Protein 5EJJ (pdb70)

Sequence (1037 aa):
NELWFIDAQAMFQNYANLRSTTIGGFVFGRKARKQVIHVLFAYAEDLTESNRQFLESSLSADIELVGNLNIDGQSQILPGGQFTLQLTSRMLENRSISEFLDMNVMFNNEHVLMEGASCVSRVGYEWSLRAGREQEDVKSAAERLSMASFRFTYLNAEHGLVIREQKPEAAQQKYLDKFSKGAVPYKDVIEFTAMQSLTFTRLVTIGEVVFPAFFGDSSLDLYKRSREAFNRRANNTMMVTVNGIRAGRGVTTTTSATYLPPGWVSLLHLQLPTKWTDNEQRNYRIRLHKLFNLPSSKPVLRLSQALALHSESARLTNKKLIREPHLSITNYQPVGEITTVNGPYNYHHYMQDGIDDSGWGCAYRSFQTIWSWFILNGYTDKPVPSHREIQQAGSRQWIGSTEISFVLNELLKLECRFIATNSGAEVVERVRELARHFETSGTPVMIGGNMLAHTILGVDFNDTTGETKFLVLDPHYTGSEDIKTITSKGWCAWKPASFWSKDHFYNMVLPQPPSDANELWFIDAQAMFQNYANLRSFTTIGGFVFGRKARKQVIHVLFAYAEDLTESNRQFLESSLSADIELVGNLNIDGQSQILPGGQFTLQLTSRMLENRSISEFLDMNVMFNNEHVLMEGASCVSRVGYEWSLRAGREQEDVKSAAERLSMASFRFTYLNAEHGLVIREQKPEAAQQKYLDKFSKGAVPYKDVIEFTAMQSLTFTRLVTIGEVVFPAFFGDSSLDLYKRSREAFNRRANNTMMVTVNGIRAGRGVTTTTSATYLPPGWVSLLHLQLPTKWTDNEQRNYRIRLHKLFNLPSSKPVLRLSQALALHSESARLTNKKLIREPHLSITNYQPVGEITTVNGPYNYHHYMQDGIDDSGWGCAYRSFQTIWSWFILNGYTDKPVPSHREIQQALVSRQWIGSTEISFVLNELLKLECRFIATNSGAEVVERVRELARHFETSGTPVMIGGNMLAHTILGVDFNDTTGETKFLVLDPHYTGSEDIKTITSKGWCAWKPASFWSKDHFYNMVLPQPPSDAI

Radius of gyration: 43.58 Å; Cα contacts (8 Å, |Δi|>4): 2161; chains: 2; bounding box: 74×69×138 Å

Organism: Caenorhabditis elegans (NCBI:txid6239)

GO terms:
  GO:0071567 deUFMylase activity (F, IDA)
  GO:0006508 proteolysis (P, IDA)
  GO:0005737 cytoplasm (C, EXP)
  GO:0005789 endoplasmic reticulum membrane (C, EXP)
  GO:0032991 protein-containing complex (C, IDA)
  GO:0045471 response to ethanol (P, IGI)
  GO:0050921 positive regulation of chemotaxis (P, IMP)
  GO:0097499 protein localization to non-motile cilium (P, IMP)

InterPro domains:
  IPR012462 UFSP1/2/DUB, catalytic domain [PF07910] (396-580)
  IPR038765 Papain-like cysteine peptidase superfamily [SSF54001] (415-567)
  IPR049387 UFSP2, second domain [PF20908] (202-368)
  IPR054308 UFSP, N-terminal MPN domain [PF22084] (59-141)

Secondary structure (DSSP, 8-state):
---EEE-HHHHHHHHHHHH---EEEEEEEETTTTEEEEEEEEEGGG-SHHHHHHHHHHB-TT-EEEEEEEETT-S-----SS-EEEE-HHHHHHT-HHHHHHH-TTEEE------SEEEEEEEEEEEEE-TT-HHHHHHHHHHHHHTTGGG-EEEETTTTEEE----GGG--TTTTHHHHTT--TTT-EEE-EEE-----EEEEEEEEEEEEE-TT--HHHHHHHHHHHHHHHHHHHHHHHHHHHHTT--S---EEEEE--TT-SS-EEEEE-TTS-HHHHHHHHHHHHHHTT--TTS----GGGS---STTS--SS-TTS-B-GGGG--S----SEEEE-SS--B---SS-SS---TTTTHHHHHHHHHHHHHHTTTS--SPPPPHHHHH----S----HHHHHHHHHHHS---EEEEEESSGGGSGGGHHHHHHHHTTT---EEEE-SS-EEEEEEEEE-TTT--EEEEEE--S--SSS-SHHHHTSTTEEEEEGGGS-TTS-EEEEEE---S--/---EEE-HHHHHHHHHHHH----EEEEEEEETTTTEEEEEEEEEGGG--HHHHHHHHTTB-TT-EEEEEEEETT-------SSEEEEE-HHHHHTT-HHHHHHHSTTEEE------SEEEEEEEEEEEEE-TT-HHHHHHHHHHHHHHHGGGEEEEETTTTEEEE---GGG--TTTTHHHHSS--TTT-EEEEEEEE----EEEEEEEEEEEEE-TT--HHHHHHHHHHHHHHHHHHHHHHHHHHHHTT--S--EEEEEE--TT-SS-EEEEEETTS-HHHHHHHHHHHHHHTT--SSS--SSGGGS---STTS---S-TTS---SGGG--SS---SEEE---S------SS-SS---TTT-TTHHHHHHHHHHHHHTTS--PPPPPHHHHHHHH-------HHHHHHHHHHHH--EEEEEEESSTTSSGGGHHHHHHHHHHS---EEEE-SS-EEEEEEEEE-TTT--EEEEEE--S---SS-HHHHHTSSS-SEEESTTS-SSS-EEEEEEE--SS--

B-factor: mean 45.48, std 24.27, range [5.76, 139.56]

Solvent-accessible surface area: 47157 Å² total; per-residue (Å²): 202,68,106,0,59,1,19,0,98,44,2,1,78,19,11,29,18,14,127,90,144,50,16,0,2,4,0,0,0,16,93,107,116,55,7,3,21,8,6,0,1,11,60,19,118,26,13,57,78,79,19,42,79,18,5,33,8,0,3,6,12,28,0,60,26,0,0,9,1,24,9,64,60,130,16,114,79,43,114,42,36,85,19,51,0,72,4,30,39,163,0,3,113,100,107,15,43,86,36,0,69,110,92,9,137,57,10,62,57,60,144,9,120,60,69,4,1,2,0,0,1,91,15,47,31,103,8,64,0,124,82,74,134,38,61,90,17,0,96,36,6,4,93,154,23,17,126,40,3,91,137,22,23,4,68,18,91,151,81,63,13,43,1,98,83,33,148,95,141,46,26,78,121,126,35,3,19,164,47,1,156,77,10,36,9,54,128,38,51,12,56,6,82,30,72,123,44,187,161,165,54,140,14,65,6,79,8,6,6,5,3,13,0,29,107,26,20,8,2,41,64,0,14,136,35,1,60,68,6,2,13,16,11,0,49,1,1,30,37,5,2,10,69,1,37,171,51,66,87,40,51,10,55,19,48,20,1,0,3,46,2,67,75,24,27,7,6,0,9,0,5,13,4,36,155,18,75,131,96,45,41,93,88,23,34,66,102,2,19,126,14,0,1,6,26,77,92,62,7,6,2,72,90,18,25,22,18,39,14,7,60,116,26,112,67,79,29,86,126,149,26,24,89,32,5,14,96,41,43,122,105,167,57,80,43,31,124,66,24,52,6,79,11,26,0,4,2,3,0,12,94,34,75,78,83,91,0,68,54,31,0,7,0,2,0,0,1,1,1,0,4,0,6,2,0,10,17,2,43,28,83,111,93,39,8,48,9,155,97,3,30,131,63,75,67,169,14,84,26,23,8,32,23,1,11,79,5,0,61,96,52,20,174,9,123,12,149,42,10,7,0,36,30,0,57,42,1,35,139,46,2,156,73,2,17,157,11,3,126,90,17,0,0,0,0,1,1,8,16,20,100,93,4,17,1,0,0,0,0,0,24,32,113,120,102,34,97,7,40,0,0,0,1,15,2,30,33,78,24,93,71,61,59,151,50,3,27,91,119,29,66,2,23,27,34,64,28,101,68,9,34,119,97,52,12,15,10,1,0,6,0,37,32,72,106,113,34,197,116,92,14,72,1,24,0,120,39,0,2,86,18,10,36,18,4,112,56,106,154,50,15,0,5,4,0,0,0,17,98,98,118,33,4,3,19,8,6,1,0,11,67,22,121,51,15,50,91,68,15,46,78,19,4,28,6,0,2,7,14,29,0,65,28,0,0,12,0,21,9,69,62,124,14,110,70,49,113,32,42,102,33,52,0,72,3,25,33,154,0,5,91,93,108,49,45,65,45,0,62,114,86,10,100,126,20,72,58,52,132,4,125,54,51,2,1,2,0,1,1,82,18,54,23,101,11,56,0,123,77,74,105,38,79,88,11,0,112,36,10,1,96,159,22,23,145,46,3,68,149,28,10,7,66,24,88,141,76,58,12,59,1,124,80,43,140,96,130,49,25,87,127,144,37,2,14,164,49,1,151,47,41,38,9,54,123,41,54,11,51,4,82,32,78,130,70,187,149,160,52,137,9,63,5,98,5,7,3,4,2,13,0,30,108,48,12,8,2,26,57,0,25,131,33,1,70,65,5,4,15,16,10,0,48,0,0,32,33,6,5,22,49,1,37,177,54,71,86,36,48,16,56,11,52,23,0,0,2,20,3,68,70,20,24,6,4,0,8,1,3,13,6,32,150,17,85,129,99,49,37,78,73,18,37,42,118,1,0,93,17,0,2,3,29,37,72,20,3,15,2,66,102,28,25,28,22,33,10,12,76,133,26,94,116,61,31,93,135,146,24,21,55,36,6,25,119,50,33,125,90,123,50,121,56,20,117,92,35,40,7,72,8,12,0,7,1,8,1,19,98,38,89,80,74,77,0,86,45,24,0,12,0,0,0,0,0,0,1,0,3,0,0,2,0,24,4,3,42,23,94,107,84,36,3,45,8,179,96,0,25,131,15,45,159,94,170,37,96,13,20,7,20,13,0,12,74,0,0,68,86,47,26,167,9,112,28,146,19,6,1,0,31,30,1,57,31,4,35,132,46,5,156,84,4,17,145,14,3,114,96,12,2,0,0,0,0,2,10,10,34,90,69,6,10,1,1,2,0,0,1,18,34,82,123,110,39,88,3,48,0,4,1,3,2,1,38,97,28,9,83,72,71,74,157,57,3,10,42,174,20,162,12,6,41,18,56,30,102,58,12,38,156,94,48,1,5,9,4,0,6,0,49,25,72,100,119,20,12

Nearest PDB structures (foldseek):
  5ejj-assembly3_A  TM=1.002E+00  e=0.000E+00  Caenorhabditis elegans
  5xda-assembly1_A  TM=9.867E-01  e=0.000E+00  Caenorhabditis elegans
  5ejj-assembly3_B-2  TM=9.155E-01  e=0.000E+00  Caenorhabditis elegans
  5xda-assembly1_C-2  TM=9.309E-01  e=0.000E+00  Caenorhabditis elegans
  5xda-assembly1_B  TM=9.431E-01  e=1.832E-103  Caenorhabditis elegans

Foldseek 3Di:
DAAAEEALVLVLLLVVQLVLVDKKWFWKAQVVNRYTFATWMDAQVCPDPLLQLLQQLFFFLNMHTAFMEDEPNDGDDDDTHPDYQYHYVCCSVVVPPVVRCVRPVRYDHDLDAAFFEKEKEKDKDKFAADVVRNLVRLVVVLVVVLVQLLFKKWADDVVGDIQHDDDPVVKAKQRVLVQRPRDGHQARYDYTYIDGDPPNPMAMAMAMQMHGDGGTGISNVVNSRSSSSVSSASVQLSSVQSVCVVVVVHRAYWYWFKFQAPPGNGITTHTARPVGDPVVRVVVQVVVCSRRSGHFFAGGDAPLQGRCRDPPDDHLEDPLWDKPLLVVQPVDDQPADKQFFDFIWTQAAACPPVDGLQQACQVVRLLQRLVRRCSNRPQDSHHRDDPVRLVVLPPSHHDFDPSSQSSCCVVRVWHKDKDKWAFLLVVLVCVVVVSVLCVPQRTWKWKTAPSHIWIWGMKRAHPPVSWIKTFIAGRHDDDDSDSCVCNVDVNTDIGGSVPGGGNGMMMMIRIGGDGGD/DAFAEEQLLLVLLLVVQLVLVQDKWWFWKDQAVNRYTAAIHMDHQVQPDPVLQLLQQLFFFLRIDTAEIEDEPNDHNDDDDHDDYQYYYPCCSVVVDVVVRCVRDPSYDHDLDAAFWEKEKEKDKDKFAADPPGRLVRLVVVLVVVLVVLLQKKWADPPVGAIQHDDDPVVKDWQRCQVQTVVTHHLQRYDYTYMGHDPVNPMDMAIEMFMHGDGGGDISNNVNVRSSSSVSSASVQLSVVQSVCVVVVNHGAYWYWFKFDAPSHSTITIHTARVVDDPVVRVVVQVVVCNRRSNHQWFDGPDRLLGRPRDPPDDHQEDSLWDKPLQVPADPDDDDADKFFFPFIWTQAAACDPVDGQQQAVFDLRLLQRQVRRCRNRPVDSDHRDDQVRLVVLQVPSHHDFDPSSQVSCCSPSVWHKDKDKDAFLLVVLVCVVVVRVLCVRHRTWKWKGADSHIWIWGIKHDDPPPRWIKTFTAGRYCQDPSPSVSQRPVGPNGMGGSPPGGGNGMMMMIRIDDDTNHD

Structure (mmCIF, N/CA/C/O backbone):
data_5EJJ
#
_entry.id   5EJJ
#
_cell.length_a   77.531
_cell.length_b   149.808
_cell.length_c   226.420
_cell.angle_alpha   90.00
_cell.angle_beta   90.00
_cell.angle_gamma   90.00
#
_symmetry.space_group_name_H-M   'P 21 21 21'
#
loop_
_entity.id
_entity.type
_entity.pdbx_description
1 polymer 'Ufm1-specific protease'
2 water water
#
loop_
_atom_site.group_PDB
_atom_site.id
_atom_site.type_symbol
_atom_site.label_atom_id
_atom_site.label_alt_id
_atom_site.label_comp_id
_atom_site.label_asym_id
_atom_site.label_entity_id
_atom_site.label_seq_id
_atom_site.pdbx_PDB_ins_code
_atom_site.Cartn_x
_atom_site.Cartn_y
_atom_site.Cartn_z
_atom_site.occupancy
_atom_site.B_iso_or_equiv
_atom_site.auth_seq_id
_atom_site.auth_comp_id
_atom_site.auth_asym_id
_atom_site.auth_atom_id
_atom_site.pdbx_PDB_model_num
ATOM 1 N N . ASN A 1 1 ? 59.584 44.421 51.110 1.00 76.54 12 ASN A N 1
ATOM 2 C CA . ASN A 1 1 ? 60.530 43.522 51.779 1.00 83.81 12 ASN A CA 1
ATOM 3 C C . ASN A 1 1 ? 61.891 44.167 52.075 1.00 78.64 12 ASN A C 1
ATOM 4 O O . ASN A 1 1 ? 62.804 44.153 51.245 1.00 83.85 12 ASN A O 1
ATOM 9 N N . GLU A 1 2 ? 62.017 44.718 53.275 1.00 69.99 13 GLU A N 1
ATOM 10 C CA . GLU A 1 2 ? 63.202 45.460 53.674 1.00 62.32 13 GLU A CA 1
ATOM 11 C C . GLU A 1 2 ? 63.215 45.489 55.202 1.00 51.79 13 GLU A C 1
ATOM 12 O O . GLU A 1 2 ? 62.166 45.604 55.836 1.00 47.12 13 GLU A O 1
ATOM 18 N N . LEU A 1 3 ? 64.390 45.368 55.803 1.00 43.41 14 LEU A N 1
ATOM 19 C CA . LEU A 1 3 ? 64.460 45.326 57.258 1.00 39.66 14 LEU A CA 1
ATOM 20 C C . LEU A 1 3 ? 64.711 46.687 57.877 1.00 32.33 14 LEU A C 1
ATOM 21 O O . LEU A 1 3 ? 65.726 47.323 57.611 1.00 32.06 14 LEU A O 1
ATOM 26 N N . TRP A 1 4 ? 63.789 47.106 58.726 1.00 27.06 15 TRP A N 1
ATOM 27 C CA . TRP A 1 4 ? 63.990 48.267 59.553 1.00 22.16 15 TRP A CA 1
ATOM 28 C C . TRP A 1 4 ? 64.260 47.804 60.951 1.00 20.75 15 TRP A C 1
ATOM 29 O O . TRP A 1 4 ? 63.798 46.748 61.359 1.00 24.11 15 TRP A O 1
ATOM 40 N N . PHE A 1 5 ? 65.027 48.598 61.679 1.00 18.86 16 PHE A N 1
ATOM 41 C CA . PHE A 1 5 ? 65.356 48.295 63.048 1.00 15.23 16 PHE A CA 1
ATOM 42 C C . PHE A 1 5 ? 64.880 49.420 63.926 1.00 12.51 16 PHE A C 1
ATOM 43 O O . PHE A 1 5 ? 64.908 50.584 63.533 1.00 11.58 16 PHE A O 1
ATOM 51 N N . ILE A 1 6 ? 64.420 49.064 65.115 1.00 12.61 17 ILE A N 1
ATOM 52 C CA . ILE A 1 6 ? 63.897 50.044 66.041 1.00 12.13 17 ILE A CA 1
ATOM 53 C C . ILE A 1 6 ? 64.175 49.616 67.482 1.00 16.18 17 ILE A C 1
ATOM 54 O O . ILE A 1 6 ? 64.321 48.420 67.784 1.00 15.08 17 ILE A O 1
ATOM 59 N N . ASP A 1 7 ? 64.297 50.596 68.372 1.00 16.27 18 ASP A N 1
ATOM 60 C CA . ASP A 1 7 ? 64.350 50.287 69.787 1.00 14.48 18 ASP A CA 1
ATOM 61 C C . ASP A 1 7 ? 62.959 50.502 70.363 1.00 18.08 18 ASP A C 1
ATOM 62 O O . ASP A 1 7 ? 62.613 51.623 70.772 1.00 18.41 18 ASP A O 1
ATOM 67 N N . ALA A 1 8 ? 62.163 49.426 70.383 1.00 16.99 19 ALA A N 1
ATOM 68 C CA . ALA A 1 8 ? 60.793 49.488 70.884 1.00 14.25 19 ALA A CA 1
ATOM 69 C C . ALA A 1 8 ? 60.655 49.937 72.350 1.00 16.55 19 ALA A C 1
ATOM 70 O O . ALA A 1 8 ? 59.730 50.670 72.668 1.00 15.71 19 ALA A O 1
ATOM 72 N N . GLN A 1 9 ? 61.558 49.515 73.235 1.00 19.47 20 GLN A N 1
ATOM 73 C CA . GLN A 1 9 ? 61.491 49.966 74.630 1.00 19.32 20 GLN A CA 1
ATOM 74 C C . GLN A 1 9 ? 61.524 51.472 74.659 1.00 20.52 20 GLN A C 1
ATOM 75 O O . GLN A 1 9 ? 60.677 52.117 75.298 1.00 20.66 20 GLN A O 1
ATOM 81 N N . ALA A 1 10 ? 62.512 52.022 73.947 1.00 21.77 21 ALA A N 1
ATOM 82 C CA . ALA A 1 10 ? 62.754 53.461 73.896 1.00 12.66 21 ALA A CA 1
ATOM 83 C C . ALA A 1 10 ? 61.476 54.168 73.451 1.00 15.40 21 ALA A C 1
ATOM 84 O O . ALA A 1 10 ? 61.023 55.115 74.101 1.00 15.03 21 ALA A O 1
ATOM 86 N N . MET A 1 11 ? 60.876 53.660 72.369 1.00 18.95 22 MET A N 1
ATOM 87 C CA . MET A 1 11 ? 59.583 54.137 71.867 1.00 14.68 22 MET A CA 1
ATOM 88 C C . MET A 1 11 ? 58.501 54.154 72.932 1.00 18.06 22 MET A C 1
ATOM 89 O O . MET A 1 11 ? 57.899 55.194 73.148 1.00 20.02 22 MET A O 1
ATOM 94 N N . PHE A 1 12 ? 58.257 53.007 73.582 1.00 17.52 23 PHE A N 1
ATOM 95 C CA . PHE A 1 12 ? 57.259 52.882 74.651 1.00 17.06 23 PHE A CA 1
ATOM 96 C C . PHE A 1 12 ? 57.479 53.923 75.728 1.00 21.80 23 PHE A C 1
ATOM 97 O O . PHE A 1 12 ? 56.541 54.583 76.189 1.00 24.22 23 PHE A O 1
ATOM 105 N N . GLN A 1 13 ? 58.731 54.063 76.138 1.00 20.38 24 GLN A N 1
ATOM 106 C CA . GLN A 1 13 ? 59.075 55.055 77.134 1.00 19.70 24 GLN A CA 1
ATOM 107 C C . GLN A 1 13 ? 58.756 56.471 76.667 1.00 21.11 24 GLN A C 1
ATOM 108 O O . GLN A 1 13 ? 58.473 57.345 77.474 1.00 24.24 24 GLN A O 1
ATOM 114 N N . ASN A 1 14 ? 58.824 56.723 75.368 1.00 19.13 25 ASN A N 1
ATOM 115 C CA . ASN A 1 14 ? 58.509 58.058 74.904 1.00 17.28 25 ASN A CA 1
ATOM 116 C C . ASN A 1 14 ? 57.026 58.323 75.045 1.00 17.57 25 ASN A C 1
ATOM 117 O O . ASN A 1 14 ? 56.633 59.375 75.543 1.00 18.48 25 ASN A O 1
ATOM 122 N N . TYR A 1 15 ? 56.209 57.358 74.622 1.00 17.88 26 TYR A N 1
ATOM 123 C CA . TYR A 1 15 ? 54.758 57.420 74.813 1.00 21.64 26 TYR A CA 1
ATOM 124 C C . TYR A 1 15 ? 54.432 57.602 76.279 1.00 28.22 26 TYR A C 1
ATOM 125 O O . TYR A 1 15 ? 53.542 58.376 76.649 1.00 29.48 26 TYR A O 1
ATOM 134 N N . ALA A 1 16 ? 55.147 56.846 77.104 1.00 26.99 27 ALA A N 1
ATOM 135 C CA . ALA A 1 16 ? 55.052 56.981 78.536 1.00 22.02 27 ALA A CA 1
ATOM 136 C C . ALA A 1 16 ? 55.205 58.440 78.923 1.00 22.83 27 ALA A C 1
ATOM 137 O O . ALA A 1 16 ? 54.344 58.979 79.617 1.00 29.71 27 ALA A O 1
ATOM 139 N N . ASN A 1 17 ? 56.277 59.084 78.460 1.00 19.84 28 ASN A N 1
ATOM 140 C CA . ASN A 1 17 ? 56.583 60.449 78.899 1.00 24.82 28 ASN A CA 1
ATOM 141 C C . ASN A 1 17 ? 55.558 61.502 78.444 1.00 26.91 28 ASN A C 1
ATOM 142 O O . ASN A 1 17 ? 55.248 62.427 79.183 1.00 21.47 28 ASN A O 1
ATOM 147 N N . LEU A 1 18 ? 55.058 61.366 77.220 1.00 23.46 29 LEU A N 1
ATOM 148 C CA . LEU A 1 18 ? 54.078 62.306 76.713 1.00 24.98 29 LEU A CA 1
ATOM 149 C C . LEU A 1 18 ? 52.844 62.187 77.567 1.00 30.73 29 LEU A C 1
ATOM 150 O O . LEU A 1 18 ? 52.285 63.188 78.032 1.00 32.60 29 LEU A O 1
ATOM 155 N N . ARG A 1 19 ? 52.422 60.939 77.751 1.00 35.65 30 ARG A N 1
ATOM 156 C CA . ARG A 1 19 ? 51.250 60.610 78.547 1.00 37.72 30 ARG A CA 1
ATOM 157 C C . ARG A 1 19 ? 51.338 61.306 79.903 1.00 38.75 30 ARG A C 1
ATOM 158 O O . ARG A 1 19 ? 50.409 62.019 80.293 1.00 46.82 30 ARG A O 1
ATOM 166 N N . SER A 1 20 ? 52.460 61.105 80.599 1.00 32.40 31 SER A N 1
ATOM 167 C CA . SER A 1 20 ? 52.783 61.860 81.803 1.00 32.16 31 SER A CA 1
ATOM 168 C C . SER A 1 20 ? 52.449 63.341 81.589 1.00 31.15 31 SER A C 1
ATOM 169 O O . SER A 1 20 ? 52.804 64.220 82.378 1.00 29.74 31 SER A O 1
ATOM 172 N N . THR A 1 31 ? 43.172 65.932 71.819 1.00 47.30 42 THR A N 1
ATOM 173 C CA . THR A 1 31 ? 42.290 64.762 71.780 1.00 53.33 42 THR A CA 1
ATOM 174 C C . THR A 1 31 ? 43.089 63.454 71.729 1.00 55.27 42 THR A C 1
ATOM 175 O O . THR A 1 31 ? 43.569 62.964 72.754 1.00 53.39 42 THR A O 1
ATOM 179 N N . THR A 1 32 ? 43.233 62.904 70.523 1.00 54.03 43 THR A N 1
ATOM 180 C CA . THR A 1 32 ? 43.977 61.669 70.297 1.00 43.56 43 THR A CA 1
ATOM 181 C C . THR A 1 32 ? 45.488 61.921 70.234 1.00 46.20 43 THR A C 1
ATOM 182 O O . THR A 1 32 ? 45.955 63.037 70.452 1.00 46.65 43 THR A O 1
ATOM 186 N N . ILE A 1 33 ? 46.246 60.879 69.905 1.00 45.56 44 ILE A N 1
ATOM 187 C CA . ILE A 1 33 ? 47.703 60.957 69.864 1.00 34.83 44 ILE A CA 1
ATOM 188 C C . ILE A 1 33 ? 48.262 60.294 68.601 1.00 39.07 44 ILE A C 1
ATOM 189 O O . ILE A 1 33 ? 47.890 59.163 68.261 1.00 39.01 44 ILE A O 1
ATOM 194 N N . GLY A 1 34 ? 49.140 61.011 67.899 1.00 37.00 45 GLY A N 1
ATOM 195 C CA . GLY A 1 34 ? 49.802 60.487 66.711 1.00 33.30 45 GLY A CA 1
ATOM 196 C C . GLY A 1 34 ? 51.291 60.688 66.880 1.00 30.42 45 GLY A C 1
ATOM 197 O O . GLY A 1 34 ? 51.755 60.841 68.013 1.00 29.40 45 GLY A O 1
ATOM 198 N N . GLY A 1 35 ? 52.054 60.696 65.788 1.00 29.22 46 GLY A N 1
ATOM 199 C CA . GLY A 1 35 ? 53.453 61.086 65.909 1.00 24.47 46 GLY A CA 1
ATOM 200 C C . GLY A 1 35 ? 54.367 60.943 64.710 1.00 19.28 46 GLY A C 1
ATOM 201 O O . GLY A 1 35 ? 53.971 60.418 63.672 1.00 22.33 46 GLY A O 1
ATOM 202 N N . PHE A 1 36 ? 55.606 61.404 64.868 1.00 17.30 47 PHE A N 1
ATOM 203 C CA . PHE A 1 36 ? 56.616 61.270 63.815 1.00 20.63 47 PHE A CA 1
ATOM 204 C C . PHE A 1 36 ? 57.742 60.283 64.166 1.00 16.57 47 PHE A C 1
ATOM 205 O O . PHE A 1 36 ? 58.082 60.097 65.340 1.00 14.98 47 PHE A O 1
ATOM 213 N N . VAL A 1 37 ? 58.316 59.672 63.130 1.00 13.42 48 VAL A N 1
ATOM 214 C CA . VAL A 1 37 ? 59.380 58.683 63.279 1.00 13.58 48 VAL A CA 1
ATOM 215 C C . VAL A 1 37 ? 60.658 59.137 62.555 1.00 12.93 48 VAL A C 1
ATOM 216 O O . VAL A 1 37 ? 60.675 59.323 61.337 1.00 13.61 48 VAL A O 1
ATOM 220 N N . PHE A 1 38 ? 61.722 59.333 63.323 1.00 11.66 49 PHE A N 1
ATOM 221 C CA . PHE A 1 38 ? 62.947 59.907 62.803 1.00 10.28 49 PHE A CA 1
ATOM 222 C C . PHE A 1 38 ? 64.032 58.851 62.851 1.00 10.48 49 PHE A C 1
ATOM 223 O O . PHE A 1 38 ? 64.041 58.011 63.748 1.00 8.87 49 PHE A O 1
ATOM 231 N N . GLY A 1 39 ? 64.948 58.877 61.888 1.00 10.13 50 GLY A N 1
ATOM 232 C CA . GLY A 1 39 ? 65.902 57.798 61.802 1.00 9.51 50 GLY A CA 1
ATOM 233 C C . GLY A 1 39 ? 66.968 57.978 60.759 1.00 11.23 50 GLY A C 1
ATOM 234 O O . GLY A 1 39 ? 67.001 58.987 60.050 1.00 12.60 50 GLY A O 1
ATOM 235 N N . ARG A 1 40 ? 67.856 56.991 60.689 1.00 10.04 51 ARG A N 1
ATOM 236 C CA . ARG A 1 40 ? 68.912 56.952 59.703 1.00 11.01 51 ARG A CA 1
ATOM 237 C C . ARG A 1 40 ? 68.420 56.179 58.469 1.00 16.00 51 ARG A C 1
ATOM 238 O O . ARG A 1 40 ? 68.459 54.946 58.428 1.00 19.33 51 ARG A O 1
ATOM 246 N N . LYS A 1 41 ? 67.945 56.926 57.474 1.00 17.45 52 LYS A N 1
ATOM 247 C CA . LYS A 1 41 ? 67.238 56.387 56.314 1.00 16.38 52 LYS A CA 1
ATOM 248 C C . LYS A 1 41 ? 68.013 55.364 55.520 1.00 15.76 52 LYS A C 1
ATOM 249 O O . LYS A 1 41 ? 67.439 54.417 55.024 1.00 19.27 52 LYS A O 1
ATOM 255 N N . ALA A 1 42 ? 69.314 55.548 55.378 1.00 18.13 53 ALA A N 1
ATOM 256 C CA . ALA A 1 42 ? 70.083 54.630 54.543 1.00 17.52 53 ALA A CA 1
ATOM 257 C C . ALA A 1 42 ? 70.130 53.260 55.188 1.00 19.87 53 ALA A C 1
ATOM 258 O O . ALA A 1 42 ? 69.853 52.253 54.533 1.00 21.80 53 ALA A O 1
ATOM 260 N N . ARG A 1 43 ? 70.457 53.222 56.480 1.00 21.24 54 ARG A N 1
ATOM 261 C CA . ARG A 1 43 ? 70.587 51.938 57.160 1.00 25.41 54 ARG A CA 1
ATOM 262 C C . ARG A 1 43 ? 69.298 51.458 57.811 1.00 20.50 54 ARG A C 1
ATOM 263 O O . ARG A 1 43 ? 69.310 50.507 58.580 1.00 22.16 54 ARG A O 1
ATOM 271 N N . LYS A 1 44 ? 68.198 52.107 57.452 1.00 21.11 55 LYS A N 1
ATOM 272 C CA . LYS A 1 44 ? 66.865 51.698 57.862 1.00 21.83 55 LYS A CA 1
ATOM 273 C C . LYS A 1 44 ? 66.789 51.425 59.352 1.00 23.39 55 LYS A C 1
ATOM 274 O O . LYS A 1 44 ? 66.341 50.354 59.774 1.00 19.25 55 LYS A O 1
ATOM 280 N N . GLN A 1 45 ? 67.236 52.419 60.130 1.00 20.70 56 GLN A N 1
ATOM 281 C CA . GLN A 1 45 ? 6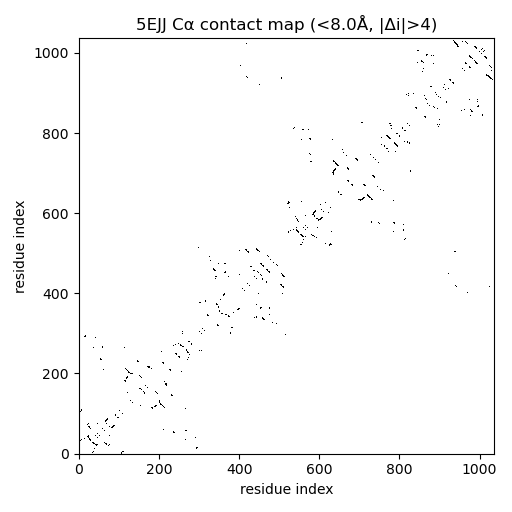7.333 52.317 61.582 1.00 15.82 56 GLN A CA 1
ATOM 282 C C . GLN A 1 45 ? 66.609 53.481 62.262 1.00 11.99 56 GLN A C 1
ATOM 283 O O . GLN A 1 45 ? 67.000 54.617 62.104 1.00 13.28 56 GLN A O 1
ATOM 289 N N . VAL A 1 46 ? 65.544 53.207 63.002 1.00 11.35 57 VAL A N 1
ATOM 290 C CA . VAL A 1 46 ? 64.780 54.280 63.628 1.00 10.11 57 VAL A CA 1
ATOM 291 C C . VAL A 1 46 ? 65.505 54.769 64.869 1.00 9.58 57 VAL A C 1
ATOM 292 O O . VAL A 1 46 ? 65.915 53.969 65.673 1.00 11.57 57 VAL A O 1
ATOM 296 N N . ILE A 1 47 ? 65.670 56.071 65.051 1.00 10.27 58 ILE A N 1
ATOM 297 C CA . ILE A 1 47 ? 66.386 56.538 66.235 1.00 8.86 58 ILE A CA 1
ATOM 298 C C . ILE A 1 47 ? 65.469 57.220 67.244 1.00 9.17 58 ILE A C 1
ATOM 299 O O . ILE A 1 47 ? 65.671 57.079 68.440 1.00 11.54 58 ILE A O 1
ATOM 304 N N . HIS A 1 48 ? 64.475 57.965 66.767 1.00 9.31 59 HIS A N 1
ATOM 305 C CA . HIS A 1 48 ? 63.575 58.726 67.641 1.00 8.92 59 HIS A CA 1
ATOM 306 C C . HIS A 1 48 ? 62.125 58.529 67.233 1.00 11.66 59 HIS A C 1
ATOM 307 O O . HIS A 1 48 ? 61.755 58.831 66.106 1.00 14.06 59 HIS A O 1
ATOM 314 N N . VAL A 1 49 ? 61.293 58.037 68.141 1.00 14.11 60 VAL A N 1
A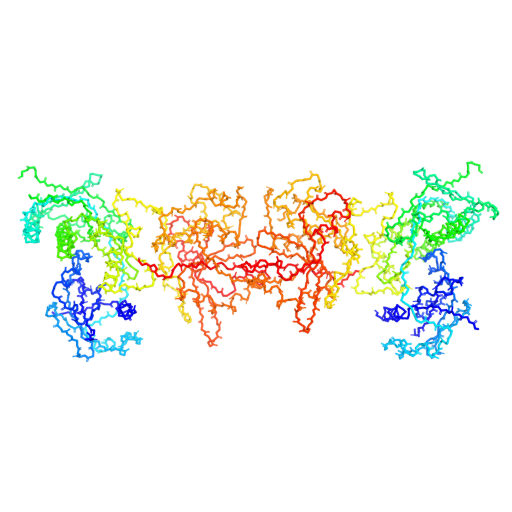TOM 315 C CA . VAL A 1 49 ? 59.868 58.036 67.891 1.00 11.65 60 VAL A CA 1
ATOM 316 C C . VAL A 1 49 ? 59.226 59.128 68.736 1.00 13.05 60 VAL A C 1
ATOM 317 O O . VAL A 1 49 ? 59.245 59.080 69.963 1.00 12.95 60 VAL A O 1
ATOM 321 N N . LEU A 1 50 ? 58.692 60.149 68.082 1.00 15.74 61 LEU A N 1
ATOM 322 C CA . LEU A 1 50 ? 58.128 61.263 68.834 1.00 15.75 61 LEU A CA 1
ATOM 323 C C . LEU A 1 50 ? 56.604 61.326 68.758 1.00 19.42 61 LEU A C 1
ATOM 324 O O . LEU A 1 50 ? 56.027 61.488 67.682 1.00 21.49 61 LEU A O 1
ATOM 329 N N . PHE A 1 51 ? 55.961 61.177 69.914 1.00 19.97 62 PHE A N 1
ATOM 330 C CA . PHE A 1 51 ? 54.509 61.199 69.994 1.00 21.44 62 PHE A CA 1
ATOM 331 C C . PHE A 1 51 ? 53.989 62.625 70.192 1.00 23.53 62 PHE A C 1
ATOM 332 O O . PHE A 1 51 ? 54.663 63.476 70.795 1.00 24.70 62 PHE A O 1
ATOM 340 N N . ALA A 1 52 ? 52.785 62.876 69.684 1.00 26.36 63 ALA A N 1
ATOM 341 C CA . ALA A 1 52 ? 52.143 64.182 69.811 1.00 30.02 63 ALA A CA 1
ATOM 342 C C . ALA A 1 52 ? 50.619 64.089 69.712 1.00 36.83 63 ALA A C 1
ATOM 343 O O . ALA A 1 52 ? 50.082 63.275 68.940 1.00 35.24 63 ALA A O 1
ATOM 345 N N . TYR A 1 53 ? 49.933 64.932 70.493 1.00 38.90 64 TYR A N 1
ATOM 346 C CA . TYR A 1 53 ? 48.491 65.116 70.361 1.00 38.68 64 TYR A CA 1
ATOM 347 C C . TYR A 1 53 ? 48.191 65.844 69.049 1.00 44.01 64 TYR A C 1
ATOM 348 O O . TYR A 1 53 ? 49.066 66.501 68.488 1.00 47.36 64 TYR A O 1
ATOM 357 N N . ALA A 1 54 ? 46.959 65.736 68.565 1.00 44.47 65 ALA A N 1
ATOM 358 C CA . ALA A 1 54 ? 46.635 66.178 67.211 1.00 37.80 65 ALA A CA 1
ATOM 359 C C . ALA A 1 54 ? 46.935 67.644 66.917 1.00 39.87 65 ALA A C 1
ATOM 360 O O . ALA A 1 54 ? 47.209 67.981 65.759 1.00 41.85 65 ALA A O 1
ATOM 362 N N . GLU A 1 55 ? 46.890 68.505 67.942 1.00 41.36 66 GLU A N 1
ATOM 363 C CA . GLU A 1 55 ? 47.256 69.918 67.755 1.00 46.16 66 GLU A CA 1
ATOM 364 C C . GLU A 1 55 ? 48.640 69.995 67.138 1.00 50.80 66 GLU A C 1
ATOM 365 O O . GLU A 1 55 ? 48.855 70.690 66.142 1.00 48.68 66 GLU A O 1
ATOM 371 N N . ASP A 1 56 ? 49.571 69.255 67.734 1.00 47.69 67 ASP A N 1
ATOM 372 C CA . ASP A 1 56 ? 50.980 69.385 67.411 1.00 36.73 67 ASP A CA 1
ATOM 373 C C . ASP A 1 56 ? 51.427 68.563 66.216 1.00 34.42 67 ASP A C 1
ATOM 374 O O . ASP A 1 56 ? 52.607 68.566 65.883 1.00 39.14 67 ASP A O 1
ATOM 379 N N . LEU A 1 57 ? 50.501 67.875 65.553 1.00 33.34 68 LEU A N 1
ATOM 380 C CA . LEU A 1 57 ? 50.858 67.148 64.332 1.00 35.60 68 LEU A CA 1
ATOM 381 C C . LEU A 1 57 ? 50.872 68.049 63.101 1.00 39.59 68 LEU A C 1
ATOM 382 O O . LEU A 1 57 ? 50.576 67.599 61.988 1.00 37.88 68 LEU A O 1
ATOM 387 N N . THR A 1 58 ? 51.230 69.316 63.324 1.00 39.34 69 THR A N 1
ATOM 388 C CA . THR A 1 58 ? 51.386 70.322 62.281 1.00 32.44 69 THR A CA 1
ATOM 389 C C . THR A 1 58 ? 52.716 70.182 61.554 1.00 34.52 69 THR A C 1
ATOM 390 O O . THR A 1 58 ? 53.722 69.820 62.153 1.00 34.20 69 THR A O 1
ATOM 394 N N . GLU A 1 59 ? 52.719 70.503 60.266 1.00 39.24 70 GLU A N 1
ATOM 395 C CA . GLU A 1 59 ? 53.956 70.628 59.497 1.00 38.65 70 GLU A CA 1
ATOM 396 C C . GLU A 1 59 ? 54.953 71.583 60.144 1.00 32.69 70 GLU A C 1
ATOM 397 O O . GLU A 1 59 ? 56.159 71.427 59.982 1.00 32.16 70 GLU A O 1
ATOM 403 N N . SER A 1 60 ? 54.448 72.577 60.868 1.00 35.35 71 SER A N 1
ATOM 404 C CA . SER A 1 60 ? 55.320 73.542 61.555 1.00 41.14 71 SER A CA 1
ATOM 405 C C . SER A 1 60 ? 56.158 72.867 62.630 1.00 36.62 71 SER A C 1
ATOM 406 O O . SER A 1 60 ? 57.358 73.140 62.752 1.00 34.64 71 SER A O 1
ATOM 409 N N . ASN A 1 61 ? 55.522 71.991 63.407 1.00 35.03 72 ASN A N 1
ATOM 410 C CA . ASN A 1 61 ? 56.230 71.281 64.463 1.00 32.93 72 ASN A CA 1
ATOM 411 C C . ASN A 1 61 ? 57.109 70.172 63.913 1.00 26.91 72 ASN A C 1
ATOM 412 O O . ASN A 1 61 ? 58.135 69.865 64.498 1.00 27.89 72 ASN A O 1
ATOM 417 N N . ARG A 1 62 ? 56.730 69.589 62.784 1.00 22.15 73 ARG A N 1
ATOM 418 C CA . ARG A 1 62 ? 57.557 68.549 62.203 1.00 21.15 73 ARG A CA 1
ATOM 419 C C . ARG A 1 62 ? 58.900 69.161 61.872 1.00 24.17 73 ARG A C 1
ATOM 420 O O . ARG A 1 62 ? 59.943 68.614 62.199 1.00 23.99 73 ARG A O 1
ATOM 428 N N . GLN A 1 63 ? 58.867 70.322 61.237 1.00 30.42 74 GLN A N 1
ATOM 429 C CA . GLN A 1 63 ? 60.086 71.029 60.879 1.00 26.30 74 GLN A CA 1
ATOM 430 C C . GLN A 1 63 ? 60.863 71.490 62.099 1.00 20.81 74 GLN A C 1
ATOM 431 O O . GLN A 1 63 ? 62.090 71.563 62.059 1.00 19.74 74 GLN A O 1
ATOM 437 N N . PHE A 1 64 ? 60.172 71.837 63.178 1.00 20.67 75 PHE A N 1
ATOM 438 C CA . PHE A 1 64 ? 60.917 72.183 64.382 1.00 17.59 75 PHE A CA 1
ATOM 439 C C . PHE A 1 64 ? 61.663 70.972 64.938 1.00 15.17 75 PHE A C 1
ATOM 440 O O . PHE A 1 64 ? 62.826 71.077 65.320 1.00 14.11 75 PHE A O 1
ATOM 448 N N . LEU A 1 65 ? 60.991 69.828 64.975 1.00 15.39 76 LEU A N 1
ATOM 449 C CA . LEU A 1 65 ? 61.606 68.610 65.474 1.00 13.47 76 LEU A CA 1
ATOM 450 C C . LEU A 1 65 ? 62.868 68.281 64.706 1.00 12.97 76 LEU A C 1
ATOM 451 O O . LEU A 1 65 ? 63.932 68.167 65.304 1.00 12.63 76 LEU A O 1
ATOM 456 N N . GLU A 1 66 ? 62.751 68.157 63.385 1.00 15.30 77 GLU A N 1
ATOM 457 C CA . GLU A 1 66 ? 63.852 67.702 62.534 1.00 12.25 77 GLU A CA 1
ATOM 458 C C . GLU A 1 66 ? 65.067 68.625 62.648 1.00 11.14 77 GLU A C 1
ATOM 459 O O . GLU A 1 66 ? 66.204 68.159 62.610 1.00 10.90 77 GLU A O 1
ATOM 465 N N . SER A 1 67 ? 64.840 69.920 62.835 1.00 8.99 78 SER A N 1
ATOM 466 C CA . SER A 1 67 ? 65.955 70.846 62.898 1.00 9.88 78 SER A CA 1
ATOM 467 C C . SER A 1 67 ? 66.712 70.684 64.206 1.00 10.30 78 SER A C 1
ATOM 468 O O . SER A 1 67 ? 67.817 71.211 64.386 1.00 10.07 78 SER A O 1
ATOM 471 N N . SER A 1 68 ? 66.109 69.959 65.133 1.00 9.75 79 SER A N 1
ATOM 472 C CA . SER A 1 68 ? 66.698 69.803 66.449 1.00 8.16 79 SER A CA 1
ATOM 473 C C . SER A 1 68 ? 67.447 68.503 66.631 1.00 8.12 79 SER A C 1
ATOM 474 O O . SER A 1 68 ? 68.138 68.330 67.618 1.00 7.80 79 SER A O 1
ATOM 477 N N . LEU A 1 69 ? 67.312 67.600 65.669 1.00 8.24 80 LEU A N 1
ATOM 478 C CA . LEU A 1 69 ? 67.977 66.315 65.708 1.00 6.97 80 LEU A CA 1
ATOM 479 C C . LEU A 1 69 ? 69.302 66.367 64.953 1.00 8.11 80 LEU A C 1
ATOM 480 O O . LEU A 1 69 ? 69.542 67.280 64.162 1.00 8.77 80 LEU A O 1
ATOM 485 N N . SER A 1 70 ? 70.164 65.388 65.211 1.00 8.95 81 SER A N 1
ATOM 486 C CA . SER A 1 70 ? 71.468 65.333 64.568 1.00 7.50 81 SER A CA 1
ATOM 487 C C . SER A 1 70 ? 71.333 65.157 63.088 1.00 8.20 81 SER A C 1
ATOM 488 O O . SER A 1 70 ? 70.425 64.487 62.615 1.00 8.16 81 SER A O 1
ATOM 491 N N . ALA A 1 71 ? 72.290 65.743 62.377 1.00 11.58 82 ALA A N 1
ATOM 492 C CA . ALA A 1 71 ? 72.226 65.947 60.939 1.00 9.91 82 ALA A CA 1
ATOM 493 C C . ALA A 1 71 ? 72.081 64.664 60.130 1.00 11.78 82 ALA A C 1
ATOM 494 O O . ALA A 1 71 ? 71.542 64.703 59.024 1.00 11.36 82 ALA A O 1
ATOM 496 N N . ASP A 1 72 ? 72.532 63.532 60.670 1.00 9.62 83 ASP A N 1
ATOM 497 C CA . ASP A 1 72 ? 72.402 62.268 59.947 1.00 8.47 83 ASP A CA 1
ATOM 498 C C . ASP A 1 72 ? 71.004 61.643 60.041 1.00 9.43 83 ASP A C 1
ATOM 499 O O . ASP A 1 72 ? 70.725 60.612 59.438 1.00 10.36 83 ASP A O 1
ATOM 504 N N . ILE A 1 73 ? 70.124 62.286 60.789 1.00 10.08 84 ILE A N 1
ATOM 505 C CA . ILE A 1 73 ? 68.817 61.751 61.088 1.00 8.69 84 ILE A CA 1
ATOM 506 C C . ILE A 1 73 ? 67.737 62.577 60.413 1.00 10.29 84 ILE A C 1
ATOM 507 O O . ILE A 1 73 ? 67.776 63.797 60.419 1.00 10.79 84 ILE A O 1
ATOM 512 N N . GLU A 1 74 ? 66.761 61.913 59.816 1.00 14.58 85 GLU A N 1
ATOM 513 C CA . GLU A 1 74 ? 65.654 62.633 59.208 1.00 15.25 85 GLU A CA 1
ATOM 514 C C . GLU A 1 74 ? 64.340 61.909 59.434 1.00 15.61 85 GLU A C 1
ATOM 515 O O . GLU A 1 74 ? 64.305 60.801 59.959 1.00 15.71 85 GLU A O 1
ATOM 521 N N . LEU A 1 75 ? 63.261 62.554 59.029 1.00 16.54 86 LEU A N 1
ATOM 522 C CA . LEU A 1 75 ? 61.936 61.951 58.997 1.00 16.19 86 LEU A CA 1
ATOM 523 C C . LEU A 1 75 ? 61.924 60.704 58.132 1.00 13.84 86 LEU A C 1
ATOM 524 O O . LEU A 1 75 ? 62.268 60.766 56.963 1.00 15.33 86 LEU A O 1
ATOM 529 N N . VAL A 1 76 ? 61.529 59.570 58.698 1.00 16.70 87 VAL A N 1
ATOM 530 C CA . VAL A 1 76 ? 61.485 58.315 57.928 1.00 17.71 87 VAL A CA 1
ATOM 531 C C . VAL A 1 76 ? 60.078 57.748 57.882 1.00 16.67 87 VAL A C 1
ATOM 532 O O . VAL A 1 76 ? 59.799 56.910 57.040 1.00 19.66 87 VAL A O 1
ATOM 536 N N . GLY A 1 77 ? 59.198 58.212 58.768 1.00 12.50 88 GLY A N 1
ATOM 537 C CA . GLY A 1 77 ? 57.830 57.728 58.793 1.00 14.28 88 GLY A CA 1
ATOM 538 C C . GLY A 1 77 ? 56.981 58.400 59.855 1.00 16.40 88 GLY A C 1
ATOM 539 O O . GLY A 1 77 ? 57.431 59.318 60.539 1.00 15.03 88 GLY A O 1
ATOM 540 N N . ASN A 1 78 ? 55.741 57.943 59.992 1.00 19.69 89 ASN A N 1
ATOM 541 C CA . ASN A 1 78 ? 54.846 58.408 61.057 1.00 19.79 89 ASN A CA 1
ATOM 542 C C . ASN A 1 78 ? 54.130 57.229 61.701 1.00 24.01 89 ASN A C 1
ATOM 543 O O . ASN A 1 78 ? 54.382 56.067 61.378 1.00 21.79 89 ASN A O 1
ATOM 548 N N . LEU A 1 79 ? 53.216 57.522 62.609 1.00 24.83 90 LEU A N 1
ATOM 549 C CA . LEU A 1 79 ? 52.605 56.438 63.342 1.00 27.40 90 LEU A CA 1
ATOM 550 C C . LEU A 1 79 ? 51.122 56.667 63.528 1.00 28.10 90 LEU A C 1
ATOM 551 O O . LEU A 1 79 ? 50.669 57.806 63.618 1.00 27.03 90 LEU A O 1
ATOM 556 N N . ASN A 1 80 ? 50.385 55.559 63.570 1.00 33.07 91 ASN A N 1
ATOM 557 C CA . ASN A 1 80 ? 48.950 55.566 63.793 1.00 34.31 91 ASN A CA 1
ATOM 558 C C . ASN A 1 80 ? 48.579 54.715 64.992 1.00 35.86 91 ASN A C 1
ATOM 559 O O . ASN A 1 80 ? 48.804 53.508 64.987 1.00 41.60 91 ASN A O 1
ATOM 564 N N . ILE A 1 81 ? 48.008 55.335 66.015 1.00 36.03 92 ILE A N 1
ATOM 565 C CA . ILE A 1 81 ? 47.606 54.599 67.209 1.00 38.72 92 ILE A CA 1
ATOM 566 C C . ILE A 1 81 ? 46.112 54.251 67.234 1.00 44.38 92 ILE A C 1
ATOM 567 O O . ILE A 1 81 ? 45.254 55.144 67.230 1.00 47.72 92 ILE A O 1
ATOM 572 N N . ASP A 1 82 ? 45.817 52.952 67.274 1.00 43.76 93 ASP A N 1
ATOM 573 C CA . ASP A 1 82 ? 44.448 52.446 67.345 1.00 40.93 93 ASP A CA 1
ATOM 574 C C . ASP A 1 82 ? 43.643 52.816 66.107 1.00 42.99 93 ASP A C 1
ATOM 575 O O . ASP A 1 82 ? 42.426 52.911 66.159 1.00 46.27 93 ASP A O 1
ATOM 580 N N . GLY A 1 83 ? 44.331 53.041 64.996 1.00 42.08 94 GLY A N 1
ATOM 581 C CA . GLY A 1 83 ? 43.673 53.406 63.758 1.00 45.17 94 GLY A CA 1
ATOM 582 C C . GLY A 1 83 ? 42.916 54.728 63.793 1.00 52.31 94 GLY A C 1
ATOM 583 O O . GLY A 1 83 ? 42.289 55.118 62.805 1.00 54.70 94 GLY A O 1
ATOM 584 N N . GLN A 1 84 ? 42.969 55.435 64.915 1.00 46.90 95 GLN A N 1
ATOM 585 C CA . GLN A 1 84 ? 42.190 56.659 65.029 1.00 54.10 95 GLN A CA 1
ATOM 586 C C . GLN A 1 84 ? 43.015 57.864 65.496 1.00 55.38 95 GLN A C 1
ATOM 587 O O . GLN A 1 84 ? 42.669 58.550 66.467 1.00 54.97 95 GLN A O 1
ATOM 593 N N . SER A 1 85 ? 44.109 58.128 64.794 1.00 51.70 96 SER A N 1
ATOM 594 C CA . SER A 1 85 ? 44.919 59.305 65.104 1.00 52.53 96 SER A CA 1
ATOM 595 C C . SER A 1 85 ? 45.157 60.092 63.828 1.00 45.24 96 SER A C 1
ATOM 596 O O . SER A 1 85 ? 45.052 59.537 62.731 1.00 46.01 96 SER A O 1
ATOM 599 N N . GLN A 1 86 ? 45.464 61.379 63.951 1.00 41.53 97 GLN A N 1
ATOM 600 C CA . GLN A 1 86 ? 45.642 62.182 62.748 1.00 43.89 97 GLN A CA 1
ATOM 601 C C . GLN A 1 86 ? 46.963 61.880 62.054 1.00 39.63 97 GLN A C 1
ATOM 602 O O . GLN A 1 86 ? 47.989 61.716 62.706 1.00 47.35 97 GLN A O 1
ATOM 608 N N . ILE A 1 87 ? 46.930 61.759 60.734 1.00 34.33 98 ILE A N 1
ATOM 609 C CA . ILE A 1 87 ? 48.125 61.390 59.987 1.00 35.17 98 ILE A CA 1
ATOM 610 C C . ILE A 1 87 ? 48.571 62.505 59.062 1.00 41.37 98 ILE A C 1
ATOM 611 O O . ILE A 1 87 ? 47.779 63.028 58.283 1.00 52.17 98 ILE A O 1
ATOM 616 N N . LEU A 1 88 ? 49.851 62.842 59.141 1.00 37.41 99 LEU A N 1
ATOM 617 C CA . LEU A 1 88 ? 50.436 63.925 58.368 1.00 38.64 99 LEU A CA 1
ATOM 618 C C . LEU A 1 88 ? 51.493 63.322 57.445 1.00 45.20 99 LEU A C 1
ATOM 619 O O . LEU A 1 88 ? 52.587 62.968 57.895 1.00 50.56 99 LEU A O 1
ATOM 624 N N . PRO A 1 89 ? 51.187 63.206 56.146 1.00 49.77 100 PRO A N 1
ATOM 625 C CA . PRO A 1 89 ? 52.164 62.548 55.260 1.00 49.37 100 PRO A CA 1
ATOM 626 C C . PRO A 1 89 ? 53.407 63.411 55.118 1.00 46.74 100 PRO A C 1
ATOM 627 O O . PRO A 1 89 ? 53.263 64.619 54.929 1.00 57.76 100 PRO A O 1
ATOM 631 N N . GLY A 1 90 ? 54.600 62.841 55.235 1.00 37.39 101 GLY A N 1
ATOM 632 C CA . GLY A 1 90 ? 54.795 61.447 55.552 1.00 38.35 101 GLY A CA 1
ATOM 633 C C . GLY A 1 90 ? 56.218 61.094 55.182 1.00 31.85 101 GLY A C 1
ATOM 634 O O . GLY A 1 90 ? 56.837 61.746 54.346 1.00 38.73 101 GLY A O 1
ATOM 635 N N . GLY A 1 91 ? 56.763 60.067 55.804 1.00 23.32 102 GLY A N 1
ATOM 636 C CA . GLY A 1 91 ? 57.998 59.502 55.289 1.00 23.74 102 GLY A CA 1
ATOM 637 C C . GLY A 1 91 ? 57.673 58.340 54.365 1.00 25.64 102 GLY A C 1
ATOM 638 O O . GLY A 1 91 ? 56.905 58.516 53.439 1.00 30.33 102 GLY A O 1
ATOM 639 N N . GLN A 1 92 ? 58.212 57.152 54.631 1.00 22.44 103 GLN A N 1
ATOM 640 C CA . GLN A 1 92 ? 58.029 56.031 53.728 1.00 21.92 103 GLN A CA 1
ATOM 641 C C . GLN A 1 92 ? 57.396 54.799 54.405 1.00 24.95 103 GLN A C 1
ATOM 642 O O . GLN A 1 92 ? 57.372 53.705 53.834 1.00 26.33 103 GLN A O 1
ATOM 648 N N . PHE A 1 93 ? 56.875 54.980 55.616 1.00 23.42 104 PHE A N 1
ATOM 649 C CA . PHE A 1 93 ? 56.064 53.942 56.274 1.00 20.57 104 PHE A CA 1
ATOM 650 C C . PHE A 1 93 ? 55.202 54.511 57.392 1.00 21.27 104 PHE A C 1
ATOM 651 O O . PHE A 1 93 ? 55.372 55.672 57.795 1.00 23.01 104 PHE A O 1
ATOM 659 N N . THR A 1 94 ? 54.276 53.693 57.892 1.00 23.36 105 THR A N 1
ATOM 660 C CA . THR A 1 94 ? 53.538 54.044 59.110 1.00 26.60 105 THR A CA 1
ATOM 661 C C . THR A 1 94 ? 53.569 52.925 60.151 1.00 26.88 105 THR A C 1
ATOM 662 O O . THR A 1 94 ? 53.252 51.769 59.848 1.00 33.17 105 THR A O 1
ATOM 666 N N . LEU A 1 95 ? 53.979 53.255 61.371 1.00 24.85 106 LEU A N 1
ATOM 667 C CA . LEU A 1 95 ? 53.904 52.277 62.446 1.00 28.55 106 LEU A CA 1
ATOM 668 C C . LEU A 1 95 ? 52.435 52.101 62.825 1.00 32.30 106 LEU A C 1
ATOM 669 O O . LEU A 1 95 ? 51.677 53.087 62.940 1.00 28.66 106 LEU A O 1
ATOM 674 N N . GLN A 1 96 ? 52.025 50.847 63.000 1.00 31.50 107 GLN A N 1
ATOM 675 C CA . GLN A 1 96 ? 50.689 50.580 63.507 1.00 31.31 107 GLN A CA 1
ATOM 676 C C . GLN A 1 96 ? 50.776 50.279 64.987 1.00 29.20 107 GLN A C 1
ATOM 677 O O . GLN A 1 96 ? 51.560 49.437 65.414 1.00 33.24 107 GLN A O 1
ATOM 683 N N . LEU A 1 97 ? 49.998 50.999 65.775 1.00 28.50 108 LEU A N 1
ATOM 684 C CA . LEU A 1 97 ? 50.128 50.918 67.220 1.00 33.85 108 LEU A CA 1
ATOM 685 C C . LEU A 1 97 ? 48.772 50.829 67.895 1.00 37.48 108 LEU A C 1
ATOM 686 O O . LEU A 1 97 ? 47.765 51.268 67.337 1.00 41.30 108 LEU A O 1
ATOM 691 N N . THR A 1 98 ? 48.753 50.266 69.098 1.00 35.40 109 THR A N 1
ATOM 692 C CA . THR A 1 98 ? 47.542 50.204 69.898 1.00 40.17 109 THR A CA 1
ATOM 693 C C . THR A 1 98 ? 47.875 50.748 71.276 1.00 47.40 109 THR A C 1
ATOM 694 O O . THR A 1 98 ? 49.048 50.750 71.676 1.00 46.62 109 THR A O 1
ATOM 698 N N . SER A 1 99 ? 46.857 51.201 72.007 1.00 49.31 110 SER A N 1
ATOM 699 C CA . SER A 1 99 ? 47.082 51.743 73.346 1.00 46.33 110 SER A CA 1
ATOM 700 C C . SER A 1 99 ? 47.365 50.617 74.334 1.00 51.72 110 SER A C 1
ATOM 701 O O . SER A 1 99 ? 48.001 50.829 75.377 1.00 49.61 110 SER A O 1
ATOM 704 N N . ARG A 1 100 ? 46.880 49.420 73.993 1.00 50.50 111 ARG A N 1
ATOM 705 C CA . ARG A 1 100 ? 47.148 48.216 74.768 1.00 50.31 111 ARG A CA 1
ATOM 706 C C . ARG A 1 100 ? 48.653 48.021 74.732 1.00 48.46 111 ARG A C 1
ATOM 707 O O . ARG A 1 100 ? 49.327 48.048 75.767 1.00 45.65 111 ARG A O 1
ATOM 715 N N . MET A 1 101 ? 49.155 47.851 73.510 1.00 43.92 112 MET A N 1
ATOM 716 C CA . MET A 1 101 ? 50.560 47.600 73.225 1.00 38.61 112 MET A CA 1
ATOM 717 C C . MET A 1 101 ? 51.463 48.595 73.930 1.00 37.50 112 MET A C 1
ATOM 718 O O . MET A 1 101 ? 52.439 48.222 74.592 1.00 31.74 112 MET A O 1
ATOM 723 N N . LEU A 1 102 ? 51.110 49.868 73.793 1.00 36.13 113 LEU A N 1
ATOM 724 C CA . LEU A 1 102 ? 51.891 50.953 74.358 1.00 32.85 113 LEU A CA 1
ATOM 725 C C . LEU A 1 102 ? 51.954 50.915 75.882 1.00 38.45 113 LEU A C 1
ATOM 726 O O . LEU A 1 102 ? 53.033 50.988 76.474 1.00 38.40 113 LEU A O 1
ATOM 731 N N . GLU A 1 103 ? 50.798 50.810 76.524 1.00 43.77 114 GLU A N 1
ATOM 732 C CA . GLU A 1 103 ? 50.764 50.900 77.972 1.00 39.86 114 GLU A CA 1
ATOM 733 C C . GLU A 1 103 ? 51.315 49.625 78.625 1.00 39.12 114 GLU A C 1
ATOM 734 O O . GLU A 1 103 ? 51.992 49.688 79.647 1.00 39.26 114 GLU A O 1
ATOM 740 N N . ASN A 1 104 ? 51.086 48.479 77.995 1.00 40.90 115 ASN A N 1
ATOM 741 C CA . ASN A 1 104 ? 51.666 47.216 78.466 1.00 45.70 115 ASN A CA 1
ATOM 742 C C . ASN A 1 104 ? 53.133 47.048 78.097 1.00 40.67 115 ASN A C 1
ATOM 743 O O . ASN A 1 104 ? 53.841 46.248 78.713 1.00 36.94 115 ASN A O 1
ATOM 748 N N . ARG A 1 105 ? 53.559 47.796 77.078 1.00 37.58 116 ARG A N 1
ATOM 749 C CA . ARG A 1 105 ? 54.901 47.711 76.520 1.00 28.78 116 ARG A CA 1
ATOM 750 C C . ARG A 1 105 ? 55.191 46.316 75.983 1.00 26.87 116 ARG A C 1
ATOM 751 O O . ARG A 1 105 ? 56.135 45.656 76.409 1.00 27.44 116 ARG A O 1
ATOM 759 N N . SER A 1 106 ? 54.391 45.882 75.021 1.00 26.94 117 SER A N 1
ATOM 760 C CA . SER A 1 106 ? 54.585 44.567 74.430 1.00 31.60 117 SER A CA 1
ATOM 761 C C . SER A 1 106 ? 55.395 44.565 73.141 1.00 33.14 117 SER A C 1
ATOM 762 O O . SER A 1 106 ? 54.839 44.790 72.064 1.00 33.79 117 SER A O 1
ATOM 765 N N . ILE A 1 107 ? 56.695 44.282 73.240 1.00 33.32 118 ILE A N 1
ATOM 766 C CA . ILE A 1 107 ? 57.515 44.070 72.042 1.00 32.21 118 ILE A CA 1
ATOM 767 C C . ILE A 1 107 ? 56.861 42.947 71.273 1.00 33.42 118 ILE A C 1
ATOM 768 O O . ILE A 1 107 ? 56.822 42.933 70.040 1.00 31.82 118 ILE A O 1
ATOM 773 N N . SER A 1 108 ? 56.341 42.014 72.066 1.00 48.87 119 SER A N 1
ATOM 774 C CA . SER A 1 108 ? 55.536 40.878 71.642 1.00 44.48 119 SER A CA 1
ATOM 775 C C . SER A 1 108 ? 54.471 41.338 70.565 1.00 36.94 119 SER A C 1
ATOM 776 O O . SER A 1 108 ? 54.499 40.899 69.399 1.00 29.75 119 SER A O 1
ATOM 779 N N . GLU A 1 109 ? 53.587 42.269 70.936 1.00 31.73 120 GLU A N 1
ATOM 780 C CA . GLU A 1 109 ? 52.500 42.710 70.049 1.00 33.99 120 GLU A CA 1
ATOM 781 C C . GLU A 1 109 ? 52.958 43.594 68.892 1.00 38.94 120 GLU A C 1
ATOM 782 O O . GLU A 1 109 ? 52.380 43.553 67.788 1.00 34.61 120 GLU A O 1
ATOM 788 N N . PHE A 1 110 ? 53.967 44.426 69.169 1.00 43.01 121 PHE A N 1
ATOM 789 C CA . PHE A 1 110 ? 54.503 45.383 68.190 1.00 34.83 121 PHE A CA 1
ATOM 790 C C . PHE A 1 110 ? 55.066 44.689 66.946 1.00 30.83 121 PHE A C 1
ATOM 791 O O . PHE A 1 110 ? 54.928 45.188 65.830 1.00 30.12 121 PHE A O 1
ATOM 799 N N . LEU A 1 111 ? 55.706 43.545 67.137 1.00 28.19 122 LEU A N 1
ATOM 800 C CA . LEU A 1 111 ? 56.269 42.845 66.004 1.00 27.63 122 LEU A CA 1
ATOM 801 C C . LEU A 1 111 ? 55.223 42.275 65.054 1.00 31.87 122 LEU A C 1
ATOM 802 O O . LEU A 1 111 ? 55.484 42.169 63.857 1.00 31.78 122 LEU A O 1
ATOM 807 N N . ASP A 1 112 ? 54.052 41.913 65.584 1.00 36.42 123 ASP A N 1
ATOM 808 C CA . ASP A 1 112 ? 52.989 41.268 64.798 1.00 35.26 123 ASP A CA 1
ATOM 809 C C . ASP A 1 112 ? 52.245 42.275 63.953 1.00 40.78 123 ASP A C 1
ATOM 810 O O . ASP A 1 112 ? 51.749 41.963 62.864 1.00 38.54 123 ASP A O 1
ATOM 815 N N . MET A 1 113 ? 52.154 43.485 64.484 1.00 37.22 124 MET A N 1
ATOM 816 C CA . MET A 1 113 ? 51.484 44.566 63.799 1.00 34.03 124 MET A CA 1
ATOM 817 C C . MET A 1 113 ? 52.381 45.268 62.767 1.00 35.35 124 MET A C 1
ATOM 818 O O . MET A 1 113 ? 51.887 46.053 61.945 1.00 36.79 124 MET A O 1
ATOM 823 N N . ASN A 1 114 ? 53.691 44.994 62.810 1.00 32.65 125 ASN A N 1
ATOM 824 C CA . ASN A 1 114 ? 54.666 45.720 61.976 1.00 31.71 125 ASN A CA 1
ATOM 825 C C . ASN A 1 114 ? 55.780 44.823 61.399 1.00 31.33 125 ASN A C 1
ATOM 826 O O . ASN A 1 114 ? 56.950 44.909 61.803 1.00 27.32 125 ASN A O 1
ATOM 831 N N . VAL A 1 115 ? 55.406 43.992 60.423 1.00 34.23 126 VAL A N 1
ATOM 832 C CA . VAL A 1 115 ? 56.256 42.877 59.974 1.00 31.15 126 VAL A CA 1
ATOM 833 C C . VAL A 1 115 ? 57.670 43.248 59.508 1.00 27.37 126 VAL A C 1
ATOM 834 O O . VAL A 1 115 ? 58.604 42.453 59.671 1.00 26.42 126 VAL A O 1
ATOM 838 N N . MET A 1 116 ? 57.849 44.432 58.936 1.00 25.71 127 MET A N 1
ATOM 839 C CA . MET A 1 116 ? 59.175 44.744 58.436 1.00 26.29 127 MET A CA 1
ATOM 840 C C . MET A 1 116 ? 60.128 45.294 59.501 1.00 27.49 127 MET A C 1
ATOM 841 O O . MET A 1 116 ? 61.317 45.465 59.241 1.00 31.55 127 MET A O 1
ATOM 846 N N . PHE A 1 117 ? 59.632 45.503 60.717 1.00 24.42 128 PHE A N 1
ATOM 847 C CA . PHE A 1 117 ? 60.498 45.990 61.791 1.00 23.37 128 PHE A CA 1
ATOM 848 C C . PHE A 1 117 ? 61.090 44.914 62.682 1.00 23.38 128 PHE A C 1
ATOM 849 O O . PHE A 1 117 ? 60.463 43.887 62.912 1.00 24.95 128 PHE A O 1
ATOM 857 N N . ASN A 1 118 ? 62.301 45.172 63.178 1.00 21.75 129 ASN A N 1
ATOM 858 C CA . ASN A 1 118 ? 62.985 44.303 64.134 1.00 17.63 129 ASN A CA 1
ATOM 859 C C . ASN A 1 118 ? 63.362 45.059 65.377 1.00 16.44 129 ASN A C 1
ATOM 860 O O . ASN A 1 118 ? 64.002 46.081 65.272 1.00 18.09 129 ASN A O 1
ATOM 865 N N . ASN A 1 119 ? 63.002 44.552 66.555 1.00 19.04 130 ASN A N 1
ATOM 866 C CA . ASN A 1 119 ? 63.438 45.174 67.809 1.00 17.89 130 ASN A CA 1
ATOM 867 C C . ASN A 1 119 ? 64.943 45.084 68.084 1.00 17.80 130 ASN A C 1
ATOM 868 O O . ASN A 1 119 ? 65.564 44.058 67.857 1.00 22.45 130 ASN A O 1
ATOM 873 N N . GLU A 1 120 ? 65.526 46.152 68.597 1.00 15.41 131 GLU A N 1
ATOM 874 C CA . GLU A 1 120 ? 66.958 46.173 68.771 1.00 17.38 131 GLU A CA 1
ATOM 875 C C . GLU A 1 120 ? 67.309 47.238 69.773 1.00 20.96 131 GLU A C 1
ATOM 876 O O . GLU A 1 120 ? 66.641 48.262 69.846 1.00 21.26 131 GLU A O 1
ATOM 882 N N . HIS A 1 121 ? 68.333 46.989 70.579 1.00 21.45 132 HIS A N 1
ATOM 883 C CA . HIS A 1 121 ? 68.685 47.941 71.604 1.00 23.75 132 HIS A CA 1
ATOM 884 C C . HIS A 1 121 ? 69.758 48.817 70.971 1.00 25.99 132 HIS A C 1
ATOM 885 O O . HIS A 1 121 ? 70.937 48.494 71.011 1.00 29.56 132 HIS A O 1
ATOM 892 N N . VAL A 1 122 ? 69.316 49.907 70.346 1.00 24.82 133 VAL A N 1
ATOM 893 C CA . VAL A 1 122 ? 70.175 50.801 69.581 1.00 20.44 133 VAL A CA 1
ATOM 894 C C . VAL A 1 122 ? 71.121 51.539 70.501 1.00 20.36 133 VAL A C 1
ATOM 895 O O . VAL A 1 122 ? 70.677 52.073 71.528 1.00 23.92 133 VAL A O 1
ATOM 899 N N . LEU A 1 123 ? 72.403 51.576 70.116 1.00 17.98 134 LEU A N 1
ATOM 900 C CA . LEU A 1 123 ? 73.491 52.105 70.948 1.00 16.72 134 LEU A CA 1
ATOM 901 C C . LEU A 1 123 ? 74.068 53.420 70.429 1.00 22.23 134 LEU A C 1
ATOM 902 O O . LEU A 1 123 ? 73.971 53.716 69.236 1.00 25.51 134 LEU A O 1
ATOM 907 N N . MET A 1 124 ? 74.690 54.208 71.312 1.00 24.89 135 MET A N 1
ATOM 908 C CA . MET A 1 124 ? 75.394 55.408 70.861 1.00 18.93 135 MET A CA 1
ATOM 909 C C . MET A 1 124 ? 76.472 54.989 69.907 1.00 21.26 135 MET A C 1
ATOM 910 O O . MET A 1 124 ? 76.887 53.837 69.900 1.00 27.61 135 MET A O 1
ATOM 915 N N . GLU A 1 125 ? 76.947 55.927 69.111 1.00 23.33 136 GLU A N 1
ATOM 916 C CA . GLU A 1 125 ? 77.872 55.589 68.056 1.00 23.10 136 GLU A CA 1
ATOM 917 C C . GLU A 1 125 ? 78.447 56.905 67.578 1.00 25.02 136 GLU A C 1
ATOM 918 O O . GLU A 1 125 ? 77.723 57.892 67.505 1.00 26.45 136 GLU A O 1
ATOM 924 N N . GLY A 1 126 ? 79.749 56.939 67.307 1.00 25.91 137 GLY A N 1
ATOM 925 C CA . GLY A 1 126 ? 80.370 58.086 66.660 1.00 22.35 137 GLY A CA 1
ATOM 926 C C . GLY A 1 126 ? 80.953 59.169 67.552 1.00 22.84 137 GLY A C 1
ATOM 927 O O . GLY A 1 126 ? 80.711 59.234 68.759 1.00 23.56 137 GLY A O 1
ATOM 928 N N . ALA A 1 127 ? 81.745 60.035 66.937 1.00 23.31 138 ALA A N 1
ATOM 929 C CA . ALA A 1 127 ? 82.265 61.208 67.627 1.00 26.20 138 ALA A CA 1
ATOM 930 C C . ALA A 1 127 ? 81.407 62.428 67.268 1.00 24.09 138 ALA A C 1
ATOM 931 O O . ALA A 1 127 ? 80.624 62.380 66.320 1.00 22.66 138 ALA A O 1
ATOM 933 N N . SER A 1 128 ? 81.537 63.505 68.037 1.00 21.09 139 SER A N 1
ATOM 934 C CA . SER A 1 128 ? 80.895 64.772 67.704 1.00 18.89 139 SER A CA 1
ATOM 935 C C . SER A 1 128 ? 81.907 65.773 67.173 1.00 19.84 139 SER A C 1
ATOM 936 O O . SER A 1 128 ? 82.796 66.167 67.915 1.00 21.78 139 SER A O 1
ATOM 939 N N . CYS A 1 129 ? 81.774 66.195 65.912 1.00 20.16 140 CYS A N 1
ATOM 940 C CA . CYS A 1 129 ? 82.521 67.357 65.402 1.00 18.91 140 CYS A CA 1
ATOM 941 C C . CYS A 1 129 ? 81.813 68.642 65.783 1.00 15.71 140 CYS A C 1
ATOM 942 O O . CYS A 1 129 ? 80.599 68.704 65.702 1.00 16.70 140 CYS A O 1
ATOM 945 N N . VAL A 1 130 ? 82.553 69.677 66.161 1.00 13.86 141 VAL A N 1
ATOM 946 C CA . VAL A 1 130 ? 81.909 70.917 66.577 1.00 15.14 141 VAL A CA 1
ATOM 947 C C . VAL A 1 130 ? 82.683 72.174 66.133 1.00 15.58 141 VAL A C 1
ATOM 948 O O . VAL A 1 130 ? 83.893 72.146 66.001 1.00 18.63 141 VAL A O 1
ATOM 952 N N . SER A 1 131 ? 81.980 73.270 65.877 1.00 15.03 142 SER A N 1
ATOM 953 C CA . SER A 1 131 ? 82.626 74.546 65.583 1.00 14.88 142 SER A CA 1
ATOM 954 C C . SER A 1 131 ? 81.724 75.698 66.006 1.00 14.59 142 SER A C 1
ATOM 955 O O . SER A 1 131 ? 80.517 75.518 66.101 1.00 14.13 142 SER A O 1
ATOM 958 N N . ARG A 1 132 ? 82.313 76.857 66.318 1.00 18.01 143 ARG A N 1
ATOM 959 C CA . ARG A 1 132 ? 81.538 78.078 66.537 1.00 14.49 143 ARG A CA 1
ATOM 960 C C . ARG A 1 132 ? 81.306 78.715 65.197 1.00 16.50 143 ARG A C 1
ATOM 961 O O . ARG A 1 132 ? 82.201 78.772 64.340 1.00 15.76 143 ARG A O 1
ATOM 969 N N . VAL A 1 133 ? 80.091 79.194 65.006 1.00 15.61 144 VAL A N 1
ATOM 970 C CA . VAL A 1 133 ? 79.727 79.818 63.756 1.00 16.09 144 VAL A CA 1
ATOM 971 C C . VAL A 1 133 ? 78.888 81.024 64.097 1.00 18.38 144 VAL A C 1
ATOM 972 O O . VAL A 1 133 ? 78.077 80.964 65.019 1.00 20.60 144 VAL A O 1
ATOM 976 N N . GLY A 1 134 ? 79.089 82.128 63.389 1.00 18.63 145 GLY A N 1
ATOM 977 C CA . GLY A 1 134 ? 78.303 83.321 63.648 1.00 17.63 145 GLY A CA 1
ATOM 978 C C . GLY A 1 134 ? 77.680 83.831 62.376 1.00 16.83 145 GLY A C 1
ATOM 979 O O . GLY A 1 134 ? 78.201 83.589 61.289 1.00 19.03 145 GLY A O 1
ATOM 980 N N . TYR A 1 135 ? 76.559 84.523 62.487 1.00 16.44 146 TYR A N 1
ATOM 981 C CA . TYR A 1 135 ? 76.015 85.188 61.309 1.00 19.72 146 TYR A CA 1
ATOM 982 C C . TYR A 1 135 ? 75.208 86.406 61.697 1.00 21.43 146 TYR A C 1
ATOM 983 O O . TYR A 1 135 ? 74.902 86.610 62.869 1.00 23.94 146 TYR A O 1
ATOM 992 N N . GLU A 1 136 ? 74.891 87.232 60.713 1.00 23.40 147 GLU A N 1
ATOM 993 C CA . GLU A 1 136 ? 74.160 88.454 60.977 1.00 26.84 147 GLU A CA 1
ATOM 994 C C . GLU A 1 136 ? 72.910 88.559 60.100 1.00 28.01 147 GLU A C 1
ATOM 995 O O . GLU A 1 136 ? 72.925 88.204 58.923 1.00 26.75 147 GLU A O 1
ATOM 1001 N N . TRP A 1 137 ? 71.822 89.026 60.703 1.00 33.04 148 TRP A N 1
ATOM 1002 C CA . TRP A 1 137 ? 70.506 89.050 60.063 1.00 33.63 148 TRP A CA 1
ATOM 1003 C C . TRP A 1 137 ? 69.872 90.402 60.223 1.00 40.33 148 TRP A C 1
ATOM 1004 O O . TRP A 1 137 ? 69.834 90.941 61.331 1.00 39.54 148 TRP A O 1
ATOM 1015 N N . SER A 1 138 ? 69.352 90.939 59.124 1.00 46.91 149 SER A N 1
ATOM 1016 C CA . SER A 1 138 ? 68.694 92.233 59.162 1.00 41.69 149 SER A CA 1
ATOM 1017 C C . SER A 1 138 ? 67.191 92.107 58.973 1.00 48.16 149 SER A C 1
ATOM 1018 O O . SER A 1 138 ? 66.722 91.513 57.997 1.00 47.78 149 SER A O 1
ATOM 1021 N N . LEU A 1 139 ? 66.444 92.665 59.926 1.00 49.38 150 LEU A N 1
ATOM 1022 C CA . LEU A 1 139 ? 64.982 92.632 59.896 1.00 50.72 150 LEU A CA 1
ATOM 1023 C C . LEU A 1 139 ? 64.332 94.024 59.751 1.00 53.77 150 LEU A C 1
ATOM 1024 O O . LEU A 1 139 ? 64.339 94.831 60.688 1.00 49.74 150 LEU A O 1
ATOM 1029 N N . ARG A 1 140 ? 63.779 94.284 58.562 1.00 60.72 151 ARG A N 1
ATOM 1030 C CA . ARG A 1 140 ? 63.026 95.509 58.256 1.00 53.67 151 ARG A CA 1
ATOM 1031 C C . ARG A 1 140 ? 61.917 95.760 59.265 1.00 57.91 151 ARG A C 1
ATOM 1032 O O . ARG A 1 140 ? 61.147 94.845 59.571 1.00 58.50 151 ARG A O 1
ATOM 1040 N N . ALA A 1 141 ? 61.812 97.000 59.747 1.00 58.34 152 ALA A N 1
ATOM 1041 C CA . ALA A 1 141 ? 60.791 97.366 60.732 1.00 55.73 152 ALA A CA 1
ATOM 1042 C C . ALA A 1 141 ? 59.368 96.968 60.304 1.00 60.26 152 ALA A C 1
ATOM 1043 O O . ALA A 1 141 ? 58.892 97.355 59.224 1.00 49.72 152 ALA A O 1
ATOM 1045 N N . GLY A 1 142 ? 58.716 96.168 61.155 1.00 62.46 153 GLY A N 1
ATOM 1046 C CA . GLY A 1 142 ? 57.376 95.662 60.899 1.00 56.68 153 GLY A CA 1
ATOM 1047 C C . GLY A 1 142 ? 57.386 94.470 59.964 1.00 56.23 153 GLY A C 1
ATOM 1048 O O . GLY A 1 142 ? 56.359 93.828 59.724 1.00 55.36 153 GLY A O 1
ATOM 1049 N N . ARG A 1 143 ? 58.558 94.176 59.421 1.00 53.61 154 ARG A N 1
ATOM 1050 C CA . ARG A 1 143 ? 58.696 93.062 58.506 1.00 54.26 154 ARG A CA 1
ATOM 1051 C C . ARG A 1 143 ? 59.643 92.017 59.070 1.00 58.15 154 ARG A C 1
ATOM 1052 O O . ARG A 1 143 ? 60.215 91.218 58.322 1.00 58.82 154 ARG A O 1
ATOM 1060 N N . GLU A 1 144 ? 59.786 92.027 60.397 1.00 59.05 155 GLU A N 1
ATOM 1061 C CA . GLU A 1 144 ? 60.689 91.123 61.112 1.00 54.81 155 GLU A CA 1
ATOM 1062 C C . GLU A 1 144 ? 60.424 89.649 60.787 1.00 52.73 155 GLU A C 1
ATOM 1063 O O . GLU A 1 144 ? 61.354 88.865 60.555 1.00 51.28 155 GLU A O 1
ATOM 1069 N N . GLN A 1 145 ? 59.151 89.282 60.762 1.00 48.88 156 GLN A N 1
ATOM 1070 C CA . GLN A 1 145 ? 58.776 87.906 60.502 1.00 44.88 156 GLN A CA 1
ATOM 1071 C C . GLN A 1 145 ? 59.209 87.376 59.138 1.00 43.75 156 GLN A C 1
ATOM 1072 O O . GLN A 1 145 ? 59.762 86.301 59.041 1.00 49.07 156 GLN A O 1
ATOM 1078 N N . GLU A 1 146 ? 58.965 88.107 58.068 1.00 52.27 157 GLU A N 1
ATOM 1079 C CA . GLU A 1 146 ? 59.214 87.497 56.774 1.00 57.27 157 GLU A CA 1
ATOM 1080 C C . GLU A 1 146 ? 60.661 87.597 56.313 1.00 59.82 157 GLU A C 1
ATOM 1081 O O . GLU A 1 146 ? 61.106 86.856 55.411 1.00 57.16 157 GLU A O 1
ATOM 1087 N N . ASP A 1 147 ? 61.395 88.509 56.943 1.00 56.16 158 ASP A N 1
ATOM 1088 C CA . ASP A 1 147 ? 62.814 88.650 56.666 1.00 53.41 158 ASP A CA 1
ATOM 1089 C C . ASP A 1 147 ? 63.598 87.539 57.329 1.00 53.35 158 ASP A C 1
ATOM 1090 O O . ASP A 1 147 ? 64.393 86.866 56.659 1.00 55.03 158 ASP A O 1
ATOM 1095 N N . VAL A 1 148 ? 63.368 87.342 58.632 1.00 49.32 159 VAL A N 1
ATOM 1096 C CA . VAL A 1 148 ? 64.010 86.240 59.365 1.00 47.84 159 VAL A CA 1
ATOM 1097 C C . VAL A 1 148 ? 63.826 84.897 58.652 1.00 44.42 159 VAL A C 1
ATOM 1098 O O . VAL A 1 148 ? 64.770 84.120 58.535 1.00 50.39 159 VAL A O 1
ATOM 1102 N N . LYS A 1 149 ? 62.626 84.646 58.149 1.00 38.21 160 LYS A N 1
ATOM 1103 C CA . LYS A 1 149 ? 62.406 83.494 57.307 1.00 44.49 160 LYS A CA 1
ATOM 1104 C C . LYS A 1 149 ? 63.330 83.571 56.074 1.00 46.10 160 LYS A C 1
ATOM 1105 O O . LYS A 1 149 ? 64.053 82.632 55.776 1.00 44.58 160 LYS A O 1
ATOM 1111 N N . SER A 1 150 ? 63.345 84.707 55.388 1.00 52.15 161 SER A N 1
ATOM 1112 C CA . SER A 1 150 ? 64.111 84.828 54.143 1.00 55.03 161 SER A CA 1
ATOM 1113 C C . SER A 1 150 ? 65.632 84.799 54.321 1.00 50.18 161 SER A C 1
ATOM 1114 O O . SER A 1 150 ? 66.360 84.376 53.408 1.00 44.60 161 SER A O 1
ATOM 1117 N N . ALA A 1 151 ? 66.108 85.282 55.470 1.00 44.45 162 ALA A N 1
ATOM 1118 C CA . ALA A 1 151 ? 67.541 85.340 55.732 1.00 40.06 162 ALA A CA 1
ATOM 1119 C C . ALA A 1 151 ? 68.038 83.914 55.785 1.00 42.86 162 ALA A C 1
ATOM 1120 O O . ALA A 1 151 ? 69.044 83.550 55.161 1.00 38.69 162 ALA A O 1
ATOM 1122 N N . ALA A 1 152 ? 67.280 83.107 56.523 1.00 46.66 163 ALA A N 1
ATOM 1123 C CA . ALA A 1 152 ? 67.548 81.688 56.672 1.00 42.03 163 ALA A CA 1
ATOM 1124 C C . ALA A 1 152 ? 67.700 80.965 55.328 1.00 36.83 163 ALA A C 1
ATOM 1125 O O . ALA A 1 152 ? 68.735 80.349 55.077 1.00 38.99 163 ALA A O 1
ATOM 1127 N N . GLU A 1 153 ? 66.692 81.043 54.466 1.00 37.52 164 GLU A N 1
ATOM 1128 C CA . GLU A 1 153 ? 66.787 80.396 53.158 1.00 42.11 164 GLU A CA 1
ATOM 1129 C C . GLU A 1 153 ? 68.075 80.750 52.380 1.00 42.73 164 GLU A C 1
ATOM 1130 O O . GLU A 1 153 ? 68.720 79.872 51.818 1.00 46.10 164 GLU A O 1
ATOM 1136 N N . ARG A 1 154 ? 68.464 82.019 52.376 1.00 44.05 165 ARG A N 1
ATOM 1137 C CA . ARG A 1 154 ? 69.662 82.448 51.659 1.00 44.87 165 ARG A CA 1
ATOM 1138 C C . ARG A 1 154 ? 70.915 82.069 52.432 1.00 41.89 165 ARG A C 1
ATOM 1139 O O . ARG A 1 154 ? 72.020 82.059 51.881 1.00 43.77 165 ARG A O 1
ATOM 1147 N N . LEU A 1 155 ? 70.751 81.795 53.723 1.00 36.99 166 LEU A N 1
ATOM 1148 C CA . LEU A 1 155 ? 71.877 81.372 54.552 1.00 34.68 166 LEU A CA 1
ATOM 1149 C C . LEU A 1 155 ? 72.201 79.920 54.265 1.00 33.70 166 LEU A C 1
ATOM 1150 O O . LEU A 1 155 ? 73.355 79.510 54.305 1.00 31.52 166 LEU A O 1
ATOM 1155 N N . SER A 1 156 ? 71.160 79.155 53.958 1.00 37.52 167 SER A N 1
ATOM 1156 C CA . SER A 1 156 ? 71.296 77.740 53.644 1.00 35.92 167 SER A CA 1
ATOM 1157 C C . SER A 1 156 ? 71.895 77.469 52.267 1.00 32.32 167 SER A C 1
ATOM 1158 O O . SER A 1 156 ? 72.427 76.393 52.037 1.00 32.15 167 SER A O 1
ATOM 1161 N N . MET A 1 157 ? 71.826 78.450 51.366 1.00 44.95 168 MET A N 1
ATOM 1162 C CA . MET A 1 157 ? 72.469 78.351 50.045 1.00 43.57 168 MET A CA 1
ATOM 1163 C C . MET A 1 157 ? 73.905 78.817 50.117 1.00 41.24 168 MET A C 1
ATOM 1164 O O . MET A 1 157 ? 74.649 78.654 49.163 1.00 49.60 168 MET A O 1
ATOM 1169 N N . ALA A 1 158 ? 74.281 79.417 51.239 1.00 36.23 169 ALA A N 1
ATOM 1170 C CA . ALA A 1 158 ? 75.609 79.997 51.400 1.00 39.57 169 ALA A CA 1
ATOM 1171 C C . ALA A 1 158 ? 76.567 79.006 52.062 1.00 42.64 169 ALA A C 1
ATOM 1172 O O . ALA A 1 158 ? 77.789 79.076 51.872 1.00 41.92 169 ALA A O 1
ATOM 1174 N N . SER A 1 159 ? 75.991 78.084 52.834 1.00 41.34 170 SER A N 1
ATOM 1175 C CA . SER A 1 159 ? 76.741 77.196 53.723 1.00 32.49 170 SER A CA 1
ATOM 1176 C C . SER A 1 159 ? 77.653 76.201 52.995 1.00 36.25 170 SER A C 1
ATOM 1177 O O . SER A 1 159 ? 78.637 75.723 53.569 1.00 30.15 170 SER A O 1
ATOM 1180 N N . PHE A 1 160 ? 77.334 75.899 51.732 1.00 44.31 171 PHE A N 1
ATOM 1181 C CA . PHE A 1 160 ? 78.159 74.985 50.925 1.00 41.69 171 PHE A CA 1
ATOM 1182 C C . PHE A 1 160 ? 79.572 75.537 50.655 1.00 37.61 171 PHE A C 1
ATOM 1183 O O . PHE A 1 160 ? 80.412 74.857 50.078 1.00 42.35 171 PHE A O 1
ATOM 1191 N N . ARG A 1 161 ? 79.834 76.758 51.097 1.00 31.81 172 ARG A N 1
ATOM 1192 C CA . ARG A 1 161 ? 81.108 77.390 50.837 1.00 33.08 172 ARG A CA 1
ATOM 1193 C C . ARG A 1 161 ? 81.978 77.532 52.112 1.00 37.33 172 ARG A C 1
ATOM 1194 O O . ARG A 1 161 ? 83.112 78.024 52.057 1.00 38.92 172 ARG A O 1
ATOM 1202 N N . PHE A 1 162 ? 81.470 77.090 53.261 1.00 32.57 173 PHE A N 1
ATOM 1203 C CA . PHE A 1 162 ? 82.268 77.146 54.479 1.00 21.53 173 PHE A CA 1
ATOM 1204 C C . PHE A 1 162 ? 83.333 76.049 54.477 1.00 24.07 173 PHE A C 1
ATOM 1205 O O . PHE A 1 162 ? 83.207 75.033 53.798 1.00 24.30 173 PHE A O 1
ATOM 1213 N N . THR A 1 163 ? 84.368 76.253 55.278 1.00 23.78 174 THR A N 1
ATOM 1214 C CA . THR A 1 163 ? 85.473 75.321 55.403 1.00 22.23 174 THR A CA 1
ATOM 1215 C C . THR A 1 163 ? 85.751 75.132 56.883 1.00 22.34 174 THR A C 1
ATOM 1216 O O . THR A 1 163 ? 85.710 76.090 57.663 1.00 22.83 174 THR A O 1
ATOM 1220 N N . TYR A 1 164 ? 85.999 73.897 57.291 1.00 21.53 175 TYR A N 1
ATOM 1221 C CA . TYR A 1 164 ? 86.248 73.645 58.701 1.00 22.26 175 TYR A CA 1
ATOM 1222 C C . TYR A 1 164 ? 87.641 73.067 58.835 1.00 23.51 175 TYR A C 1
ATOM 1223 O O . TYR A 1 164 ? 88.037 72.170 58.084 1.00 21.99 175 TYR A O 1
ATOM 1232 N N . LEU A 1 165 ? 88.376 73.573 59.811 1.00 22.52 176 LEU A N 1
ATOM 1233 C CA . LEU A 1 165 ? 89.783 73.290 59.882 1.00 23.68 176 LEU A CA 1
ATOM 1234 C C . LEU A 1 165 ? 90.218 72.975 61.306 1.00 27.03 176 LEU A C 1
ATOM 1235 O O . LEU A 1 165 ? 89.896 73.720 62.230 1.00 27.77 176 LEU A O 1
ATOM 1240 N N . ASN A 1 166 ? 90.930 71.862 61.484 1.00 29.27 177 ASN A N 1
ATOM 1241 C CA . ASN A 1 166 ? 91.574 71.555 62.761 1.00 31.02 177 ASN A CA 1
ATOM 1242 C C . ASN A 1 166 ? 93.067 71.561 62.517 1.00 38.58 177 ASN A C 1
ATOM 1243 O O . ASN A 1 166 ? 93.567 70.776 61.706 1.00 40.20 177 ASN A O 1
ATOM 1248 N N . ALA A 1 167 ? 93.786 72.437 63.213 1.00 40.52 178 ALA A N 1
ATOM 1249 C CA . ALA A 1 167 ? 95.204 72.627 62.925 1.00 42.00 178 ALA A CA 1
ATOM 1250 C C . ALA A 1 167 ? 96.109 71.632 63.651 1.00 44.35 178 ALA A C 1
ATOM 1251 O O . ALA A 1 167 ? 97.088 71.152 63.073 1.00 50.65 178 ALA A O 1
ATOM 1253 N N . GLU A 1 168 ? 95.767 71.313 64.899 1.00 39.24 179 GLU A N 1
ATOM 1254 C CA . GLU A 1 168 ? 96.496 70.326 65.701 1.00 40.70 179 GLU A CA 1
ATOM 1255 C C . GLU A 1 168 ? 96.528 68.922 65.082 1.00 38.76 179 GLU A C 1
ATOM 1256 O O . GLU A 1 168 ? 97.184 68.032 65.593 1.00 46.18 179 GLU A O 1
ATOM 1262 N N . HIS A 1 169 ? 95.812 68.709 63.992 1.00 37.94 180 HIS A N 1
ATOM 1263 C CA . HIS A 1 169 ? 95.813 67.402 63.367 1.00 32.36 180 HIS A CA 1
ATOM 1264 C C . HIS A 1 169 ? 95.788 67.513 61.858 1.00 34.01 180 HIS A C 1
ATOM 1265 O O . HIS A 1 169 ? 95.770 66.500 61.163 1.00 35.56 180 HIS A O 1
ATOM 1272 N N . GLY A 1 170 ? 95.770 68.736 61.341 1.00 32.97 181 GLY A N 1
ATOM 1273 C CA . GLY A 1 170 ? 95.820 68.919 59.900 1.00 39.10 181 GLY A CA 1
ATOM 1274 C C . GLY A 1 170 ? 94.612 68.329 59.194 1.00 33.21 181 GLY A C 1
ATOM 1275 O O . GLY A 1 170 ? 94.715 67.623 58.183 1.00 26.39 181 GLY A O 1
ATOM 1276 N N . LEU A 1 171 ? 93.452 68.638 59.757 1.00 35.12 182 LEU A N 1
ATOM 1277 C CA . LEU A 1 171 ? 92.182 68.154 59.262 1.00 32.87 182 LEU A CA 1
ATOM 1278 C C . LEU A 1 171 ? 91.452 69.291 58.572 1.00 29.91 182 LEU A C 1
ATOM 1279 O O . LEU A 1 171 ? 91.373 70.413 59.099 1.00 25.94 182 LEU A O 1
ATOM 1284 N N . VAL A 1 172 ? 90.918 69.004 57.394 1.00 22.17 183 VAL A N 1
ATOM 1285 C CA . VAL A 1 172 ? 90.133 70.000 56.703 1.00 23.74 183 VAL A CA 1
ATOM 1286 C C . VAL A 1 172 ? 88.850 69.385 56.130 1.00 24.88 183 VAL A C 1
ATOM 1287 O O . VAL A 1 172 ? 88.889 68.403 55.382 1.00 26.31 183 VAL A O 1
ATOM 1291 N N . ILE A 1 173 ? 87.708 69.943 56.523 1.00 24.33 184 ILE A N 1
ATOM 1292 C CA . ILE A 1 173 ? 86.449 69.624 55.854 1.00 26.00 184 ILE A CA 1
ATOM 1293 C C . ILE A 1 173 ? 86.005 70.805 54.994 1.00 23.91 184 ILE A C 1
ATOM 1294 O O . ILE A 1 173 ? 85.965 71.953 55.450 1.00 22.07 184 ILE A O 1
ATOM 1299 N N . ARG A 1 174 ? 85.667 70.505 53.748 1.00 25.66 185 ARG A N 1
ATOM 1300 C CA . ARG A 1 174 ? 85.483 71.525 52.734 1.00 28.26 185 ARG A CA 1
ATOM 1301 C C . ARG A 1 174 ? 84.793 70.809 51.611 1.00 28.38 185 ARG A C 1
ATOM 1302 O O . ARG A 1 174 ? 84.893 69.599 51.525 1.00 34.09 185 ARG A O 1
ATOM 1310 N N . GLU A 1 175 ? 84.067 71.538 50.773 1.00 31.50 186 GLU A N 1
ATOM 1311 C CA . GLU A 1 175 ? 83.419 70.946 49.606 1.00 33.78 186 GLU A CA 1
ATOM 1312 C C . GLU A 1 175 ? 84.508 70.381 48.695 1.00 37.67 186 GLU A C 1
ATOM 1313 O O . GLU A 1 175 ? 85.667 70.781 48.790 1.00 41.27 186 GLU A O 1
ATOM 1319 N N . GLN A 1 176 ? 84.135 69.434 47.840 1.00 42.77 187 GLN A N 1
ATOM 1320 C CA . GLN A 1 176 ? 85.083 68.588 47.111 1.00 47.58 187 GLN A CA 1
ATOM 1321 C C . GLN A 1 176 ? 84.319 67.835 46.040 1.00 54.86 187 GLN A C 1
ATOM 1322 O O . GLN A 1 176 ? 83.185 67.402 46.274 1.00 51.65 187 GLN A O 1
ATOM 1328 N N . LYS A 1 177 ? 84.934 67.660 44.872 1.00 64.57 188 LYS A N 1
ATOM 1329 C CA . LYS A 1 177 ? 84.373 66.767 43.858 1.00 65.51 188 LYS A CA 1
ATOM 1330 C C . LYS A 1 177 ? 84.443 65.352 44.442 1.00 62.44 188 LYS A C 1
ATOM 1331 O O . LYS A 1 177 ? 85.401 65.034 45.165 1.00 54.98 188 LYS A O 1
ATOM 1337 N N . PRO A 1 178 ? 83.424 64.511 44.160 1.00 62.50 189 PRO A N 1
ATOM 1338 C CA . PRO A 1 178 ? 83.363 63.135 44.681 1.00 59.39 189 PRO A CA 1
ATOM 1339 C C . PRO A 1 178 ? 84.690 62.371 44.565 1.00 57.14 189 PRO A C 1
ATOM 1340 O O . PRO A 1 178 ? 85.121 61.761 45.543 1.00 52.34 189 PRO A O 1
ATOM 1344 N N . GLU A 1 179 ? 85.335 62.438 43.403 1.00 57.66 190 GLU A N 1
ATOM 1345 C CA . GLU A 1 179 ? 86.620 61.778 43.198 1.00 55.92 190 GLU A CA 1
ATOM 1346 C C . GLU A 1 179 ? 87.696 62.200 44.190 1.00 54.04 190 GLU A C 1
ATOM 1347 O O . GLU A 1 179 ? 88.655 61.468 44.404 1.00 57.08 190 GLU A O 1
ATOM 1353 N N . ALA A 1 180 ? 87.543 63.375 44.792 1.00 55.23 191 ALA A N 1
ATOM 1354 C CA . ALA A 1 180 ? 88.594 63.932 45.643 1.00 52.77 191 ALA A CA 1
ATOM 1355 C C . ALA A 1 180 ? 88.495 63.374 47.044 1.00 49.19 191 ALA A C 1
ATOM 1356 O O . ALA A 1 180 ? 89.332 63.674 47.908 1.00 42.65 191 ALA A O 1
ATOM 1358 N N . ALA A 1 181 ? 87.467 62.550 47.246 1.00 52.83 192 ALA A N 1
ATOM 1359 C CA . ALA A 1 181 ? 87.081 62.071 48.573 1.00 47.02 192 ALA A CA 1
ATOM 1360 C C . ALA A 1 181 ? 88.170 61.254 49.231 1.00 44.26 192 ALA A C 1
ATOM 1361 O O . ALA A 1 181 ? 88.698 60.316 48.637 1.00 52.96 192 ALA A O 1
ATOM 1363 N N . GLN A 1 182 ? 88.497 61.620 50.463 1.00 39.14 193 GLN A N 1
ATOM 1364 C CA . GLN A 1 182 ? 89.458 60.870 51.259 1.00 40.45 193 GLN A CA 1
ATOM 1365 C C . GLN A 1 182 ? 88.718 59.911 52.206 1.00 36.97 193 GLN A C 1
ATOM 1366 O O . GLN A 1 182 ? 88.184 60.330 53.234 1.00 38.21 193 GLN A O 1
ATOM 1372 N N . GLN A 1 183 ? 88.680 58.630 51.856 1.00 36.93 194 GLN A N 1
ATOM 1373 C CA . GLN A 1 183 ? 88.000 57.618 52.669 1.00 35.46 194 GLN A CA 1
ATOM 1374 C C . GLN A 1 183 ? 88.502 57.520 54.114 1.00 33.42 194 GLN A C 1
ATOM 1375 O O . GLN A 1 183 ? 89.617 57.938 54.426 1.00 30.19 194 GLN A O 1
ATOM 1381 N N . LYS A 1 184 ? 87.666 56.976 54.995 1.00 32.42 195 LYS A N 1
ATOM 1382 C CA . LYS A 1 184 ? 88.062 56.740 56.392 1.00 36.44 195 LYS A CA 1
ATOM 1383 C C . LYS A 1 184 ? 88.678 57.969 57.082 1.00 34.17 195 LYS A C 1
ATOM 1384 O O . LYS A 1 184 ? 89.511 57.835 57.993 1.00 30.96 195 LYS A O 1
ATOM 1390 N N . TYR A 1 185 ? 88.228 59.152 56.662 1.00 31.23 196 TYR A N 1
ATOM 1391 C CA . TYR A 1 185 ? 88.942 60.387 56.933 1.00 26.57 196 TYR A CA 1
ATOM 1392 C C . TYR A 1 185 ? 89.201 60.682 58.410 1.00 25.64 196 TYR A C 1
ATOM 1393 O O . TYR A 1 185 ? 90.226 61.265 58.731 1.00 28.93 196 TYR A O 1
ATOM 1402 N N . LEU A 1 186 ? 88.318 60.279 59.317 1.00 26.42 197 LEU A N 1
ATOM 1403 C CA . LEU A 1 186 ? 88.619 60.505 60.746 1.00 32.60 197 LEU A CA 1
ATOM 1404 C C . LEU A 1 186 ? 88.605 59.247 61.620 1.00 34.18 197 LEU A C 1
ATOM 1405 O O . LEU A 1 186 ? 88.527 59.363 62.863 1.00 29.97 197 LEU A O 1
ATOM 1410 N N . ASP A 1 187 ? 88.697 58.075 60.983 1.00 29.85 198 ASP A N 1
ATOM 1411 C CA . ASP A 1 187 ? 88.591 56.805 61.690 1.00 27.38 198 ASP A CA 1
ATOM 1412 C C . ASP A 1 187 ? 89.449 56.728 62.938 1.00 30.86 198 ASP A C 1
ATOM 1413 O O . ASP A 1 187 ? 89.009 56.218 63.970 1.00 33.59 198 ASP A O 1
ATOM 1418 N N . LYS A 1 188 ? 90.665 57.249 62.844 1.00 28.79 199 LYS A N 1
ATOM 1419 C CA . LYS A 1 188 ? 91.536 57.372 64.002 1.00 28.15 199 LYS A CA 1
ATOM 1420 C C . LYS A 1 188 ? 90.803 57.964 65.220 1.00 31.06 199 LYS A C 1
ATOM 1421 O O . LYS A 1 188 ? 91.045 57.551 66.353 1.00 32.87 199 LYS A O 1
ATOM 1427 N N . PHE A 1 189 ? 89.884 58.904 64.986 1.00 33.38 200 PHE A N 1
ATOM 1428 C CA . PHE A 1 189 ? 89.232 59.627 66.087 1.00 31.85 200 PHE A CA 1
ATOM 1429 C C . PHE A 1 189 ? 87.849 59.120 66.426 1.00 29.53 200 PHE A C 1
ATOM 1430 O O . PHE A 1 189 ? 87.359 59.352 67.527 1.00 29.32 200 PHE A O 1
ATOM 1438 N N . SER A 1 190 ? 87.186 58.490 65.469 1.00 25.32 201 SER A N 1
ATOM 1439 C CA . SER A 1 190 ? 85.795 58.159 65.678 1.00 26.65 201 SER A CA 1
ATOM 1440 C C . SER A 1 190 ? 85.536 56.689 65.956 1.00 34.75 201 SER A C 1
ATOM 1441 O O . SER A 1 190 ? 84.402 56.238 65.818 1.00 35.76 201 SER A O 1
ATOM 1444 N N . LYS A 1 191 ? 86.564 55.947 66.370 1.00 38.81 202 LYS A N 1
ATOM 1445 C CA . LYS A 1 191 ? 86.517 54.481 66.275 1.00 38.63 202 LYS A CA 1
ATOM 1446 C C . LYS A 1 191 ? 85.583 53.793 67.263 1.00 41.84 202 LYS A C 1
ATOM 1447 O O . LYS A 1 191 ? 84.596 53.150 66.862 1.00 45.28 202 LYS A O 1
ATOM 1453 N N . GLY A 1 192 ? 85.895 53.895 68.544 1.00 26.67 203 GLY A N 1
ATOM 1454 C CA . GLY A 1 192 ? 84.968 53.399 69.538 1.00 24.44 203 GLY A CA 1
ATOM 1455 C C . GLY A 1 192 ? 84.465 54.619 70.259 1.00 32.38 203 GLY A C 1
ATOM 1456 O O . GLY A 1 192 ? 84.350 54.648 71.485 1.00 40.88 203 GLY A O 1
ATOM 1457 N N . ALA A 1 193 ? 84.193 55.665 69.493 1.00 33.68 204 ALA A N 1
ATOM 1458 C CA . ALA A 1 193 ? 83.892 56.949 70.106 1.00 31.67 204 ALA A CA 1
ATOM 1459 C C . ALA A 1 193 ? 82.440 57.065 70.600 1.00 32.09 204 ALA A C 1
ATOM 1460 O O . ALA A 1 193 ? 81.554 56.300 70.189 1.00 32.68 204 ALA A O 1
ATOM 1462 N N . VAL A 1 194 ? 82.198 58.009 71.495 1.00 25.21 205 VAL A N 1
ATOM 1463 C CA . VAL A 1 194 ? 80.829 58.322 71.866 1.00 28.43 205 VAL A CA 1
ATOM 1464 C C . VAL A 1 194 ? 80.500 59.819 71.777 1.00 28.85 205 VAL A C 1
ATOM 1465 O O . VAL A 1 194 ? 81.237 60.658 72.288 1.00 33.80 205 VAL A O 1
ATOM 1469 N N . PRO A 1 195 ? 79.361 60.150 71.159 1.00 24.26 206 PRO A N 1
ATOM 1470 C CA . PRO A 1 195 ? 78.946 61.532 70.871 1.00 27.21 206 PRO A CA 1
ATOM 1471 C C . PRO A 1 195 ? 78.963 62.536 72.051 1.00 23.56 206 PRO A C 1
ATOM 1472 O O . PRO A 1 195 ? 79.076 63.737 71.794 1.00 16.33 206 PRO A O 1
ATOM 1476 N N . TYR A 1 196 ? 78.843 62.084 73.299 1.00 25.54 207 TYR A N 1
ATOM 1477 C CA . TYR A 1 196 ? 78.725 63.053 74.393 1.00 25.27 207 TYR A CA 1
ATOM 1478 C C . TYR A 1 196 ? 80.062 63.437 75.023 1.00 29.35 207 TYR A C 1
ATOM 1479 O O . TYR A 1 196 ? 80.084 64.231 75.963 1.00 30.67 207 TYR A O 1
ATOM 1488 N N . LYS A 1 197 ? 81.169 62.899 74.512 1.00 25.89 208 LYS A N 1
ATOM 1489 C CA . LYS A 1 197 ? 82.457 63.286 75.061 1.00 27.65 208 LYS A CA 1
ATOM 1490 C C . LYS A 1 197 ? 83.659 63.093 74.136 1.00 32.28 208 LYS A C 1
ATOM 1491 O O . LYS A 1 197 ? 84.755 63.551 74.449 1.00 42.08 208 LYS A O 1
ATOM 1497 N N . ASP A 1 198 ? 83.494 62.423 73.009 1.00 28.19 209 ASP A N 1
ATOM 1498 C CA . ASP A 1 198 ? 84.608 62.375 72.060 1.00 32.23 209 ASP A CA 1
ATOM 1499 C C . ASP A 1 198 ? 84.406 63.419 70.961 1.00 31.81 209 ASP A C 1
ATOM 1500 O O . ASP A 1 198 ? 83.613 63.225 70.034 1.00 29.19 209 ASP A O 1
ATOM 1505 N N . VAL A 1 199 ? 85.141 64.523 71.089 1.00 30.17 210 VAL A N 1
ATOM 1506 C CA . VAL A 1 199 ? 84.856 65.749 70.365 1.00 21.91 210 VAL A CA 1
ATOM 1507 C C . VAL A 1 199 ? 86.054 66.210 69.559 1.00 21.44 210 VAL A C 1
ATOM 1508 O O . VAL A 1 199 ? 87.086 66.496 70.141 1.00 29.98 210 VAL A O 1
ATOM 1512 N N . ILE A 1 200 ? 85.919 66.279 68.235 1.00 17.96 211 ILE A N 1
ATOM 1513 C CA . ILE A 1 200 ? 86.902 66.921 67.359 1.00 19.38 211 ILE A CA 1
ATOM 1514 C C . ILE A 1 200 ? 86.479 68.382 67.068 1.00 22.53 211 ILE A C 1
ATOM 1515 O O . ILE A 1 200 ? 85.558 68.622 66.275 1.00 21.24 211 ILE A O 1
ATOM 1520 N N . GLU A 1 201 ? 87.143 69.354 67.696 1.00 20.07 212 GLU A N 1
ATOM 1521 C CA . GLU A 1 201 ? 86.828 70.773 67.484 1.00 18.61 212 GLU A CA 1
ATOM 1522 C C . GLU A 1 201 ? 87.453 71.375 66.219 1.00 20.28 212 GLU A C 1
ATOM 1523 O O . GLU A 1 201 ? 88.636 71.192 65.990 1.00 22.93 212 GLU A O 1
ATOM 1529 N N . PHE A 1 202 ? 86.667 72.093 65.406 1.00 22.88 213 PHE A N 1
ATOM 1530 C CA . PHE A 1 202 ? 87.187 72.805 64.214 1.00 22.70 213 PHE A CA 1
ATOM 1531 C C . PHE A 1 202 ? 86.981 74.318 64.256 1.00 22.54 213 PHE A C 1
ATOM 1532 O O . PHE A 1 202 ? 86.173 74.844 65.029 1.00 20.23 213 PHE A O 1
ATOM 1540 N N . THR A 1 203 ? 87.716 75.014 63.394 1.00 25.62 214 THR A N 1
ATOM 1541 C CA . THR A 1 203 ? 87.507 76.440 63.207 1.00 24.66 214 THR A CA 1
ATOM 1542 C C . THR A 1 203 ? 86.746 76.632 61.909 1.00 23.63 214 THR A C 1
ATOM 1543 O O . THR A 1 203 ? 87.152 76.107 60.868 1.00 25.14 214 THR A O 1
ATOM 1547 N N . ALA A 1 204 ? 85.620 77.339 61.964 1.00 21.79 215 ALA A N 1
ATOM 1548 C CA . ALA A 1 204 ? 84.810 77.497 60.756 1.00 23.63 215 ALA A CA 1
ATOM 1549 C C . ALA A 1 204 ? 85.201 78.781 60.035 1.00 28.09 215 ALA A C 1
ATOM 1550 O O . ALA A 1 204 ? 85.370 79.848 60.654 1.00 26.44 215 ALA A O 1
ATOM 1552 N N . MET A 1 205 ? 85.361 78.664 58.723 1.00 23.96 216 MET A N 1
ATOM 1553 C CA . MET A 1 205 ? 85.951 79.729 57.946 1.00 21.09 216 MET A CA 1
ATOM 1554 C C . MET A 1 205 ? 85.212 79.950 56.651 1.00 23.19 216 MET A C 1
ATOM 1555 O O . MET A 1 205 ? 84.426 79.119 56.222 1.00 29.22 216 MET A O 1
ATOM 1560 N N . GLN A 1 206 ? 85.489 81.068 56.009 1.00 25.14 217 GLN A N 1
ATOM 1561 C CA . GLN A 1 206 ? 84.828 81.410 54.776 1.00 23.40 217 GLN A CA 1
ATOM 1562 C C . GLN A 1 206 ? 85.818 82.157 53.878 1.00 29.52 217 GLN A C 1
ATOM 1563 O O . GLN A 1 206 ? 86.786 82.771 54.376 1.00 25.57 217 GLN A O 1
ATOM 1569 N N . SER A 1 207 ? 85.581 82.101 52.565 1.00 30.16 218 SER A N 1
ATOM 1570 C CA . SER A 1 207 ? 86.373 82.863 51.593 1.00 29.27 218 SER A CA 1
ATOM 1571 C C . SER A 1 207 ? 86.330 84.373 51.902 1.00 32.48 218 SER A C 1
ATOM 1572 O O . SER A 1 207 ? 85.277 84.901 52.279 1.00 33.17 218 SER A O 1
ATOM 1575 N N . LEU A 1 208 ? 87.471 85.058 51.771 1.00 31.78 219 LEU A N 1
ATOM 1576 C CA . LEU A 1 208 ? 87.526 86.511 51.986 1.00 26.04 219 LEU A CA 1
ATOM 1577 C C . LEU A 1 208 ? 86.917 87.275 50.814 1.00 30.99 219 LEU A C 1
ATOM 1578 O O . LEU A 1 208 ? 86.650 88.470 50.907 1.00 38.37 219 LEU A O 1
ATOM 1583 N N . THR A 1 209 ? 86.693 86.592 49.705 1.00 31.82 220 THR A N 1
ATOM 1584 C CA . THR A 1 209 ? 85.893 87.183 48.650 1.00 33.88 220 THR A CA 1
ATOM 1585 C C . THR A 1 209 ? 84.411 86.837 48.884 1.00 39.44 220 THR A C 1
ATOM 1586 O O . THR A 1 209 ? 83.739 86.273 48.026 1.00 52.67 220 THR A O 1
ATOM 1590 N N . PHE A 1 234 ? 65.304 99.328 60.471 1.00 53.64 245 PHE A N 1
ATOM 1591 C CA . PHE A 1 234 ? 65.589 97.878 60.491 1.00 57.33 245 PHE A CA 1
ATOM 1592 C C . PHE A 1 234 ? 66.295 97.413 61.769 1.00 49.25 245 PHE A C 1
ATOM 1593 O O . PHE A 1 234 ? 66.929 98.205 62.459 1.00 48.44 245 PHE A O 1
ATOM 1601 N N . THR A 1 235 ? 66.177 96.119 62.066 1.00 54.79 246 THR A N 1
ATOM 1602 C CA . THR A 1 235 ? 66.838 95.494 63.222 1.00 49.89 246 THR A CA 1
ATOM 1603 C C . THR A 1 235 ? 67.923 94.529 62.751 1.00 44.21 246 THR A C 1
ATOM 1604 O O . THR A 1 235 ? 67.654 93.635 61.937 1.00 41.75 246 THR A O 1
ATOM 1608 N N . ARG A 1 236 ? 69.150 94.705 63.234 1.00 42.02 247 ARG A N 1
ATOM 1609 C CA . ARG A 1 236 ? 70.208 93.759 62.880 1.00 42.30 247 ARG A CA 1
ATOM 1610 C C . ARG A 1 236 ? 70.470 92.840 64.059 1.00 34.94 247 ARG A C 1
ATOM 1611 O O . ARG A 1 236 ? 70.745 93.283 65.166 1.00 32.37 247 ARG A O 1
ATOM 1619 N N . LEU A 1 237 ? 70.352 91.547 63.791 1.00 33.95 248 LEU A N 1
ATOM 1620 C CA . LEU A 1 237 ? 70.401 90.512 64.800 1.00 28.39 248 LEU A CA 1
ATOM 1621 C C . LEU A 1 237 ? 71.696 89.722 64.613 1.00 27.56 248 LEU A C 1
ATOM 1622 O O . LEU A 1 237 ? 72.057 89.384 63.478 1.00 23.32 248 LEU A O 1
ATOM 1627 N N . VAL A 1 238 ? 72.422 89.471 65.706 1.00 25.27 249 VAL A N 1
ATOM 1628 C CA . VAL A 1 238 ? 73.625 88.638 65.601 1.00 24.87 249 VAL A CA 1
ATOM 1629 C C . VAL A 1 238 ? 73.534 87.330 66.373 1.00 21.57 249 VAL A C 1
ATOM 1630 O O . VAL A 1 238 ? 73.149 87.296 67.527 1.00 22.65 249 VAL A O 1
ATOM 1634 N N . THR A 1 239 ? 73.865 86.245 65.692 1.00 21.20 250 THR A N 1
ATOM 1635 C CA . THR A 1 239 ? 73.722 84.913 66.240 1.00 23.07 250 THR A CA 1
ATOM 1636 C C . THR A 1 239 ? 75.073 84.254 66.157 1.00 20.34 250 THR A C 1
ATOM 1637 O O . THR A 1 239 ? 75.665 84.204 65.066 1.00 19.95 250 THR A O 1
ATOM 1641 N N . ILE A 1 240 ? 75.589 83.792 67.296 1.00 16.55 251 ILE A N 1
ATOM 1642 C CA . ILE A 1 240 ? 76.758 82.916 67.265 1.00 19.61 251 ILE A CA 1
ATOM 1643 C C . ILE A 1 240 ? 76.533 81.749 68.198 1.00 19.19 251 ILE A C 1
ATOM 1644 O O . ILE A 1 240 ? 75.824 81.882 69.202 1.00 19.55 251 ILE A O 1
ATOM 1649 N N . GLY A 1 241 ? 77.107 80.599 67.848 1.00 16.24 252 GLY A N 1
ATOM 1650 C CA . GLY A 1 241 ? 76.958 79.413 68.667 1.00 16.53 252 GLY A CA 1
ATOM 1651 C C . GLY A 1 241 ? 77.546 78.137 68.099 1.00 17.09 252 GLY A C 1
ATOM 1652 O O . GLY A 1 241 ? 78.053 78.139 66.983 1.00 16.56 252 GLY A O 1
ATOM 1653 N N . GLU A 1 242 ? 77.478 77.058 68.887 1.00 17.81 253 GLU A N 1
ATOM 1654 C CA . GLU A 1 242 ? 77.964 75.741 68.499 1.00 13.32 253 GLU A CA 1
ATOM 1655 C C . GLU A 1 242 ? 77.264 75.264 67.254 1.00 14.07 253 GLU A C 1
ATOM 1656 O O . GLU A 1 242 ? 76.096 75.570 67.039 1.00 14.85 253 GLU A O 1
ATOM 1662 N N . VAL A 1 243 ? 77.967 74.488 66.441 1.00 11.89 254 VAL A N 1
ATOM 1663 C CA . VAL A 1 243 ? 77.307 73.635 65.471 1.00 10.62 254 VAL A CA 1
ATOM 1664 C C . VAL A 1 243 ? 77.956 72.254 65.541 1.00 14.46 254 VAL A C 1
ATOM 1665 O O . VAL A 1 243 ? 79.146 72.105 65.267 1.00 14.89 254 VAL A O 1
ATOM 1669 N N . VAL A 1 244 ? 77.161 71.250 65.927 1.00 17.84 255 VAL A N 1
ATOM 1670 C CA . VAL A 1 244 ? 77.649 69.902 66.206 1.00 12.49 255 VAL A CA 1
ATOM 1671 C C . VAL A 1 244 ? 77.117 68.911 65.194 1.00 13.93 255 VAL A C 1
ATOM 1672 O O . VAL A 1 244 ? 75.919 68.869 64.943 1.00 16.29 255 VAL A O 1
ATOM 1676 N N . PHE A 1 245 ? 78.007 68.116 64.605 1.00 16.87 256 PHE A N 1
ATOM 1677 C CA . PHE A 1 245 ? 77.599 67.037 63.706 1.00 14.75 256 PHE A CA 1
ATOM 1678 C C . PHE A 1 245 ? 78.401 65.751 63.945 1.00 18.03 256 PHE A C 1
ATOM 1679 O O . PHE A 1 245 ? 79.580 65.808 64.294 1.00 18.21 256 PHE A O 1
ATOM 1687 N N . PRO A 1 246 ? 77.753 64.584 63.788 1.00 16.34 257 PRO A N 1
ATOM 1688 C CA . PRO A 1 246 ? 78.408 63.304 64.054 1.00 17.45 257 PRO A CA 1
ATOM 1689 C C . PRO A 1 246 ? 79.493 62.889 63.064 1.00 18.24 257 PRO A C 1
ATOM 1690 O O . PRO A 1 246 ? 79.307 62.977 61.861 1.00 18.69 257 PRO A O 1
ATOM 1694 N N . ALA A 1 247 ? 80.619 62.432 63.615 1.00 22.35 258 ALA A N 1
ATOM 1695 C CA . ALA A 1 247 ? 81.693 61.748 62.891 1.00 22.37 258 ALA A CA 1
ATOM 1696 C C . ALA A 1 247 ? 81.572 60.248 63.143 1.00 25.25 258 ALA A C 1
ATOM 1697 O O . ALA A 1 247 ? 81.899 59.774 64.240 1.00 26.24 258 ALA A O 1
ATOM 1699 N N . PHE A 1 248 ? 81.091 59.495 62.161 1.00 24.88 259 PHE A N 1
ATOM 1700 C CA . PHE A 1 248 ? 80.942 58.057 62.355 1.00 24.99 259 PHE A CA 1
ATOM 1701 C C . PHE A 1 248 ? 82.165 57.337 61.806 1.00 30.85 259 PHE A C 1
ATOM 1702 O O . PHE A 1 248 ? 82.736 57.753 60.795 1.00 32.04 259 PHE A O 1
ATOM 1710 N N . PHE A 1 249 ? 82.582 56.273 62.487 1.00 30.43 260 PHE A N 1
ATOM 1711 C CA . PHE A 1 249 ? 83.718 55.494 62.024 1.00 30.49 260 PHE A CA 1
ATOM 1712 C C . PHE A 1 249 ? 83.415 54.946 60.634 1.00 32.13 260 PHE A C 1
ATOM 1713 O O . PHE A 1 249 ? 82.373 54.317 60.415 1.00 29.92 260 PHE A O 1
ATOM 1721 N N . GLY A 1 250 ? 84.308 55.235 59.693 1.00 31.03 261 GLY A N 1
ATOM 1722 C CA . GLY A 1 250 ? 84.227 54.675 58.366 1.00 29.59 261 GLY A CA 1
ATOM 1723 C C . GLY A 1 250 ? 83.731 55.598 57.275 1.00 31.61 261 GLY A C 1
ATOM 1724 O O . GLY A 1 250 ? 83.656 55.173 56.124 1.00 33.27 261 GLY A O 1
ATOM 1725 N N . ASP A 1 251 ? 83.379 56.843 57.590 1.00 34.12 262 ASP A N 1
ATOM 1726 C CA . ASP A 1 251 ? 82.908 57.732 56.505 1.00 38.35 262 ASP A CA 1
ATOM 1727 C C . ASP A 1 251 ? 83.966 58.658 55.909 1.00 29.75 262 ASP A C 1
ATOM 1728 O O . ASP A 1 251 ? 84.959 58.991 56.558 1.00 21.97 262 ASP A O 1
ATOM 1733 N N . SER A 1 252 ? 83.728 59.028 54.650 1.00 30.77 263 SER A N 1
ATOM 1734 C CA . SER A 1 252 ? 84.688 59.752 53.831 1.00 29.66 263 SER A CA 1
ATOM 1735 C C . SER A 1 252 ? 84.560 61.226 54.064 1.00 28.98 263 SER A C 1
ATOM 1736 O O . SER A 1 252 ? 83.470 61.712 54.340 1.00 29.61 263 SER A O 1
ATOM 1739 N N . SER A 1 253 ? 85.680 61.934 53.937 1.00 33.55 264 SER A N 1
ATOM 1740 C CA . SER A 1 253 ? 85.726 63.395 54.048 1.00 29.05 264 SER A CA 1
ATOM 1741 C C . SER A 1 253 ? 84.540 64.028 53.320 1.00 25.28 264 SER A C 1
ATOM 1742 O O . SER A 1 253 ? 84.027 65.044 53.757 1.00 24.71 264 SER A O 1
ATOM 1745 N N . LEU A 1 254 ? 84.082 63.410 52.234 1.00 22.89 265 LEU A N 1
ATOM 1746 C CA . LEU A 1 254 ? 82.885 63.897 51.565 1.00 24.84 265 LEU A CA 1
ATOM 1747 C C . LEU A 1 254 ? 81.644 63.776 52.448 1.00 25.21 265 LEU A C 1
ATOM 1748 O O . LEU A 1 254 ? 80.876 64.730 52.595 1.00 20.90 265 LEU A O 1
ATOM 1753 N N . ASP A 1 255 ? 81.448 62.587 53.015 1.00 29.25 266 ASP A N 1
ATOM 1754 C CA . ASP A 1 255 ? 80.334 62.326 53.921 1.00 24.39 266 ASP A CA 1
ATOM 1755 C C . ASP A 1 255 ? 80.355 63.331 55.067 1.00 24.51 266 ASP A C 1
ATOM 1756 O O . ASP A 1 255 ? 79.303 63.824 55.476 1.00 24.53 266 ASP A O 1
ATOM 1761 N N . LEU A 1 256 ? 81.550 63.631 55.583 1.00 23.04 267 LEU A N 1
ATOM 1762 C CA . LEU A 1 256 ? 81.690 64.603 56.662 1.00 19.66 267 LEU A CA 1
ATOM 1763 C C . LEU A 1 256 ? 81.200 65.966 56.226 1.00 18.74 267 LEU A C 1
ATOM 1764 O O . LEU A 1 256 ? 80.671 66.718 57.021 1.00 18.55 267 LEU A O 1
ATOM 1769 N N . TYR A 1 257 ? 81.406 66.303 54.961 1.00 23.59 268 TYR A N 1
ATOM 1770 C CA . TYR A 1 257 ? 81.078 67.643 54.492 1.00 20.81 268 TYR A CA 1
ATOM 1771 C C . TYR A 1 257 ? 79.571 67.819 54.354 1.00 20.18 268 TYR A C 1
ATOM 1772 O O . TYR A 1 257 ? 79.017 68.816 54.835 1.00 19.29 268 TYR A O 1
ATOM 1781 N N . LYS A 1 258 ? 78.903 66.850 53.730 1.00 16.68 269 LYS A N 1
ATOM 1782 C CA . LYS A 1 258 ? 77.454 66.924 53.637 1.00 17.41 269 LYS A CA 1
ATOM 1783 C C . LYS A 1 258 ? 76.802 67.022 55.021 1.00 18.57 269 LYS A C 1
ATOM 1784 O O . LYS A 1 258 ? 75.778 67.679 55.165 1.00 20.31 269 LYS A O 1
ATOM 1790 N N . ARG A 1 259 ? 77.397 66.414 56.046 1.00 17.17 270 ARG A N 1
ATOM 1791 C CA . ARG A 1 259 ? 76.803 66.482 57.383 1.00 14.97 270 ARG A CA 1
ATOM 1792 C C . ARG A 1 259 ? 76.954 67.836 58.055 1.00 15.27 270 ARG A C 1
ATOM 1793 O O . ARG A 1 259 ? 75.991 68.373 58.603 1.00 14.89 270 ARG A O 1
ATOM 1801 N N . SER A 1 260 ? 78.165 68.382 58.000 1.00 17.48 271 SER A N 1
ATOM 1802 C CA . SER A 1 260 ? 78.488 69.684 58.583 1.00 16.35 271 SER A CA 1
ATOM 1803 C C . SER A 1 260 ? 77.542 70.742 58.042 1.00 14.92 271 SER A C 1
ATOM 1804 O O . SER A 1 260 ? 77.112 71.646 58.747 1.00 14.16 271 SER A O 1
ATOM 1807 N N . ARG A 1 261 ? 77.241 70.621 56.762 1.00 14.84 272 ARG A N 1
ATOM 1808 C CA . ARG A 1 261 ? 76.438 71.600 56.082 1.00 13.98 272 ARG A CA 1
ATOM 1809 C C . ARG A 1 261 ? 75.003 71.502 56.553 1.00 14.16 272 ARG A C 1
ATOM 1810 O O . ARG A 1 261 ? 74.429 72.504 56.968 1.00 14.72 272 ARG A O 1
ATOM 1818 N N . GLU A 1 262 ? 74.421 70.304 56.501 1.00 13.69 273 GLU A N 1
ATOM 1819 C CA . GLU A 1 262 ? 73.072 70.089 57.047 1.00 14.27 273 GLU A CA 1
ATOM 1820 C C . GLU A 1 262 ? 72.982 70.503 58.515 1.00 14.72 273 GLU A C 1
ATOM 1821 O O . GLU A 1 262 ? 71.966 71.060 58.956 1.00 12.20 273 GLU A O 1
ATOM 1827 N N . ALA A 1 263 ? 74.050 70.220 59.262 1.00 12.68 274 ALA A N 1
ATOM 1828 C CA . ALA A 1 263 ? 74.119 70.558 60.673 1.00 10.54 274 ALA A CA 1
ATOM 1829 C C . ALA A 1 263 ? 73.942 72.065 60.843 1.00 12.55 274 ALA A C 1
ATOM 1830 O O . ALA A 1 263 ? 73.087 72.526 61.621 1.00 12.27 274 ALA A O 1
ATOM 1832 N N . PHE A 1 264 ? 74.737 72.822 60.087 1.00 12.00 275 PHE A N 1
ATOM 1833 C CA . PHE A 1 264 ? 74.677 74.277 60.104 1.00 12.53 275 PHE A CA 1
ATOM 1834 C C . PHE A 1 264 ? 73.315 74.835 59.663 1.00 13.48 275 PHE A C 1
ATOM 1835 O O . PHE A 1 264 ? 72.822 75.810 60.245 1.00 12.52 275 PHE A O 1
ATOM 1843 N N . ASN A 1 265 ? 72.714 74.235 58.635 1.00 11.87 276 ASN A N 1
ATOM 1844 C CA . ASN A 1 265 ? 71.423 74.712 58.180 1.00 11.44 276 ASN A CA 1
ATOM 1845 C C . ASN A 1 265 ? 70.310 74.485 59.204 1.00 14.33 276 ASN A C 1
ATOM 1846 O O . ASN A 1 265 ? 69.421 75.320 59.337 1.00 16.53 276 ASN A O 1
ATOM 1851 N N . ARG A 1 266 ? 70.373 73.387 59.959 1.00 13.78 277 ARG A N 1
ATOM 1852 C CA . ARG A 1 266 ? 69.335 73.090 60.944 1.00 10.34 277 ARG A CA 1
ATOM 1853 C C . ARG A 1 266 ? 69.387 74.063 62.107 1.00 11.53 277 ARG A C 1
ATOM 1854 O O . ARG A 1 266 ? 68.360 74.497 62.621 1.00 11.63 277 ARG A O 1
ATOM 1862 N N . ARG A 1 267 ? 70.592 74.403 62.533 1.00 11.58 278 ARG A N 1
ATOM 1863 C CA . ARG A 1 267 ? 70.746 75.387 63.587 1.00 12.16 278 ARG A CA 1
ATOM 1864 C C . ARG A 1 267 ? 70.200 76.750 63.178 1.00 12.87 278 ARG A C 1
ATOM 1865 O O . ARG A 1 267 ? 69.657 77.467 64.008 1.00 13.08 278 ARG A O 1
ATOM 1873 N N . ALA A 1 268 ? 70.385 77.129 61.912 1.00 14.09 279 ALA A N 1
ATOM 1874 C CA . ALA A 1 268 ? 69.852 78.407 61.438 1.00 14.15 279 ALA A CA 1
ATOM 1875 C C . ALA A 1 268 ? 68.324 78.360 61.434 1.00 14.71 279 ALA A C 1
ATOM 1876 O O . ALA A 1 268 ? 67.681 79.238 61.989 1.00 17.01 279 ALA A O 1
ATOM 1878 N N . ASN A 1 269 ? 67.752 77.319 60.838 1.00 11.66 280 ASN A N 1
ATOM 1879 C CA . ASN A 1 269 ? 66.315 77.134 60.856 1.00 11.66 280 ASN A CA 1
ATOM 1880 C C . ASN A 1 269 ? 65.744 77.121 62.272 1.00 14.70 280 ASN A C 1
ATOM 1881 O O . ASN A 1 269 ? 64.668 77.648 62.521 1.00 18.02 280 ASN A O 1
ATOM 1886 N N . ASN A 1 270 ? 66.472 76.516 63.201 1.00 14.81 281 ASN A N 1
ATOM 1887 C CA . ASN A 1 270 ? 66.052 76.475 64.586 1.00 11.34 281 ASN A CA 1
ATOM 1888 C C . ASN A 1 270 ? 66.019 77.859 65.196 1.00 13.99 281 ASN A C 1
ATOM 1889 O O . ASN A 1 270 ? 65.094 78.176 65.925 1.00 15.06 281 ASN A O 1
ATOM 1894 N N . THR A 1 271 ? 67.034 78.675 64.901 1.00 16.18 282 THR A N 1
ATOM 1895 C CA . THR A 1 271 ? 67.121 80.062 65.386 1.00 15.50 282 THR A CA 1
ATOM 1896 C C . THR A 1 271 ? 65.990 80.879 64.799 1.00 18.07 282 THR A C 1
ATOM 1897 O O . THR A 1 271 ? 65.359 81.688 65.477 1.00 18.17 282 THR A O 1
ATOM 1901 N N . MET A 1 272 ? 65.757 80.647 63.513 1.00 19.43 283 MET A N 1
ATOM 1902 C CA . MET A 1 272 ? 64.690 81.282 62.772 1.00 20.19 283 MET A CA 1
ATOM 1903 C C . MET A 1 272 ? 63.367 81.000 63.465 1.00 20.23 283 MET A C 1
ATOM 1904 O O . MET A 1 272 ? 62.621 81.918 63.807 1.00 22.37 283 MET A O 1
ATOM 1909 N N . MET A 1 273 ? 63.091 79.726 63.698 1.00 17.07 284 MET A N 1
ATOM 1910 C CA . MET A 1 273 ? 61.828 79.336 64.295 1.00 16.87 284 MET A CA 1
ATOM 1911 C C . MET A 1 273 ? 61.607 79.870 65.724 1.00 19.53 284 MET A C 1
ATOM 1912 O O . MET A 1 273 ? 60.493 80.256 66.070 1.00 22.09 284 MET A O 1
ATOM 1917 N N . VAL A 1 274 ? 62.641 79.900 66.554 1.00 17.93 285 VAL A N 1
ATOM 1918 C CA . VAL A 1 274 ? 62.450 80.353 67.926 1.00 20.23 285 VAL A CA 1
ATOM 1919 C C . VAL A 1 274 ? 62.209 81.844 67.903 1.00 22.62 285 VAL A C 1
ATOM 1920 O O . VAL A 1 274 ? 61.367 82.366 68.623 1.00 25.46 285 VAL A O 1
ATOM 1924 N N . THR A 1 275 ? 62.966 82.528 67.060 1.00 25.34 286 THR A N 1
ATOM 1925 C CA . THR A 1 275 ? 62.851 83.972 66.910 1.00 25.65 286 THR A CA 1
ATOM 1926 C C . THR A 1 275 ? 61.462 84.403 66.455 1.00 22.70 286 THR A C 1
ATOM 1927 O O . THR A 1 275 ? 60.833 85.222 67.109 1.00 22.66 286 THR A O 1
ATOM 1931 N N . VAL A 1 276 ? 61.000 83.846 65.337 1.00 21.50 287 VAL A N 1
ATOM 1932 C CA . VAL A 1 276 ? 59.649 84.098 64.853 1.00 23.91 287 VAL A CA 1
ATOM 1933 C C . VAL A 1 276 ? 58.620 83.879 65.962 1.00 28.22 287 VAL A C 1
ATOM 1934 O O . VAL A 1 276 ? 57.798 84.746 66.220 1.00 34.90 287 VAL A O 1
ATOM 1938 N N . ASN A 1 277 ? 58.679 82.725 66.618 1.00 27.05 288 ASN A N 1
ATOM 1939 C CA . ASN A 1 277 ? 57.814 82.412 67.749 1.00 26.39 288 ASN A CA 1
ATOM 1940 C C . ASN A 1 277 ? 57.750 83.532 68.789 1.00 26.15 288 ASN A C 1
ATOM 1941 O O . ASN A 1 277 ? 56.674 83.929 69.216 1.00 30.91 288 ASN A O 1
ATOM 1946 N N . GLY A 1 278 ? 58.898 84.038 69.205 1.00 24.95 289 GLY A N 1
ATOM 1947 C CA . GLY A 1 278 ? 58.925 85.113 70.185 1.00 32.16 289 GLY A CA 1
ATOM 1948 C C . GLY A 1 278 ? 58.385 86.437 69.650 1.00 35.05 289 GLY A C 1
ATOM 1949 O O . GLY A 1 278 ? 57.883 87.269 70.400 1.00 36.48 289 GLY A O 1
ATOM 1950 N N . ILE A 1 279 ? 58.502 86.639 68.344 1.00 33.53 290 ILE A N 1
ATOM 1951 C CA . ILE A 1 279 ? 57.961 87.824 67.699 1.00 34.32 290 ILE A CA 1
ATOM 1952 C C . ILE A 1 279 ? 56.436 87.773 67.722 1.00 34.72 290 ILE A C 1
ATOM 1953 O O . ILE A 1 279 ? 55.791 88.704 68.199 1.00 40.28 290 ILE A O 1
ATOM 1958 N N . ARG A 1 280 ? 55.877 86.676 67.218 1.00 31.19 291 ARG A N 1
ATOM 1959 C CA . ARG A 1 280 ? 54.437 86.431 67.235 1.00 33.61 291 ARG A CA 1
ATOM 1960 C C . ARG A 1 280 ? 53.853 86.459 68.650 1.00 34.94 291 ARG A C 1
ATOM 1961 O O . ARG A 1 280 ? 52.651 86.655 68.845 1.00 37.41 291 ARG A O 1
ATOM 1969 N N . ALA A 1 281 ? 54.695 86.237 69.645 1.00 33.07 292 ALA A N 1
ATOM 1970 C CA . ALA A 1 281 ? 54.217 86.236 71.015 1.00 36.32 292 ALA A CA 1
ATOM 1971 C C . ALA A 1 281 ? 54.394 87.630 71.587 1.00 39.74 292 ALA A C 1
ATOM 1972 O O . ALA A 1 281 ? 54.095 87.873 72.758 1.00 40.27 292 ALA A O 1
ATOM 1974 N N . GLY A 1 282 ? 54.896 88.537 70.750 1.00 38.63 293 GLY A N 1
ATOM 1975 C CA . GLY A 1 282 ? 55.269 89.869 71.186 1.00 34.55 293 GLY A CA 1
ATOM 1976 C C . GLY A 1 282 ? 56.206 89.838 72.377 1.00 33.67 293 GLY A C 1
ATOM 1977 O O . GLY A 1 282 ? 55.934 90.447 73.402 1.00 37.03 293 GLY A O 1
ATOM 1978 N N . ARG A 1 283 ? 57.298 89.095 72.255 1.00 36.40 294 ARG A N 1
ATOM 1979 C CA . ARG A 1 283 ? 58.380 89.155 73.233 1.00 36.69 294 ARG A CA 1
ATOM 1980 C C . ARG A 1 283 ? 59.549 89.889 72.586 1.00 36.18 294 ARG A C 1
ATOM 1981 O O . ARG A 1 283 ? 60.632 90.006 73.164 1.00 32.43 294 ARG A O 1
ATOM 1989 N N . GLY A 1 284 ? 59.303 90.377 71.371 1.00 34.51 295 GLY A N 1
ATOM 1990 C CA . GLY A 1 284 ? 60.283 91.151 70.638 1.00 38.81 295 GLY A CA 1
ATOM 1991 C C . GLY A 1 284 ? 61.238 90.263 69.871 1.00 41.19 295 GLY A C 1
ATOM 1992 O O . GLY A 1 284 ? 61.018 89.050 69.785 1.00 43.45 295 GLY A O 1
ATOM 1993 N N . VAL A 1 285 ? 62.285 90.865 69.301 1.00 35.50 296 VAL A N 1
ATOM 1994 C CA . VAL A 1 285 ? 63.360 90.095 68.702 1.00 29.98 296 VAL A CA 1
ATOM 1995 C C . VAL A 1 285 ? 64.421 89.799 69.744 1.00 32.91 296 VAL A C 1
ATOM 1996 O O . VAL A 1 285 ? 65.117 90.679 70.226 1.00 38.08 296 VAL A O 1
ATOM 2000 N N . THR A 1 286 ? 64.522 88.526 70.068 1.00 33.83 297 THR A N 1
ATOM 2001 C CA . THR A 1 286 ? 65.350 88.014 71.134 1.00 35.89 297 THR A CA 1
ATOM 2002 C C . THR A 1 286 ? 66.635 87.454 70.558 1.00 33.21 297 THR A C 1
ATOM 2003 O O . THR A 1 286 ? 66.657 86.895 69.462 1.00 31.33 297 THR A O 1
ATOM 2007 N N . THR A 1 287 ? 67.718 87.578 71.298 1.00 30.95 298 THR A N 1
ATOM 2008 C CA . THR A 1 287 ? 68.908 86.885 70.883 1.00 28.92 298 THR A CA 1
ATOM 2009 C C . THR A 1 287 ? 68.905 85.473 71.509 1.00 29.52 298 THR A C 1
ATOM 2010 O O . THR A 1 287 ? 68.278 85.265 72.546 1.00 35.15 298 THR A O 1
ATOM 2014 N N . THR A 1 288 ? 69.563 84.499 70.877 1.00 26.18 299 THR A N 1
ATOM 2015 C CA . THR A 1 288 ? 69.544 83.113 71.383 1.00 23.61 299 THR A CA 1
ATOM 2016 C C . THR A 1 288 ? 70.884 82.595 71.915 1.00 20.32 299 THR A C 1
ATOM 2017 O O . THR A 1 288 ? 71.934 83.167 71.631 1.00 23.31 299 THR A O 1
ATOM 2021 N N . THR A 1 289 ? 70.829 81.513 72.694 1.00 21.12 300 THR A N 1
ATOM 2022 C CA . THR A 1 289 ? 72.030 80.783 73.148 1.00 21.33 300 THR A CA 1
ATOM 2023 C C . THR A 1 289 ? 72.028 79.389 72.556 1.00 18.00 300 THR A C 1
ATOM 2024 O O . THR A 1 289 ? 71.014 78.681 72.613 1.00 16.25 300 THR A O 1
ATOM 2028 N N . SER A 1 290 ? 73.167 78.970 72.024 1.00 16.16 301 SER A N 1
ATOM 2029 C CA . SER A 1 290 ? 73.266 77.621 71.497 1.00 16.28 301 SER A CA 1
ATOM 2030 C C . SER A 1 290 ? 73.565 76.557 72.549 1.00 18.96 301 SER A C 1
ATOM 2031 O O . SER A 1 290 ? 74.553 76.652 73.281 1.00 22.93 301 SER A O 1
ATOM 2034 N N . ALA A 1 291 ? 72.723 75.526 72.595 1.00 16.83 302 ALA A N 1
ATOM 2035 C CA . ALA A 1 291 ? 72.926 74.410 73.510 1.00 15.34 302 ALA A CA 1
ATOM 2036 C C . ALA A 1 291 ? 72.861 73.065 72.800 1.00 13.37 302 ALA A C 1
ATOM 2037 O O . ALA A 1 291 ? 72.187 72.912 71.777 1.00 12.25 302 ALA A O 1
ATOM 2039 N N . THR A 1 292 ? 73.567 72.094 73.364 1.00 14.71 303 THR A N 1
ATOM 2040 C CA . THR A 1 292 ? 73.478 70.697 72.949 1.00 13.47 303 THR A CA 1
ATOM 2041 C C . THR A 1 292 ? 73.224 69.843 74.197 1.00 14.15 303 THR A C 1
ATOM 2042 O O . THR A 1 292 ? 73.806 70.089 75.255 1.00 15.40 303 THR A O 1
ATOM 2046 N N . TYR A 1 293 ? 72.332 68.867 74.079 1.00 11.46 304 TYR A N 1
ATOM 2047 C CA . TYR A 1 293 ? 71.977 68.009 75.184 1.00 10.12 304 TYR A CA 1
ATOM 2048 C C . TYR A 1 293 ? 72.019 66.570 74.743 1.00 12.57 304 TYR A C 1
ATOM 2049 O O . TYR A 1 293 ? 71.987 66.264 73.550 1.00 13.28 304 TYR A O 1
ATOM 2058 N N . LEU A 1 294 ? 72.072 65.680 75.728 1.00 17.15 305 LEU A N 1
ATOM 2059 C CA . LEU A 1 294 ? 71.842 64.257 75.519 1.00 15.61 305 LEU A CA 1
ATOM 2060 C C . LEU A 1 294 ? 70.785 63.880 76.520 1.00 13.92 305 LEU A C 1
ATOM 2061 O O . LEU A 1 294 ? 71.110 63.513 77.637 1.00 17.65 305 LEU A O 1
ATOM 2066 N N . PRO A 1 295 ? 69.512 64.014 76.145 1.00 11.39 306 PRO A N 1
ATOM 2067 C CA . PRO A 1 295 ? 68.432 63.699 77.074 1.00 13.80 306 PRO A CA 1
ATOM 2068 C C . PRO A 1 295 ? 68.557 62.289 77.598 1.00 16.79 306 PRO A C 1
ATOM 2069 O O . PRO A 1 295 ? 69.221 61.471 76.961 1.00 15.38 306 PRO A O 1
ATOM 2073 N N . PRO A 1 296 ? 67.947 62.014 78.763 1.00 24.34 307 PRO A N 1
ATOM 2074 C CA . PRO A 1 296 ? 67.976 60.664 79.336 1.00 23.80 307 PRO A CA 1
ATOM 2075 C C . PRO A 1 296 ? 67.393 59.661 78.352 1.00 18.61 307 PRO A C 1
ATOM 2076 O O . PRO A 1 296 ? 66.287 59.866 77.842 1.00 19.78 307 PRO A O 1
ATOM 2080 N N . GLY A 1 297 ? 68.157 58.618 78.057 1.00 15.99 308 GLY A N 1
ATOM 2081 C CA . GLY A 1 297 ? 67.668 57.539 77.228 1.00 16.34 308 GLY A CA 1
ATOM 2082 C C . GLY A 1 297 ? 68.139 57.642 75.805 1.00 15.81 308 GLY A C 1
ATOM 2083 O O . GLY A 1 297 ? 68.312 56.622 75.126 1.00 14.54 308 GLY A O 1
ATOM 2084 N N . TRP A 1 298 ? 68.328 58.881 75.356 1.00 15.16 309 TRP A N 1
ATOM 2085 C CA . TRP A 1 298 ? 68.701 59.181 73.968 1.00 14.08 309 TRP A CA 1
ATOM 2086 C C . TRP A 1 298 ? 70.091 58.685 73.535 1.00 11.41 309 TRP A C 1
ATOM 2087 O O . TRP A 1 298 ? 71.023 58.639 74.330 1.00 14.83 309 TRP A O 1
ATOM 2098 N N . VAL A 1 299 ? 70.235 58.333 72.270 1.00 9.29 310 VAL A N 1
ATOM 2099 C CA . VAL A 1 299 ? 71.516 57.834 71.793 1.00 11.79 310 VAL A CA 1
ATOM 2100 C C . VAL A 1 299 ? 72.038 58.679 70.646 1.00 14.90 310 VAL A C 1
ATOM 2101 O O . VAL A 1 299 ? 73.028 58.335 70.006 1.00 19.87 310 VAL A O 1
ATOM 2105 N N . SER A 1 300 ? 71.359 59.783 70.372 1.00 12.17 311 SER A N 1
ATOM 2106 C CA . SER A 1 300 ? 71.876 60.790 69.477 1.00 8.86 311 SER A CA 1
ATOM 2107 C C . SER A 1 300 ? 71.518 62.100 70.181 1.00 8.01 311 SER A C 1
ATOM 2108 O O . SER A 1 300 ? 70.565 62.131 70.965 1.00 6.16 311 SER A O 1
ATOM 2111 N N . LEU A 1 301 ? 72.287 63.160 69.916 1.00 7.63 312 LEU A N 1
ATOM 2112 C CA . LEU A 1 301 ? 72.160 64.433 70.620 1.00 7.11 312 LEU A CA 1
ATOM 2113 C C . LEU A 1 301 ? 70.933 65.228 70.198 1.00 6.83 312 LEU A C 1
ATOM 2114 O O . LEU A 1 301 ? 70.304 64.913 69.194 1.00 9.12 312 LEU A O 1
ATOM 2119 N N . LEU A 1 302 ? 70.604 66.250 70.979 1.00 6.49 313 LEU A N 1
ATOM 2120 C CA . LEU A 1 302 ? 69.494 67.161 70.719 1.00 6.78 313 LEU A CA 1
ATOM 2121 C C . LEU A 1 302 ? 70.060 68.569 70.658 1.00 8.85 313 LEU A C 1
ATOM 2122 O O . LEU A 1 302 ? 70.815 68.972 71.545 1.00 8.93 313 LEU A O 1
ATOM 2127 N N . HIS A 1 303 ? 69.692 69.325 69.624 1.00 8.55 314 HIS A N 1
ATOM 2128 C CA . HIS A 1 303 ? 70.341 70.598 69.341 1.00 7.68 314 HIS A CA 1
ATOM 2129 C C . HIS A 1 303 ? 69.336 71.722 69.363 1.00 8.84 314 HIS A C 1
ATOM 2130 O O . HIS A 1 303 ? 68.336 71.669 68.677 1.00 11.29 314 HIS A O 1
ATOM 2137 N N . LEU A 1 304 ? 69.592 72.755 70.146 1.00 9.64 315 LEU A N 1
ATOM 2138 C CA . LEU A 1 304 ? 68.585 73.778 70.310 1.00 10.40 315 LEU A CA 1
ATOM 2139 C C . LEU A 1 304 ? 69.196 75.155 70.442 1.00 12.69 315 LEU A C 1
ATOM 2140 O O . LEU A 1 304 ? 70.231 75.338 71.092 1.00 12.87 315 LEU A O 1
ATOM 2145 N N . GLN A 1 305 ? 68.542 76.114 69.797 1.00 15.15 316 GLN A N 1
ATOM 2146 C CA . GLN A 1 305 ? 68.783 77.532 70.012 1.00 15.82 316 GLN A CA 1
ATOM 2147 C C . GLN A 1 305 ? 67.807 77.945 71.099 1.00 17.20 316 GLN A C 1
ATOM 2148 O O . GLN A 1 305 ? 66.591 77.746 70.952 1.00 18.33 316 GLN A O 1
ATOM 2154 N N . LEU A 1 306 ? 68.335 78.469 72.207 1.00 18.88 317 LEU A N 1
ATOM 2155 C CA . LEU A 1 306 ? 67.508 78.788 73.380 1.00 19.89 317 LEU A CA 1
ATOM 2156 C C . LEU A 1 306 ? 67.219 80.287 73.535 1.00 21.41 317 LEU A C 1
ATOM 2157 O O . LEU A 1 306 ? 68.135 81.117 73.484 1.00 22.20 317 LEU A O 1
ATOM 2162 N N . PRO A 1 307 ? 65.940 80.638 73.711 1.00 20.30 318 PRO A N 1
ATOM 2163 C CA . PRO A 1 307 ? 65.543 82.042 73.886 1.00 26.08 318 PRO A CA 1
ATOM 2164 C C . PRO A 1 307 ? 65.883 82.563 75.282 1.00 31.23 318 PRO A C 1
ATOM 2165 O O . PRO A 1 307 ? 65.029 82.574 76.160 1.00 38.39 318 PRO A O 1
ATOM 2169 N N . THR A 1 308 ? 67.118 83.001 75.485 1.00 31.04 319 THR A N 1
ATOM 2170 C CA . THR A 1 308 ? 67.585 83.348 76.826 1.00 32.24 319 THR A CA 1
ATOM 2171 C C . THR A 1 308 ? 67.398 84.819 77.244 1.00 40.46 319 THR A C 1
ATOM 2172 O O . THR A 1 308 ? 67.789 85.210 78.357 1.00 39.13 319 THR A O 1
ATOM 2176 N N . LYS A 1 309 ? 66.815 85.630 76.364 1.00 38.67 320 LYS A N 1
ATOM 2177 C CA . LYS A 1 309 ? 66.482 86.996 76.737 1.00 34.17 320 LYS A CA 1
ATOM 2178 C C . LYS A 1 309 ? 65.004 87.140 77.060 1.00 37.86 320 LYS A C 1
ATOM 2179 O O . LYS A 1 309 ? 64.551 88.229 77.367 1.00 46.38 320 LYS A O 1
ATOM 2185 N N . TRP A 1 310 ? 64.255 86.042 76.993 1.00 37.65 321 TRP A N 1
ATOM 2186 C CA . TRP A 1 310 ? 62.885 86.012 77.511 1.00 37.98 321 TRP A CA 1
ATOM 2187 C C . TRP A 1 310 ? 62.886 86.110 79.053 1.00 45.90 321 TRP A C 1
ATOM 2188 O O . TRP A 1 310 ? 63.943 86.038 79.708 1.00 38.52 321 TRP A O 1
ATOM 2199 N N . THR A 1 311 ? 61.703 86.277 79.641 1.00 51.05 322 THR A N 1
ATOM 2200 C CA . THR A 1 311 ? 61.598 86.277 81.104 1.00 53.61 322 THR A CA 1
ATOM 2201 C C . THR A 1 311 ? 61.863 84.872 81.630 1.00 48.86 322 THR A C 1
ATOM 2202 O O . THR A 1 311 ? 61.558 83.892 80.942 1.00 46.43 322 THR A O 1
ATOM 2206 N N . ASP A 1 312 ? 62.404 84.774 82.846 1.00 49.35 323 ASP A N 1
ATOM 2207 C CA . ASP A 1 312 ? 62.615 83.472 83.496 1.00 50.23 323 ASP A CA 1
ATOM 2208 C C . ASP A 1 312 ? 61.380 82.586 83.388 1.00 49.06 323 ASP A C 1
ATOM 2209 O O . ASP A 1 312 ? 61.481 81.375 83.179 1.00 49.81 323 ASP A O 1
ATOM 2214 N N . ASN A 1 313 ? 60.210 83.193 83.506 1.00 45.00 324 ASN A N 1
ATOM 2215 C CA . ASN A 1 313 ? 59.001 82.414 83.433 1.00 45.08 324 ASN A CA 1
ATOM 2216 C C . ASN A 1 313 ? 58.725 81.960 82.017 1.00 46.32 324 ASN A C 1
ATOM 2217 O O . ASN A 1 313 ? 58.299 80.824 81.779 1.00 48.26 324 ASN A O 1
ATOM 2222 N N . GLU A 1 314 ? 58.957 82.858 81.072 1.00 44.59 325 GLU A N 1
ATOM 2223 C CA . GLU A 1 314 ? 58.671 82.544 79.685 1.00 46.56 325 GLU A CA 1
ATOM 2224 C C . GLU A 1 314 ? 59.607 81.433 79.210 1.00 42.91 325 GLU A C 1
ATOM 2225 O O . GLU A 1 314 ? 59.241 80.619 78.362 1.00 37.68 325 GLU A O 1
ATOM 2231 N N . GLN A 1 315 ? 60.806 81.398 79.785 1.00 38.80 326 GLN A N 1
ATOM 2232 C CA . GLN A 1 315 ? 61.745 80.328 79.520 1.00 33.17 326 GLN A CA 1
ATOM 2233 C C . GLN A 1 315 ? 61.269 78.989 80.072 1.00 37.63 326 GLN A C 1
ATOM 2234 O O . GLN A 1 315 ? 61.269 77.987 79.358 1.00 38.91 326 GLN A O 1
ATOM 2240 N N . ARG A 1 316 ? 60.859 78.969 81.334 1.00 41.47 327 ARG A N 1
ATOM 2241 C CA . ARG A 1 316 ? 60.314 77.755 81.936 1.00 38.66 327 ARG A CA 1
ATOM 2242 C C . ARG A 1 316 ? 59.191 77.164 81.097 1.00 33.10 327 ARG A C 1
ATOM 2243 O O . ARG A 1 316 ? 59.104 75.952 80.943 1.00 34.06 327 ARG A O 1
ATOM 2251 N N . ASN A 1 317 ? 58.330 78.017 80.555 1.00 33.68 328 ASN A N 1
ATOM 2252 C CA . ASN A 1 317 ? 57.190 77.537 79.775 1.00 34.72 328 ASN A CA 1
ATOM 2253 C C . ASN A 1 317 ? 57.623 76.879 78.474 1.00 33.71 328 ASN A C 1
ATOM 2254 O O . ASN A 1 317 ? 56.932 75.990 77.942 1.00 27.41 328 ASN A O 1
ATOM 2259 N N . TYR A 1 318 ? 58.765 77.351 77.969 1.00 32.99 329 TYR A N 1
ATOM 2260 C CA . TYR A 1 318 ? 59.370 76.869 76.738 1.00 25.96 329 TYR A CA 1
ATOM 2261 C C . TYR A 1 318 ? 60.004 75.519 77.020 1.00 27.50 329 TYR A C 1
ATOM 2262 O O . TYR A 1 318 ? 59.831 74.551 76.260 1.00 24.22 329 TYR A O 1
ATOM 2271 N N . ARG A 1 319 ? 60.746 75.467 78.122 1.00 23.85 330 ARG A N 1
ATOM 2272 C CA . ARG A 1 319 ? 61.284 74.217 78.597 1.00 20.43 330 ARG A CA 1
ATOM 2273 C C . ARG A 1 319 ? 60.171 73.175 78.722 1.00 22.98 330 ARG A C 1
ATOM 2274 O O . ARG A 1 319 ? 60.309 72.047 78.254 1.00 23.44 330 ARG A O 1
ATOM 2282 N N . ILE A 1 320 ? 59.045 73.553 79.310 1.00 23.61 331 ILE A N 1
ATOM 2283 C CA . ILE A 1 320 ? 57.932 72.613 79.429 1.00 22.92 331 ILE A CA 1
ATOM 2284 C C . ILE A 1 320 ? 57.410 72.210 78.050 1.00 21.60 331 ILE A C 1
ATOM 2285 O O . ILE A 1 320 ? 57.177 71.035 77.774 1.00 21.86 331 ILE A O 1
ATOM 2290 N N . ARG A 1 321 ? 57.243 73.194 77.180 1.00 24.03 332 ARG A N 1
ATOM 2291 C CA . ARG A 1 321 ? 56.761 72.935 75.838 1.00 22.68 332 ARG A CA 1
ATOM 2292 C C . ARG A 1 321 ? 57.698 71.955 75.163 1.00 21.64 332 ARG A C 1
ATOM 2293 O O . ARG A 1 321 ? 57.266 70.959 74.573 1.00 21.15 332 ARG A O 1
ATOM 2301 N N . LEU A 1 322 ? 58.991 72.232 75.286 1.00 20.73 333 LEU A N 1
ATOM 2302 C CA . LEU A 1 322 ? 60.002 71.391 74.678 1.00 17.51 333 LEU A CA 1
ATOM 2303 C C . LEU A 1 322 ? 59.963 69.958 75.203 1.00 17.45 333 LEU A C 1
ATOM 2304 O O . LEU A 1 322 ? 60.104 69.030 74.416 1.00 18.73 333 LEU A O 1
ATOM 2309 N N . HIS A 1 323 ? 59.760 69.780 76.512 1.00 18.79 334 HIS A N 1
ATOM 2310 C CA . HIS A 1 323 ? 59.581 68.448 77.104 1.00 16.63 334 HIS A CA 1
ATOM 2311 C C . HIS A 1 323 ? 58.464 67.655 76.406 1.00 18.19 334 HIS A C 1
ATOM 2312 O O . HIS A 1 323 ? 58.606 66.461 76.101 1.00 17.96 334 HIS A O 1
ATOM 2319 N N . LYS A 1 324 ? 57.351 68.320 76.136 1.00 18.92 335 LYS A N 1
ATOM 2320 C CA . LYS A 1 324 ? 56.246 67.662 75.447 1.00 19.94 335 LYS A CA 1
ATOM 2321 C C . LYS A 1 324 ? 56.593 67.328 73.997 1.00 18.39 335 LYS A C 1
ATOM 2322 O O . LYS A 1 324 ? 56.182 66.288 73.470 1.00 19.39 335 LYS A O 1
ATOM 2328 N N . LEU A 1 325 ? 57.326 68.225 73.344 1.00 17.61 336 LEU A N 1
ATOM 2329 C CA . LEU A 1 325 ? 57.610 68.061 71.932 1.00 16.29 336 LEU A CA 1
ATOM 2330 C C . LEU A 1 325 ? 58.588 66.924 71.711 1.00 16.83 336 LEU A C 1
ATOM 2331 O O . LEU A 1 325 ? 58.419 66.120 70.778 1.00 15.19 336 LEU A O 1
ATOM 2336 N N . PHE A 1 326 ? 59.589 66.845 72.588 1.00 13.67 337 PHE A N 1
ATOM 2337 C CA . PHE A 1 326 ? 60.621 65.823 72.491 1.00 12.79 337 PHE A CA 1
ATOM 2338 C C . PHE A 1 326 ? 60.388 64.616 73.398 1.00 16.77 337 PHE A C 1
ATOM 2339 O O . PHE A 1 326 ? 61.304 63.823 73.631 1.00 18.11 337 PHE A O 1
ATOM 2347 N N . ASN A 1 327 ? 59.150 64.480 73.877 1.00 16.78 338 ASN A N 1
ATOM 2348 C CA . ASN A 1 327 ? 58.730 63.409 74.777 1.00 14.74 338 ASN A CA 1
ATOM 2349 C C . ASN A 1 327 ? 59.716 63.204 75.911 1.00 18.25 338 ASN A C 1
ATOM 2350 O O . ASN A 1 327 ? 60.069 62.065 76.225 1.00 20.56 338 ASN A O 1
ATOM 2355 N N . LEU A 1 328 ? 60.190 64.298 76.498 1.00 14.51 339 LEU A N 1
ATOM 2356 C CA . LEU A 1 328 ? 61.030 64.198 77.674 1.00 17.34 339 LEU A CA 1
ATOM 2357 C C . LEU A 1 328 ? 60.146 63.922 78.888 1.00 22.83 339 LEU A C 1
ATOM 2358 O O . LEU A 1 328 ? 58.927 64.112 78.825 1.00 23.45 339 LEU A O 1
ATOM 2363 N N . PRO A 1 329 ? 60.744 63.447 79.994 1.00 25.26 340 PRO A N 1
ATOM 2364 C CA . PRO A 1 329 ? 59.933 63.122 81.175 1.00 25.24 340 PRO A CA 1
ATOM 2365 C C . PRO A 1 329 ? 59.747 64.344 82.068 1.00 27.20 340 PRO A C 1
ATOM 2366 O O . PRO A 1 329 ? 60.655 65.177 82.142 1.00 27.45 340 PRO A O 1
ATOM 2370 N N . SER A 1 330 ? 58.599 64.441 82.738 1.00 31.75 341 SER A N 1
ATOM 2371 C CA . SER A 1 330 ? 58.223 65.646 83.496 1.00 29.23 341 SER A CA 1
ATOM 2372 C C . SER A 1 330 ? 58.651 65.664 84.967 1.00 27.35 341 SER A C 1
ATOM 2373 O O . SER A 1 330 ? 58.559 66.679 85.638 1.00 31.81 341 SER A O 1
ATOM 2376 N N . SER A 1 331 ? 59.147 64.542 85.452 1.00 30.67 342 SER A N 1
ATOM 2377 C CA . SER A 1 331 ? 59.560 64.427 86.837 1.00 36.01 342 SER A CA 1
ATOM 2378 C C . SER A 1 331 ? 60.809 65.234 87.215 1.00 39.85 342 SER A C 1
ATOM 2379 O O . SER A 1 331 ? 61.138 65.326 88.401 1.00 50.08 342 SER A O 1
ATOM 2382 N N . LYS A 1 332 ? 61.514 65.795 86.230 1.00 34.69 343 LYS A N 1
ATOM 2383 C CA . LYS A 1 332 ? 62.830 66.412 86.480 1.00 33.27 343 LYS A CA 1
ATOM 2384 C C . LYS A 1 332 ? 63.324 67.301 85.329 1.00 34.34 343 LYS A C 1
ATOM 2385 O O . LYS A 1 332 ? 62.796 67.228 84.217 1.00 30.88 343 LYS A O 1
ATOM 2391 N N . PRO A 1 333 ? 64.339 68.151 85.592 1.00 35.06 344 PRO A N 1
ATOM 2392 C CA . PRO A 1 333 ? 64.857 68.975 84.498 1.00 29.97 344 PRO A CA 1
ATOM 2393 C C . PRO A 1 333 ? 65.711 68.194 83.494 1.00 24.88 344 PRO A C 1
ATOM 2394 O O . PRO A 1 333 ? 66.427 67.251 83.843 1.00 20.89 344 PRO A O 1
ATOM 2398 N N . VAL A 1 334 ? 65.620 68.617 82.236 1.00 26.81 345 VAL A N 1
ATOM 2399 C CA . VAL A 1 334 ? 66.411 68.039 81.158 1.00 22.58 345 VAL A CA 1
ATOM 2400 C C . VAL A 1 334 ? 67.135 69.122 80.350 1.00 21.24 345 VAL A C 1
ATOM 2401 O O . VAL A 1 334 ? 68.248 68.896 79.902 1.00 20.14 345 VAL A O 1
ATOM 2405 N N . LEU A 1 335 ? 66.529 70.305 80.200 1.00 22.34 346 LEU A N 1
ATOM 2406 C CA . LEU A 1 335 ? 67.024 71.300 79.239 1.00 18.80 346 LEU A CA 1
ATOM 2407 C C . LEU A 1 335 ? 67.491 72.601 79.870 1.00 25.12 346 LEU A C 1
ATOM 2408 O O . LEU A 1 335 ? 67.373 73.670 79.261 1.00 27.45 346 LEU A O 1
ATOM 2413 N N . ARG A 1 336 ? 67.999 72.543 81.093 1.00 24.67 347 ARG A N 1
ATOM 2414 C CA . ARG A 1 336 ? 68.512 73.755 81.708 1.00 23.32 347 ARG A CA 1
ATOM 2415 C C . ARG A 1 336 ? 69.880 74.046 81.139 1.00 25.14 347 ARG A C 1
ATOM 2416 O O . ARG A 1 336 ? 70.649 73.128 80.858 1.00 24.88 347 ARG A O 1
ATOM 2424 N N . LEU A 1 337 ? 70.179 75.329 80.981 1.00 27.72 348 LEU A N 1
ATOM 2425 C CA . LEU A 1 337 ? 71.467 75.790 80.478 1.00 25.66 348 LEU A CA 1
ATOM 2426 C C . LEU A 1 337 ? 72.618 75.057 81.157 1.00 25.19 348 LEU A C 1
ATOM 2427 O O . LEU A 1 337 ? 73.633 74.730 80.545 1.00 24.92 348 LEU A O 1
ATOM 2432 N N . SER A 1 338 ? 72.416 74.788 82.439 1.00 32.82 349 SER A N 1
ATOM 2433 C CA . SER A 1 338 ? 73.373 74.099 83.296 1.00 29.06 349 SER A CA 1
ATOM 2434 C C . SER A 1 338 ? 73.633 72.649 82.867 1.00 25.08 349 SER A C 1
ATOM 2435 O O . SER A 1 338 ? 74.664 72.055 83.210 1.00 20.79 349 SER A O 1
ATOM 2438 N N . GLN A 1 339 ? 72.688 72.089 82.111 1.00 25.66 350 GLN A N 1
ATOM 2439 C CA . GLN A 1 339 ? 72.734 70.690 81.712 1.00 22.85 350 GLN A CA 1
ATOM 2440 C C . GLN A 1 339 ? 73.323 70.463 80.313 1.00 26.63 350 GLN A C 1
ATOM 2441 O O . GLN A 1 339 ? 73.596 69.313 79.922 1.00 25.83 350 GLN A O 1
ATOM 2447 N N . ALA A 1 340 ? 73.494 71.551 79.559 1.00 23.83 351 ALA A N 1
ATOM 2448 C CA . ALA A 1 340 ? 74.014 71.478 78.200 1.00 18.37 351 ALA A CA 1
ATOM 2449 C C . ALA A 1 340 ? 75.429 70.921 78.201 1.00 17.57 351 ALA A C 1
ATOM 2450 O O . ALA A 1 340 ? 76.240 71.276 79.041 1.00 18.86 351 ALA A O 1
ATOM 2452 N N . LEU A 1 341 ? 75.725 70.030 77.272 1.00 16.70 352 LEU A N 1
ATOM 2453 C CA . LEU A 1 341 ? 77.078 69.524 77.180 1.00 18.70 352 LEU A CA 1
ATOM 2454 C C . LEU A 1 341 ? 77.947 70.694 76.774 1.00 27.86 352 LEU A C 1
ATOM 2455 O O . LEU A 1 341 ? 77.504 71.621 76.092 1.00 36.88 352 LEU A O 1
ATOM 2460 N N . ALA A 1 342 ? 79.185 70.691 77.209 1.00 28.71 353 ALA A N 1
ATOM 2461 C CA . ALA A 1 342 ? 80.061 71.754 76.780 1.00 39.04 353 ALA A CA 1
ATOM 2462 C C . ALA A 1 342 ? 81.056 71.104 75.831 1.00 40.51 353 ALA A C 1
ATOM 2463 O O . ALA A 1 342 ? 82.099 70.567 76.252 1.00 43.91 353 ALA A O 1
ATOM 2465 N N . LEU A 1 343 ? 80.712 71.105 74.549 1.00 28.26 354 LEU A N 1
ATOM 2466 C CA . LEU A 1 343 ? 81.506 70.343 73.607 1.00 28.16 354 LEU A CA 1
ATOM 2467 C C . LEU A 1 343 ? 82.542 71.265 73.002 1.00 30.45 354 LEU A C 1
ATOM 2468 O O . LEU A 1 343 ? 83.667 70.845 72.677 1.00 28.55 354 LEU A O 1
ATOM 2473 N N . HIS A 1 344 ? 82.169 72.535 72.864 1.00 30.06 355 HIS A N 1
ATOM 2474 C CA . HIS A 1 344 ? 83.105 73.503 72.326 1.00 31.12 355 HIS A CA 1
ATOM 2475 C C . HIS A 1 344 ? 83.853 74.215 73.451 1.00 36.14 355 HIS A C 1
ATOM 2476 O O . HIS A 1 344 ? 83.271 74.555 74.489 1.00 38.43 355 HIS A O 1
ATOM 2483 N N . SER A 1 345 ? 85.146 74.430 73.239 1.00 31.49 356 SER A N 1
ATOM 2484 C CA . SER A 1 345 ? 86.000 74.979 74.275 1.00 33.00 356 SER A CA 1
ATOM 2485 C C . SER A 1 345 ? 85.662 76.435 74.599 1.00 38.40 356 SER A C 1
ATOM 2486 O O . SER A 1 345 ? 85.977 76.934 75.682 1.00 45.57 356 SER A O 1
ATOM 2489 N N . GLU A 1 346 ? 85.012 77.116 73.668 1.00 34.44 357 GLU A N 1
ATOM 2490 C CA . GLU A 1 346 ? 84.634 78.502 73.900 1.00 36.27 357 GLU A CA 1
ATOM 2491 C C . GLU A 1 346 ? 83.196 78.592 74.392 1.00 36.76 357 GLU A C 1
ATOM 2492 O O . GLU A 1 346 ? 82.566 79.648 74.323 1.00 40.51 357 GLU A O 1
ATOM 2498 N N . SER A 1 347 ? 82.661 77.478 74.872 1.00 39.20 358 SER A N 1
ATOM 2499 C CA . SER A 1 347 ? 81.294 77.488 75.373 1.00 41.67 358 SER A CA 1
ATOM 2500 C C . SER A 1 347 ? 81.305 77.768 76.866 1.00 50.38 358 SER A C 1
ATOM 2501 O O . SER A 1 347 ? 82.236 77.362 77.588 1.00 46.12 358 SER A O 1
ATOM 2504 N N . ALA A 1 348 ? 80.270 78.477 77.314 1.00 46.67 359 ALA A N 1
ATOM 2505 C CA . ALA A 1 348 ? 80.129 78.847 78.715 1.00 39.87 359 ALA A CA 1
ATOM 2506 C C . ALA A 1 348 ? 79.712 77.636 79.519 1.00 44.40 359 ALA A C 1
ATOM 2507 O O . ALA A 1 348 ? 78.633 77.087 79.300 1.00 45.95 359 ALA A O 1
ATOM 2509 N N . ARG A 1 349 ? 80.572 77.219 80.442 1.00 46.68 360 ARG A N 1
ATOM 2510 C CA . ARG A 1 349 ? 80.262 76.118 81.344 1.00 44.81 360 ARG A CA 1
ATOM 2511 C C . ARG A 1 349 ? 80.095 76.622 82.785 1.00 48.59 360 ARG A C 1
ATOM 2512 O O . ARG A 1 349 ? 80.608 77.686 83.143 1.00 47.33 360 ARG A O 1
ATOM 2520 N N . LEU A 1 350 ? 79.360 75.870 83.603 1.00 48.89 361 LEU A N 1
ATOM 2521 C CA . LEU A 1 350 ? 79.187 76.229 85.007 1.00 39.56 361 LEU A CA 1
ATOM 2522 C C . LEU A 1 350 ? 80.051 75.376 85.935 1.00 40.35 361 LEU A C 1
ATOM 2523 O O . LEU A 1 350 ? 80.029 75.566 87.141 1.00 47.81 361 LEU A O 1
ATOM 2528 N N . THR A 1 351 ? 80.812 74.445 85.366 1.00 41.19 362 THR A N 1
ATOM 2529 C CA . THR A 1 351 ? 81.730 73.611 86.136 1.00 41.22 362 THR A CA 1
ATOM 2530 C C . THR A 1 351 ? 83.073 73.597 85.449 1.00 48.48 362 THR A C 1
ATOM 2531 O O . THR A 1 351 ? 83.156 73.819 84.247 1.00 54.72 362 THR A O 1
ATOM 2535 N N . ASN A 1 352 ? 84.119 73.284 86.202 1.00 50.96 363 ASN A N 1
ATOM 2536 C CA . ASN A 1 352 ? 85.477 73.367 85.687 1.00 54.63 363 ASN A CA 1
ATOM 2537 C C . ASN A 1 352 ? 85.794 72.343 84.609 1.00 54.38 363 ASN A C 1
ATOM 2538 O O . ASN A 1 352 ? 85.577 71.151 84.794 1.00 55.22 363 ASN A O 1
ATOM 2543 N N . LYS A 1 353 ? 86.332 72.821 83.490 1.00 61.91 364 LYS A N 1
ATOM 2544 C CA . LYS A 1 353 ? 86.585 71.968 82.325 1.00 63.80 364 LYS A CA 1
ATOM 2545 C C . LYS A 1 353 ? 87.565 70.840 82.622 1.00 60.32 364 LYS A C 1
ATOM 2546 O O . LYS A 1 353 ? 87.532 69.796 81.964 1.00 55.35 364 LYS A O 1
ATOM 2552 N N . LYS A 1 354 ? 88.420 71.049 83.622 1.00 62.34 365 LYS A N 1
ATOM 2553 C CA . LYS A 1 354 ? 89.474 70.085 83.947 1.00 69.32 365 LYS A CA 1
ATOM 2554 C C . LYS A 1 354 ? 88.914 68.833 84.626 1.00 68.67 365 LYS A C 1
ATOM 2555 O O . LYS A 1 354 ? 89.433 67.730 84.435 1.00 65.04 365 LYS A O 1
ATOM 2561 N N . LEU A 1 355 ? 87.856 69.023 85.413 1.00 63.38 366 LEU A N 1
ATOM 2562 C CA . LEU A 1 355 ? 87.194 67.938 86.130 1.00 60.78 366 LEU A CA 1
ATOM 2563 C C . LEU A 1 355 ? 86.683 66.844 85.189 1.00 59.77 366 LEU A C 1
ATOM 2564 O O . LEU A 1 355 ? 86.232 67.129 84.078 1.00 59.47 366 LEU A O 1
ATOM 2569 N N . ILE A 1 356 ? 86.753 65.599 85.658 1.00 58.23 367 ILE A N 1
ATOM 2570 C CA . ILE A 1 356 ? 86.210 64.436 84.952 1.00 57.71 367 ILE A CA 1
ATOM 2571 C C . ILE A 1 356 ? 84.699 64.284 85.189 1.00 60.75 367 ILE A C 1
ATOM 2572 O O . ILE A 1 356 ? 84.223 64.462 86.315 1.00 56.71 367 ILE A O 1
ATOM 2577 N N . ARG A 1 357 ? 83.949 63.969 84.127 1.00 59.31 368 ARG A N 1
ATOM 2578 C CA . ARG A 1 357 ? 82.501 63.756 84.230 1.00 49.82 368 ARG A CA 1
ATOM 2579 C C . ARG A 1 357 ? 82.213 62.261 84.166 1.00 50.60 368 ARG A C 1
ATOM 2580 O O . ARG A 1 357 ? 82.624 61.590 83.223 1.00 54.51 368 ARG A O 1
ATOM 2588 N N . GLU A 1 358 ? 81.535 61.750 85.193 1.00 50.68 369 GLU A N 1
ATOM 2589 C CA . GLU A 1 358 ? 81.153 60.336 85.297 1.00 47.47 369 GLU A CA 1
ATOM 2590 C C . GLU A 1 358 ? 82.293 59.336 85.067 1.00 54.73 369 GLU A C 1
ATOM 2591 O O . GLU A 1 358 ? 82.370 58.715 84.008 1.00 60.05 369 GLU A O 1
ATOM 2597 N N . PRO A 1 359 ? 83.188 59.178 86.061 1.00 58.25 370 PRO A N 1
ATOM 2598 C CA . PRO A 1 359 ? 84.271 58.205 85.919 1.00 52.76 370 PRO A CA 1
ATOM 2599 C C . PRO A 1 359 ? 83.726 56.802 85.985 1.00 48.60 370 PRO A C 1
ATOM 2600 O O . PRO A 1 359 ? 84.226 55.940 85.283 1.00 53.65 370 PRO A O 1
ATOM 2604 N N . HIS A 1 360 ? 82.694 56.572 86.785 1.00 47.10 371 HIS A N 1
ATOM 2605 C CA . HIS A 1 360 ? 82.180 55.214 86.936 1.00 51.54 371 HIS A CA 1
ATOM 2606 C C . HIS A 1 360 ? 81.664 54.641 85.621 1.00 54.47 371 HIS A C 1
ATOM 2607 O O . HIS A 1 360 ? 81.308 53.465 85.553 1.00 54.25 371 HIS A O 1
ATOM 2614 N N . LEU A 1 361 ? 81.613 55.481 84.585 1.00 53.57 372 LEU A N 1
ATOM 2615 C CA . LEU A 1 361 ? 81.174 55.051 83.260 1.00 53.63 372 LEU A CA 1
ATOM 2616 C C . LEU A 1 361 ? 82.371 54.725 82.379 1.00 61.72 372 LEU A C 1
ATOM 2617 O O . LEU A 1 361 ? 82.293 54.794 81.153 1.00 66.68 372 LEU A O 1
ATOM 2622 N N . SER A 1 362 ? 83.482 54.376 83.020 1.00 66.62 373 SER A N 1
ATOM 2623 C CA . SER A 1 362 ? 84.675 53.922 82.320 1.00 62.10 373 SER A CA 1
ATOM 2624 C C . SER A 1 362 ? 85.111 52.596 82.926 1.00 63.05 373 SER A C 1
ATOM 2625 O O . SER A 1 362 ? 86.252 52.185 82.777 1.00 71.24 373 SER A O 1
ATOM 2628 N N . ILE A 1 363 ? 84.197 51.940 83.631 1.00 65.54 374 ILE A N 1
ATOM 2629 C CA . ILE A 1 363 ? 84.460 50.593 84.125 1.00 78.36 374 ILE A CA 1
ATOM 2630 C C . ILE A 1 363 ? 84.053 49.575 83.059 1.00 86.61 374 ILE A C 1
ATOM 2631 O O . ILE A 1 363 ? 82.913 49.105 83.018 1.00 84.26 374 ILE A O 1
ATOM 2636 N N . THR A 1 364 ? 84.997 49.258 82.175 1.00 95.65 375 THR A N 1
ATOM 2637 C CA . THR A 1 364 ? 84.763 48.279 81.113 1.00 99.43 375 THR A CA 1
ATOM 2638 C C . THR A 1 364 ? 84.806 46.846 81.686 1.00 95.88 375 THR A C 1
ATOM 2639 O O . THR A 1 364 ? 83.993 45.985 81.333 1.00 89.78 375 THR A O 1
ATOM 2643 N N . ASN A 1 365 ? 85.739 46.627 82.604 1.00 93.48 376 ASN A N 1
ATOM 2644 C CA . ASN A 1 365 ? 85.873 45.371 83.323 1.00 90.99 376 ASN A CA 1
ATOM 2645 C C . ASN A 1 365 ? 84.733 45.141 84.324 1.00 95.69 376 ASN A C 1
ATOM 2646 O O . ASN A 1 365 ? 84.942 45.189 85.542 1.00 96.01 376 ASN A O 1
ATOM 2651 N N . TYR A 1 366 ? 83.527 44.891 83.816 1.00 96.47 377 TYR A N 1
ATOM 2652 C CA . TYR A 1 366 ? 82.369 44.696 84.699 1.00 97.44 377 TYR A CA 1
ATOM 2653 C C . TYR A 1 366 ? 82.276 43.291 85.325 1.00 89.23 377 TYR A C 1
ATOM 2654 O O . TYR A 1 366 ? 82.868 42.327 84.840 1.00 92.75 377 TYR A O 1
ATOM 2663 N N . GLN A 1 367 ? 81.531 43.195 86.414 1.00 84.40 378 GLN A N 1
ATOM 2664 C CA . GLN A 1 367 ? 81.588 42.018 87.271 1.00 82.95 378 GLN A CA 1
ATOM 2665 C C . GLN A 1 367 ? 80.249 41.590 87.903 1.00 80.58 378 GLN A C 1
ATOM 2666 O O . GLN A 1 367 ? 80.250 41.032 89.006 1.00 79.34 378 GLN A O 1
ATOM 2672 N N . PRO A 1 368 ? 79.114 41.821 87.209 1.00 75.63 379 PRO A N 1
ATOM 2673 C CA . PRO A 1 368 ? 77.812 41.894 87.899 1.00 70.90 379 PRO A CA 1
ATOM 2674 C C . PRO A 1 368 ? 77.613 40.615 88.722 1.00 67.56 379 PRO A C 1
ATOM 2675 O O . PRO A 1 368 ? 77.429 39.527 88.188 1.00 67.00 379 PRO A O 1
ATOM 2679 N N . VAL A 1 369 ? 77.657 40.785 90.038 1.00 71.56 380 VAL A N 1
ATOM 2680 C CA . VAL A 1 369 ? 77.438 39.718 91.011 1.00 72.13 380 VAL A CA 1
ATOM 2681 C C . VAL A 1 369 ? 75.934 39.481 91.144 1.00 69.75 380 VAL A C 1
ATOM 2682 O O . VAL A 1 369 ? 75.482 38.368 91.414 1.00 73.77 380 VAL A O 1
ATOM 2686 N N . GLY A 1 370 ? 75.159 40.534 90.941 1.00 69.25 381 GLY A N 1
ATOM 2687 C CA . GLY A 1 370 ? 73.719 40.431 91.016 1.00 70.59 381 GLY A CA 1
ATOM 2688 C C . GLY A 1 370 ? 73.084 41.648 90.393 1.00 69.08 381 GLY A C 1
ATOM 2689 O O . GLY A 1 370 ? 73.456 42.046 89.286 1.00 67.35 381 GLY A O 1
ATOM 2690 N N . GLU A 1 371 ? 72.148 42.247 91.129 1.00 73.38 382 GLU A N 1
ATOM 2691 C CA . GLU A 1 371 ? 71.345 43.387 90.667 1.00 76.92 382 GLU A CA 1
ATOM 2692 C C . GLU A 1 371 ? 71.994 44.751 90.952 1.00 71.02 382 GLU A C 1
ATOM 2693 O O . GLU A 1 371 ? 72.221 45.115 92.108 1.00 75.35 382 GLU A O 1
ATOM 2699 N N . ILE A 1 372 ? 72.272 45.512 89.899 1.00 60.03 383 ILE A N 1
ATOM 2700 C CA . ILE A 1 372 ? 72.910 46.813 90.062 1.00 56.52 383 ILE A CA 1
ATOM 2701 C C . ILE A 1 372 ? 71.943 47.998 90.016 1.00 53.66 383 ILE A C 1
ATOM 2702 O O . ILE A 1 372 ? 71.198 48.183 89.051 1.00 53.71 383 ILE A O 1
ATOM 2707 N N . THR A 1 373 ? 71.954 48.790 91.082 1.00 53.37 384 THR A N 1
ATOM 2708 C CA . THR A 1 373 ? 71.310 50.093 91.066 1.00 48.28 384 THR A CA 1
ATOM 2709 C C . THR A 1 373 ? 72.402 51.144 91.219 1.00 46.27 384 THR A C 1
ATOM 2710 O O . THR A 1 373 ? 73.266 51.061 92.089 1.00 45.87 384 THR A O 1
ATOM 2714 N N . THR A 1 374 ? 72.377 52.122 90.332 1.00 47.19 385 THR A N 1
ATOM 2715 C CA . THR A 1 374 ? 73.475 53.050 90.219 1.00 41.57 385 THR A CA 1
ATOM 2716 C C . THR A 1 374 ? 72.939 54.459 90.401 1.00 39.20 385 THR A C 1
ATOM 2717 O O . THR A 1 374 ? 71.733 54.660 90.533 1.00 36.96 385 THR A O 1
ATOM 2721 N N . VAL A 1 375 ? 73.847 55.427 90.420 1.00 41.93 386 VAL A N 1
ATOM 2722 C CA . VAL A 1 375 ? 73.483 56.829 90.542 1.00 39.43 386 VAL A CA 1
ATOM 2723 C C . VAL A 1 375 ? 72.721 57.255 89.291 1.00 37.99 386 VAL A C 1
ATOM 2724 O O . VAL A 1 375 ? 72.954 56.735 88.206 1.00 37.11 386 VAL A O 1
ATOM 2728 N N . ASN A 1 376 ? 71.810 58.206 89.454 1.00 40.81 387 ASN A N 1
ATOM 2729 C CA . ASN A 1 376 ? 70.836 58.539 88.417 1.00 38.87 387 ASN A CA 1
ATOM 2730 C C . ASN A 1 376 ? 71.301 59.416 87.259 1.00 36.34 387 ASN A C 1
ATOM 2731 O O . ASN A 1 376 ? 71.130 59.037 86.105 1.00 49.16 387 ASN A O 1
ATOM 2736 N N . GLY A 1 377 ? 71.843 60.592 87.549 1.00 27.64 388 GLY A N 1
ATOM 2737 C CA . GLY A 1 377 ? 72.349 61.465 86.495 1.00 28.37 388 GLY A CA 1
ATOM 2738 C C . GLY A 1 377 ? 73.868 61.508 86.397 1.00 30.78 388 GLY A C 1
ATOM 2739 O O . GLY A 1 377 ? 74.542 60.570 86.818 1.00 40.42 388 GLY A O 1
ATOM 2740 N N . PRO A 1 378 ? 74.424 62.590 85.823 1.00 33.73 389 PRO A N 1
ATOM 2741 C CA . PRO A 1 378 ? 75.880 62.844 85.802 1.00 39.25 389 PRO A CA 1
ATOM 2742 C C . PRO A 1 378 ? 76.405 63.675 87.005 1.00 31.45 389 PRO A C 1
ATOM 2743 O O . PRO A 1 378 ? 75.622 64.356 87.666 1.00 27.68 389 PRO A O 1
ATOM 2747 N N . TYR A 1 379 ? 77.716 63.629 87.241 1.00 29.76 390 TYR A N 1
ATOM 2748 C CA . TYR A 1 379 ? 78.378 64.335 88.343 1.00 33.24 390 TYR A CA 1
ATOM 2749 C C . TYR A 1 379 ? 79.843 64.517 87.934 1.00 39.54 390 TYR A C 1
ATOM 2750 O O . TYR A 1 379 ? 80.278 63.924 86.949 1.00 41.03 390 TYR A O 1
ATOM 2759 N N . ASN A 1 380 ? 80.612 65.300 88.692 1.00 39.96 391 ASN A N 1
ATOM 2760 C CA . ASN A 1 380 ? 82.073 65.349 88.504 1.00 45.68 391 ASN A CA 1
ATOM 2761 C C . ASN A 1 380 ? 82.840 64.676 89.641 1.00 52.64 391 ASN A C 1
ATOM 2762 O O . ASN A 1 380 ? 82.296 64.434 90.715 1.00 50.90 391 ASN A O 1
ATOM 2767 N N . TYR A 1 381 ? 84.115 64.394 89.398 1.00 60.06 392 TYR A N 1
ATOM 2768 C CA . TYR A 1 381 ? 84.973 63.754 90.386 1.00 56.70 392 TYR A CA 1
ATOM 2769 C C . TYR A 1 381 ? 85.895 64.785 91.019 1.00 61.86 392 TYR A C 1
ATOM 2770 O O . TYR A 1 381 ? 86.866 65.207 90.398 1.00 67.01 392 TYR A O 1
ATOM 2779 N N . HIS A 1 382 ? 85.592 65.188 92.251 1.00 60.48 393 HIS A N 1
ATOM 2780 C CA . HIS A 1 382 ? 86.488 66.053 93.013 1.00 62.79 393 HIS A CA 1
ATOM 2781 C C . HIS A 1 382 ? 87.299 65.229 94.010 1.00 68.78 393 HIS A C 1
ATOM 2782 O O . HIS A 1 382 ? 86.853 64.175 94.472 1.00 67.42 393 HIS A O 1
ATOM 2789 N N . HIS A 1 383 ? 88.483 65.732 94.347 1.00 76.47 394 HIS A N 1
ATOM 2790 C CA . HIS A 1 383 ? 89.451 65.006 95.169 1.00 80.11 394 HIS A CA 1
ATOM 2791 C C . HIS A 1 383 ? 90.512 65.939 95.772 1.00 80.89 394 HIS A C 1
ATOM 2792 O O . HIS A 1 383 ? 90.395 67.164 95.709 1.00 72.48 394 HIS A O 1
ATOM 2799 N N . TYR A 1 384 ? 91.554 65.348 96.348 1.00 85.12 395 TYR A N 1
ATOM 2800 C CA . TYR A 1 384 ? 92.670 66.112 96.910 1.00 87.53 395 TYR A CA 1
ATOM 2801 C C . TYR A 1 384 ? 93.445 66.869 95.816 1.00 90.24 395 TYR A C 1
ATOM 2802 O O . TYR A 1 384 ? 93.293 66.576 94.633 1.00 90.07 395 TYR A O 1
ATOM 2811 N N . MET A 1 385 ? 94.260 67.845 96.219 1.00 93.39 396 MET A N 1
ATOM 2812 C CA . MET A 1 385 ? 95.193 68.543 95.314 1.00 96.68 396 MET A CA 1
ATOM 2813 C C . MET A 1 385 ? 94.549 69.120 94.042 1.00 89.89 396 MET A C 1
ATOM 2814 O O . MET A 1 385 ? 95.134 69.052 92.958 1.00 85.69 396 MET A O 1
ATOM 2819 N N . GLN A 1 386 ? 93.359 69.697 94.180 1.00 86.89 397 GLN A N 1
ATOM 2820 C CA . GLN A 1 386 ? 92.573 70.083 93.014 1.00 86.05 397 GLN A CA 1
ATOM 2821 C C . GLN A 1 386 ? 92.588 71.580 92.713 1.00 94.03 397 GLN A C 1
ATOM 2822 O O . GLN A 1 386 ? 93.207 72.014 91.737 1.00 99.51 397 GLN A O 1
ATOM 2828 N N . ASP A 1 387 ? 91.913 72.370 93.542 1.00 87.86 398 ASP A N 1
ATOM 2829 C CA . ASP A 1 387 ? 91.781 73.803 93.276 1.00 87.09 398 ASP A CA 1
ATOM 2830 C C . ASP A 1 387 ? 93.065 74.563 93.599 1.00 91.81 398 ASP A C 1
ATOM 2831 O O . ASP A 1 387 ? 93.018 75.731 93.997 1.00 89.98 398 ASP A O 1
ATOM 2836 N N . GLY A 1 388 ? 94.206 73.896 93.419 1.00 96.49 399 GLY A N 1
ATOM 2837 C CA . GLY A 1 388 ? 95.502 74.451 93.769 1.00 98.27 399 GLY A CA 1
ATOM 2838 C C . GLY A 1 388 ? 95.759 74.377 95.264 1.00 95.71 399 GLY A C 1
ATOM 2839 O O . GLY A 1 388 ? 96.735 74.936 95.763 1.00 88.69 399 GLY A O 1
ATOM 2840 N N . ILE A 1 389 ? 94.868 73.689 95.976 1.00 101.62 400 ILE A N 1
ATOM 2841 C CA . ILE A 1 389 ? 94.982 73.523 97.425 1.00 97.82 400 ILE A CA 1
ATOM 2842 C C . ILE A 1 389 ? 95.632 72.173 97.730 1.00 99.84 400 ILE A C 1
ATOM 2843 O O . ILE A 1 389 ? 95.962 71.401 96.823 1.00 98.03 400 ILE A O 1
ATOM 2848 N N . ASP A 1 390 ? 95.824 71.905 99.014 1.00 100.20 401 ASP A N 1
ATOM 2849 C CA . ASP A 1 390 ? 96.502 70.713 99.480 1.00 97.29 401 ASP A CA 1
ATOM 2850 C C . ASP A 1 390 ? 95.804 70.279 100.771 1.00 99.83 401 ASP A C 1
ATOM 2851 O O . ASP A 1 390 ? 96.199 70.688 101.868 1.00 96.32 401 ASP A O 1
ATOM 2856 N N . ASP A 1 391 ? 94.732 69.489 100.631 1.00 100.39 402 ASP A N 1
ATOM 2857 C CA . ASP A 1 391 ? 93.991 68.970 101.793 1.00 90.48 402 ASP A CA 1
ATOM 2858 C C . ASP A 1 391 ? 94.339 67.523 102.153 1.00 83.18 402 ASP A C 1
ATOM 2859 O O . ASP A 1 391 ? 93.450 66.720 102.413 1.00 85.36 402 ASP A O 1
ATOM 2864 N N . SER A 1 392 ? 95.635 67.223 102.208 1.00 82.42 403 SER A N 1
ATOM 2865 C CA . SER A 1 392 ? 96.155 65.860 102.346 1.00 83.25 403 SER A CA 1
ATOM 2866 C C . SER A 1 392 ? 95.532 64.999 103.449 1.00 87.20 403 SER A C 1
ATOM 2867 O O . SER A 1 392 ? 95.594 63.764 103.388 1.00 85.69 403 SER A O 1
ATOM 2870 N N . GLY A 1 393 ? 94.953 65.634 104.462 1.00 84.31 404 GLY A N 1
ATOM 2871 C CA . GLY A 1 393 ? 94.374 64.883 105.560 1.00 84.66 404 GLY A CA 1
ATOM 2872 C C . GLY A 1 393 ? 92.924 65.225 105.827 1.00 86.68 404 GLY A C 1
ATOM 2873 O O . GLY A 1 393 ? 92.074 64.346 106.015 1.00 87.36 404 GLY A O 1
ATOM 2874 N N . TRP A 1 394 ? 92.639 66.519 105.805 1.00 83.37 405 TRP A N 1
ATOM 2875 C CA . TRP A 1 394 ? 91.380 67.050 106.316 1.00 86.92 405 TRP A CA 1
ATOM 2876 C C . TRP A 1 394 ? 90.209 67.146 105.319 1.00 84.62 405 TRP A C 1
ATOM 2877 O O . TRP A 1 394 ? 89.042 66.967 105.699 1.00 79.26 405 TRP A O 1
ATOM 2888 N N . GLY A 1 395 ? 90.520 67.428 104.055 1.00 83.72 406 GLY A N 1
ATOM 2889 C CA . GLY A 1 395 ? 89.503 67.720 103.054 1.00 75.50 406 GLY A CA 1
ATOM 2890 C C . GLY A 1 395 ? 88.611 66.596 102.537 1.00 70.03 406 GLY A C 1
ATOM 2891 O O . GLY A 1 395 ? 87.614 66.890 101.882 1.00 58.78 406 GLY A O 1
ATOM 2892 N N . CYS A 1 396 ? 88.948 65.335 102.832 1.00 71.29 407 CYS A N 1
ATOM 2893 C CA . CYS A 1 396 ? 88.228 64.170 102.285 1.00 63.08 407 CYS A CA 1
ATOM 2894 C C . CYS A 1 396 ? 86.704 64.339 102.151 1.00 57.92 407 CYS A C 1
ATOM 2895 O O . CYS A 1 396 ? 86.116 63.995 101.127 1.00 57.63 407 CYS A O 1
ATOM 2898 N N . ALA A 1 397 ? 86.074 64.903 103.169 1.00 59.19 408 ALA A N 1
ATOM 2899 C CA . ALA A 1 397 ? 84.632 65.060 103.145 1.00 54.58 408 ALA A CA 1
ATOM 2900 C C . ALA A 1 397 ? 84.218 66.285 102.353 1.00 52.63 408 ALA A C 1
ATOM 2901 O O . ALA A 1 397 ? 83.110 66.336 101.836 1.00 55.61 408 ALA A O 1
ATOM 2903 N N . TYR A 1 398 ? 85.096 67.277 102.271 1.00 56.38 409 TYR A N 1
ATOM 2904 C CA . TYR A 1 398 ? 84.818 68.463 101.464 1.00 58.19 409 TYR A CA 1
ATOM 2905 C C . TYR A 1 398 ? 84.640 68.049 100.010 1.00 53.56 409 TYR A C 1
ATOM 2906 O O . TYR A 1 398 ? 83.718 68.483 99.319 1.00 47.38 409 TYR A O 1
ATOM 2915 N N . ARG A 1 399 ? 85.560 67.206 99.564 1.00 54.02 410 ARG A N 1
ATOM 2916 C CA . ARG A 1 399 ? 85.572 66.712 98.205 1.00 55.36 410 ARG A CA 1
ATOM 2917 C C . ARG A 1 399 ? 84.278 65.972 97.877 1.00 55.67 410 ARG A C 1
ATOM 2918 O O . ARG A 1 399 ? 83.687 66.198 96.816 1.00 55.06 410 ARG A O 1
ATOM 2926 N N . SER A 1 400 ? 83.834 65.103 98.787 1.00 52.12 411 SER A N 1
ATOM 2927 C CA . SER A 1 400 ? 82.577 64.386 98.592 1.00 48.40 411 SER A CA 1
ATOM 2928 C C . SER A 1 400 ? 81.419 65.354 98.567 1.00 45.54 411 SER A C 1
ATOM 2929 O O . SER A 1 400 ? 80.420 65.127 97.885 1.00 45.79 411 SER A O 1
ATOM 2932 N N . PHE A 1 401 ? 81.554 66.431 99.324 1.00 45.50 412 PHE A N 1
ATOM 2933 C CA . PHE A 1 401 ? 80.539 67.463 99.327 1.00 46.10 412 PHE A CA 1
ATOM 2934 C C . PHE A 1 401 ? 80.497 68.098 97.950 1.00 43.16 412 PHE A C 1
ATOM 2935 O O . PHE A 1 401 ? 79.425 68.358 97.402 1.00 39.86 412 PHE A O 1
ATOM 2943 N N . GLN A 1 402 ? 81.682 68.341 97.404 1.00 44.39 413 GLN A N 1
ATOM 2944 C CA . GLN A 1 402 ? 81.825 68.947 96.089 1.00 46.24 413 GLN A CA 1
ATOM 2945 C C . GLN A 1 402 ? 81.250 68.056 94.980 1.00 44.35 413 GLN A C 1
ATOM 2946 O O . GLN A 1 402 ? 80.506 68.528 94.104 1.00 39.74 413 GLN A O 1
ATOM 2952 N N . THR A 1 403 ? 81.585 66.771 95.027 1.00 41.69 414 THR A N 1
ATOM 2953 C CA . THR A 1 403 ? 80.954 65.811 94.141 1.00 36.28 414 THR A CA 1
ATOM 2954 C C . THR A 1 403 ? 79.433 65.908 94.241 1.00 32.61 414 THR A C 1
ATOM 2955 O O . THR A 1 403 ? 78.771 66.159 93.254 1.00 36.49 414 THR A O 1
ATOM 2959 N N . ILE A 1 404 ? 78.873 65.762 95.430 1.00 32.03 415 ILE A N 1
ATOM 2960 C CA . ILE A 1 404 ? 77.426 65.895 95.572 1.00 31.57 415 ILE A CA 1
ATOM 2961 C C . ILE A 1 404 ? 76.933 67.211 94.982 1.00 32.02 415 ILE A C 1
ATOM 2962 O O . ILE A 1 404 ? 75.831 67.290 94.440 1.00 30.65 415 ILE A O 1
ATOM 2967 N N . TRP A 1 405 ? 77.757 68.247 95.060 1.00 36.67 416 TRP A N 1
ATOM 2968 C CA . TRP A 1 405 ? 77.327 69.548 94.564 1.00 37.50 416 TRP A CA 1
ATOM 2969 C C . TRP A 1 405 ? 77.276 69.504 93.055 1.00 35.54 416 TRP A C 1
ATOM 2970 O O . TRP A 1 405 ? 76.264 69.866 92.447 1.00 33.79 416 TRP A O 1
ATOM 2981 N N . SER A 1 406 ? 78.369 69.043 92.458 1.00 33.90 417 SER A N 1
ATOM 2982 C CA . SER A 1 406 ? 78.472 68.992 91.012 1.00 31.23 417 SER A CA 1
ATOM 2983 C C . SER A 1 406 ? 77.293 68.230 90.410 1.00 29.74 417 SER A C 1
ATOM 2984 O O . SER A 1 406 ? 76.795 68.587 89.340 1.00 30.47 417 SER A O 1
ATOM 2987 N N . TRP A 1 407 ? 76.824 67.200 91.103 1.00 26.51 418 TRP A N 1
ATOM 2988 C CA . TRP A 1 407 ? 75.669 66.462 90.608 1.00 25.88 418 TRP A CA 1
ATOM 2989 C C . TRP A 1 407 ? 74.470 67.382 90.505 1.00 24.95 418 TRP A C 1
ATOM 2990 O O . TRP A 1 407 ? 73.678 67.258 89.583 1.00 26.38 418 TRP A O 1
ATOM 3001 N N . PHE A 1 408 ? 74.334 68.316 91.438 1.00 27.42 419 PHE A N 1
ATOM 3002 C CA . PHE A 1 408 ? 73.182 69.219 91.411 1.00 29.13 419 PHE A CA 1
ATOM 3003 C C . PHE A 1 408 ? 73.208 70.280 90.284 1.00 28.85 419 PHE A C 1
ATOM 3004 O O . PHE A 1 408 ? 72.144 70.748 89.840 1.00 27.08 419 PHE A O 1
ATOM 3012 N N . ILE A 1 409 ? 74.391 70.658 89.807 1.00 23.55 420 ILE A N 1
ATOM 3013 C CA . ILE A 1 409 ? 74.396 71.526 88.643 1.00 27.63 420 ILE A CA 1
ATOM 3014 C C . ILE A 1 409 ? 74.235 70.707 87.367 1.00 32.74 420 ILE A C 1
ATOM 3015 O O . ILE A 1 409 ? 73.321 70.957 86.568 1.00 32.04 420 ILE A O 1
ATOM 3020 N N . LEU A 1 410 ? 75.051 69.669 87.215 1.00 31.45 421 LEU A N 1
ATOM 3021 C CA . LEU A 1 410 ? 74.977 68.809 86.032 1.00 23.97 421 LEU A CA 1
ATOM 3022 C C . LEU A 1 410 ? 73.607 68.158 85.820 1.00 26.92 421 LEU A C 1
ATOM 3023 O O . LEU A 1 410 ? 73.400 67.460 84.823 1.00 28.64 421 LEU A O 1
ATOM 3028 N N . ASN A 1 411 ? 72.674 68.388 86.745 1.00 25.28 422 ASN A N 1
ATOM 3029 C CA . ASN A 1 411 ? 71.349 67.788 86.662 1.00 20.74 422 ASN A CA 1
ATOM 3030 C C . ASN A 1 411 ? 70.231 68.809 86.635 1.00 22.37 422 ASN A C 1
ATOM 3031 O O . ASN A 1 411 ? 69.047 68.445 86.604 1.00 20.29 422 ASN A O 1
ATOM 3036 N N . GLY A 1 412 ? 70.630 70.085 86.617 1.00 24.71 423 GLY A N 1
ATOM 3037 C CA . GLY A 1 412 ? 69.729 71.200 86.352 1.00 27.68 423 GLY A CA 1
ATOM 3038 C C . GLY A 1 412 ? 69.002 71.740 87.564 1.00 33.89 423 GLY A C 1
ATOM 3039 O O . GLY A 1 412 ? 67.889 72.274 87.459 1.00 34.28 423 GLY A O 1
ATOM 3040 N N . TYR A 1 413 ? 69.637 71.612 88.728 1.00 35.92 424 TYR A N 1
ATOM 3041 C CA . TYR A 1 413 ? 68.972 71.945 89.982 1.00 31.30 424 TYR A CA 1
ATOM 3042 C C . TYR A 1 413 ? 69.470 73.273 90.545 1.00 32.47 424 TYR A C 1
ATOM 3043 O O . TYR A 1 413 ? 68.721 73.977 91.226 1.00 28.20 424 TYR A O 1
ATOM 3052 N N . THR A 1 414 ? 70.719 73.616 90.227 1.00 29.40 425 THR A N 1
ATOM 3053 C CA . THR A 1 414 ? 71.230 74.962 90.451 1.00 39.74 425 THR A CA 1
ATOM 3054 C C . THR A 1 414 ? 72.249 75.331 89.397 1.00 44.16 425 THR A C 1
ATOM 3055 O O . THR A 1 414 ? 72.759 74.473 88.695 1.00 39.67 425 THR A O 1
ATOM 3059 N N . ASP A 1 415 ? 72.557 76.620 89.324 1.00 53.43 426 ASP A N 1
ATOM 3060 C CA . ASP A 1 415 ? 73.564 77.146 88.413 1.00 51.40 426 ASP A CA 1
ATOM 3061 C C . ASP A 1 415 ? 74.744 77.696 89.212 1.00 54.11 426 ASP A C 1
ATOM 3062 O O . ASP A 1 415 ? 75.785 78.043 88.639 1.00 49.88 426 ASP A O 1
ATOM 3067 N N . LYS A 1 416 ? 74.567 77.769 90.538 1.00 57.35 427 LYS A N 1
ATOM 3068 C CA . LYS A 1 416 ? 75.623 78.205 91.459 1.00 49.67 427 LYS A CA 1
ATOM 3069 C C . LYS A 1 416 ? 76.772 77.213 91.421 1.00 48.56 427 LYS A C 1
ATOM 3070 O O . LYS A 1 416 ? 76.551 76.000 91.459 1.00 52.01 427 LYS A O 1
ATOM 3076 N N . PRO A 1 417 ? 78.009 77.719 91.362 1.00 47.32 428 PRO A N 1
ATOM 3077 C CA . PRO A 1 417 ? 79.196 76.866 91.185 1.00 48.37 428 PRO A CA 1
ATOM 3078 C C . PRO A 1 417 ? 79.583 76.109 92.465 1.00 48.36 428 PRO A C 1
ATOM 3079 O O . PRO A 1 417 ? 79.269 76.567 93.568 1.00 43.00 428 PRO A O 1
ATOM 3083 N N . VAL A 1 418 ? 80.259 74.969 92.323 1.00 50.64 429 VAL A N 1
ATOM 3084 C CA . VAL A 1 418 ? 80.701 74.212 93.499 1.00 50.86 429 VAL A CA 1
ATOM 3085 C C . VAL A 1 418 ? 81.632 75.038 94.396 1.00 51.87 429 VAL A C 1
ATOM 3086 O O . VAL A 1 418 ? 82.595 75.647 93.919 1.00 47.98 429 VAL A O 1
ATOM 3090 N N . PRO A 1 419 ? 81.303 75.099 95.701 1.00 56.98 430 PRO A N 1
ATOM 3091 C CA . PRO A 1 419 ? 82.060 75.918 96.659 1.00 54.12 430 PRO A CA 1
ATOM 3092 C C . PRO A 1 419 ? 83.468 75.404 96.982 1.00 52.19 430 PRO A C 1
ATOM 3093 O O . PRO A 1 419 ? 83.780 74.220 96.838 1.00 45.93 430 PRO A O 1
ATOM 3097 N N . SER A 1 420 ? 84.317 76.340 97.395 1.00 63.90 431 SER A N 1
ATOM 3098 C CA . SER A 1 420 ? 85.673 76.057 97.853 1.00 66.68 431 SER A CA 1
ATOM 3099 C C . SER A 1 420 ? 85.598 75.701 99.329 1.00 65.62 431 SER A C 1
ATOM 3100 O O . SER A 1 420 ? 84.592 75.997 99.986 1.00 59.77 431 SER A O 1
ATOM 3103 N N . HIS A 1 421 ? 86.657 75.084 99.850 1.00 63.36 432 HIS A N 1
ATOM 3104 C CA . HIS A 1 421 ? 86.714 74.769 101.270 1.00 56.97 432 HIS A CA 1
ATOM 3105 C C . HIS A 1 421 ? 86.336 76.001 102.069 1.00 58.35 432 HIS A C 1
ATOM 3106 O O . HIS A 1 421 ? 85.384 75.956 102.850 1.00 59.01 432 HIS A O 1
ATOM 3113 N N . ARG A 1 422 ? 87.055 77.103 101.842 1.00 58.80 433 ARG A N 1
ATOM 3114 C CA . ARG A 1 422 ? 86.872 78.313 102.644 1.00 63.79 433 ARG A CA 1
ATOM 3115 C C . ARG A 1 422 ? 85.420 78.748 102.649 1.00 62.71 433 ARG A C 1
ATOM 3116 O O . ARG A 1 422 ? 84.901 79.247 103.658 1.00 59.42 433 ARG A O 1
ATOM 3124 N N . GLU A 1 423 ? 84.762 78.519 101.521 1.00 58.64 434 GLU A N 1
ATOM 3125 C CA . GLU A 1 423 ? 83.392 78.960 101.346 1.00 61.72 434 GLU A CA 1
ATOM 3126 C C . GLU A 1 423 ? 82.411 78.042 102.067 1.00 58.75 434 GLU A C 1
ATOM 3127 O O . GLU A 1 423 ? 81.335 78.476 102.496 1.00 52.87 434 GLU A O 1
ATOM 3133 N N . ILE A 1 424 ? 82.789 76.769 102.177 1.00 59.75 435 ILE A N 1
ATOM 3134 C CA . ILE A 1 424 ? 82.005 75.783 102.919 1.00 61.41 435 ILE A CA 1
ATOM 3135 C C . ILE A 1 424 ? 82.147 76.095 104.398 1.00 56.55 435 ILE A C 1
ATOM 3136 O O . ILE A 1 424 ? 81.146 76.224 105.114 1.00 54.74 435 ILE A O 1
ATOM 3141 N N . GLN A 1 425 ? 83.403 76.222 104.832 1.00 57.86 436 GLN A N 1
ATOM 3142 C CA . GLN A 1 425 ? 83.749 76.643 106.190 1.00 55.42 436 GLN A CA 1
ATOM 3143 C C . GLN A 1 425 ? 82.881 77.808 106.669 1.00 54.94 436 GLN A C 1
ATOM 3144 O O . GLN A 1 425 ? 82.243 77.722 107.724 1.00 54.82 436 GLN A O 1
ATOM 3150 N N . GLN A 1 426 ? 82.809 78.856 105.852 1.00 51.27 437 GLN A N 1
ATOM 3151 C CA . GLN A 1 426 ? 82.019 80.055 106.135 1.00 54.69 437 GLN A CA 1
ATOM 3152 C C . GLN A 1 426 ? 80.640 79.377 105.932 1.00 63.28 437 GLN A C 1
ATOM 3153 O O . GLN A 1 426 ? 80.172 79.252 104.787 1.00 64.33 437 GLN A O 1
ATOM 3159 N N . ALA A 1 427 ? 79.987 78.951 107.013 1.00 58.47 438 ALA A N 1
ATOM 3160 C CA . ALA A 1 427 ? 78.643 78.377 106.908 1.00 58.62 438 ALA A CA 1
ATOM 3161 C C . ALA A 1 427 ? 78.516 77.521 108.179 1.00 59.45 438 ALA A C 1
ATOM 3162 O O . ALA A 1 427 ? 79.514 77.032 108.728 1.00 52.52 438 ALA A O 1
ATOM 3164 N N . GLY A 1 440 ? 86.136 77.192 111.247 1.00 58.37 451 GLY A N 1
ATOM 3165 C CA . GLY A 1 440 ? 87.508 77.668 111.334 1.00 68.42 451 GLY A CA 1
ATOM 3166 C C . GLY A 1 440 ? 88.168 77.703 109.963 1.00 81.27 451 GLY A C 1
ATOM 3167 O O . GLY A 1 440 ? 87.533 78.088 108.982 1.00 85.36 451 GLY A O 1
ATOM 3168 N N . SER A 1 441 ? 89.443 77.314 109.901 1.00 82.91 452 SER A N 1
ATOM 3169 C CA . SER A 1 441 ? 90.162 77.127 108.635 1.00 78.21 452 SER A CA 1
ATOM 3170 C C . SER A 1 441 ? 91.158 75.952 108.732 1.00 74.34 452 SER A C 1
ATOM 3171 O O . SER A 1 441 ? 91.961 75.890 109.658 1.00 78.61 452 SER A O 1
ATOM 3174 N N . ARG A 1 442 ? 91.071 75.025 107.777 1.00 74.61 453 ARG A N 1
ATOM 3175 C CA . ARG A 1 442 ? 91.829 73.747 107.749 1.00 77.19 453 ARG A CA 1
ATOM 3176 C C . ARG A 1 442 ? 91.325 72.585 108.665 1.00 77.56 453 ARG A C 1
ATOM 3177 O O . ARG A 1 442 ? 92.078 71.657 108.968 1.00 75.54 453 ARG A O 1
ATOM 3185 N N . GLN A 1 443 ? 90.049 72.626 109.063 1.00 78.64 454 GLN A N 1
ATOM 3186 C CA . GLN A 1 443 ? 89.416 71.559 109.859 1.00 80.71 454 GLN A CA 1
ATOM 3187 C C . GLN A 1 443 ? 88.800 70.484 108.987 1.00 83.36 454 GLN A C 1
ATOM 3188 O O . GLN A 1 443 ? 87.984 70.787 108.121 1.00 81.94 454 GLN A O 1
ATOM 3194 N N . TRP A 1 444 ? 89.132 69.225 109.253 1.00 86.98 455 TRP A N 1
ATOM 3195 C CA . TRP A 1 444 ? 88.380 68.117 108.675 1.00 83.04 455 TRP A CA 1
ATOM 3196 C C . TRP A 1 444 ? 86.967 68.112 109.263 1.00 77.07 455 TRP A C 1
ATOM 3197 O O . TRP A 1 444 ? 86.759 68.518 110.410 1.00 76.96 455 TRP A O 1
ATOM 3208 N N . ILE A 1 445 ? 85.990 67.703 108.462 1.00 73.32 456 ILE A N 1
ATOM 3209 C CA . ILE A 1 445 ? 84.614 67.646 108.941 1.00 69.01 456 ILE A CA 1
ATOM 3210 C C . ILE A 1 445 ? 83.955 66.367 108.472 1.00 60.24 456 ILE A C 1
ATOM 3211 O O . ILE A 1 445 ? 84.589 65.545 107.808 1.00 60.81 456 ILE A O 1
ATOM 3216 N N . GLY A 1 446 ? 82.684 66.197 108.815 1.00 51.60 457 GLY A N 1
ATOM 3217 C CA . GLY A 1 446 ? 82.003 64.958 108.500 1.00 52.49 457 GLY A CA 1
ATOM 3218 C C . GLY A 1 446 ? 80.554 65.098 108.084 1.00 52.70 457 GLY A C 1
ATOM 3219 O O . GLY A 1 446 ? 80.097 66.172 107.706 1.00 57.58 457 GLY A O 1
ATOM 3220 N N . SER A 1 447 ? 79.825 63.997 108.183 1.00 53.32 458 SER A N 1
ATOM 3221 C CA . SER A 1 447 ? 78.475 63.895 107.644 1.00 52.76 458 SER A CA 1
ATOM 3222 C C . SER A 1 447 ? 77.530 64.982 108.100 1.00 44.73 458 SER A C 1
ATOM 3223 O O . SER A 1 447 ? 76.664 65.413 107.361 1.00 45.37 458 SER A O 1
ATOM 3226 N N . THR A 1 448 ? 77.679 65.416 109.334 1.00 52.57 459 THR A N 1
ATOM 3227 C CA . THR A 1 448 ? 76.610 66.194 109.932 1.00 59.84 459 THR A CA 1
ATOM 3228 C C . THR A 1 448 ? 76.614 67.650 109.409 1.00 57.55 459 THR A C 1
ATOM 3229 O O . THR A 1 448 ? 75.555 68.263 109.181 1.00 51.38 459 THR A O 1
ATOM 3233 N N . GLU A 1 449 ? 77.804 68.174 109.149 1.00 54.28 460 GLU A N 1
ATOM 3234 C CA . GLU A 1 449 ? 77.922 69.525 108.612 1.00 57.28 460 GLU A CA 1
ATOM 3235 C C . GLU A 1 449 ? 77.704 69.564 107.096 1.00 55.93 460 GLU A C 1
ATOM 3236 O O . GLU A 1 449 ? 77.101 70.511 106.584 1.00 54.31 460 GLU A O 1
ATOM 3242 N N . ILE A 1 450 ? 78.216 68.548 106.394 1.00 53.60 461 ILE A N 1
ATOM 3243 C CA . ILE A 1 450 ? 77.905 68.324 104.982 1.00 43.59 461 ILE A CA 1
ATOM 3244 C C . ILE A 1 450 ? 76.405 68.485 104.752 1.00 45.60 461 ILE A C 1
ATOM 3245 O O . ILE A 1 450 ? 75.978 69.237 103.878 1.00 48.72 461 ILE A O 1
ATOM 3250 N N . SER A 1 451 ? 75.605 67.808 105.564 1.00 42.25 462 SER A N 1
ATOM 3251 C CA . SER A 1 451 ? 74.161 67.902 105.451 1.00 44.47 462 SER A CA 1
ATOM 3252 C C . SER A 1 451 ? 73.674 69.320 105.725 1.00 50.19 462 SER A C 1
ATOM 3253 O O . SER A 1 451 ? 72.625 69.739 105.229 1.00 50.28 462 SER A O 1
ATOM 3256 N N . PHE A 1 452 ? 74.449 70.054 106.515 1.00 53.35 463 PHE A N 1
ATOM 3257 C CA . PHE A 1 452 ? 74.064 71.386 106.970 1.00 56.60 463 PHE A CA 1
ATOM 3258 C C . PHE A 1 452 ? 74.416 72.480 105.951 1.00 57.02 463 PHE A C 1
ATOM 3259 O O . PHE A 1 452 ? 73.565 73.313 105.617 1.00 58.06 463 PHE A O 1
ATOM 3267 N N . VAL A 1 453 ? 75.669 72.474 105.483 1.00 51.88 464 VAL A N 1
ATOM 3268 C CA . VAL A 1 453 ? 76.142 73.360 104.412 1.00 51.36 464 VAL A CA 1
ATOM 3269 C C . VAL A 1 453 ? 75.225 73.276 103.186 1.00 50.94 464 VAL A C 1
ATOM 3270 O O . VAL A 1 453 ? 74.774 74.282 102.647 1.00 50.13 464 VAL A O 1
ATOM 3274 N N . LEU A 1 454 ? 74.967 72.048 102.763 1.00 50.41 465 LEU A N 1
ATOM 3275 C CA . LEU A 1 454 ? 73.949 71.719 101.774 1.00 52.01 465 LEU A CA 1
ATOM 3276 C C . LEU A 1 454 ? 72.569 72.322 102.057 1.00 52.05 465 LEU A C 1
ATOM 3277 O O . LEU A 1 454 ? 71.821 72.616 101.132 1.00 52.26 465 LEU A O 1
ATOM 3282 N N . ASN A 1 455 ? 72.209 72.473 103.329 1.00 57.30 466 ASN A N 1
ATOM 3283 C CA . ASN A 1 455 ? 70.871 72.970 103.668 1.00 62.12 466 ASN A CA 1
ATOM 3284 C C . ASN A 1 455 ? 70.720 74.491 103.591 1.00 62.77 466 ASN A C 1
ATOM 3285 O O . ASN A 1 455 ? 69.605 75.004 103.458 1.00 60.27 466 ASN A O 1
ATOM 3290 N N . GLU A 1 456 ? 71.829 75.218 103.671 1.00 58.61 467 GLU A N 1
ATOM 3291 C CA . GLU A 1 456 ? 71.720 76.665 103.599 1.00 59.70 467 GLU A CA 1
ATOM 3292 C C . GLU A 1 456 ? 72.518 77.298 102.470 1.00 54.85 467 GLU A C 1
ATOM 3293 O O . GLU A 1 456 ? 72.422 78.501 102.250 1.00 62.28 467 GLU A O 1
ATOM 3299 N N . LEU A 1 457 ? 73.296 76.505 101.747 1.00 53.69 468 LEU A N 1
ATOM 3300 C CA . LEU A 1 457 ? 73.810 76.983 100.465 1.00 51.37 468 LEU A CA 1
ATOM 3301 C C . LEU A 1 457 ? 72.881 76.565 99.324 1.00 49.35 468 LEU A C 1
ATOM 3302 O O . LEU A 1 457 ? 72.947 77.121 98.234 1.00 56.28 468 LEU A O 1
ATOM 3307 N N . LEU A 1 458 ? 71.998 75.606 99.587 1.00 48.47 469 LEU A N 1
ATOM 3308 C CA . LEU A 1 458 ? 71.167 75.051 98.532 1.00 49.15 469 LEU A CA 1
ATOM 3309 C C . LEU A 1 458 ? 69.714 74.822 98.899 1.00 53.11 469 LEU A C 1
ATOM 3310 O O . LEU A 1 458 ? 68.975 74.269 98.090 1.00 58.07 469 LEU A O 1
ATOM 3315 N N . LYS A 1 459 ? 69.300 75.249 100.088 1.00 53.53 470 LYS A N 1
ATOM 3316 C CA . LYS A 1 459 ? 67.937 74.993 100.565 1.00 62.53 470 LYS A CA 1
ATOM 3317 C C . LYS A 1 459 ? 67.600 73.527 100.308 1.00 62.67 470 LYS A C 1
ATOM 3318 O O . LYS A 1 459 ? 66.574 73.195 99.708 1.00 63.99 470 LYS A O 1
ATOM 3324 N N . LEU A 1 460 ? 68.495 72.655 100.748 1.00 63.99 471 LEU A N 1
ATOM 3325 C CA . LEU A 1 460 ? 68.473 71.271 100.315 1.00 60.78 471 LEU A CA 1
ATOM 3326 C C . LEU A 1 460 ? 68.320 70.311 101.490 1.00 57.03 471 LEU A C 1
ATOM 3327 O O . LEU A 1 460 ? 69.133 70.298 102.419 1.00 55.87 471 LEU A O 1
ATOM 3332 N N . GLU A 1 461 ? 67.269 69.506 101.429 1.00 51.60 472 GLU A N 1
ATOM 3333 C CA . GLU A 1 461 ? 66.959 68.567 102.491 1.00 59.14 472 GLU A CA 1
ATOM 3334 C C . GLU A 1 461 ? 67.641 67.200 102.291 1.00 57.95 472 GLU A C 1
ATOM 3335 O O . GLU A 1 461 ? 67.685 66.682 101.180 1.00 55.08 472 GLU A O 1
ATOM 3341 N N . CYS A 1 462 ? 68.172 66.618 103.368 1.00 61.91 473 CYS A N 1
ATOM 3342 C CA . CYS A 1 462 ? 68.749 65.273 103.299 1.00 50.15 473 CYS A CA 1
ATOM 3343 C C . CYS A 1 462 ? 67.968 64.240 104.093 1.00 53.34 473 CYS A C 1
ATOM 3344 O O . CYS A 1 462 ? 67.130 64.571 104.938 1.00 57.19 473 CYS A O 1
ATOM 3347 N N . ARG A 1 463 ? 68.259 62.978 103.790 1.00 51.34 474 ARG A N 1
ATOM 3348 C CA . ARG A 1 463 ? 67.842 61.852 104.612 1.00 47.79 474 ARG A CA 1
ATOM 3349 C C . ARG A 1 463 ? 69.087 61.159 105.171 1.00 52.97 474 ARG A C 1
ATOM 3350 O O . ARG A 1 463 ? 70.151 61.146 104.537 1.00 47.76 474 ARG A O 1
ATOM 3358 N N . PHE A 1 464 ? 68.965 60.616 106.380 1.00 57.97 475 PHE A N 1
ATOM 3359 C CA . PHE A 1 464 ? 70.129 60.072 107.065 1.00 55.63 475 PHE A CA 1
ATOM 3360 C C . PHE A 1 464 ? 69.999 58.565 107.277 1.00 51.14 475 PHE A C 1
ATOM 3361 O O . PHE A 1 464 ? 68.904 58.048 107.517 1.00 48.67 475 PHE A O 1
ATOM 3369 N N . ILE A 1 465 ? 71.127 57.871 107.170 1.00 48.24 476 ILE A N 1
ATOM 3370 C CA . ILE A 1 465 ? 71.196 56.443 107.454 1.00 54.75 476 ILE A CA 1
ATOM 3371 C C . ILE A 1 465 ? 72.370 56.182 108.399 1.00 56.82 476 ILE A C 1
ATOM 3372 O O . ILE A 1 465 ? 73.536 56.349 108.026 1.00 54.33 476 ILE A O 1
ATOM 3377 N N . ALA A 1 466 ? 72.052 55.785 109.629 1.00 60.43 477 ALA A N 1
ATOM 3378 C CA . ALA A 1 466 ? 73.069 55.581 110.662 1.00 57.31 477 ALA A CA 1
ATOM 3379 C C . ALA A 1 466 ? 73.281 54.111 111.061 1.00 56.20 477 ALA A C 1
ATOM 3380 O O . ALA A 1 466 ? 72.359 53.288 111.059 1.00 61.19 477 ALA A O 1
ATOM 3382 N N . THR A 1 467 ? 74.512 53.802 111.434 1.00 54.99 478 THR A N 1
ATOM 3383 C CA . THR A 1 467 ? 74.968 52.429 111.477 1.00 60.64 478 THR A CA 1
ATOM 3384 C C . THR A 1 467 ? 75.902 52.174 112.668 1.00 60.21 478 THR A C 1
ATOM 3385 O O . THR A 1 467 ? 76.752 53.006 112.971 1.00 55.39 478 THR A O 1
ATOM 3389 N N . ASN A 1 468 ? 75.737 51.030 113.338 1.00 65.02 479 ASN A N 1
ATOM 3390 C CA . ASN A 1 468 ? 76.605 50.649 114.465 1.00 63.62 479 ASN A CA 1
ATOM 3391 C C . ASN A 1 468 ? 77.923 50.011 114.032 1.00 58.90 479 ASN A C 1
ATOM 3392 O O . ASN A 1 468 ? 78.931 50.165 114.707 1.00 57.64 479 ASN A O 1
ATOM 3397 N N . SER A 1 469 ? 77.911 49.297 112.910 1.00 58.81 480 SER A N 1
ATOM 3398 C CA . SER A 1 469 ? 79.094 48.569 112.457 1.00 66.02 480 SER A CA 1
ATOM 3399 C C . SER A 1 469 ? 79.270 48.596 110.943 1.00 69.38 480 SER A C 1
ATOM 3400 O O . SER A 1 469 ? 78.294 48.609 110.200 1.00 66.87 480 SER A O 1
ATOM 3403 N N . GLY A 1 470 ? 80.520 48.557 110.491 1.00 68.28 481 GLY A N 1
ATOM 3404 C CA . GLY A 1 470 ? 80.810 48.475 109.070 1.00 66.74 481 GLY A CA 1
ATOM 3405 C C . GLY A 1 470 ? 80.086 47.347 108.357 1.00 68.43 481 GLY A C 1
ATOM 3406 O O . GLY A 1 470 ? 79.766 47.453 107.176 1.00 71.69 481 GLY A O 1
ATOM 3407 N N . ALA A 1 471 ? 79.821 46.259 109.069 1.00 69.71 482 ALA A N 1
ATOM 3408 C CA . ALA A 1 471 ? 79.068 45.163 108.482 1.00 64.16 482 ALA A CA 1
ATOM 3409 C C . ALA A 1 471 ? 77.597 45.252 108.868 1.00 60.73 482 ALA A C 1
ATOM 3410 O O . ALA A 1 471 ? 76.906 44.243 108.937 1.00 65.70 482 ALA A O 1
ATOM 3412 N N . GLU A 1 472 ? 77.129 46.464 109.137 1.00 60.14 483 GLU A N 1
ATOM 3413 C CA . GLU A 1 472 ? 75.699 46.717 109.232 1.00 64.32 483 GLU A CA 1
ATOM 3414 C C . GLU A 1 472 ? 75.296 47.647 108.084 1.00 67.72 483 GLU A C 1
ATOM 3415 O O . GLU A 1 472 ? 74.118 47.986 107.918 1.00 67.14 483 GLU A O 1
ATOM 3421 N N . VAL A 1 473 ? 76.286 48.066 107.297 1.00 66.64 484 VAL A N 1
ATOM 3422 C CA . VAL A 1 473 ? 76.020 48.853 106.100 1.00 65.46 484 VAL A CA 1
ATOM 3423 C C . VAL A 1 473 ? 75.154 47.966 105.225 1.00 68.58 484 VAL A C 1
ATOM 3424 O O . VAL A 1 473 ? 74.123 48.390 104.697 1.00 67.50 484 VAL A O 1
ATOM 3428 N N . VAL A 1 474 ? 75.565 46.704 105.142 1.00 70.42 485 VAL A N 1
ATOM 3429 C CA . VAL A 1 474 ? 74.901 45.696 104.326 1.00 65.95 485 VAL A CA 1
ATOM 3430 C C . VAL A 1 474 ? 73.422 45.480 104.636 1.00 62.68 485 VAL A C 1
ATOM 3431 O O . VAL A 1 474 ? 72.592 45.539 103.742 1.00 62.72 485 VAL A O 1
ATOM 3435 N N . GLU A 1 475 ? 73.077 45.252 105.897 1.00 65.05 486 GLU A N 1
ATOM 3436 C CA . GLU A 1 475 ? 71.671 45.058 106.265 1.00 74.35 486 GLU A CA 1
ATOM 3437 C C . GLU A 1 475 ? 70.814 46.289 105.962 1.00 75.09 486 GLU A C 1
ATOM 3438 O O . GLU A 1 475 ? 69.627 46.350 106.317 1.00 80.10 486 GLU A O 1
ATOM 3444 N N . ARG A 1 476 ? 71.428 47.280 105.331 1.00 68.29 487 ARG A N 1
ATOM 3445 C CA . ARG A 1 476 ? 70.750 48.519 105.032 1.00 69.71 487 ARG A CA 1
ATOM 3446 C C . ARG A 1 476 ? 70.830 48.792 103.527 1.00 66.86 487 ARG A C 1
ATOM 3447 O O . ARG A 1 476 ? 70.338 49.814 103.038 1.00 65.17 487 ARG A O 1
ATOM 3455 N N . VAL A 1 477 ? 71.434 47.850 102.800 1.00 63.65 488 VAL A N 1
ATOM 3456 C CA . VAL A 1 477 ? 71.635 47.970 101.352 1.00 61.41 488 VAL A CA 1
ATOM 3457 C C . VAL A 1 477 ? 70.314 48.030 100.589 1.00 57.68 488 VAL A C 1
ATOM 3458 O O . VAL A 1 477 ? 70.259 48.542 99.480 1.00 54.46 488 VAL A O 1
ATOM 3462 N N . ARG A 1 478 ? 69.256 47.509 101.201 1.00 63.48 489 ARG A N 1
ATOM 3463 C CA . ARG A 1 478 ? 67.914 47.551 100.635 1.00 64.95 489 ARG A CA 1
ATOM 3464 C C . ARG A 1 478 ? 67.445 49.000 100.434 1.00 58.13 489 ARG A C 1
ATOM 3465 O O . ARG A 1 478 ? 67.096 49.392 99.323 1.00 54.68 489 ARG A O 1
ATOM 3473 N N . GLU A 1 479 ? 67.451 49.788 101.509 1.00 60.96 490 GLU A N 1
ATOM 3474 C CA . GLU A 1 479 ? 67.039 51.198 101.468 1.00 60.98 490 GLU A CA 1
ATOM 3475 C C . GLU A 1 479 ? 68.071 52.121 100.793 1.00 58.00 490 GLU A C 1
ATOM 3476 O O . GLU A 1 479 ? 67.752 53.256 100.410 1.00 47.40 490 GLU A O 1
ATOM 3482 N N . LEU A 1 480 ? 69.302 51.623 100.659 1.00 58.08 491 LEU A N 1
ATOM 3483 C CA . LEU A 1 480 ? 70.360 52.304 99.910 1.00 51.95 491 LEU A CA 1
ATOM 3484 C C . LEU A 1 480 ? 70.197 52.112 98.391 1.00 52.95 491 LEU A C 1
ATOM 3485 O O . LEU A 1 480 ? 70.477 53.027 97.604 1.00 48.60 491 LEU A O 1
ATOM 3490 N N . ALA A 1 481 ? 69.754 50.920 97.986 1.00 56.93 492 ALA A N 1
ATOM 3491 C CA . ALA A 1 481 ? 69.362 50.664 96.597 1.00 51.85 492 ALA A CA 1
ATOM 3492 C C . ALA A 1 481 ? 68.113 51.476 96.262 1.00 50.69 492 ALA A C 1
ATOM 3493 O O . ALA A 1 481 ? 68.036 52.126 95.222 1.00 48.37 492 ALA A O 1
ATOM 3495 N N . ARG A 1 482 ? 67.142 51.434 97.167 1.00 50.13 493 ARG A N 1
ATOM 3496 C CA . ARG A 1 482 ? 65.918 52.204 97.034 1.00 49.21 493 ARG A CA 1
ATOM 3497 C C . ARG A 1 482 ? 66.219 53.682 96.815 1.00 48.97 493 ARG A C 1
ATOM 3498 O O . ARG A 1 482 ? 65.492 54.366 96.095 1.00 48.91 493 ARG A O 1
ATOM 3506 N N . HIS A 1 483 ? 67.285 54.176 97.444 1.00 49.23 494 HIS A N 1
ATOM 3507 C CA . HIS A 1 483 ? 67.681 55.574 97.276 1.00 45.22 494 HIS A CA 1
ATOM 3508 C C . HIS A 1 483 ? 68.051 55.835 95.837 1.00 41.66 494 HIS A C 1
ATOM 3509 O O . HIS A 1 483 ? 67.416 56.652 95.165 1.00 39.99 494 HIS A O 1
ATOM 3516 N N . PHE A 1 484 ? 69.085 55.133 95.379 1.00 42.29 495 PHE A N 1
ATOM 3517 C CA . PHE A 1 484 ? 69.587 55.272 94.012 1.00 41.62 495 PHE A CA 1
ATOM 3518 C C . PHE A 1 484 ? 68.518 55.132 92.912 1.00 44.85 495 PHE A C 1
ATOM 3519 O O . PHE A 1 484 ? 68.613 55.773 91.872 1.00 46.15 495 PHE A O 1
ATOM 3527 N N . GLU A 1 485 ? 67.505 54.300 93.136 1.00 45.93 496 GLU A N 1
ATOM 3528 C CA . GLU A 1 485 ? 66.447 54.119 92.152 1.00 43.52 496 GLU A CA 1
ATOM 3529 C C . GLU A 1 485 ? 65.440 55.269 92.214 1.00 44.21 496 GLU A C 1
ATOM 3530 O O . GLU A 1 485 ? 64.515 55.347 91.414 1.00 54.73 496 GLU A O 1
ATOM 3536 N N . THR A 1 486 ? 65.623 56.175 93.160 1.00 44.98 497 THR A N 1
ATOM 3537 C CA . THR A 1 486 ? 64.658 57.248 93.360 1.00 46.69 497 THR A CA 1
ATOM 3538 C C . THR A 1 486 ? 65.345 58.598 93.319 1.00 44.89 497 THR A C 1
ATOM 3539 O O . THR A 1 486 ? 65.391 59.254 92.288 1.00 48.09 497 THR A O 1
ATOM 3543 N N . SER A 1 487 ? 65.884 59.011 94.455 1.00 43.75 498 SER A N 1
ATOM 3544 C CA . SER A 1 487 ? 66.567 60.282 94.530 1.00 40.76 498 SER A CA 1
ATOM 3545 C C . SER A 1 487 ? 67.788 60.252 93.608 1.00 36.90 498 SER A C 1
ATOM 3546 O O . SER A 1 487 ? 68.170 61.270 93.033 1.00 36.41 498 SER A O 1
ATOM 3549 N N . GLY A 1 488 ? 68.383 59.072 93.463 1.00 35.24 499 GLY A N 1
ATOM 3550 C CA . GLY A 1 488 ? 69.490 58.857 92.546 1.00 33.08 499 GLY A CA 1
ATOM 3551 C C . GLY A 1 488 ? 70.699 59.772 92.648 1.00 27.92 499 GLY A C 1
ATOM 3552 O O . GLY A 1 488 ? 71.431 59.929 91.679 1.00 26.95 499 GLY A O 1
ATOM 3553 N N . THR A 1 489 ? 70.914 60.367 93.817 1.00 28.56 500 THR A N 1
ATOM 3554 C CA . THR A 1 489 ? 72.069 61.238 94.068 1.00 26.53 500 THR A CA 1
ATOM 3555 C C . THR A 1 489 ? 73.260 60.488 94.649 1.00 27.62 500 THR A C 1
ATOM 3556 O O . THR A 1 489 ? 73.089 59.436 95.272 1.00 31.03 500 THR A O 1
ATOM 3560 N N . PRO A 1 490 ? 74.475 61.022 94.457 1.00 25.43 501 PRO A N 1
ATOM 3561 C CA . PRO A 1 490 ? 75.600 60.299 95.053 1.00 29.59 501 PRO A CA 1
ATOM 3562 C C . PRO A 1 490 ? 75.464 60.369 96.571 1.00 36.08 501 PRO A C 1
ATOM 3563 O O . PRO A 1 490 ? 74.889 61.324 97.112 1.00 29.82 501 PRO A O 1
ATOM 3567 N N . VAL A 1 491 ? 75.961 59.343 97.250 1.00 41.64 502 VAL A N 1
ATOM 3568 C CA . VAL A 1 491 ? 75.798 59.228 98.692 1.00 37.55 502 VAL A CA 1
ATOM 3569 C C . VAL A 1 491 ? 77.131 59.447 99.382 1.00 40.01 502 VAL A C 1
ATOM 3570 O O . VAL A 1 491 ? 78.141 58.830 99.015 1.00 38.72 502 VAL A O 1
ATOM 3574 N N . MET A 1 492 ? 77.142 60.350 100.360 1.00 37.74 503 MET A N 1
ATOM 3575 C CA . MET A 1 492 ? 78.322 60.492 101.189 1.00 42.81 503 MET A CA 1
ATOM 3576 C C . MET A 1 492 ? 78.225 59.563 102.389 1.00 47.71 503 MET A C 1
ATOM 3577 O O . MET A 1 492 ? 77.281 59.637 103.197 1.00 41.59 503 MET A O 1
ATOM 3582 N N . ILE A 1 493 ? 79.210 58.670 102.468 1.00 52.85 504 ILE A N 1
ATOM 3583 C CA . ILE A 1 493 ? 79.322 57.710 103.555 1.00 53.60 504 ILE A CA 1
ATOM 3584 C C . ILE A 1 493 ? 80.341 58.257 104.554 1.00 55.32 504 ILE A C 1
ATOM 3585 O O . ILE A 1 493 ? 81.510 58.511 104.215 1.00 48.45 504 ILE A O 1
ATOM 3590 N N . GLY A 1 494 ? 79.859 58.491 105.775 1.00 58.36 505 GLY A N 1
ATOM 3591 C CA . GLY A 1 494 ? 80.677 59.002 106.861 1.00 59.47 505 GLY A CA 1
ATOM 3592 C C . GLY A 1 494 ? 81.389 57.866 107.557 1.00 61.49 505 GLY A C 1
ATOM 3593 O O . GLY A 1 494 ? 80.876 57.285 108.521 1.00 56.61 505 GLY A O 1
ATOM 3594 N N . GLY A 1 495 ? 82.577 57.545 107.045 1.00 67.21 506 GLY A N 1
ATOM 3595 C CA . GLY A 1 495 ? 83.417 56.502 107.606 1.00 69.20 506 GLY A CA 1
ATOM 3596 C C . GLY A 1 495 ? 83.893 56.964 108.950 1.00 75.55 506 GLY A C 1
ATOM 3597 O O . GLY A 1 495 ? 83.516 58.056 109.380 1.00 90.68 506 GLY A O 1
ATOM 3598 N N . ASN A 1 496 ? 84.722 56.195 109.639 1.00 69.74 507 ASN A N 1
ATOM 3599 C CA . ASN A 1 496 ? 85.105 56.737 110.936 1.00 82.34 507 ASN A CA 1
ATOM 3600 C C . ASN A 1 496 ? 86.195 57.811 110.926 1.00 81.82 507 ASN A C 1
ATOM 3601 O O . ASN A 1 496 ? 85.963 58.937 111.390 1.00 77.10 507 ASN A O 1
ATOM 3606 N N . MET A 1 497 ? 87.352 57.509 110.359 1.00 72.93 508 MET A N 1
ATOM 3607 C CA . MET A 1 497 ? 88.320 58.578 110.186 1.00 75.29 508 MET A CA 1
ATOM 3608 C C . MET A 1 497 ? 88.207 59.183 108.788 1.00 77.97 508 MET A C 1
ATOM 3609 O O . MET A 1 497 ? 88.752 60.255 108.515 1.00 79.51 508 MET A O 1
ATOM 3614 N N . LEU A 1 498 ? 87.458 58.502 107.922 1.00 79.97 509 LEU A N 1
ATOM 3615 C CA . LEU A 1 498 ? 87.455 58.793 106.488 1.00 70.60 509 LEU A CA 1
ATOM 3616 C C . LEU A 1 498 ? 86.077 59.080 105.891 1.00 62.75 509 LEU A C 1
ATOM 3617 O O . LEU A 1 498 ? 85.051 58.760 106.479 1.00 55.77 509 LEU A O 1
ATOM 3622 N N . ALA A 1 499 ? 86.072 59.696 104.712 1.00 67.47 510 ALA A N 1
ATOM 3623 C CA . ALA A 1 499 ? 84.832 59.991 103.995 1.00 63.41 510 ALA A CA 1
ATOM 3624 C C . ALA A 1 499 ? 84.924 59.492 102.560 1.00 61.48 510 ALA A C 1
ATOM 3625 O O . ALA A 1 499 ? 85.927 59.732 101.882 1.00 61.83 510 ALA A O 1
ATOM 3627 N N . HIS A 1 500 ? 83.889 58.783 102.109 1.00 59.41 511 HIS A N 1
ATOM 3628 C CA . HIS A 1 500 ? 83.812 58.303 100.726 1.00 54.20 511 HIS A CA 1
ATOM 3629 C C . HIS A 1 500 ? 82.461 58.673 100.082 1.00 53.23 511 HIS A C 1
ATOM 3630 O O . HIS A 1 500 ? 81.488 59.005 100.778 1.00 48.27 511 HIS A O 1
ATOM 3637 N N . THR A 1 501 ? 82.402 58.622 98.752 1.00 53.51 512 THR A N 1
ATOM 3638 C CA . THR A 1 501 ? 81.130 58.778 98.056 1.00 45.56 512 THR A CA 1
ATOM 3639 C C . THR A 1 501 ? 80.679 57.433 97.489 1.00 46.70 512 THR A C 1
ATOM 3640 O O . THR A 1 501 ? 81.476 56.708 96.893 1.00 45.25 512 THR A O 1
ATOM 3644 N N . ILE A 1 502 ? 79.409 57.089 97.699 1.00 44.27 513 ILE A N 1
ATOM 3645 C CA . ILE A 1 502 ? 78.859 55.848 97.154 1.00 43.06 513 ILE A CA 1
ATOM 3646 C C . ILE A 1 502 ? 77.985 56.103 95.916 1.00 43.27 513 ILE A C 1
ATOM 3647 O O . ILE A 1 502 ? 76.966 56.796 95.979 1.00 38.99 513 ILE A O 1
ATOM 3652 N N . LEU A 1 503 ? 78.401 55.531 94.791 1.00 47.98 514 LEU A N 1
ATOM 3653 C CA . LEU A 1 503 ? 77.738 55.741 93.510 1.00 44.97 514 LEU A CA 1
ATOM 3654 C C . LEU A 1 503 ? 76.732 54.651 93.158 1.00 43.29 514 LEU A C 1
ATOM 3655 O O . LEU A 1 503 ? 75.836 54.867 92.346 1.00 43.40 514 LEU A O 1
ATOM 3660 N N . GLY A 1 504 ? 76.876 53.480 93.760 1.00 44.52 515 GLY A N 1
ATOM 3661 C CA . GLY A 1 504 ? 75.956 52.399 93.475 1.00 47.94 515 GLY A CA 1
ATOM 3662 C C . GLY A 1 504 ? 76.215 51.138 94.266 1.00 50.82 515 GLY A C 1
ATOM 3663 O O . GLY A 1 504 ? 77.223 51.007 94.962 1.00 52.01 515 GLY A O 1
ATOM 3664 N N . VAL A 1 505 ? 75.284 50.202 94.149 1.00 50.62 516 VAL A N 1
ATOM 3665 C CA . VAL A 1 505 ? 75.380 48.927 94.833 1.00 53.12 516 VAL A CA 1
ATOM 3666 C C . VAL A 1 505 ? 75.324 47.736 93.837 1.00 60.70 516 VAL A C 1
ATOM 3667 O O . VAL A 1 505 ? 74.920 47.898 92.685 1.00 57.56 516 VAL A O 1
ATOM 3671 N N . ASP A 1 506 ? 75.774 46.560 94.275 1.00 66.24 517 ASP A N 1
ATOM 3672 C CA . ASP A 1 506 ? 75.730 45.331 93.475 1.00 65.91 517 ASP A CA 1
ATOM 3673 C C . ASP A 1 506 ? 75.092 44.245 94.346 1.00 66.94 517 ASP A C 1
ATOM 3674 O O . ASP A 1 506 ? 75.791 43.449 94.968 1.00 66.47 517 ASP A O 1
ATOM 3679 N N . PHE A 1 507 ? 73.762 44.228 94.388 1.00 70.03 518 PHE A N 1
ATOM 3680 C CA . PHE A 1 507 ? 73.014 43.445 95.372 1.00 69.38 518 PHE A CA 1
ATOM 3681 C C . PHE A 1 507 ? 72.298 42.212 94.799 1.00 78.15 518 PHE A C 1
ATOM 3682 O O . PHE A 1 507 ? 71.452 42.323 93.910 1.00 76.77 518 PHE A O 1
ATOM 3690 N N . ASN A 1 508 ? 72.631 41.046 95.354 1.00 82.92 519 ASN A N 1
ATOM 3691 C CA . ASN A 1 508 ? 72.079 39.746 94.948 1.00 84.99 519 ASN A CA 1
ATOM 3692 C C . ASN A 1 508 ? 71.138 39.186 96.035 1.00 86.64 519 ASN A C 1
ATOM 3693 O O . ASN A 1 508 ? 71.596 38.519 96.960 1.00 90.69 519 ASN A O 1
ATOM 3698 N N 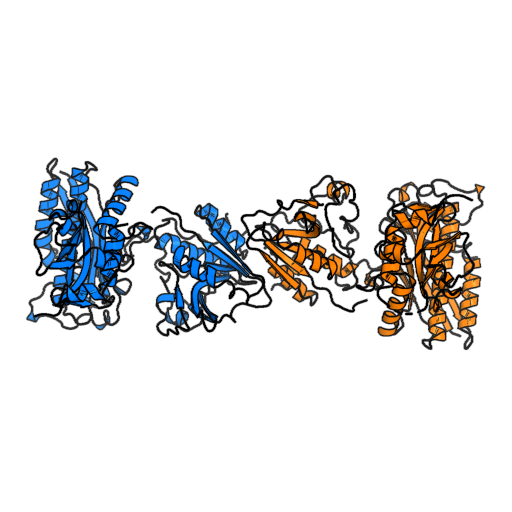. ASP A 1 509 ? 69.833 39.441 95.917 1.00 84.09 520 ASP A N 1
ATOM 3699 C CA . ASP A 1 509 ? 68.878 39.141 96.999 1.00 85.46 520 ASP A CA 1
ATOM 3700 C C . ASP A 1 509 ? 68.765 37.660 97.387 1.00 93.30 520 ASP A C 1
ATOM 3701 O O . ASP A 1 509 ? 68.173 37.327 98.419 1.00 94.63 520 ASP A O 1
ATOM 3706 N N . THR A 1 510 ? 69.331 36.784 96.559 1.00 95.81 521 THR A N 1
ATOM 3707 C CA . THR A 1 510 ? 69.372 35.348 96.840 1.00 93.98 521 THR A CA 1
ATOM 3708 C C . THR A 1 510 ? 70.510 35.023 97.808 1.00 86.64 521 THR A C 1
ATOM 3709 O O . THR A 1 510 ? 70.294 34.880 99.016 1.00 81.07 521 THR A O 1
ATOM 3713 N N . THR A 1 511 ? 71.721 34.927 97.264 1.00 83.26 522 THR A N 1
ATOM 3714 C CA . THR A 1 511 ? 72.912 34.644 98.052 1.00 87.02 522 THR A CA 1
ATOM 3715 C C . THR A 1 511 ? 73.099 35.697 99.146 1.00 94.39 522 THR A C 1
ATOM 3716 O O . THR A 1 511 ? 73.523 35.384 100.264 1.00 95.01 522 THR A O 1
ATOM 3720 N N . GLY A 1 512 ? 72.767 36.943 98.818 1.00 92.36 523 GLY A N 1
ATOM 3721 C CA . GLY A 1 512 ? 72.889 38.045 99.754 1.00 85.63 523 GLY A CA 1
ATOM 3722 C C . GLY A 1 512 ? 74.194 38.806 99.606 1.00 87.10 523 GLY A C 1
ATOM 3723 O O . GLY A 1 512 ? 74.362 39.862 100.224 1.00 88.86 523 GLY A O 1
ATOM 3724 N N . GLU A 1 513 ? 75.117 38.271 98.802 1.00 84.85 524 GLU A N 1
ATOM 3725 C CA . GLU A 1 513 ? 76.411 38.918 98.572 1.00 82.42 524 GLU A CA 1
ATOM 3726 C C . GLU A 1 513 ? 76.188 40.350 98.090 1.00 85.42 524 GLU A C 1
ATOM 3727 O O . GLU A 1 513 ? 75.295 40.604 97.280 1.00 85.50 524 GLU A O 1
ATOM 3733 N N . THR A 1 514 ? 76.983 41.286 98.603 1.00 82.68 525 THR A N 1
ATOM 3734 C CA . THR A 1 514 ? 76.774 42.707 98.327 1.00 76.29 525 THR A CA 1
ATOM 3735 C C . THR A 1 514 ? 78.079 43.441 98.022 1.00 68.13 525 THR A C 1
ATOM 3736 O O . THR A 1 514 ? 79.059 43.304 98.751 1.00 68.96 525 THR A O 1
ATOM 3740 N N . LYS A 1 515 ? 78.086 44.217 96.942 1.00 65.48 526 LYS A N 1
ATOM 3741 C CA . LYS A 1 515 ? 79.234 45.064 96.623 1.00 67.68 526 LYS A CA 1
ATOM 3742 C C . LYS A 1 515 ? 78.841 46.550 96.542 1.00 68.27 526 LYS A C 1
ATOM 3743 O O . LYS A 1 515 ? 77.659 46.884 96.434 1.00 63.82 526 LYS A O 1
ATOM 3749 N N . PHE A 1 516 ? 79.835 47.436 96.603 1.00 67.68 527 PHE A N 1
ATOM 3750 C CA . PHE A 1 516 ? 79.590 48.876 96.669 1.00 54.20 527 PHE A CA 1
ATOM 3751 C C . PHE A 1 516 ? 80.465 49.649 95.687 1.00 57.84 527 PHE A C 1
ATOM 3752 O O . PHE A 1 516 ? 81.685 49.450 95.646 1.00 59.08 527 PHE A O 1
ATOM 3760 N N . LEU A 1 517 ? 79.845 50.537 94.907 1.00 56.96 528 LEU A N 1
ATOM 3761 C CA . LEU A 1 517 ? 80.588 51.371 93.958 1.00 55.81 528 LEU A CA 1
ATOM 3762 C C . LEU A 1 517 ? 81.112 52.638 94.634 1.00 54.15 528 LEU A C 1
ATOM 3763 O O . LEU A 1 517 ? 80.349 53.539 94.982 1.00 49.36 528 LEU A O 1
ATOM 3768 N N . VAL A 1 518 ? 82.428 52.696 94.814 1.00 59.80 529 VAL A N 1
ATOM 3769 C CA . VAL A 1 518 ? 83.031 53.741 95.627 1.00 57.58 529 VAL A CA 1
ATOM 3770 C C . VAL A 1 518 ? 83.948 54.671 94.854 1.00 55.04 529 VAL A C 1
ATOM 3771 O O . VAL A 1 518 ? 84.893 54.238 94.188 1.00 58.78 529 VAL A O 1
ATOM 3775 N N . LEU A 1 519 ? 83.645 55.957 94.964 1.00 54.21 530 LEU A N 1
ATOM 3776 C CA . LEU A 1 519 ? 84.494 57.007 94.445 1.00 56.99 530 LEU A CA 1
ATOM 3777 C C . LEU A 1 519 ? 85.248 57.611 95.637 1.00 59.87 530 LEU A C 1
ATOM 3778 O O . LEU A 1 519 ? 84.645 58.217 96.536 1.00 54.74 530 LEU A O 1
ATOM 3783 N N . ASP A 1 520 ? 86.569 57.417 95.628 1.00 68.53 531 ASP A N 1
ATOM 3784 C CA . ASP A 1 520 ? 87.463 57.734 96.748 1.00 70.17 531 ASP A CA 1
ATOM 3785 C C . ASP A 1 520 ? 88.051 59.135 96.638 1.00 67.36 531 ASP A C 1
ATOM 3786 O O . ASP A 1 520 ? 88.869 59.399 95.764 1.00 68.53 531 ASP A O 1
ATOM 3791 N N . PRO A 1 521 ? 87.658 60.026 97.557 1.00 67.37 532 PRO A N 1
ATOM 3792 C CA . PRO A 1 521 ? 87.993 61.456 97.512 1.00 68.44 532 PRO A CA 1
ATOM 3793 C C . PRO A 1 521 ? 89.465 61.754 97.709 1.00 71.20 532 PRO A C 1
ATOM 3794 O O . PRO A 1 521 ? 89.866 62.903 97.524 1.00 73.79 532 PRO A O 1
ATOM 3798 N N . HIS A 1 522 ? 90.248 60.746 98.082 1.00 76.23 533 HIS A N 1
ATOM 3799 C CA . HIS A 1 522 ? 91.670 60.941 98.361 1.00 81.39 533 HIS A CA 1
ATOM 3800 C C . HIS A 1 522 ? 92.495 60.806 97.082 1.00 92.17 533 HIS A C 1
ATOM 3801 O O . HIS A 1 522 ? 92.718 59.694 96.572 1.00 97.89 533 HIS A O 1
ATOM 3808 N N . TYR A 1 523 ? 92.945 61.949 96.568 1.00 94.07 534 TYR A N 1
ATOM 3809 C CA . TYR A 1 523 ? 93.584 61.998 95.256 1.00 102.31 534 TYR A CA 1
ATOM 3810 C C . TYR A 1 523 ? 94.911 61.276 95.066 1.00 118.83 534 TYR A C 1
ATOM 3811 O O . TYR A 1 523 ? 95.767 61.262 95.941 1.00 118.91 534 TYR A O 1
ATOM 3820 N N . THR A 1 524 ? 95.076 60.718 93.874 1.00 128.31 535 THR A N 1
ATOM 3821 C CA . THR A 1 524 ? 96.238 59.913 93.539 1.00 134.86 535 THR A CA 1
ATOM 3822 C C . THR A 1 524 ? 96.841 60.291 92.183 1.00 137.30 535 THR A C 1
ATOM 3823 O O . THR A 1 524 ? 98.064 60.257 92.014 1.00 139.56 535 THR A O 1
ATOM 3827 N N . GLY A 1 525 ? 95.986 60.668 91.231 1.00 127.46 536 GLY A N 1
ATOM 3828 C CA . GLY A 1 525 ? 96.433 60.987 89.883 1.00 122.29 536 GLY A CA 1
ATOM 3829 C C . GLY A 1 525 ? 96.593 62.466 89.566 1.00 120.48 536 GLY A C 1
ATOM 3830 O O . GLY A 1 525 ? 96.671 63.299 90.473 1.00 118.69 536 GLY A O 1
ATOM 3831 N N . SER A 1 526 ? 96.660 62.788 88.273 1.00 113.80 537 SER A N 1
ATOM 3832 C CA . SER A 1 526 ? 96.716 64.184 87.812 1.00 114.25 537 SER A CA 1
ATOM 3833 C C . SER A 1 526 ? 95.270 64.471 87.422 1.00 114.05 537 SER A C 1
ATOM 3834 O O . SER A 1 526 ? 94.558 65.158 88.146 1.00 119.20 537 SER A O 1
ATOM 3837 N N . GLU A 1 527 ? 94.864 63.919 86.276 1.00 103.31 538 GLU A N 1
ATOM 3838 C CA . GLU A 1 527 ? 93.474 63.815 85.821 1.00 91.11 538 GLU A CA 1
ATOM 3839 C C . GLU A 1 527 ? 93.846 62.832 84.712 1.00 90.49 538 GLU A C 1
ATOM 3840 O O . GLU A 1 527 ? 94.143 63.221 83.580 1.00 86.03 538 GLU A O 1
ATOM 3846 N N . ASP A 1 528 ? 93.848 61.554 85.067 1.00 92.77 539 ASP A N 1
ATOM 3847 C CA . ASP A 1 528 ? 94.285 60.475 84.184 1.00 91.99 539 ASP A CA 1
ATOM 3848 C C . ASP A 1 528 ? 93.053 59.623 84.479 1.00 85.08 539 ASP A C 1
ATOM 3849 O O . ASP A 1 528 ? 92.584 59.594 85.609 1.00 85.92 539 ASP A O 1
ATOM 3854 N N . ILE A 1 529 ? 92.515 58.938 83.473 1.00 87.22 540 ILE A N 1
ATOM 3855 C CA . ILE A 1 529 ? 91.362 58.061 83.700 1.00 85.86 540 ILE A CA 1
ATOM 3856 C C . ILE A 1 529 ? 91.890 56.677 84.093 1.00 86.10 540 ILE A C 1
ATOM 3857 O O . ILE A 1 529 ? 91.366 56.054 85.014 1.00 87.04 540 ILE A O 1
ATOM 3862 N N . LYS A 1 530 ? 92.930 56.203 83.412 1.00 87.22 541 LYS A N 1
ATOM 3863 C CA . LYS A 1 530 ? 93.470 54.876 83.705 1.00 89.85 541 LYS A CA 1
ATOM 3864 C C . LYS A 1 530 ? 93.984 54.775 85.144 1.00 91.10 541 LYS A C 1
ATOM 3865 O O . LYS A 1 530 ? 93.779 53.757 85.808 1.00 92.14 541 LYS A O 1
ATOM 3871 N N . THR A 1 531 ? 94.638 55.827 85.635 1.00 86.77 542 THR A N 1
ATOM 3872 C CA . THR A 1 531 ? 95.140 55.800 87.008 1.00 88.13 542 THR A CA 1
ATOM 3873 C C . THR A 1 531 ? 93.988 55.758 88.027 1.00 91.00 542 THR A C 1
ATOM 3874 O O . THR A 1 531 ? 94.179 55.339 89.169 1.00 96.33 542 THR A O 1
ATOM 3878 N N . ILE A 1 532 ? 92.794 56.164 87.597 1.00 89.46 543 ILE A N 1
ATOM 3879 C CA . ILE A 1 532 ? 91.599 56.165 88.448 1.00 84.69 543 ILE A CA 1
ATOM 3880 C C . ILE A 1 532 ? 90.798 54.863 88.337 1.00 83.43 543 ILE A C 1
ATOM 3881 O O . ILE A 1 532 ? 90.227 54.391 89.318 1.00 81.92 543 ILE A O 1
ATOM 3886 N N . THR A 1 533 ? 90.763 54.281 87.141 1.00 86.49 544 THR A N 1
ATOM 3887 C CA . THR A 1 533 ? 89.991 53.061 86.906 1.00 86.96 544 THR A CA 1
ATOM 3888 C C . THR A 1 533 ? 90.769 51.773 87.247 1.00 91.43 544 THR A C 1
ATOM 3889 O O . THR A 1 533 ? 90.180 50.784 87.713 1.00 82.08 544 THR A O 1
ATOM 3893 N N . SER A 1 534 ? 92.086 51.802 87.031 1.00 92.07 545 SER A N 1
ATOM 3894 C CA . SER A 1 534 ? 92.953 50.649 87.282 1.00 87.90 545 SER A CA 1
ATOM 3895 C C . SER A 1 534 ? 93.223 50.479 88.766 1.00 92.21 545 SER A C 1
ATOM 3896 O O . SER A 1 534 ? 93.010 49.400 89.327 1.00 90.87 545 SER A O 1
ATOM 3899 N N . LYS A 1 535 ? 93.698 51.551 89.397 1.00 93.07 546 LYS A N 1
ATOM 3900 C CA . LYS A 1 535 ? 93.751 51.628 90.858 1.00 95.17 546 LYS A CA 1
ATOM 3901 C C . LYS A 1 535 ? 92.329 51.613 91.441 1.00 100.47 546 LYS A C 1
ATOM 3902 O O . LYS A 1 535 ? 91.346 51.596 90.697 1.00 108.48 546 LYS A O 1
ATOM 3908 N N . GLY A 1 536 ? 92.204 51.626 92.763 1.00 93.64 547 GLY A N 1
ATOM 3909 C CA . GLY A 1 536 ? 90.895 51.462 93.374 1.00 87.07 547 GLY A CA 1
ATOM 3910 C C . GLY A 1 536 ? 90.134 52.749 93.640 1.00 85.22 547 GLY A C 1
ATOM 3911 O O . GLY A 1 536 ? 89.205 52.755 94.446 1.00 83.66 547 GLY A O 1
ATOM 3912 N N . TRP A 1 537 ? 90.510 53.832 92.961 1.00 86.69 548 TRP A N 1
ATOM 3913 C CA . TRP A 1 537 ? 89.965 55.160 93.274 1.00 87.02 548 TRP A CA 1
ATOM 3914 C C . TRP A 1 537 ? 88.541 55.348 92.787 1.00 79.18 548 TRP A C 1
ATOM 3915 O O . TRP A 1 537 ? 87.776 56.150 93.327 1.00 68.98 548 TRP A O 1
ATOM 3926 N N . CYS A 1 538 ? 88.202 54.586 91.759 1.00 83.96 549 CYS A N 1
ATOM 3927 C CA . CYS A 1 538 ? 86.832 54.446 91.319 1.00 77.98 549 CYS A CA 1
ATOM 3928 C C . CYS A 1 538 ? 86.684 53.007 90.858 1.00 77.98 549 CYS A C 1
ATOM 3929 O O . CYS A 1 538 ? 87.065 52.654 89.739 1.00 82.68 549 CYS A O 1
ATOM 3932 N N . ALA A 1 539 ? 86.174 52.167 91.748 1.00 70.45 550 ALA A N 1
ATOM 3933 C CA . ALA A 1 539 ? 85.947 50.770 91.424 1.00 69.26 550 ALA A CA 1
ATOM 3934 C C . ALA A 1 539 ? 84.942 50.193 92.392 1.00 64.31 550 ALA A C 1
ATOM 3935 O O . ALA A 1 539 ? 84.533 50.854 93.354 1.00 59.01 550 ALA A O 1
ATOM 3937 N N . TRP A 1 540 ? 84.538 48.959 92.128 1.00 63.14 551 TRP A N 1
ATOM 3938 C CA . TRP A 1 540 ? 83.580 48.293 92.987 1.00 62.78 551 TRP A CA 1
ATOM 3939 C C . TRP A 1 540 ? 84.294 47.663 94.167 1.00 69.93 551 TRP A C 1
ATOM 3940 O O . TRP A 1 540 ? 85.458 47.266 94.063 1.00 75.21 551 TRP A O 1
ATOM 3951 N N . LYS A 1 541 ? 83.596 47.577 95.292 1.00 65.55 552 LYS A N 1
ATOM 3952 C CA . LYS A 1 541 ? 84.206 47.085 96.515 1.00 66.68 552 LYS A CA 1
ATOM 3953 C C . LYS A 1 541 ? 83.290 46.073 97.205 1.00 72.07 552 LYS A C 1
ATOM 3954 O O . LYS A 1 541 ? 82.073 46.136 97.045 1.00 67.35 552 LYS A O 1
ATOM 3960 N N . PRO A 1 542 ? 83.880 45.119 97.956 1.00 80.27 553 PRO A N 1
ATOM 3961 C CA . PRO A 1 542 ? 83.123 44.081 98.681 1.00 72.55 553 PRO A CA 1
ATOM 3962 C C . PRO A 1 542 ? 82.683 44.580 100.050 1.00 67.47 553 PRO A C 1
ATOM 3963 O O . PRO A 1 542 ? 83.318 45.498 100.561 1.00 69.38 553 PRO A O 1
ATOM 3967 N N . ALA A 1 543 ? 81.650 43.986 100.645 1.00 65.89 554 ALA A N 1
ATOM 3968 C CA . ALA A 1 543 ? 81.132 44.459 101.941 1.00 68.23 554 ALA A CA 1
ATOM 3969 C C . ALA A 1 543 ? 82.202 44.515 103.041 1.00 71.33 554 ALA A C 1
ATOM 3970 O O . ALA A 1 543 ? 82.041 45.216 104.043 1.00 71.82 554 ALA A O 1
ATOM 3972 N N . SER A 1 544 ? 83.294 43.781 102.823 1.00 76.09 555 SER A N 1
ATOM 3973 C CA . SER A 1 544 ? 84.478 43.780 103.685 1.00 73.53 555 SER A CA 1
ATOM 3974 C C . SER A 1 544 ? 85.384 44.998 103.436 1.00 76.62 555 SER A C 1
ATOM 3975 O O . SER A 1 544 ? 86.607 44.915 103.578 1.00 75.35 555 SER A O 1
ATOM 3978 N N . PHE A 1 545 ? 84.776 46.119 103.055 1.00 76.91 556 PHE A N 1
ATOM 3979 C CA . PHE A 1 545 ? 85.492 47.367 102.799 1.00 71.99 556 PHE A CA 1
ATOM 3980 C C . PHE A 1 545 ? 85.227 48.315 103.963 1.00 70.41 556 PHE A C 1
ATOM 3981 O O . PHE A 1 545 ? 86.060 49.155 104.299 1.00 72.02 556 PHE A O 1
ATOM 3989 N N . TRP A 1 546 ? 84.068 48.158 104.593 1.00 67.39 557 TRP A N 1
ATOM 3990 C CA . TRP A 1 546 ? 83.718 48.972 105.749 1.00 71.57 557 TRP A CA 1
ATOM 3991 C C . TRP A 1 546 ? 84.217 48.358 107.072 1.00 80.57 557 TRP A C 1
ATOM 3992 O O . TRP A 1 546 ? 83.963 47.179 107.349 1.00 82.51 557 TRP A O 1
ATOM 4003 N N . SER A 1 547 ? 84.917 49.159 107.884 1.00 76.72 558 SER A N 1
ATOM 4004 C CA . SER A 1 547 ? 85.449 48.700 109.176 1.00 80.86 558 SER A CA 1
ATOM 4005 C C . SER A 1 547 ? 84.330 48.259 110.134 1.00 81.21 558 SER A C 1
ATOM 4006 O O . SER A 1 547 ? 83.434 49.040 110.467 1.00 73.01 558 SER A O 1
ATOM 4009 N N . LYS A 1 548 ? 84.404 47.005 110.578 1.00 79.74 559 LYS A N 1
ATOM 4010 C CA . LYS A 1 548 ? 83.340 46.390 111.364 1.00 78.92 559 LYS A CA 1
ATOM 4011 C C . LYS A 1 548 ? 83.348 46.871 112.810 1.00 83.32 559 LYS A C 1
ATOM 4012 O O . LYS A 1 548 ? 82.349 46.745 113.526 1.00 85.05 559 LYS A O 1
ATOM 4018 N N . ASP A 1 549 ? 84.482 47.418 113.238 1.00 82.73 560 ASP A N 1
ATOM 4019 C CA . ASP A 1 549 ? 84.659 47.837 114.624 1.00 81.91 560 ASP A CA 1
ATOM 4020 C C . ASP A 1 549 ? 83.957 49.172 114.880 1.00 77.54 560 ASP A C 1
ATOM 4021 O O . ASP A 1 549 ? 83.570 49.481 116.007 1.00 75.80 560 ASP A O 1
ATOM 4026 N N . HIS A 1 550 ? 83.770 49.938 113.808 1.00 79.08 561 HIS A N 1
ATOM 4027 C CA . HIS A 1 550 ? 83.339 51.333 113.887 1.00 73.19 561 HIS A CA 1
ATOM 4028 C C . HIS A 1 550 ? 81.908 51.602 113.425 1.00 65.94 561 HIS A C 1
ATOM 4029 O O . HIS A 1 550 ? 81.257 50.727 112.863 1.00 68.27 561 HIS A O 1
ATOM 4036 N N . PHE A 1 551 ? 81.432 52.827 113.656 1.00 61.99 562 PHE A N 1
ATOM 4037 C CA . PHE A 1 551 ? 80.065 53.206 113.287 1.00 61.26 562 PHE A CA 1
ATOM 4038 C C . PHE A 1 551 ? 80.068 54.158 112.099 1.00 61.11 562 PHE A C 1
ATOM 4039 O O . PHE A 1 551 ? 80.933 55.017 112.004 1.00 66.39 562 PHE A O 1
ATOM 4047 N N . TYR A 1 552 ? 79.110 54.005 111.189 1.00 62.43 563 TYR A N 1
ATOM 4048 C CA . TYR A 1 552 ? 79.113 54.784 109.948 1.00 59.12 563 TYR A CA 1
ATOM 4049 C C . TYR A 1 552 ? 77.859 55.647 109.790 1.00 60.18 563 TYR A C 1
ATOM 4050 O O . TYR A 1 552 ? 76.750 55.184 110.060 1.00 60.22 563 TYR A O 1
ATOM 4059 N N . ASN A 1 553 ? 78.040 56.900 109.365 1.00 60.06 564 ASN A N 1
ATOM 4060 C CA . ASN A 1 553 ? 76.911 57.767 109.004 1.00 58.10 564 ASN A CA 1
ATOM 4061 C C . ASN A 1 553 ? 76.784 57.985 107.473 1.00 58.86 564 ASN A C 1
ATOM 4062 O O . ASN A 1 553 ? 77.778 57.966 106.740 1.00 56.15 564 ASN A O 1
ATOM 4067 N N . MET A 1 554 ? 75.554 58.152 106.994 1.00 58.44 565 MET A N 1
ATOM 4068 C CA . MET A 1 554 ? 75.283 58.266 105.558 1.00 50.99 565 MET A CA 1
ATOM 4069 C C . MET A 1 554 ? 74.331 59.431 105.263 1.00 51.64 565 MET A C 1
ATOM 4070 O O . MET A 1 554 ? 73.224 59.519 105.832 1.00 49.61 565 MET A O 1
ATOM 4075 N N . VAL A 1 555 ? 74.761 60.334 104.384 1.00 46.84 566 VAL A N 1
ATOM 4076 C CA . VAL A 1 555 ? 73.895 61.438 103.966 1.00 44.04 566 VAL A CA 1
ATOM 4077 C C . VAL A 1 555 ? 73.413 61.223 102.528 1.00 36.39 566 VAL A C 1
ATOM 4078 O O . VAL A 1 555 ? 74.199 60.881 101.634 1.00 31.40 566 VAL A O 1
ATOM 4082 N N . LEU A 1 556 ? 72.103 61.403 102.355 1.00 36.48 567 LEU A N 1
ATOM 4083 C CA . LEU A 1 556 ? 71.353 61.002 101.175 1.00 30.37 567 LEU A CA 1
ATOM 4084 C C . LEU A 1 556 ? 70.594 62.191 100.610 1.00 35.06 567 LEU A C 1
ATOM 4085 O O . LEU A 1 556 ? 69.425 62.405 100.968 1.00 34.43 567 LEU A O 1
ATOM 4090 N N . PRO A 1 557 ? 71.243 62.965 99.719 1.00 31.48 568 PRO A N 1
ATOM 4091 C CA . PRO A 1 557 ? 70.668 64.223 99.227 1.00 30.70 568 PRO A CA 1
ATOM 4092 C C . PRO A 1 557 ? 69.347 64.043 98.493 1.00 32.40 568 PRO A C 1
ATOM 4093 O O . PRO A 1 557 ? 69.198 63.119 97.688 1.00 34.43 568 PRO A O 1
ATOM 4097 N N . GLN A 1 558 ? 68.383 64.902 98.794 1.00 34.31 569 GLN A N 1
ATOM 4098 C CA . GLN A 1 558 ? 67.078 64.824 98.142 1.00 38.85 569 GLN A CA 1
ATOM 4099 C C . GLN A 1 558 ? 66.931 65.983 97.167 1.00 44.21 569 GLN A C 1
ATOM 4100 O O . GLN A 1 558 ? 67.104 67.147 97.535 1.00 48.26 569 GLN A O 1
ATOM 4106 N N . PRO A 1 559 ? 66.601 65.675 95.912 1.00 46.02 570 PRO A N 1
ATOM 4107 C CA . PRO A 1 559 ? 66.408 66.731 94.917 1.00 40.82 570 PRO A CA 1
ATOM 4108 C C . PRO A 1 559 ? 65.004 67.301 95.051 1.00 38.87 570 PRO A C 1
ATOM 4109 O O . PRO A 1 559 ? 64.078 66.558 95.418 1.00 35.06 570 PRO A O 1
ATOM 4113 N N . PRO A 1 560 ? 64.841 68.602 94.757 1.00 36.28 571 PRO A N 1
ATOM 4114 C CA . PRO A 1 560 ? 63.540 69.281 94.866 1.00 38.70 571 PRO A CA 1
ATOM 4115 C C . PRO A 1 560 ? 62.527 68.688 93.901 1.00 45.85 571 PRO A C 1
ATOM 4116 O O . PRO A 1 560 ? 62.879 67.744 93.193 1.00 48.88 571 PRO A O 1
ATOM 4120 N N . SER A 1 561 ? 61.302 69.211 93.868 1.00 50.34 572 SER A N 1
ATOM 4121 C CA . SER A 1 561 ? 60.231 68.526 93.139 1.00 57.22 572 SER A CA 1
ATOM 4122 C C . SER A 1 561 ? 59.709 69.199 91.868 1.00 67.38 572 SER A C 1
ATOM 4123 O O . SER A 1 561 ? 58.884 68.609 91.162 1.00 68.10 572 SER A O 1
ATOM 4126 N N . ASP A 1 562 ? 60.183 70.408 91.571 1.00 61.40 573 ASP A N 1
ATOM 4127 C CA . ASP A 1 562 ? 59.838 71.057 90.301 1.00 66.20 573 ASP A CA 1
ATOM 4128 C C . ASP A 1 562 ? 61.053 71.597 89.542 1.00 65.27 573 ASP A C 1
ATOM 4129 O O . ASP A 1 562 ? 61.773 72.449 90.063 1.00 72.93 573 ASP A O 1
ATOM 4134 N N . ALA A 1 563 ? 61.277 71.106 88.320 1.00 62.22 574 ALA A N 1
ATOM 4135 C CA . ALA A 1 563 ? 62.169 71.805 87.374 1.00 56.92 574 ALA A CA 1
ATOM 4136 C C . ALA A 1 563 ? 61.900 71.555 85.874 1.00 43.83 574 ALA A C 1
ATOM 4137 O O . ALA A 1 563 ? 62.080 72.466 85.046 1.00 40.95 574 ALA A O 1
ATOM 4139 N N . ASN B 1 1 ? 67.367 54.543 177.281 1.00 105.30 12 ASN B N 1
ATOM 4140 C CA . ASN B 1 1 ? 66.426 54.150 176.234 1.00 105.08 12 ASN B CA 1
ATOM 4141 C C . ASN B 1 1 ? 65.945 55.333 175.394 1.00 94.00 12 ASN B C 1
ATOM 4142 O O . ASN B 1 1 ? 65.394 56.296 175.921 1.00 100.06 12 ASN B O 1
ATOM 4147 N N . GLU B 1 2 ? 66.170 55.252 174.087 1.00 85.79 13 GLU B N 1
ATOM 4148 C CA . GLU B 1 2 ? 65.718 56.269 173.145 1.00 71.10 13 GLU B CA 1
ATOM 4149 C C . GLU B 1 2 ? 65.412 55.597 171.807 1.00 60.58 13 GLU B C 1
ATOM 4150 O O . GLU B 1 2 ? 65.251 54.377 171.737 1.00 55.59 13 GLU B O 1
ATOM 4156 N N . LEU B 1 3 ? 65.360 56.398 170.744 1.00 58.45 14 LEU B N 1
ATOM 4157 C CA . LEU B 1 3 ? 65.028 55.897 169.415 1.00 50.06 14 LEU B CA 1
ATOM 4158 C C . LEU B 1 3 ? 66.082 56.286 168.361 1.00 52.81 14 LEU B C 1
ATOM 4159 O O . LEU B 1 3 ? 66.555 57.431 168.339 1.00 51.44 14 LEU B O 1
ATOM 4164 N N . TRP B 1 4 ? 66.415 55.335 167.478 1.00 42.85 15 TRP B N 1
ATOM 4165 C CA . TRP B 1 4 ? 67.550 55.468 166.578 1.00 33.80 15 TRP B CA 1
ATOM 4166 C C . TRP B 1 4 ? 67.173 55.751 165.129 1.00 36.09 15 TRP B C 1
ATOM 4167 O O . TRP B 1 4 ? 66.081 55.416 164.680 1.00 39.28 15 TRP B O 1
ATOM 4178 N N . PHE B 1 5 ? 68.117 56.345 164.402 1.00 33.55 16 PHE B N 1
ATOM 4179 C CA . PHE B 1 5 ? 67.977 56.639 162.983 1.00 36.89 16 PHE B CA 1
ATOM 4180 C C . PHE B 1 5 ? 68.898 55.744 162.157 1.00 38.36 16 PHE B C 1
ATOM 4181 O O . PHE B 1 5 ? 69.956 55.337 162.622 1.00 35.83 16 PHE B O 1
ATOM 4189 N N . ILE B 1 6 ? 68.512 55.467 160.915 1.00 38.02 17 ILE B N 1
ATOM 4190 C CA . ILE B 1 6 ? 69.213 54.482 160.110 1.00 32.79 17 ILE B CA 1
ATOM 4191 C C . ILE B 1 6 ? 68.840 54.631 158.654 1.00 33.58 17 ILE B C 1
ATOM 4192 O O . ILE B 1 6 ? 67.681 54.772 158.345 1.00 38.31 17 ILE B O 1
ATOM 4197 N N . ASP B 1 7 ? 69.828 54.638 157.765 1.00 38.57 18 ASP B N 1
ATOM 4198 C CA . ASP B 1 7 ? 69.593 54.702 156.317 1.00 36.38 18 ASP B CA 1
ATOM 4199 C C . ASP B 1 7 ? 69.399 53.285 155.779 1.00 38.22 18 ASP B C 1
ATOM 4200 O O . ASP B 1 7 ? 70.328 52.690 155.210 1.00 37.38 18 ASP B O 1
ATOM 4205 N N . ALA B 1 8 ? 68.190 52.757 155.960 1.00 38.13 19 ALA B N 1
ATOM 4206 C CA . ALA B 1 8 ? 67.885 51.365 155.633 1.00 39.80 19 ALA B CA 1
ATOM 4207 C C . ALA B 1 8 ? 68.231 51.005 154.185 1.00 33.70 19 ALA B C 1
ATOM 4208 O O . ALA B 1 8 ? 68.703 49.906 153.920 1.00 31.28 19 ALA B O 1
ATOM 4210 N N . GLN B 1 9 ? 68.037 51.929 153.256 1.00 34.77 20 GLN B N 1
ATOM 4211 C CA . GLN B 1 9 ? 68.481 51.655 151.899 1.00 39.19 20 GLN B CA 1
ATOM 4212 C C . GLN B 1 9 ? 69.966 51.283 151.857 1.00 41.12 20 GLN B C 1
ATOM 4213 O O . GLN B 1 9 ? 70.348 50.327 151.176 1.00 45.25 20 GLN B O 1
ATOM 4219 N N . ALA B 1 10 ? 70.796 52.000 152.611 1.00 40.72 21 ALA B N 1
ATOM 4220 C CA . ALA B 1 10 ? 72.229 51.709 152.628 1.00 35.55 21 ALA B CA 1
ATOM 4221 C C . ALA B 1 10 ? 72.523 50.315 153.242 1.00 36.55 21 ALA B C 1
ATOM 4222 O O . ALA B 1 10 ? 73.481 49.627 152.845 1.00 31.30 21 ALA B O 1
ATOM 4224 N N . MET B 1 11 ? 71.686 49.904 154.192 1.00 31.21 22 MET B N 1
ATOM 4225 C CA . MET B 1 11 ? 71.821 48.608 154.836 1.00 25.87 22 MET B CA 1
ATOM 4226 C C . MET B 1 11 ? 71.559 47.535 153.815 1.00 34.91 22 MET B C 1
ATOM 4227 O O . MET B 1 11 ? 72.267 46.530 153.730 1.00 37.56 22 MET B O 1
ATOM 4232 N N . PHE B 1 12 ? 70.502 47.750 153.051 1.00 34.57 23 PHE B N 1
ATOM 4233 C CA . PHE B 1 12 ? 70.103 46.802 152.046 1.00 32.38 23 PHE B CA 1
ATOM 4234 C C . PHE B 1 12 ? 71.249 46.613 151.069 1.00 32.99 23 PHE B C 1
ATOM 4235 O O . PHE B 1 12 ? 71.716 45.494 150.878 1.00 34.32 23 PHE B O 1
ATOM 4243 N N . GLN B 1 13 ? 71.741 47.709 150.505 1.00 31.65 24 GLN B N 1
ATOM 4244 C CA . GLN B 1 13 ? 72.837 47.657 149.542 1.00 30.79 24 GLN B CA 1
ATOM 4245 C C . GLN B 1 13 ? 74.098 46.967 150.090 1.00 34.93 24 GLN B C 1
ATOM 4246 O O . GLN B 1 13 ? 74.947 46.473 149.335 1.00 33.16 24 GLN B O 1
ATOM 4252 N N . ASN B 1 14 ? 74.224 46.942 151.411 1.00 31.92 25 ASN B N 1
ATOM 4253 C CA . ASN B 1 14 ? 75.348 46.266 152.039 1.00 32.48 25 ASN B CA 1
ATOM 4254 C C . ASN B 1 14 ? 75.186 44.742 151.964 1.00 31.01 25 ASN B C 1
ATOM 4255 O O . ASN B 1 14 ? 76.115 44.040 151.568 1.00 30.93 25 ASN B O 1
ATOM 4260 N N . TYR B 1 15 ? 74.010 44.247 152.351 1.00 30.26 26 TYR B N 1
ATOM 4261 C CA . TYR B 1 15 ? 73.673 42.828 152.248 1.00 30.08 26 TYR B CA 1
ATOM 4262 C C . TYR B 1 15 ? 73.731 42.383 150.802 1.00 33.74 26 TYR B C 1
ATOM 4263 O O . TYR B 1 15 ? 74.269 41.327 150.486 1.00 34.88 26 TYR B O 1
ATOM 4272 N N . ALA B 1 16 ? 73.150 43.199 149.934 1.00 32.69 27 ALA B N 1
ATOM 4273 C CA . ALA B 1 16 ? 73.292 43.030 148.504 1.00 30.68 27 ALA B CA 1
ATOM 4274 C C . ALA B 1 16 ? 74.751 42.778 148.132 1.00 35.62 27 ALA B C 1
ATOM 4275 O O . ALA B 1 16 ? 75.077 41.755 147.522 1.00 44.49 27 ALA B O 1
ATOM 4277 N N . ASN B 1 17 ? 75.631 43.692 148.519 1.00 32.64 28 ASN B N 1
ATOM 4278 C CA . ASN B 1 17 ? 77.043 43.549 148.193 1.00 32.38 28 ASN B CA 1
ATOM 4279 C C . ASN B 1 17 ? 77.734 42.324 148.787 1.00 35.49 28 ASN B C 1
ATOM 4280 O O . ASN B 1 17 ? 78.638 41.773 148.154 1.00 39.23 28 ASN B O 1
ATOM 4285 N N . LEU B 1 18 ? 77.354 41.917 149.999 1.00 29.64 29 LEU B N 1
ATOM 4286 C CA . LEU B 1 18 ? 78.011 40.771 150.610 1.00 30.15 29 LEU B CA 1
ATOM 4287 C C . LEU B 1 18 ? 77.672 39.559 149.778 1.00 42.22 29 LEU B C 1
ATOM 4288 O O . LEU B 1 18 ? 78.554 38.805 149.346 1.00 44.18 29 LEU B O 1
ATOM 4293 N N . ARG B 1 19 ? 76.371 39.402 149.545 1.00 45.75 30 ARG B N 1
ATOM 4294 C CA . ARG B 1 19 ? 75.824 38.263 148.823 1.00 39.97 30 ARG B CA 1
ATOM 4295 C C . ARG B 1 19 ? 76.327 38.133 147.390 1.00 40.69 30 ARG B C 1
ATOM 4296 O O . ARG B 1 19 ? 76.293 37.045 146.832 1.00 50.65 30 ARG B O 1
ATOM 4304 N N . SER B 1 20 ? 76.811 39.216 146.793 1.00 35.46 31 SER B N 1
ATOM 4305 C CA . SER B 1 20 ? 77.424 39.095 145.478 1.00 37.81 31 SER B CA 1
ATOM 4306 C C . SER B 1 20 ? 78.846 38.527 145.581 1.00 39.38 31 SER B C 1
ATOM 4307 O O . SER B 1 20 ? 79.802 39.131 145.113 1.00 40.55 31 SER B O 1
ATOM 4310 N N . PHE B 1 21 ? 78.967 37.354 146.197 1.00 50.42 32 PHE B N 1
ATOM 4311 C CA . PHE B 1 21 ? 80.248 36.655 146.372 1.00 52.51 32 PHE B CA 1
ATOM 4312 C C . PHE B 1 21 ? 80.077 35.119 146.388 1.00 55.43 32 PHE B C 1
ATOM 4313 O O . PHE B 1 21 ? 79.153 34.546 145.780 1.00 53.19 32 PHE B O 1
ATOM 4321 N N . THR B 1 31 ? 77.047 28.703 158.054 1.00 66.88 42 THR B N 1
ATOM 4322 C CA . THR B 1 31 ? 76.827 29.161 156.678 1.00 74.72 42 THR B CA 1
ATOM 4323 C C . THR B 1 31 ? 75.750 30.241 156.674 1.00 60.70 42 THR B C 1
ATOM 4324 O O . THR B 1 31 ? 75.241 30.647 155.627 1.00 53.60 42 THR B O 1
ATOM 4328 N N . THR B 1 32 ? 75.400 30.699 157.864 1.00 55.13 43 THR B N 1
ATOM 4329 C CA . THR B 1 32 ? 74.317 31.653 158.015 1.00 49.71 43 THR B CA 1
ATOM 4330 C C . THR B 1 32 ? 74.874 33.075 158.277 1.00 44.71 43 THR B C 1
ATOM 4331 O O . THR B 1 32 ? 75.850 33.242 159.008 1.00 42.34 43 THR B O 1
ATOM 4335 N N . ILE B 1 33 ? 74.258 34.089 157.667 1.00 40.00 44 ILE B N 1
ATOM 4336 C CA . ILE B 1 33 ? 74.739 35.470 157.751 1.00 33.84 44 ILE B CA 1
ATOM 4337 C C . ILE B 1 33 ? 74.275 36.279 158.971 1.00 33.71 44 ILE B C 1
ATOM 4338 O O . ILE B 1 33 ? 73.092 36.301 159.303 1.00 31.45 44 ILE B O 1
ATOM 4343 N N . GLY B 1 34 ? 75.223 36.956 159.617 1.00 35.77 45 GLY B N 1
ATOM 4344 C CA . GLY B 1 34 ? 74.917 37.909 160.673 1.00 34.53 45 GLY B CA 1
ATOM 4345 C C . GLY B 1 34 ? 75.498 39.305 160.456 1.00 29.46 45 GLY B C 1
ATOM 4346 O O . GLY B 1 34 ? 75.659 39.776 159.312 1.00 26.33 45 GLY B O 1
ATOM 4347 N N . GLY B 1 35 ? 75.806 39.994 161.551 1.00 29.80 46 GLY B N 1
ATOM 4348 C CA . GLY B 1 35 ? 76.445 41.292 161.415 1.00 30.74 46 GLY B CA 1
ATOM 4349 C C . GLY B 1 35 ? 76.662 42.193 162.619 1.00 27.66 46 GLY B C 1
ATOM 4350 O O . GLY B 1 35 ? 76.256 41.896 163.756 1.00 23.18 46 GLY B O 1
ATOM 4351 N N . PHE B 1 36 ? 77.323 43.316 162.328 1.00 26.57 47 PHE B N 1
ATOM 4352 C CA . PHE B 1 36 ? 77.601 44.371 163.292 1.00 24.73 47 PHE B CA 1
ATOM 4353 C C . PHE B 1 36 ? 76.997 45.702 162.837 1.00 26.04 47 PHE B C 1
ATOM 4354 O O . PHE B 1 36 ? 77.002 46.030 161.646 1.00 23.98 47 PHE B O 1
ATOM 4362 N N . VAL B 1 37 ? 76.499 46.482 163.790 1.00 29.51 48 VAL B N 1
ATOM 4363 C CA . VAL B 1 37 ? 76.109 47.861 163.504 1.00 27.44 48 VAL B CA 1
ATOM 4364 C C . VAL B 1 37 ? 77.015 48.880 164.196 1.00 22.87 48 VAL B C 1
ATOM 4365 O O . VAL B 1 37 ? 77.236 48.830 165.401 1.00 23.03 48 VAL B O 1
ATOM 4369 N N . PHE B 1 38 ? 77.521 49.806 163.404 1.00 20.59 49 PHE B N 1
ATOM 4370 C CA . PHE B 1 38 ? 78.327 50.893 163.895 1.00 22.18 49 PHE B CA 1
ATOM 4371 C C . PHE B 1 38 ? 77.582 52.220 163.715 1.00 23.19 49 PHE B C 1
ATOM 4372 O O . PHE B 1 38 ? 76.908 52.461 162.695 1.00 19.24 49 PHE B O 1
ATOM 4380 N N . GLY B 1 39 ? 77.717 53.101 164.697 1.00 25.90 50 GLY B N 1
ATOM 4381 C CA . GLY B 1 39 ? 77.131 54.421 164.555 1.00 27.17 50 GLY B CA 1
ATOM 4382 C C . GLY B 1 39 ? 77.697 55.470 165.480 1.00 24.64 50 GLY B C 1
ATOM 4383 O O . GLY B 1 39 ? 78.708 55.248 166.154 1.00 23.13 50 GLY B O 1
ATOM 4384 N N . ARG B 1 40 ? 77.038 56.627 165.484 1.00 25.07 51 ARG B N 1
ATOM 4385 C CA . ARG B 1 40 ? 77.339 57.707 166.412 1.00 22.35 51 ARG B CA 1
ATOM 4386 C C . ARG B 1 40 ? 76.488 57.514 167.661 1.00 25.71 51 ARG B C 1
ATOM 4387 O O . ARG B 1 40 ? 75.285 57.740 167.628 1.00 27.38 51 ARG B O 1
ATOM 4395 N N . LYS B 1 41 ? 77.116 57.080 168.753 1.00 24.77 52 LYS B N 1
ATOM 4396 C CA . LYS B 1 41 ? 76.386 56.547 169.897 1.00 27.26 52 LYS B CA 1
ATOM 4397 C C . LYS B 1 41 ? 75.423 57.532 170.549 1.00 33.04 52 LYS B C 1
ATOM 4398 O O . LYS B 1 41 ? 74.237 57.240 170.682 1.00 35.44 52 LYS B O 1
ATOM 4404 N N . ALA B 1 42 ? 75.937 58.689 170.956 1.00 35.54 53 ALA B N 1
ATOM 4405 C CA . ALA B 1 42 ? 75.136 59.700 171.657 1.00 36.94 53 ALA B CA 1
ATOM 4406 C C . ALA B 1 42 ? 73.981 60.207 170.799 1.00 39.27 53 ALA B C 1
ATOM 4407 O O . ALA B 1 42 ? 72.813 60.178 171.220 1.00 40.49 53 ALA B O 1
ATOM 4409 N N . ARG B 1 43 ? 74.335 60.674 169.600 1.00 32.14 54 ARG B N 1
ATOM 4410 C CA . ARG B 1 43 ? 73.394 61.136 168.578 1.00 26.00 54 ARG B CA 1
ATOM 4411 C C . ARG B 1 43 ? 72.364 60.068 168.156 1.00 29.50 54 ARG B C 1
ATOM 4412 O O . ARG B 1 43 ? 71.430 60.361 167.414 1.00 31.52 54 ARG B O 1
ATOM 4420 N N . LYS B 1 44 ? 72.541 58.836 168.637 1.00 32.73 55 LYS B N 1
ATOM 4421 C CA . LYS B 1 44 ? 71.688 57.689 168.293 1.00 31.91 55 LYS B CA 1
ATOM 4422 C C . LYS B 1 44 ? 71.543 57.452 166.774 1.00 32.78 55 LYS B C 1
ATOM 4423 O O . LYS B 1 44 ? 70.465 57.130 166.296 1.00 39.53 55 LYS B O 1
ATOM 4429 N N . GLN B 1 45 ? 72.625 57.588 166.017 1.00 24.07 56 GLN B N 1
ATOM 4430 C CA . GLN B 1 45 ? 72.524 57.530 164.570 1.00 24.56 56 GLN B CA 1
ATOM 4431 C C . GLN B 1 45 ? 73.440 56.452 163.934 1.00 31.56 56 GLN B C 1
ATOM 4432 O O . GLN B 1 45 ? 74.639 56.667 163.760 1.00 30.47 56 GLN B O 1
ATOM 4438 N N . VAL B 1 46 ? 72.859 55.299 163.590 1.00 31.12 57 VAL B N 1
ATOM 4439 C CA . VAL B 1 46 ? 73.536 54.227 162.847 1.00 25.10 57 VAL B CA 1
ATOM 4440 C C . VAL B 1 46 ? 74.161 54.734 161.543 1.00 24.09 57 VAL B C 1
ATOM 4441 O O . VAL B 1 46 ? 73.519 55.493 160.828 1.00 30.26 57 VAL B O 1
ATOM 4445 N N . ILE B 1 47 ? 75.393 54.326 161.220 1.00 19.72 58 ILE B N 1
ATOM 4446 C CA . ILE B 1 47 ? 76.068 54.873 160.029 1.00 20.87 58 ILE B CA 1
ATOM 4447 C C . ILE B 1 47 ? 76.536 53.791 159.036 1.00 23.26 58 ILE B C 1
ATOM 4448 O O . ILE B 1 47 ? 76.703 54.047 157.828 1.00 18.13 58 ILE B O 1
ATOM 4453 N N . HIS B 1 48 ? 76.733 52.582 159.556 1.00 20.77 59 HIS B N 1
ATOM 4454 C CA . HIS B 1 48 ? 77.412 51.515 158.840 1.00 15.94 59 HIS B CA 1
ATOM 4455 C C . HIS B 1 48 ? 76.913 50.229 159.409 1.00 20.48 59 HIS B C 1
ATOM 4456 O O . HIS B 1 48 ? 77.236 49.890 160.553 1.00 19.20 59 HIS B O 1
ATOM 4463 N N . VAL B 1 49 ? 76.131 49.491 158.638 1.00 23.18 60 VAL B N 1
ATOM 4464 C CA . VAL B 1 49 ? 75.732 48.177 159.104 1.00 24.42 60 VAL B CA 1
ATOM 4465 C C . VAL B 1 49 ? 76.391 47.177 158.176 1.00 21.75 60 VAL B C 1
ATOM 4466 O O . VAL B 1 49 ? 76.274 47.263 156.960 1.00 23.38 60 VAL B O 1
ATOM 4470 N N . LEU B 1 50 ? 77.154 46.277 158.778 1.00 21.23 61 LEU B N 1
ATOM 4471 C CA . LEU B 1 50 ? 78.108 45.464 158.050 1.00 22.89 61 LEU B CA 1
ATOM 4472 C C . LEU B 1 50 ? 77.836 43.978 158.272 1.00 27.64 61 LEU B C 1
ATOM 4473 O O . LEU B 1 50 ? 77.892 43.463 159.417 1.00 24.78 61 LEU B O 1
ATOM 4478 N N . PHE B 1 51 ? 77.534 43.290 157.175 1.00 23.55 62 PHE B N 1
ATOM 4479 C CA . PHE B 1 51 ? 77.169 41.891 157.277 1.00 25.77 62 PHE B CA 1
ATOM 4480 C C . PHE B 1 51 ? 78.409 40.989 157.159 1.00 27.36 62 PHE B C 1
ATOM 4481 O O . PHE B 1 51 ? 79.373 41.284 156.421 1.00 26.76 62 PHE B O 1
ATOM 4489 N N . ALA B 1 52 ? 78.384 39.892 157.900 1.00 26.49 63 ALA B N 1
ATOM 4490 C CA . ALA B 1 52 ? 79.414 38.876 157.777 1.00 29.98 63 ALA B CA 1
ATOM 4491 C C . ALA B 1 52 ? 78.807 37.476 157.912 1.00 33.18 63 ALA B C 1
ATOM 4492 O O . ALA B 1 52 ? 77.852 37.274 158.674 1.00 30.93 63 ALA B O 1
ATOM 4494 N N . TYR B 1 53 ? 79.360 36.509 157.180 1.00 38.24 64 TYR B N 1
ATOM 4495 C CA . TYR B 1 53 ? 79.006 35.100 157.411 1.00 41.34 64 TYR B CA 1
ATOM 4496 C C . TYR B 1 53 ? 79.471 34.641 158.807 1.00 35.85 64 TYR B C 1
ATOM 4497 O O . TYR B 1 53 ? 80.378 35.233 159.390 1.00 34.04 64 TYR B O 1
ATOM 4506 N N . ALA B 1 54 ? 78.853 33.582 159.324 1.00 37.67 65 ALA B N 1
ATOM 4507 C CA . ALA B 1 54 ? 79.058 33.143 160.712 1.00 40.80 65 ALA B CA 1
ATOM 4508 C C . ALA B 1 54 ? 80.518 33.014 161.150 1.00 40.81 65 ALA B C 1
ATOM 4509 O O . ALA B 1 54 ? 80.874 33.379 162.268 1.00 37.39 65 ALA B O 1
ATOM 4511 N N . GLU B 1 55 ? 81.362 32.517 160.259 1.00 43.83 66 GLU B N 1
ATOM 4512 C CA . GLU B 1 55 ? 82.777 32.343 160.562 1.00 46.37 66 GLU B CA 1
ATOM 4513 C C . GLU B 1 55 ? 83.516 33.651 160.874 1.00 47.03 66 GLU B C 1
ATOM 4514 O O . GLU B 1 55 ? 84.562 33.627 161.529 1.00 45.23 66 GLU B O 1
ATOM 4520 N N . ASP B 1 56 ? 82.985 34.783 160.405 1.00 47.54 67 ASP B N 1
ATOM 4521 C CA . ASP B 1 56 ? 83.656 36.081 160.598 1.00 40.62 67 ASP B CA 1
ATOM 4522 C C . ASP B 1 56 ? 83.071 36.936 161.720 1.00 33.83 67 ASP B C 1
ATOM 4523 O O . ASP B 1 56 ? 83.556 38.029 161.977 1.00 33.47 67 ASP B O 1
ATOM 4528 N N . LEU B 1 57 ? 82.049 36.439 162.406 1.00 30.01 68 LEU B N 1
ATOM 4529 C CA . LEU B 1 57 ? 81.520 37.162 163.546 1.00 26.51 68 LEU B CA 1
ATOM 4530 C C . LEU B 1 57 ? 82.428 36.987 164.749 1.00 30.71 68 LEU B C 1
ATOM 4531 O O . LEU B 1 57 ? 81.977 36.616 165.834 1.00 37.51 68 LEU B O 1
ATOM 4536 N N . THR B 1 58 ? 83.710 37.266 164.564 1.00 27.68 69 THR B N 1
ATOM 4537 C CA . THR B 1 58 ? 84.684 37.065 165.623 1.00 29.04 69 THR B CA 1
ATOM 4538 C C . THR B 1 58 ? 84.938 38.386 166.301 1.00 26.24 69 THR B C 1
ATOM 4539 O O . THR B 1 58 ? 84.642 39.418 165.730 1.00 29.21 69 THR B O 1
ATOM 4543 N N . GLU B 1 59 ? 85.506 38.351 167.503 1.00 29.29 70 GLU B N 1
ATOM 4544 C CA . GLU B 1 59 ? 85.905 39.565 168.224 1.00 28.33 70 GLU B CA 1
ATOM 4545 C C . GLU B 1 59 ? 87.100 40.260 167.553 1.00 29.41 70 GLU B C 1
ATOM 4546 O O . GLU B 1 59 ? 87.168 41.479 167.500 1.00 32.62 70 GLU B O 1
ATOM 4552 N N . SER B 1 60 ? 88.034 39.479 167.030 1.00 28.32 71 SER B N 1
ATOM 4553 C CA . SER B 1 60 ? 89.102 40.021 166.205 1.00 27.95 71 SER B CA 1
ATOM 4554 C C . SER B 1 60 ? 88.605 40.809 164.962 1.00 29.93 71 SER B C 1
ATOM 4555 O O . SER B 1 60 ? 89.140 41.870 164.658 1.00 30.62 71 SER B O 1
ATOM 4558 N N . ASN B 1 61 ? 87.618 40.309 164.220 1.00 25.99 72 ASN B N 1
ATOM 4559 C CA . ASN B 1 61 ? 87.163 41.079 163.066 1.00 25.41 72 ASN B CA 1
ATOM 4560 C C . ASN B 1 61 ? 86.400 42.305 163.524 1.00 27.72 72 ASN B C 1
ATOM 4561 O O . ASN B 1 61 ? 86.453 43.364 162.883 1.00 24.73 72 ASN B O 1
ATOM 4566 N N . ARG B 1 62 ? 85.695 42.159 164.642 1.00 26.03 73 ARG B N 1
ATOM 4567 C CA . ARG B 1 62 ? 84.869 43.230 165.163 1.00 23.05 73 ARG B CA 1
ATOM 4568 C C . ARG B 1 62 ? 85.773 44.408 165.471 1.00 27.42 73 ARG B C 1
ATOM 4569 O O . ARG B 1 62 ? 85.400 45.557 165.228 1.00 28.88 73 ARG B O 1
ATOM 4577 N N . GLN B 1 63 ? 86.978 44.132 165.970 1.00 26.55 74 GLN B N 1
ATOM 4578 C CA . GLN B 1 63 ? 87.891 45.220 166.291 1.00 24.92 74 GLN B CA 1
ATOM 4579 C C . GLN B 1 63 ? 88.755 45.692 165.123 1.00 20.33 74 GLN B C 1
ATOM 4580 O O . GLN B 1 63 ? 89.278 46.820 165.134 1.00 20.55 74 GLN B O 1
ATOM 4586 N N . PHE B 1 64 ? 88.887 44.865 164.096 1.00 21.17 75 PHE B N 1
ATOM 4587 C CA . PHE B 1 64 ? 89.541 45.350 162.881 1.00 18.16 75 PHE B CA 1
ATOM 4588 C C . PHE B 1 64 ? 88.633 46.343 162.189 1.00 16.39 75 PHE B C 1
ATOM 4589 O O . PHE B 1 64 ? 89.094 47.328 161.612 1.00 12.82 75 PHE B O 1
ATOM 4597 N N . LEU B 1 65 ? 87.335 46.054 162.238 1.00 18.86 76 LEU B N 1
ATOM 4598 C CA . LEU B 1 65 ? 86.325 46.924 161.662 1.00 16.97 76 LEU B CA 1
ATOM 4599 C C . LEU B 1 65 ? 86.356 48.283 162.355 1.00 16.95 76 LEU B C 1
ATOM 4600 O O . LEU B 1 65 ? 86.622 49.319 161.726 1.00 14.76 76 LEU B O 1
ATOM 4605 N N . GLU B 1 66 ? 86.125 48.266 163.662 1.00 17.39 77 GLU B N 1
ATOM 4606 C CA . GLU B 1 66 ? 86.042 49.498 164.421 1.00 17.54 77 GLU B CA 1
ATOM 4607 C C . GLU B 1 66 ? 87.229 50.394 164.207 1.00 14.96 77 GLU B C 1
ATOM 4608 O O . GLU B 1 66 ? 87.086 51.594 164.208 1.00 19.61 77 GLU B O 1
ATOM 4614 N N . SER B 1 67 ? 88.404 49.829 164.004 1.00 14.91 78 SER B N 1
ATOM 4615 C CA . SER B 1 67 ? 89.593 50.660 163.909 1.00 12.63 78 SER B CA 1
ATOM 4616 C C . SER B 1 67 ? 89.678 51.247 162.542 1.00 11.92 78 SER B C 1
ATOM 4617 O O . SER B 1 67 ? 90.563 52.068 162.270 1.00 13.14 78 SER B O 1
ATOM 4620 N N . SER B 1 68 ? 88.786 50.817 161.662 1.00 11.26 79 SER B N 1
ATOM 4621 C CA . SER B 1 68 ? 88.868 51.280 160.281 1.00 13.42 79 SER B CA 1
ATOM 4622 C C . SER B 1 68 ? 87.841 52.354 159.989 1.00 12.98 79 SER B C 1
ATOM 4623 O O . SER B 1 68 ? 87.925 53.055 158.976 1.00 11.88 79 SER B O 1
ATOM 4626 N N . LEU B 1 69 ? 86.900 52.488 160.913 1.00 12.45 80 LEU B N 1
ATOM 4627 C CA . LEU B 1 69 ? 85.888 53.511 160.823 1.00 14.03 80 LEU B CA 1
ATOM 4628 C C . LEU B 1 69 ? 86.368 54.821 161.452 1.00 19.18 80 LEU B C 1
ATOM 4629 O O . LEU B 1 69 ? 87.292 54.834 162.292 1.00 19.28 80 LEU B O 1
ATOM 4634 N N . SER B 1 70 ? 85.757 55.925 161.017 1.00 18.58 81 SER B N 1
ATOM 4635 C CA . SER B 1 70 ? 86.014 57.242 161.590 1.00 16.20 81 SER B CA 1
ATOM 4636 C C . SER B 1 70 ? 85.796 57.302 163.096 1.00 15.34 81 SER B C 1
ATOM 4637 O O . SER B 1 70 ? 84.930 56.630 163.651 1.00 14.13 81 SER B O 1
ATOM 4640 N N . ALA B 1 71 ? 86.585 58.145 163.746 1.00 17.45 82 ALA B N 1
ATOM 4641 C CA . ALA B 1 71 ? 86.704 58.125 165.198 1.00 16.19 82 ALA B CA 1
ATOM 4642 C C . ALA B 1 71 ? 85.427 58.417 165.986 1.00 19.77 82 ALA B C 1
ATOM 4643 O O . ALA B 1 71 ? 85.354 58.084 167.172 1.00 22.55 82 ALA B O 1
ATOM 4645 N N . ASP B 1 72 ? 84.421 59.015 165.353 1.00 19.28 83 ASP B N 1
ATOM 4646 C CA . ASP B 1 72 ? 83.197 59.337 166.083 1.00 19.14 83 ASP B CA 1
ATOM 4647 C C . ASP B 1 72 ? 82.167 58.219 166.064 1.00 22.56 83 ASP B C 1
ATOM 4648 O O . ASP B 1 72 ? 81.181 58.261 166.807 1.00 25.27 83 ASP B O 1
ATOM 4653 N N . ILE B 1 73 ? 82.413 57.218 165.218 1.00 21.95 84 ILE B N 1
ATOM 4654 C CA . ILE B 1 73 ? 81.568 56.032 165.100 1.00 17.82 84 ILE B CA 1
ATOM 4655 C C . ILE B 1 73 ? 82.117 54.856 165.909 1.00 18.95 84 ILE B C 1
ATOM 4656 O O . ILE B 1 73 ? 83.308 54.546 165.854 1.00 17.98 84 ILE B O 1
ATOM 4661 N N . GLU B 1 74 ? 81.257 54.208 166.678 1.00 19.51 85 GLU B N 1
ATOM 4662 C CA . GLU B 1 74 ? 81.673 53.032 167.419 1.00 19.75 85 GLU B CA 1
ATOM 4663 C C . GLU B 1 74 ? 80.655 51.911 167.240 1.00 23.49 85 GLU B C 1
ATOM 4664 O O . GLU B 1 74 ? 79.631 52.078 166.575 1.00 24.44 85 GLU B O 1
ATOM 4670 N N . LEU B 1 75 ? 80.956 50.755 167.803 1.00 22.45 86 LEU B N 1
ATOM 4671 C CA . LEU B 1 75 ? 80.026 49.662 167.758 1.00 23.40 86 LEU B CA 1
ATOM 4672 C C . LEU B 1 75 ? 78.832 50.060 168.600 1.00 24.35 86 LEU B C 1
ATOM 4673 O O . LEU B 1 75 ? 78.992 50.491 169.732 1.00 28.11 86 LEU B O 1
ATOM 4678 N N . VAL B 1 76 ? 77.634 49.924 168.042 1.00 29.03 87 VAL B N 1
ATOM 4679 C CA . VAL B 1 76 ? 76.406 50.237 168.771 1.00 27.56 87 VAL B CA 1
ATOM 4680 C C . VAL B 1 76 ? 75.433 49.054 168.885 1.00 33.20 87 VAL B C 1
ATOM 4681 O O . VAL B 1 76 ? 74.641 49.018 169.826 1.00 37.73 87 VAL B O 1
ATOM 4685 N N . GLY B 1 77 ? 75.494 48.086 167.958 1.00 31.90 88 GLY B N 1
ATOM 4686 C CA . GLY B 1 77 ? 74.715 46.856 168.107 1.00 30.50 88 GLY B CA 1
ATOM 4687 C C . GLY B 1 77 ? 74.894 45.710 167.115 1.00 28.03 88 GLY B C 1
ATOM 4688 O O . GLY B 1 77 ? 75.642 45.807 166.149 1.00 27.64 88 GLY B O 1
ATOM 4689 N N . ASN B 1 78 ? 74.173 44.618 167.370 1.00 33.72 89 ASN B N 1
ATOM 4690 C CA . ASN B 1 78 ? 74.180 43.433 166.540 1.00 31.56 89 ASN B CA 1
ATOM 4691 C C . ASN B 1 78 ? 73.042 43.405 165.521 1.00 36.80 89 ASN B C 1
ATOM 4692 O O . ASN B 1 78 ? 72.409 44.423 165.236 1.00 36.03 89 ASN B O 1
ATOM 4697 N N . LEU B 1 79 ? 72.753 42.206 165.037 1.00 35.89 90 LEU B N 1
ATOM 4698 C CA . LEU B 1 79 ? 71.927 42.046 163.879 1.00 34.38 90 LEU B CA 1
ATOM 4699 C C . LEU B 1 79 ? 71.588 40.542 163.783 1.00 38.15 90 LEU B C 1
ATOM 4700 O O . LEU B 1 79 ? 72.484 39.704 163.759 1.00 38.92 90 LEU B O 1
ATOM 4705 N N . ASN B 1 80 ? 70.305 40.209 163.747 1.00 41.70 91 ASN B N 1
ATOM 4706 C CA . ASN B 1 80 ? 69.893 38.813 163.678 1.00 38.71 91 ASN B CA 1
ATOM 4707 C C . ASN B 1 80 ? 68.958 38.567 162.489 1.00 40.72 91 ASN B C 1
ATOM 4708 O O . ASN B 1 80 ? 67.860 39.121 162.425 1.00 42.99 91 ASN B O 1
ATOM 4713 N N . ILE B 1 81 ? 69.399 37.756 161.535 1.00 36.77 92 ILE B N 1
ATOM 4714 C CA . ILE B 1 81 ? 68.554 37.447 160.389 1.00 38.01 92 ILE B CA 1
ATOM 4715 C C . ILE B 1 81 ? 67.875 36.090 160.549 1.00 44.35 92 ILE B C 1
ATOM 4716 O O . ILE B 1 81 ? 68.509 35.099 160.940 1.00 47.62 92 ILE B O 1
ATOM 4721 N N . ASP B 1 82 ? 66.575 36.066 160.264 1.00 46.73 93 ASP B N 1
ATOM 4722 C CA . ASP B 1 82 ? 65.768 34.850 160.297 1.00 41.74 93 ASP B CA 1
ATOM 4723 C C . ASP B 1 82 ? 65.835 34.109 161.636 1.00 43.41 93 ASP B C 1
ATOM 4724 O O . ASP B 1 82 ? 65.505 32.934 161.717 1.00 50.62 93 ASP B O 1
ATOM 4729 N N . GLY B 1 83 ? 66.251 34.817 162.683 1.00 38.42 94 GLY B N 1
ATOM 4730 C CA . GLY B 1 83 ? 66.262 34.286 164.033 1.00 41.63 94 GLY B CA 1
ATOM 4731 C C . GLY B 1 83 ? 67.430 33.358 164.293 1.00 47.78 94 GLY B C 1
ATOM 4732 O O . GLY B 1 83 ? 67.682 32.926 165.429 1.00 44.57 94 GLY B O 1
ATOM 4733 N N . GLN B 1 84 ? 68.155 33.045 163.229 1.00 48.99 95 GLN B N 1
ATOM 4734 C CA . GLN B 1 84 ? 69.229 32.073 163.328 1.00 53.68 95 GLN B CA 1
ATOM 4735 C C . GLN B 1 84 ? 70.533 32.654 162.825 1.00 51.12 95 GLN B C 1
ATOM 4736 O O . GLN B 1 84 ? 71.131 32.159 161.876 1.00 52.19 95 GLN B O 1
ATOM 4742 N N . SER B 1 85 ? 70.963 33.727 163.472 1.00 51.13 96 SER B N 1
ATOM 4743 C CA . SER B 1 85 ? 72.281 34.266 163.227 1.00 45.27 96 SER B CA 1
ATOM 4744 C C . SER B 1 85 ? 73.167 33.879 164.385 1.00 45.41 96 SER B C 1
ATOM 4745 O O . SER B 1 85 ? 72.706 33.784 165.525 1.00 47.25 96 SER B O 1
ATOM 4748 N N . GLN B 1 86 ? 74.431 33.613 164.082 1.00 43.32 97 GLN B N 1
ATOM 4749 C CA . GLN B 1 86 ? 75.438 33.517 165.114 1.00 43.80 97 GLN B CA 1
ATOM 4750 C C . GLN B 1 86 ? 75.424 34.911 165.726 1.00 41.00 97 GLN B C 1
ATOM 4751 O O . GLN B 1 86 ? 75.431 35.893 164.988 1.00 40.36 97 GLN B O 1
ATOM 4757 N N . ILE B 1 87 ? 75.335 35.012 167.054 1.00 38.61 98 ILE B N 1
ATOM 4758 C CA . ILE B 1 87 ? 75.252 36.332 167.699 1.00 39.63 98 ILE B CA 1
ATOM 4759 C C . ILE B 1 87 ? 76.426 36.635 168.638 1.00 41.12 98 ILE B C 1
ATOM 4760 O O . ILE B 1 87 ? 76.630 35.935 169.639 1.00 37.30 98 ILE B O 1
ATOM 4765 N N . LEU B 1 88 ? 77.186 37.686 168.318 1.00 41.85 99 LEU B N 1
ATOM 4766 C CA . LEU B 1 88 ? 78.324 38.088 169.154 1.00 40.53 99 LEU B CA 1
ATOM 4767 C C . LEU B 1 88 ? 78.000 39.248 170.111 1.00 40.26 99 LEU B C 1
ATOM 4768 O O . LEU B 1 88 ? 77.691 40.357 169.677 1.00 39.50 99 LEU B O 1
ATOM 4773 N N . PRO B 1 89 ? 78.070 38.984 171.426 1.00 44.01 100 PRO B N 1
ATOM 4774 C CA . PRO B 1 89 ? 77.827 39.966 172.491 1.00 45.31 100 PRO B CA 1
ATOM 4775 C C . PRO B 1 89 ? 78.506 41.309 172.264 1.00 46.44 100 PRO B C 1
ATOM 4776 O O . PRO B 1 89 ? 79.702 41.365 172.001 1.00 47.03 100 PRO B O 1
ATOM 4780 N N . GLY B 1 90 ? 77.741 42.386 172.380 1.00 51.02 101 GLY B N 1
ATOM 4781 C CA . GLY B 1 90 ? 78.298 43.722 172.267 1.00 43.97 101 GLY B CA 1
ATOM 4782 C C . GLY B 1 90 ? 77.297 44.700 171.688 1.00 45.47 101 GLY B C 1
ATOM 4783 O O . GLY B 1 90 ? 76.352 44.313 170.994 1.00 46.23 101 GLY B O 1
ATOM 4784 N N . GLY B 1 91 ? 77.500 45.979 171.968 1.00 39.12 102 GLY B N 1
ATOM 4785 C CA . GLY B 1 91 ? 76.547 46.980 171.544 1.00 39.21 102 GLY B CA 1
ATOM 4786 C C . GLY B 1 91 ? 75.380 46.913 172.499 1.00 49.90 102 GLY B C 1
ATOM 4787 O O . GLY B 1 91 ? 75.407 46.136 173.467 1.00 47.45 102 GLY B O 1
ATOM 4788 N N . GLN B 1 92 ? 74.348 47.711 172.242 1.00 46.65 103 GLN B N 1
ATOM 4789 C CA . GLN B 1 92 ? 73.264 47.823 173.211 1.00 51.63 103 GLN B CA 1
ATOM 4790 C C . GLN B 1 92 ? 71.900 47.399 172.644 1.00 48.72 103 GLN B C 1
ATOM 4791 O O . GLN B 1 92 ? 70.951 47.166 173.405 1.00 53.82 103 GLN B O 1
ATOM 4797 N N . PHE B 1 93 ? 71.810 47.278 171.321 1.00 40.17 104 PHE B N 1
ATOM 4798 C CA . PHE B 1 93 ? 70.640 46.659 170.693 1.00 40.52 104 PHE B CA 1
ATOM 4799 C C . PHE B 1 93 ? 71.013 45.544 169.708 1.00 42.69 104 PHE B C 1
ATOM 4800 O O . PHE B 1 93 ? 72.187 45.353 169.388 1.00 42.07 104 PHE B O 1
ATOM 4808 N N . THR B 1 94 ? 70.002 44.818 169.231 1.00 46.48 105 THR B N 1
ATOM 4809 C CA . THR B 1 94 ? 70.173 43.787 168.197 1.00 42.02 105 THR B CA 1
ATOM 4810 C C . THR B 1 94 ? 69.068 43.950 167.174 1.00 40.52 105 THR B C 1
ATOM 4811 O O . THR B 1 94 ? 67.909 43.639 167.466 1.00 43.58 105 THR B O 1
ATOM 4815 N N . LEU B 1 95 ? 69.409 44.413 165.977 1.00 36.66 106 LEU B N 1
ATOM 4816 C CA . LEU B 1 95 ? 68.422 44.512 164.912 1.00 38.31 106 LEU B CA 1
ATOM 4817 C C . LEU B 1 95 ? 67.748 43.165 164.659 1.00 45.54 106 LEU B C 1
ATOM 4818 O O . LEU B 1 95 ? 68.253 42.122 165.075 1.00 43.07 106 LEU B O 1
ATOM 4823 N N . GLN B 1 96 ? 66.595 43.191 163.992 1.00 49.46 107 GLN B N 1
ATOM 4824 C CA . GLN B 1 96 ? 65.910 41.962 163.613 1.00 41.53 107 GLN B CA 1
ATOM 4825 C C . GLN B 1 96 ? 65.564 42.018 162.149 1.00 39.05 107 GLN B C 1
ATOM 4826 O O . GLN B 1 96 ? 64.733 42.798 161.734 1.00 45.15 107 GLN B O 1
ATOM 4832 N N . LEU B 1 97 ? 66.227 41.201 161.350 1.00 41.70 108 LEU B N 1
ATOM 4833 C CA . LEU B 1 97 ? 65.910 41.171 159.936 1.00 43.40 108 LEU B CA 1
ATOM 4834 C C . LEU B 1 97 ? 65.331 39.826 159.507 1.00 46.92 108 LEU B C 1
ATOM 4835 O O . LEU B 1 97 ? 65.250 38.866 160.294 1.00 40.64 108 LEU B O 1
ATOM 4840 N N . THR B 1 98 ? 64.913 39.788 158.247 1.00 45.61 109 THR B N 1
ATOM 4841 C CA . THR B 1 98 ? 64.535 38.561 157.575 1.00 47.46 109 THR B CA 1
ATOM 4842 C C . THR B 1 98 ? 65.008 38.671 156.130 1.00 49.55 109 THR B C 1
ATOM 4843 O O . THR B 1 98 ? 65.183 39.778 155.611 1.00 43.76 109 THR B O 1
ATOM 4847 N N . SER B 1 99 ? 65.214 37.524 155.486 1.00 49.67 110 SER B N 1
ATOM 4848 C CA . SER B 1 99 ? 65.803 37.508 154.157 1.00 51.47 110 SER B CA 1
ATOM 4849 C C . SER B 1 99 ? 64.863 38.094 153.101 1.00 53.45 110 SER B C 1
ATOM 4850 O O . SER B 1 99 ? 65.305 38.782 152.169 1.00 45.30 110 SER B O 1
ATOM 4853 N N . ARG B 1 100 ? 63.569 37.813 153.259 1.00 60.39 111 ARG B N 1
ATOM 4854 C CA . ARG B 1 100 ? 62.528 38.430 152.435 1.00 63.42 111 ARG B CA 1
ATOM 4855 C C . ARG B 1 100 ? 62.736 39.950 152.432 1.00 64.64 111 ARG B C 1
ATOM 4856 O O . ARG B 1 100 ? 62.963 40.567 151.378 1.00 56.48 111 ARG B O 1
ATOM 4864 N N . MET B 1 101 ? 62.682 40.518 153.642 1.00 67.10 112 MET B N 1
ATOM 4865 C CA . MET B 1 101 ? 62.878 41.944 153.908 1.00 55.02 112 MET B CA 1
ATOM 4866 C C . MET B 1 101 ? 64.111 42.501 153.199 1.00 48.82 112 MET B C 1
ATOM 4867 O O . MET B 1 101 ? 64.024 43.508 152.481 1.00 43.72 112 MET B O 1
ATOM 4872 N N . LEU B 1 102 ? 65.244 41.824 153.388 1.00 43.63 113 LEU B N 1
ATOM 4873 C CA . LEU B 1 102 ? 66.522 42.296 152.867 1.00 42.81 113 LEU B CA 1
ATOM 4874 C C . LEU B 1 102 ? 66.590 42.194 151.356 1.00 46.93 113 LEU B C 1
ATOM 4875 O O . LEU B 1 102 ? 67.024 43.128 150.688 1.00 40.42 113 LEU B O 1
ATOM 4880 N N . GLU B 1 103 ? 66.152 41.057 150.819 1.00 56.17 114 GLU B N 1
ATOM 4881 C CA . GLU B 1 103 ? 66.327 40.772 149.395 1.00 56.70 114 GLU B CA 1
ATOM 4882 C C . GLU B 1 103 ? 65.321 41.541 148.541 1.00 55.42 114 GLU B C 1
ATOM 4883 O O . GLU B 1 103 ? 65.654 42.047 147.458 1.00 49.29 114 GLU B O 1
ATOM 4889 N N . ASN B 1 104 ? 64.092 41.629 149.041 1.00 51.66 115 ASN B N 1
ATOM 4890 C CA . ASN B 1 104 ? 63.099 42.518 148.465 1.00 54.13 115 ASN B CA 1
ATOM 4891 C C . ASN B 1 104 ? 63.454 43.967 148.768 1.00 60.93 115 ASN B C 1
ATOM 4892 O O . ASN B 1 104 ? 62.940 44.888 148.127 1.00 62.28 115 ASN B O 1
ATOM 4897 N N . ARG B 1 105 ? 64.347 44.145 149.748 1.00 59.56 116 ARG B N 1
ATOM 4898 C CA . ARG B 1 105 ? 64.830 45.452 150.208 1.00 49.27 116 ARG B CA 1
ATOM 4899 C C . ARG B 1 105 ? 63.752 46.524 150.309 1.00 50.76 116 ARG B C 1
ATOM 4900 O O . ARG B 1 105 ? 63.858 47.591 149.696 1.00 53.98 116 ARG B O 1
ATOM 4908 N N . SER B 1 106 ? 62.715 46.245 151.088 1.00 43.20 117 SER B N 1
ATOM 4909 C CA . SER B 1 106 ? 61.704 47.264 151.307 1.00 57.33 117 SER B CA 1
ATOM 4910 C C . SER B 1 106 ? 61.724 47.717 152.768 1.00 61.34 117 SER B C 1
ATOM 4911 O O . SER B 1 106 ? 61.782 46.898 153.698 1.00 58.01 117 SER B O 1
ATOM 4914 N N . ILE B 1 107 ? 61.672 49.034 152.944 1.00 61.06 118 ILE B N 1
ATOM 4915 C CA . ILE B 1 107 ? 61.815 49.689 154.239 1.00 54.11 118 ILE B CA 1
ATOM 4916 C C . ILE B 1 107 ? 60.666 49.371 155.200 1.00 57.40 118 ILE B C 1
ATOM 4917 O O . ILE B 1 107 ? 60.850 49.309 156.425 1.00 52.83 118 ILE B O 1
ATOM 4922 N N . SER B 1 108 ? 59.485 49.164 154.619 1.00 61.79 119 SER B N 1
ATOM 4923 C CA . SER B 1 108 ? 58.246 48.937 155.361 1.00 59.52 119 SER B CA 1
ATOM 4924 C C . SER B 1 108 ? 58.327 47.780 156.349 1.00 61.49 119 SER B C 1
ATOM 4925 O O . SER B 1 108 ? 57.983 47.938 157.524 1.00 56.54 119 SER B O 1
ATOM 4928 N N . GLU B 1 109 ? 58.782 46.621 155.872 1.00 68.05 120 GLU B N 1
ATOM 4929 C CA . GLU B 1 109 ? 58.819 45.418 156.706 1.00 69.57 120 GLU B CA 1
ATOM 4930 C C . GLU B 1 109 ? 59.843 45.597 157.813 1.00 63.44 120 GLU B C 1
ATOM 4931 O O . GLU B 1 109 ? 59.666 45.086 158.935 1.00 59.15 120 GLU B O 1
ATOM 4937 N N . PHE B 1 110 ? 60.909 46.330 157.477 1.00 60.42 121 PHE B N 1
ATOM 4938 C CA . PHE B 1 110 ? 62.003 46.609 158.413 1.00 61.97 121 PHE B CA 1
ATOM 4939 C C . PHE B 1 110 ? 61.529 47.351 159.658 1.00 57.92 121 PHE B C 1
ATOM 4940 O O . PHE B 1 110 ? 61.755 46.897 160.792 1.00 50.51 121 PHE B O 1
ATOM 4948 N N . LEU B 1 111 ? 60.895 48.499 159.416 1.00 56.72 122 LEU B N 1
ATOM 4949 C CA . LEU B 1 111 ? 60.328 49.340 160.458 1.00 53.23 122 LEU B CA 1
ATOM 4950 C C . LEU B 1 111 ? 59.322 48.573 161.302 1.00 56.42 122 LEU B C 1
ATOM 4951 O O . LEU B 1 111 ? 59.282 48.725 162.521 1.00 55.57 122 LEU B O 1
ATOM 4956 N N . ASP B 1 112 ? 58.516 47.743 160.648 1.00 61.71 123 ASP B N 1
ATOM 4957 C CA . ASP B 1 112 ? 57.512 46.949 161.343 1.00 59.15 123 ASP B CA 1
ATOM 4958 C C . ASP B 1 112 ? 58.133 46.023 162.363 1.00 56.38 123 ASP B C 1
ATOM 4959 O O . ASP B 1 112 ? 57.664 45.930 163.498 1.00 52.25 123 ASP B O 1
ATOM 4964 N N . MET B 1 113 ? 59.187 45.328 161.953 1.00 62.25 124 MET B N 1
ATOM 4965 C CA . MET B 1 113 ? 59.789 44.331 162.823 1.00 63.55 124 MET B CA 1
ATOM 4966 C C . MET B 1 113 ? 60.718 45.016 163.805 1.00 60.90 124 MET B C 1
ATOM 4967 O O . MET B 1 113 ? 60.878 44.571 164.949 1.00 59.05 124 MET B O 1
ATOM 4972 N N . ASN B 1 114 ? 61.308 46.119 163.344 1.00 62.79 125 ASN B N 1
ATOM 4973 C CA . ASN B 1 114 ? 62.173 46.968 164.171 1.00 59.28 125 ASN B CA 1
ATOM 4974 C C . ASN B 1 114 ? 61.551 48.316 164.577 1.00 60.56 125 ASN B C 1
ATOM 4975 O O . ASN B 1 114 ? 61.803 49.353 163.951 1.00 59.46 125 ASN B O 1
ATOM 4980 N N . VAL B 1 115 ? 60.741 48.303 165.632 1.00 62.95 126 VAL B N 1
ATOM 4981 C CA . VAL B 1 115 ? 60.236 49.548 166.201 1.00 58.57 126 VAL B CA 1
ATOM 4982 C C . VAL B 1 115 ? 61.451 50.275 166.770 1.00 57.58 126 VAL B C 1
ATOM 4983 O O . VAL B 1 115 ? 62.554 49.711 166.807 1.00 60.10 126 VAL B O 1
ATOM 4987 N N . MET B 1 116 ? 61.256 51.513 167.210 1.00 51.92 127 MET B N 1
ATOM 4988 C CA . MET B 1 116 ? 62.335 52.332 167.787 1.00 47.73 127 MET B CA 1
ATOM 4989 C C . MET B 1 116 ? 63.368 52.748 166.762 1.00 37.99 127 MET B C 1
ATOM 4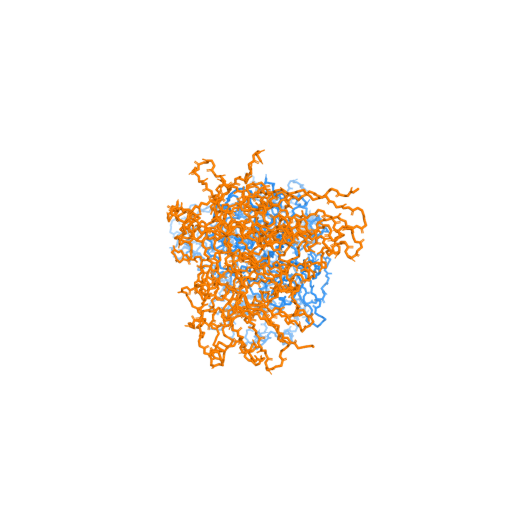990 O O . MET B 1 116 ? 64.398 53.292 167.120 1.00 37.10 127 MET B O 1
ATOM 4995 N N . PHE B 1 117 ? 63.088 52.510 165.489 1.00 38.80 128 PHE B N 1
ATOM 4996 C CA . PHE B 1 117 ? 63.990 52.945 164.433 1.00 39.58 128 PHE B CA 1
ATOM 4997 C C . PHE B 1 117 ? 63.246 53.792 163.416 1.00 37.27 128 PHE B C 1
ATOM 4998 O O . PHE B 1 117 ? 62.086 53.529 163.115 1.00 45.40 128 PHE B O 1
ATOM 5006 N N . ASN B 1 118 ? 63.911 54.804 162.882 1.00 31.35 129 ASN B N 1
ATOM 5007 C CA . ASN B 1 118 ? 63.294 55.639 161.871 1.00 38.98 129 ASN B CA 1
ATOM 5008 C C . ASN B 1 118 ? 64.175 55.629 160.660 1.00 38.80 129 ASN B C 1
ATOM 5009 O O . ASN B 1 118 ? 65.355 55.897 160.780 1.00 42.95 129 ASN B O 1
ATOM 5014 N N . ASN B 1 119 ? 63.637 55.324 159.489 1.00 39.43 130 ASN B N 1
ATOM 5015 C CA . ASN B 1 119 ? 64.482 55.378 158.304 1.00 37.69 130 ASN B CA 1
ATOM 5016 C C . ASN B 1 119 ? 64.813 56.839 157.982 1.00 37.95 130 ASN B C 1
ATOM 5017 O O . ASN B 1 119 ? 63.989 57.722 158.174 1.00 47.13 130 ASN B O 1
ATOM 5022 N N . GLU B 1 120 ? 66.034 57.083 157.521 1.00 37.59 131 GLU B N 1
ATOM 5023 C CA . GLU B 1 120 ? 66.534 58.427 157.286 1.00 41.72 131 GLU B CA 1
ATOM 5024 C C . GLU B 1 120 ? 67.665 58.366 156.277 1.00 39.36 131 GLU B C 1
ATOM 5025 O O . GLU B 1 120 ? 68.630 57.651 156.487 1.00 45.17 131 GLU B O 1
ATOM 5031 N N . HIS B 1 121 ? 67.562 59.098 155.179 1.00 33.80 132 HIS B N 1
ATOM 5032 C CA . HIS B 1 121 ? 68.666 59.130 154.229 1.00 38.50 132 HIS B CA 1
ATOM 5033 C C . HIS B 1 121 ? 69.832 59.937 154.841 1.00 48.05 132 HIS B C 1
ATOM 5034 O O . HIS B 1 121 ? 69.926 61.151 154.648 1.00 54.92 132 HIS B O 1
ATOM 5041 N N . VAL B 1 122 ? 70.706 59.255 155.588 1.00 44.93 133 VAL B N 1
ATOM 5042 C CA . VAL B 1 122 ? 71.847 59.882 156.275 1.00 39.32 133 VAL B CA 1
ATOM 5043 C C . VAL B 1 122 ? 72.868 60.494 155.315 1.00 37.13 133 VAL B C 1
ATOM 5044 O O . VAL B 1 122 ? 73.281 59.845 154.357 1.00 40.52 133 VAL B O 1
ATOM 5048 N N . LEU B 1 123 ? 73.275 61.735 155.585 1.00 35.11 134 LEU B N 1
ATOM 5049 C CA . LEU B 1 123 ? 74.175 62.481 154.698 1.00 37.50 134 LEU B CA 1
ATOM 5050 C C . LEU B 1 123 ? 75.595 62.698 155.254 1.00 34.71 134 LEU B C 1
ATOM 5051 O O . LEU B 1 123 ? 75.821 62.606 156.467 1.00 35.48 134 LEU B O 1
ATOM 5056 N N . MET B 1 124 ? 76.544 62.981 154.360 1.00 27.63 135 MET B N 1
ATOM 5057 C CA . MET B 1 124 ? 77.893 63.366 154.768 1.00 29.61 135 MET B CA 1
ATOM 5058 C C . MET B 1 124 ? 77.878 64.601 155.675 1.00 36.34 135 MET B C 1
ATOM 5059 O O . MET B 1 124 ? 77.024 65.476 155.527 1.00 39.68 135 MET B O 1
ATOM 5064 N N . GLU B 1 125 ? 78.826 64.673 156.608 1.00 38.36 136 GLU B N 1
ATOM 5065 C CA . GLU B 1 125 ? 78.968 65.845 157.475 1.00 35.54 136 GLU B CA 1
ATOM 5066 C C . GLU B 1 125 ? 80.416 66.260 157.703 1.00 40.81 136 GLU B C 1
ATOM 5067 O O . GLU B 1 125 ? 81.353 65.525 157.387 1.00 45.64 136 GLU B O 1
ATOM 5073 N N . GLY B 1 126 ? 80.580 67.464 158.234 1.00 42.75 137 GLY B N 1
ATOM 5074 C CA . GLY B 1 126 ? 81.853 67.924 158.752 1.00 37.71 137 GLY B CA 1
ATOM 5075 C C . GLY B 1 126 ? 83.031 67.999 157.803 1.00 31.86 137 GLY B C 1
ATOM 5076 O O . GLY B 1 126 ? 82.967 67.590 156.644 1.00 28.93 137 GLY B O 1
ATOM 5077 N N . ALA B 1 127 ? 84.118 68.544 158.335 1.00 29.15 138 ALA B N 1
ATOM 5078 C CA . ALA B 1 127 ? 85.381 68.647 157.633 1.00 32.21 138 ALA B CA 1
ATOM 5079 C C . ALA B 1 127 ? 86.300 67.544 158.136 1.00 34.01 138 ALA B C 1
ATOM 5080 O O . ALA B 1 127 ? 85.966 66.817 159.086 1.00 32.01 138 ALA B O 1
ATOM 5082 N N . SER B 1 128 ? 87.465 67.423 157.516 1.00 28.00 139 SER B N 1
ATOM 5083 C CA . SER B 1 128 ? 88.408 66.409 157.943 1.00 27.37 139 SER B CA 1
ATOM 5084 C C . SER B 1 128 ? 89.770 67.005 158.342 1.00 31.65 139 SER B C 1
ATOM 5085 O O . SER B 1 128 ? 90.463 67.615 157.528 1.00 33.70 139 SER B O 1
ATOM 5088 N N . CYS B 1 129 ? 90.145 66.832 159.608 1.00 33.27 140 CYS B N 1
ATOM 5089 C CA . CYS B 1 129 ? 91.494 67.170 160.062 1.00 27.86 140 CYS B CA 1
ATOM 5090 C C . CYS B 1 129 ? 92.447 66.024 159.772 1.00 20.25 140 CYS B C 1
ATOM 5091 O O . CYS B 1 129 ? 92.185 64.886 160.131 1.00 20.81 140 CYS B O 1
ATOM 5094 N N . VAL B 1 130 ? 93.557 66.335 159.138 1.00 17.74 141 VAL B N 1
ATOM 5095 C CA . VAL B 1 130 ? 94.546 65.343 158.862 1.00 17.32 141 VAL B CA 1
ATOM 5096 C C . VAL B 1 130 ? 95.917 65.804 159.377 1.00 22.15 141 VAL B C 1
ATOM 5097 O O . VAL B 1 130 ? 96.222 66.992 159.376 1.00 22.83 141 VAL B O 1
ATOM 5101 N N . SER B 1 131 ? 96.729 64.860 159.849 1.00 22.34 142 SER B N 1
ATOM 5102 C CA . SER B 1 131 ? 98.150 65.100 160.115 1.00 22.63 142 SER B CA 1
ATOM 5103 C C . SER B 1 131 ? 98.973 63.858 159.760 1.00 22.38 142 SER B C 1
ATOM 5104 O O . SER B 1 131 ? 98.425 62.778 159.677 1.00 28.48 142 SER B O 1
ATOM 5107 N N . ARG B 1 132 ? 100.272 63.999 159.530 1.00 21.15 143 ARG B N 1
ATOM 5108 C CA . ARG B 1 132 ? 101.144 62.835 159.418 1.00 20.14 143 ARG B CA 1
ATOM 5109 C C . ARG B 1 132 ? 101.750 62.571 160.789 1.00 23.03 143 ARG B C 1
ATOM 5110 O O . ARG B 1 132 ? 102.070 63.503 161.508 1.00 27.16 143 ARG B O 1
ATOM 5118 N N . VAL B 1 133 ? 101.897 61.302 161.154 1.00 23.52 144 VAL B N 1
ATOM 5119 C CA . VAL B 1 133 ? 102.551 60.912 162.396 1.00 21.68 144 VAL B CA 1
ATOM 5120 C C . VAL B 1 133 ? 103.585 59.833 162.114 1.00 22.70 144 VAL B C 1
ATOM 5121 O O . VAL B 1 133 ? 103.693 59.347 160.991 1.00 26.64 144 VAL B O 1
ATOM 5125 N N . GLY B 1 134 ? 104.330 59.436 163.138 1.00 21.76 145 GLY B N 1
ATOM 5126 C CA . GLY B 1 134 ? 105.390 58.460 162.964 1.00 21.23 145 GLY B CA 1
ATOM 5127 C C . GLY B 1 134 ? 105.757 57.798 164.269 1.00 23.61 145 GLY B C 1
ATOM 5128 O O . GLY B 1 134 ? 106.031 58.458 165.263 1.00 30.22 145 GLY B O 1
ATOM 5129 N N . TYR B 1 135 ? 105.744 56.480 164.293 1.00 26.14 146 TYR B N 1
ATOM 5130 C CA . TYR B 1 135 ? 106.176 55.777 165.485 1.00 22.63 146 TYR B CA 1
ATOM 5131 C C . TYR B 1 135 ? 107.266 54.822 165.056 1.00 26.72 146 TYR B C 1
ATOM 5132 O O . TYR B 1 135 ? 107.480 54.621 163.864 1.00 26.31 146 TYR B O 1
ATOM 5141 N N . GLU B 1 136 ? 107.995 54.291 166.032 1.00 38.41 147 GLU B N 1
ATOM 5142 C CA . GLU B 1 136 ? 109.100 53.370 165.791 1.00 34.86 147 GLU B CA 1
ATOM 5143 C C . GLU B 1 136 ? 108.916 52.234 166.764 1.00 31.57 147 GLU B C 1
ATOM 5144 O O . GLU B 1 136 ? 108.786 52.451 167.960 1.00 32.80 147 GLU B O 1
ATOM 5150 N N . TRP B 1 137 ? 108.867 51.020 166.248 1.00 32.44 148 TRP B N 1
ATOM 5151 C CA . TRP B 1 137 ? 108.680 49.865 167.104 1.00 35.22 148 TRP B CA 1
ATOM 5152 C C . TRP B 1 137 ? 109.913 48.964 167.030 1.00 38.72 148 TRP B C 1
ATOM 5153 O O . TRP B 1 137 ? 110.460 48.721 165.941 1.00 38.36 148 TRP B O 1
ATOM 5164 N N . SER B 1 138 ? 110.368 48.496 168.192 1.00 38.94 149 SER B N 1
ATOM 5165 C CA . SER B 1 138 ? 111.523 47.610 168.248 1.00 38.95 149 SER B CA 1
ATOM 5166 C C . SER B 1 138 ? 111.054 46.227 168.605 1.00 39.41 149 SER B C 1
ATOM 5167 O O . SER B 1 138 ? 110.431 46.016 169.650 1.00 36.18 149 SER B O 1
ATOM 5170 N N . LEU B 1 139 ? 111.354 45.295 167.705 1.00 43.72 150 LEU B N 1
ATOM 5171 C CA . LEU B 1 139 ? 110.786 43.954 167.736 1.00 45.12 150 LEU B CA 1
ATOM 5172 C C . LEU B 1 139 ? 111.860 42.885 167.975 1.00 43.38 150 LEU B C 1
ATOM 5173 O O . LEU B 1 139 ? 112.702 42.619 167.109 1.00 40.89 150 LEU B O 1
ATOM 5178 N N . ARG B 1 140 ? 111.821 42.292 169.167 1.00 43.91 151 ARG B N 1
ATOM 5179 C CA . ARG B 1 140 ? 112.777 41.266 169.557 1.00 42.16 151 ARG B CA 1
ATOM 5180 C C . ARG B 1 140 ? 112.684 40.083 168.614 1.00 43.37 151 ARG B C 1
ATOM 5181 O O . ARG B 1 140 ? 111.589 39.684 168.203 1.00 41.35 151 ARG B O 1
ATOM 5189 N N . ALA B 1 141 ? 113.841 39.534 168.259 1.00 45.94 152 ALA B N 1
ATOM 5190 C CA . ALA B 1 141 ? 113.885 38.415 167.335 1.00 42.66 152 ALA B CA 1
ATOM 5191 C C . ALA B 1 141 ? 113.142 37.213 167.922 1.00 39.52 152 ALA B C 1
ATOM 5192 O O . ALA B 1 141 ? 113.296 36.882 169.096 1.00 37.39 152 ALA B O 1
ATOM 5194 N N . GLY B 1 142 ? 112.295 36.604 167.102 1.00 37.79 153 GLY B N 1
ATOM 5195 C CA . GLY B 1 142 ? 111.543 35.439 167.506 1.00 32.18 153 GLY B CA 1
ATOM 5196 C C . GLY B 1 142 ? 110.376 35.779 168.397 1.00 36.71 153 GLY B C 1
ATOM 5197 O O . GLY B 1 142 ? 109.671 34.883 168.877 1.00 35.20 153 GLY B O 1
ATOM 5198 N N . ARG B 1 143 ? 110.160 37.074 168.621 1.00 45.08 154 ARG B N 1
ATOM 5199 C CA . ARG B 1 143 ? 109.071 37.527 169.495 1.00 45.72 154 ARG B CA 1
ATOM 5200 C C . ARG B 1 143 ? 108.189 38.595 168.865 1.00 37.44 154 ARG B C 1
ATOM 5201 O O . ARG B 1 143 ? 107.378 39.201 169.560 1.00 35.58 154 ARG B O 1
ATOM 5209 N N . GLU B 1 144 ? 108.344 38.808 167.557 1.00 38.22 155 GLU B N 1
ATOM 5210 C CA . GLU B 1 144 ? 107.745 39.956 166.859 1.00 35.98 155 GLU B CA 1
ATOM 5211 C C . GLU B 1 144 ? 106.262 40.179 167.146 1.00 30.95 155 GLU B C 1
ATOM 5212 O O . GLU B 1 144 ? 105.852 41.252 167.592 1.00 32.95 155 GLU B O 1
ATOM 5218 N N . GLN B 1 145 ? 105.466 39.164 166.873 1.00 26.74 156 GLN B N 1
ATOM 5219 C CA . GLN B 1 145 ? 104.043 39.278 167.053 1.00 25.63 156 GLN B CA 1
ATOM 5220 C C . GLN B 1 145 ? 103.701 39.751 168.453 1.00 32.08 156 GLN B C 1
ATOM 5221 O O . GLN B 1 145 ? 102.886 40.651 168.629 1.00 38.73 156 GLN B O 1
ATOM 5227 N N . GLU B 1 146 ? 104.333 39.167 169.457 1.00 36.05 157 GLU B N 1
ATOM 5228 C CA . GLU B 1 146 ? 104.036 39.551 170.833 1.00 38.62 157 GLU B CA 1
ATOM 5229 C C . GLU B 1 146 ? 104.568 40.959 171.115 1.00 35.68 157 GLU B C 1
ATOM 5230 O O . GLU B 1 146 ? 103.981 41.722 171.889 1.00 31.38 157 GLU B O 1
ATOM 5236 N N . ASP B 1 147 ? 105.666 41.296 170.449 1.00 33.07 158 ASP B N 1
ATOM 5237 C CA . ASP B 1 147 ? 106.320 42.581 170.623 1.00 33.35 158 ASP B CA 1
ATOM 5238 C C . ASP B 1 147 ? 105.537 43.710 169.985 1.00 33.49 158 ASP B C 1
ATOM 5239 O O . ASP B 1 147 ? 105.461 44.807 170.548 1.00 33.04 158 ASP B O 1
ATOM 5244 N N . VAL B 1 148 ? 104.969 43.442 168.809 1.00 34.02 159 VAL B N 1
ATOM 5245 C CA . VAL B 1 148 ? 104.138 44.420 168.099 1.00 30.53 159 VAL B CA 1
ATOM 5246 C C . VAL B 1 148 ? 102.894 44.731 168.913 1.00 21.26 159 VAL B C 1
ATOM 5247 O O . VAL B 1 148 ? 102.561 45.871 169.139 1.00 17.28 159 VAL B O 1
ATOM 5251 N N . LYS B 1 149 ? 102.229 43.690 169.379 1.00 27.10 160 LYS B N 1
ATOM 5252 C CA . LYS B 1 149 ? 100.999 43.857 170.132 1.00 31.90 160 LYS B CA 1
ATOM 5253 C C . LYS B 1 149 ? 101.195 44.705 171.401 1.00 32.55 160 LYS B C 1
ATOM 5254 O O . LYS B 1 149 ? 100.317 45.467 171.794 1.00 32.43 160 LYS B O 1
ATOM 5260 N N . SER B 1 150 ? 102.349 44.592 172.040 1.00 34.91 161 SER B N 1
ATOM 5261 C CA . SER B 1 150 ? 102.584 45.382 173.245 1.00 34.72 161 SER B CA 1
ATOM 5262 C C . SER B 1 150 ? 102.897 46.824 172.858 1.00 31.40 161 SER B C 1
ATOM 5263 O O . SER B 1 150 ? 102.372 47.753 173.468 1.00 31.50 161 SER B O 1
ATOM 5266 N N . ALA B 1 151 ? 103.750 47.000 171.848 1.00 25.00 162 ALA B N 1
ATOM 5267 C CA . ALA B 1 151 ? 104.184 48.325 171.434 1.00 22.89 162 ALA B CA 1
ATOM 5268 C C . ALA B 1 151 ? 102.974 49.191 171.144 1.00 28.40 162 ALA B C 1
ATOM 5269 O O . ALA B 1 151 ? 102.940 50.375 171.467 1.00 30.57 162 ALA B O 1
ATOM 5271 N N . ALA B 1 152 ? 101.963 48.568 170.558 1.00 31.50 163 ALA B N 1
ATOM 5272 C CA . ALA B 1 152 ? 100.764 49.268 170.158 1.00 25.20 163 ALA B CA 1
ATOM 5273 C C . ALA B 1 152 ? 99.881 49.573 171.352 1.00 26.22 163 ALA B C 1
ATOM 5274 O O . ALA B 1 152 ? 99.219 50.598 171.362 1.00 31.52 163 ALA B O 1
ATOM 5276 N N . GLU B 1 153 ? 99.860 48.697 172.353 1.00 26.42 164 GLU B N 1
ATOM 5277 C CA . GLU B 1 153 ? 99.116 48.990 173.576 1.00 27.52 164 GLU B CA 1
ATOM 5278 C C . GLU B 1 153 ? 99.755 50.185 174.308 1.00 28.90 164 GLU B C 1
ATOM 5279 O O . GLU B 1 153 ? 99.063 51.070 174.814 1.00 26.84 164 GLU B O 1
ATOM 5285 N N . ARG B 1 154 ? 101.081 50.217 174.342 1.00 29.00 165 ARG B N 1
ATOM 5286 C CA . ARG B 1 154 ? 101.790 51.321 174.968 1.00 28.99 165 ARG B CA 1
ATOM 5287 C C . ARG B 1 154 ? 101.493 52.624 174.240 1.00 32.12 165 ARG B C 1
ATOM 5288 O O . ARG B 1 154 ? 101.209 53.652 174.876 1.00 33.90 165 ARG B O 1
ATOM 5296 N N . LEU B 1 155 ? 101.556 52.577 172.910 1.00 29.41 166 LEU B N 1
ATOM 5297 C CA . LEU B 1 155 ? 101.382 53.782 172.089 1.00 28.49 166 LEU B CA 1
ATOM 5298 C C . LEU B 1 155 ? 100.020 54.417 172.311 1.00 24.78 166 LEU B C 1
ATOM 5299 O O . LEU B 1 155 ? 99.885 55.632 172.297 1.00 21.94 166 LEU B O 1
ATOM 5304 N N . SER B 1 156 ? 99.019 53.578 172.527 1.00 24.01 167 SER B N 1
ATOM 5305 C CA . SER B 1 156 ? 97.686 54.063 172.825 1.00 26.55 167 SER B CA 1
ATOM 5306 C C . SER B 1 156 ? 97.618 54.828 174.142 1.00 32.11 167 SER B C 1
ATOM 5307 O O . SER B 1 156 ? 96.722 55.656 174.319 1.00 36.43 167 SER B O 1
ATOM 5310 N N . MET B 1 157 ? 98.560 54.572 175.056 1.00 37.59 168 MET B N 1
ATOM 5311 C CA . MET B 1 157 ? 98.611 55.306 176.334 1.00 36.65 168 MET B CA 1
ATOM 5312 C C . MET B 1 157 ? 99.531 56.509 176.244 1.00 32.94 168 MET B C 1
ATOM 5313 O O . MET B 1 157 ? 99.457 57.403 177.079 1.00 42.64 168 MET B O 1
ATOM 5318 N N . ALA B 1 158 ? 100.390 56.532 175.236 1.00 25.55 169 ALA B N 1
ATOM 5319 C CA . ALA B 1 158 ? 101.219 57.695 174.986 1.00 24.61 169 ALA B CA 1
ATOM 5320 C C . ALA B 1 158 ? 100.432 58.799 174.297 1.00 32.07 169 ALA B C 1
ATOM 5321 O O . ALA B 1 158 ? 100.626 59.975 174.569 1.00 37.68 169 ALA B O 1
ATOM 5323 N N . SER B 1 159 ? 99.539 58.406 173.397 1.00 40.03 170 SER B N 1
ATOM 5324 C CA . SER B 1 159 ? 98.967 59.310 172.390 1.00 33.73 170 SER B CA 1
ATOM 5325 C C . SER B 1 159 ? 98.346 60.593 172.945 1.00 34.43 170 SER B C 1
ATOM 5326 O O . SER B 1 159 ? 98.270 61.604 172.241 1.00 32.88 170 SER B O 1
ATOM 5329 N N . PHE B 1 160 ? 97.909 60.555 174.202 1.00 33.50 171 PHE B N 1
ATOM 5330 C CA . PHE B 1 160 ? 97.161 61.679 174.763 1.00 35.31 171 PHE B CA 1
ATOM 5331 C C . PHE B 1 160 ? 98.058 62.871 175.042 1.00 38.12 171 PHE B C 1
ATOM 5332 O O . PHE B 1 160 ? 97.585 63.964 175.361 1.00 44.39 171 PHE B O 1
ATOM 5340 N N . ARG B 1 161 ? 99.358 62.655 174.910 1.00 33.26 172 ARG B N 1
ATOM 5341 C CA . ARG B 1 161 ? 100.317 63.700 175.143 1.00 31.89 172 ARG B CA 1
ATOM 5342 C C . ARG B 1 161 ? 100.840 64.262 173.823 1.00 32.70 172 ARG B C 1
ATOM 5343 O O . ARG B 1 161 ? 101.876 64.947 173.793 1.00 31.98 172 ARG B O 1
ATOM 5351 N N . PHE B 1 162 ? 100.124 63.984 172.732 1.00 26.39 173 PHE B N 1
ATOM 5352 C CA . PHE B 1 162 ? 100.467 64.596 171.447 1.00 26.88 173 PHE B CA 1
ATOM 5353 C C . PHE B 1 162 ? 99.738 65.924 171.303 1.00 25.10 173 PHE B C 1
ATOM 5354 O O . PHE B 1 162 ? 98.819 66.221 172.068 1.00 27.12 173 PHE B O 1
ATOM 5362 N N . THR B 1 163 ? 100.145 66.712 170.314 1.00 21.57 174 THR B N 1
ATOM 5363 C CA . THR B 1 163 ? 99.600 68.049 170.104 1.00 22.84 174 THR B CA 1
ATOM 5364 C C . THR B 1 163 ? 99.571 68.319 168.614 1.00 24.56 174 THR B C 1
ATOM 5365 O O . THR B 1 163 ? 100.537 68.019 167.904 1.00 28.05 174 THR B O 1
ATOM 5369 N N . TYR B 1 164 ? 98.465 68.859 168.124 1.00 21.05 175 TYR B N 1
ATOM 5370 C CA . TYR B 1 164 ? 98.355 69.097 166.698 1.00 23.56 175 TYR B CA 1
ATOM 5371 C C . TYR B 1 164 ? 98.156 70.575 166.453 1.00 27.38 175 TYR B C 1
ATOM 5372 O O . TYR B 1 164 ? 97.386 71.254 167.152 1.00 26.41 175 TYR B O 1
ATOM 5381 N N . LEU B 1 165 ? 98.833 71.064 165.429 1.00 26.63 176 LEU B N 1
ATOM 5382 C CA . LEU B 1 165 ? 99.056 72.481 165.324 1.00 28.20 176 LEU B CA 1
ATOM 5383 C C . LEU B 1 165 ? 98.999 72.974 163.895 1.00 32.74 176 LEU B C 1
ATOM 5384 O O . LEU B 1 165 ? 99.700 72.460 163.018 1.00 31.78 176 LEU B O 1
ATOM 5389 N N . ASN B 1 166 ? 98.164 73.980 163.661 1.00 37.85 177 ASN B N 1
ATOM 5390 C CA . ASN B 1 166 ? 98.129 74.626 162.357 1.00 39.60 177 ASN B CA 1
ATOM 5391 C C . ASN B 1 166 ? 98.616 76.069 162.430 1.00 42.14 177 ASN B C 1
ATOM 5392 O O . ASN B 1 166 ? 97.901 76.955 162.912 1.00 40.42 177 ASN B O 1
ATOM 5397 N N . ALA B 1 167 ? 99.841 76.283 161.953 1.00 41.75 178 ALA B N 1
ATOM 5398 C CA . ALA B 1 167 ? 100.496 77.589 162.002 1.00 44.21 178 ALA B CA 1
ATOM 5399 C C . ALA B 1 167 ? 99.656 78.721 161.391 1.00 46.11 178 ALA B C 1
ATOM 5400 O O . ALA B 1 167 ? 99.398 79.736 162.046 1.00 39.36 178 ALA B O 1
ATOM 5402 N N . GLU B 1 168 ? 99.236 78.528 160.140 1.00 48.21 179 GLU B N 1
ATOM 5403 C CA . GLU B 1 168 ? 98.471 79.527 159.389 1.00 44.65 179 GLU B CA 1
ATOM 5404 C C . GLU B 1 168 ? 97.357 80.187 160.191 1.00 38.30 179 GLU B C 1
ATOM 5405 O O . GLU B 1 168 ? 97.363 81.386 160.361 1.00 46.06 179 GLU B O 1
ATOM 5411 N N . HIS B 1 169 ? 96.419 79.402 160.701 1.00 37.78 180 HIS B N 1
ATOM 5412 C CA . HIS B 1 169 ? 95.279 79.953 161.418 1.00 35.65 180 HIS B CA 1
ATOM 5413 C C . HIS B 1 169 ? 95.436 79.859 162.917 1.00 34.19 180 HIS B C 1
ATOM 5414 O O . HIS B 1 169 ? 94.466 80.051 163.647 1.00 32.50 180 HIS B O 1
ATOM 5421 N N . GLY B 1 170 ? 96.644 79.545 163.375 1.00 31.51 181 GLY B N 1
ATOM 5422 C CA . GLY B 1 170 ? 96.912 79.436 164.801 1.00 32.37 181 GLY B CA 1
ATOM 5423 C C . GLY B 1 170 ? 95.932 78.572 165.581 1.00 36.88 181 GLY B C 1
ATOM 5424 O O . GLY B 1 170 ? 95.377 78.982 166.616 1.00 30.46 181 GLY B O 1
ATOM 5425 N N . LEU B 1 171 ? 95.715 77.363 165.063 1.00 44.98 182 LEU B N 1
ATOM 5426 C CA . LEU B 1 171 ? 94.822 76.387 165.671 1.00 33.50 182 LEU B CA 1
ATOM 5427 C C . LEU B 1 171 ? 95.684 75.407 166.438 1.00 27.11 182 LEU B C 1
ATOM 5428 O O . LEU B 1 171 ? 96.780 75.044 165.991 1.00 25.93 182 LEU B O 1
ATOM 5433 N N . VAL B 1 172 ? 95.207 74.990 167.598 1.00 20.25 183 VAL B N 1
ATOM 5434 C CA . VAL B 1 172 ? 95.987 74.071 168.390 1.00 25.50 183 VAL B CA 1
ATOM 5435 C C . VAL B 1 172 ? 95.104 73.056 169.119 1.00 28.90 183 VAL B C 1
ATOM 5436 O O . VAL B 1 172 ? 94.285 73.417 169.972 1.00 27.74 183 VAL B O 1
ATOM 5440 N N . ILE B 1 173 ? 95.267 71.786 168.742 1.00 28.06 184 ILE B N 1
ATOM 5441 C CA . ILE B 1 173 ? 94.511 70.690 169.339 1.00 28.32 184 ILE B CA 1
ATOM 5442 C C . ILE B 1 173 ? 95.443 69.891 170.230 1.00 26.05 184 ILE B C 1
ATOM 5443 O O . ILE B 1 173 ? 96.498 69.409 169.802 1.00 23.37 184 ILE B O 1
ATOM 5448 N N . ARG B 1 174 ? 95.028 69.758 171.479 1.00 22.55 185 ARG B N 1
ATOM 5449 C CA . ARG B 1 174 ? 95.928 69.371 172.532 1.00 24.88 185 ARG B CA 1
ATOM 5450 C C . ARG B 1 174 ? 95.080 69.096 173.766 1.00 25.50 185 ARG B C 1
ATOM 5451 O O . ARG B 1 174 ? 94.006 69.673 173.910 1.00 27.66 185 ARG B O 1
ATOM 5459 N N . GLU B 1 175 ? 95.530 68.190 174.630 1.00 26.76 186 GLU B N 1
ATOM 5460 C CA . GLU B 1 175 ? 94.788 67.873 175.845 1.00 29.54 186 GLU B CA 1
ATOM 5461 C C . GLU B 1 175 ? 94.573 69.126 176.690 1.00 32.54 186 GLU B C 1
ATOM 5462 O O . GLU B 1 175 ? 95.418 70.023 176.710 1.00 35.30 186 GLU B O 1
ATOM 5468 N N . GLN B 1 176 ? 93.431 69.192 177.363 1.00 33.87 187 GLN B N 1
ATOM 5469 C CA . GLN B 1 176 ? 93.072 70.355 178.176 1.00 43.01 187 GLN B CA 1
ATOM 5470 C C . GLN B 1 176 ? 91.970 69.999 179.175 1.00 54.28 187 GLN B C 1
ATOM 5471 O O . GLN B 1 176 ? 91.154 69.105 178.916 1.00 49.35 187 GLN B O 1
ATOM 5477 N N . LYS B 1 177 ? 91.964 70.686 180.321 1.00 61.60 188 LYS B N 1
ATOM 5478 C CA . LYS B 1 177 ? 90.916 70.497 181.324 1.00 59.38 188 LYS B CA 1
ATOM 5479 C C . LYS B 1 177 ? 89.583 70.932 180.713 1.00 55.74 188 LYS B C 1
ATOM 5480 O O . LYS B 1 177 ? 89.556 71.814 179.855 1.00 52.42 188 LYS B O 1
ATOM 5486 N N . PRO B 1 178 ? 88.477 70.297 181.132 1.00 52.34 189 PRO B N 1
ATOM 5487 C CA . PRO B 1 178 ? 87.163 70.567 180.538 1.00 49.34 189 PRO B CA 1
ATOM 5488 C C . PRO B 1 178 ? 86.809 72.057 180.531 1.00 55.88 189 PRO B C 1
ATOM 5489 O O . PRO B 1 178 ? 86.062 72.515 179.664 1.00 55.68 189 PRO B O 1
ATOM 5493 N N . GLU B 1 179 ? 87.362 72.798 181.486 1.00 57.91 190 GLU B N 1
ATOM 5494 C CA . GLU B 1 179 ? 87.083 74.219 181.638 1.00 49.77 190 GLU B CA 1
ATOM 5495 C C . GLU B 1 179 ? 88.021 75.062 180.790 1.00 46.23 190 GLU B C 1
ATOM 5496 O O . GLU B 1 179 ? 87.828 76.258 180.644 1.00 53.50 190 GLU B O 1
ATOM 5502 N N . ALA B 1 180 ? 89.035 74.437 180.215 1.00 47.37 191 ALA B N 1
ATOM 5503 C CA . ALA B 1 180 ? 89.921 75.150 179.304 1.00 45.80 191 ALA B CA 1
ATOM 5504 C C . ALA B 1 180 ? 89.305 75.198 177.913 1.00 43.43 191 ALA B C 1
ATOM 5505 O O . ALA B 1 180 ? 89.874 75.782 176.992 1.00 41.50 191 ALA B O 1
ATOM 5507 N N . ALA B 1 181 ? 88.133 74.585 177.770 1.00 46.27 192 ALA B N 1
ATOM 5508 C CA . ALA B 1 181 ? 87.567 74.304 176.445 1.00 47.64 192 ALA B CA 1
ATOM 5509 C C . ALA B 1 181 ? 87.094 75.543 175.686 1.00 40.68 192 ALA B C 1
ATOM 5510 O O . ALA B 1 181 ? 86.334 76.350 176.211 1.00 46.13 192 ALA B O 1
ATOM 5512 N N . GLN B 1 182 ? 87.541 75.673 174.445 1.00 35.27 193 GLN B N 1
ATOM 5513 C CA . GLN B 1 182 ? 87.098 76.756 173.575 1.00 37.76 193 GLN B CA 1
ATOM 5514 C C . GLN B 1 182 ? 86.011 76.282 172.626 1.00 41.71 193 GLN B C 1
ATOM 5515 O O . GLN B 1 182 ? 86.318 75.655 171.616 1.00 45.96 193 GLN B O 1
ATOM 5521 N N . GLN B 1 183 ? 84.750 76.580 172.945 1.00 38.19 194 GLN B N 1
ATOM 5522 C CA . GLN B 1 183 ? 83.613 76.131 172.143 1.00 33.83 194 GLN B CA 1
ATOM 5523 C C . GLN B 1 183 ? 83.634 76.687 170.724 1.00 37.97 194 GLN B C 1
ATOM 5524 O O . GLN B 1 183 ? 84.384 77.623 170.425 1.00 29.67 194 GLN B O 1
ATOM 5530 N N . LYS B 1 184 ? 82.810 76.092 169.859 1.00 37.12 195 LYS B N 1
ATOM 5531 C CA . LYS B 1 184 ? 82.748 76.450 168.435 1.00 38.10 195 LYS B CA 1
ATOM 5532 C C . LYS B 1 184 ? 84.114 76.675 167.793 1.00 32.17 195 LYS B C 1
ATOM 5533 O O . LYS B 1 184 ? 84.253 77.505 166.898 1.00 33.74 195 LYS B O 1
ATOM 5539 N N . TYR B 1 185 ? 85.091 75.884 168.233 1.00 33.45 196 TYR B N 1
ATOM 5540 C CA . TYR B 1 185 ? 86.510 76.120 167.963 1.00 34.54 196 TYR B CA 1
ATOM 5541 C C . TYR B 1 185 ? 86.892 76.145 166.491 1.00 30.78 196 TYR B C 1
ATOM 5542 O O . TYR B 1 185 ? 87.822 76.840 166.091 1.00 29.60 196 TYR B O 1
ATOM 5551 N N . LEU B 1 186 ? 86.180 75.383 165.679 1.00 34.01 197 LEU B N 1
ATOM 5552 C CA . LEU B 1 186 ? 86.601 75.217 164.299 1.00 37.12 197 LEU B CA 1
ATOM 5553 C C . LEU B 1 186 ? 85.476 75.497 163.309 1.00 37.68 197 LEU B C 1
ATOM 5554 O O . LEU B 1 186 ? 85.648 75.294 162.088 1.00 32.21 197 LEU B O 1
ATOM 5559 N N . ASP B 1 187 ? 84.351 75.985 163.848 1.00 35.48 198 ASP B N 1
ATOM 5560 C CA . ASP B 1 187 ? 83.132 76.252 163.075 1.00 33.54 198 ASP B CA 1
ATOM 5561 C C . ASP B 1 187 ? 83.342 76.994 161.764 1.00 32.64 198 ASP B C 1
ATOM 5562 O O . ASP B 1 187 ? 82.704 76.674 160.762 1.00 32.35 198 ASP B O 1
ATOM 5567 N N . LYS B 1 188 ? 84.237 77.973 161.770 1.00 30.50 199 LYS B N 1
ATOM 5568 C CA . LYS B 1 188 ? 84.580 78.682 160.544 1.00 33.60 199 LYS B CA 1
ATOM 5569 C C . LYS B 1 188 ? 84.959 77.716 159.399 1.00 36.41 199 LYS B C 1
ATOM 5570 O O . LYS B 1 188 ? 84.695 77.984 158.223 1.00 33.05 199 LYS B O 1
ATOM 5576 N N . PHE B 1 189 ? 85.551 76.578 159.764 1.00 41.03 200 PHE B N 1
ATOM 5577 C CA . PHE B 1 189 ? 86.165 75.664 158.801 1.00 33.66 200 PHE B CA 1
ATOM 5578 C C . PHE B 1 189 ? 85.280 74.482 158.492 1.00 35.29 200 PHE B C 1
ATOM 5579 O O . PHE B 1 189 ? 85.415 73.858 157.433 1.00 31.68 200 PHE B O 1
ATOM 5587 N N . SER B 1 190 ? 84.389 74.158 159.426 1.00 32.10 201 SER B N 1
ATOM 5588 C CA . SER B 1 190 ? 83.590 72.959 159.293 1.00 31.37 201 SER B CA 1
ATOM 5589 C C . SER B 1 190 ? 82.150 73.192 158.828 1.00 43.44 201 SER B C 1
ATOM 5590 O O . SER B 1 190 ? 81.376 72.232 158.744 1.00 47.31 201 SER B O 1
ATOM 5593 N N . LYS B 1 191 ? 81.786 74.441 158.518 1.00 44.74 202 LYS B N 1
ATOM 5594 C CA . LYS B 1 191 ? 80.427 74.749 158.033 1.00 47.37 202 LYS B CA 1
ATOM 5595 C C . LYS B 1 191 ? 80.132 74.055 156.697 1.00 47.25 202 LYS B C 1
ATOM 5596 O O . LYS B 1 191 ? 79.112 73.348 156.537 1.00 37.17 202 LYS B O 1
ATOM 5602 N N . GLY B 1 192 ? 81.040 74.256 155.745 1.00 50.55 203 GLY B N 1
ATOM 5603 C CA . GLY B 1 192 ? 81.141 73.368 154.592 1.00 58.70 203 GLY B CA 1
ATOM 5604 C C . GLY B 1 192 ? 81.319 71.965 155.201 1.00 58.94 203 GLY B C 1
ATOM 5605 O O . GLY B 1 192 ? 82.359 71.621 155.819 1.00 41.51 203 GLY B O 1
ATOM 5606 N N . ALA B 1 193 ? 80.297 71.134 155.021 1.00 54.88 204 ALA B N 1
ATOM 5607 C CA . ALA B 1 193 ? 80.240 69.859 155.736 1.00 46.51 204 ALA B CA 1
ATOM 5608 C C . ALA B 1 193 ? 80.641 68.747 154.758 1.00 45.36 204 ALA B C 1
ATOM 5609 O O . ALA B 1 193 ? 79.910 67.760 154.633 1.00 52.83 204 ALA B O 1
ATOM 5611 N N . VAL B 1 194 ? 81.781 68.858 154.071 1.00 38.33 205 VAL B N 1
ATOM 5612 C CA . VAL B 1 194 ? 82.153 67.720 153.204 1.00 41.64 205 VAL B CA 1
ATOM 5613 C C . VAL B 1 194 ? 83.545 67.023 153.401 1.00 40.59 205 VAL B C 1
ATOM 5614 O O . VAL B 1 194 ? 84.605 67.538 153.019 1.00 42.48 205 VAL B O 1
ATOM 5618 N N . PRO B 1 195 ? 83.523 65.829 154.021 1.00 36.49 206 PRO B N 1
ATOM 5619 C CA . PRO B 1 195 ? 84.752 65.204 154.530 1.00 36.76 206 PRO B CA 1
ATOM 5620 C C . PRO B 1 195 ? 85.760 64.783 153.477 1.00 36.11 206 PRO B C 1
ATOM 5621 O O . PRO B 1 195 ? 86.931 64.588 153.833 1.00 33.47 206 PRO B O 1
ATOM 5625 N N . TYR B 1 196 ? 85.344 64.657 152.222 1.00 32.34 207 TYR B N 1
ATOM 5626 C CA . TYR B 1 196 ? 86.276 64.177 151.213 1.00 34.33 207 TYR B CA 1
ATOM 5627 C C . TYR B 1 196 ? 87.072 65.299 150.563 1.00 38.96 207 TYR B C 1
ATOM 5628 O O . TYR B 1 196 ? 88.055 65.049 149.861 1.00 36.83 207 TYR B O 1
ATOM 5637 N N . LYS B 1 197 ? 86.666 66.534 150.839 1.00 40.99 208 LYS B N 1
ATOM 5638 C CA . LYS B 1 197 ? 87.161 67.677 150.089 1.00 42.65 208 LYS B CA 1
ATOM 5639 C C . LYS B 1 197 ? 87.635 68.829 150.987 1.00 45.02 208 LYS B C 1
ATOM 5640 O O . LYS B 1 197 ? 88.573 69.559 150.629 1.00 46.96 208 LYS B O 1
ATOM 5646 N N . ASP B 1 198 ? 86.987 68.991 152.143 1.00 38.82 209 ASP B N 1
ATOM 5647 C CA . ASP B 1 198 ? 87.259 70.120 153.047 1.00 41.93 209 ASP B CA 1
ATOM 5648 C C . ASP B 1 198 ? 88.176 69.706 154.212 1.00 39.49 209 ASP B C 1
ATOM 5649 O O . ASP B 1 198 ? 87.710 69.198 155.244 1.00 33.67 209 ASP B O 1
ATOM 5654 N N . VAL B 1 199 ? 89.479 69.924 154.050 1.00 36.49 210 VAL B N 1
ATOM 5655 C CA . VAL B 1 199 ? 90.431 69.431 155.035 1.00 34.14 210 VAL B CA 1
ATOM 5656 C C . VAL B 1 199 ? 91.217 70.525 155.767 1.00 35.46 210 VAL B C 1
ATOM 5657 O O . VAL B 1 199 ? 91.594 71.545 155.184 1.00 42.01 210 VAL B O 1
ATOM 5661 N N . ILE B 1 200 ? 91.444 70.307 157.057 1.00 30.80 211 ILE B N 1
ATOM 5662 C CA . ILE B 1 200 ? 92.389 71.116 157.819 1.00 33.42 211 ILE B CA 1
ATOM 5663 C C . ILE B 1 200 ? 93.636 70.304 158.191 1.00 30.44 211 ILE B C 1
ATOM 5664 O O . ILE B 1 200 ? 93.563 69.349 158.958 1.00 27.99 211 ILE B O 1
ATOM 5669 N N . GLU B 1 201 ? 94.782 70.703 157.663 1.00 29.38 212 GLU B N 1
ATOM 5670 C CA . GLU B 1 201 ? 96.027 70.001 157.925 1.00 26.88 212 GLU B CA 1
ATOM 5671 C C . GLU B 1 201 ? 96.761 70.516 159.170 1.00 29.98 212 GLU B C 1
ATOM 5672 O O . GLU B 1 201 ? 96.939 71.718 159.340 1.00 35.68 212 GLU B O 1
ATOM 5678 N N . PHE B 1 202 ? 97.174 69.603 160.044 1.00 29.09 213 PHE B N 1
ATOM 5679 C CA . PHE B 1 202 ? 97.995 69.962 161.206 1.00 30.30 213 PHE B CA 1
ATOM 5680 C C . PHE B 1 202 ? 99.378 69.288 161.196 1.00 32.14 213 PHE B C 1
ATOM 5681 O O . PHE B 1 202 ? 99.605 68.298 160.493 1.00 30.72 213 PHE B O 1
ATOM 5689 N N . THR B 1 203 ? 100.303 69.811 161.995 1.00 33.69 214 THR B N 1
ATOM 5690 C CA . THR B 1 203 ? 101.529 69.065 162.271 1.00 33.01 214 THR B CA 1
ATOM 5691 C C . THR B 1 203 ? 101.434 68.500 163.681 1.00 26.77 214 THR B C 1
ATOM 5692 O O . THR B 1 203 ? 100.985 69.177 164.619 1.00 21.07 214 THR B O 1
ATOM 5696 N N . ALA B 1 204 ? 101.814 67.233 163.806 1.00 31.01 215 ALA B N 1
ATOM 5697 C CA . ALA B 1 204 ? 101.625 66.494 165.053 1.00 25.89 215 ALA B CA 1
ATOM 5698 C C . ALA B 1 204 ? 102.913 66.542 165.817 1.00 25.35 215 ALA B C 1
ATOM 5699 O O . ALA B 1 204 ? 103.977 66.238 165.276 1.00 26.00 215 ALA B O 1
ATOM 5701 N N . MET B 1 205 ? 102.831 66.937 167.076 1.00 25.47 216 MET B N 1
ATOM 5702 C CA . MET B 1 205 ? 104.048 67.144 167.831 1.00 26.37 216 MET B CA 1
ATOM 5703 C C . MET B 1 205 ? 103.984 66.414 169.129 1.00 23.55 216 MET B C 1
ATOM 5704 O O . MET B 1 205 ? 102.906 65.998 169.549 1.00 24.51 216 MET B O 1
ATOM 5709 N N . GLN B 1 206 ? 105.142 66.234 169.753 1.00 23.69 217 GLN B N 1
ATOM 5710 C CA . GLN B 1 206 ? 105.180 65.711 171.122 1.00 31.42 217 GLN B CA 1
ATOM 5711 C C . GLN B 1 206 ? 106.306 66.379 171.886 1.00 29.56 217 GLN B C 1
ATOM 5712 O O . GLN B 1 206 ? 107.238 66.928 171.287 1.00 27.82 217 GLN B O 1
ATOM 5718 N N . SER B 1 207 ? 106.229 66.312 173.206 1.00 26.22 218 SER B N 1
ATOM 5719 C CA . SER B 1 207 ? 107.192 67.008 174.035 1.00 26.89 218 SER B CA 1
ATOM 5720 C C . SER B 1 207 ? 108.621 66.479 173.915 1.00 29.85 218 SER B C 1
ATOM 5721 O O . SER B 1 207 ? 108.852 65.266 173.852 1.00 29.25 218 SER B O 1
ATOM 5724 N N . LEU B 1 208 ? 109.579 67.408 173.897 1.00 27.93 219 LEU B N 1
ATOM 5725 C CA . LEU B 1 208 ? 110.996 67.063 173.850 1.00 23.55 219 LEU B CA 1
ATOM 5726 C C . LEU B 1 208 ? 111.367 66.375 175.151 1.00 28.16 219 LEU B C 1
ATOM 5727 O O . LEU B 1 208 ? 112.386 65.704 175.254 1.00 26.67 219 LEU B O 1
ATOM 5732 N N . THR B 1 209 ? 110.523 66.574 176.154 1.00 32.87 220 THR B N 1
ATOM 5733 C CA . THR B 1 209 ? 110.617 65.860 177.402 1.00 28.93 220 THR B CA 1
ATOM 5734 C C . THR B 1 209 ? 109.974 64.498 177.184 1.00 29.80 220 THR B C 1
ATOM 5735 O O . THR B 1 209 ? 109.888 63.699 178.103 1.00 29.91 220 THR B O 1
ATOM 5739 N N . PHE B 1 234 ? 117.499 42.387 166.708 1.00 46.81 245 PHE B N 1
ATOM 5740 C CA . PHE B 1 234 ? 116.103 42.857 166.685 1.00 47.82 245 PHE B CA 1
ATOM 5741 C C . PHE B 1 234 ? 115.715 43.599 165.401 1.00 43.40 245 PHE B C 1
ATOM 5742 O O . PHE B 1 234 ? 116.580 44.108 164.685 1.00 40.98 245 PHE B O 1
ATOM 5750 N N . THR B 1 235 ? 114.407 43.654 165.131 1.00 43.59 246 THR B N 1
ATOM 5751 C CA . THR B 1 235 ? 113.863 44.347 163.959 1.00 40.82 246 THR B CA 1
ATOM 5752 C C . THR B 1 235 ? 113.301 45.723 164.323 1.00 44.27 246 THR B C 1
ATOM 5753 O O . THR B 1 235 ? 112.571 45.886 165.315 1.00 41.03 246 THR B O 1
ATOM 5757 N N . ARG B 1 236 ? 113.636 46.709 163.503 1.00 39.48 247 ARG B N 1
ATOM 5758 C CA . ARG B 1 236 ? 113.256 48.083 163.768 1.00 38.60 247 ARG B CA 1
ATOM 5759 C C . ARG B 1 236 ? 112.232 48.497 162.733 1.00 37.10 247 ARG B C 1
ATOM 5760 O O . ARG B 1 236 ? 112.571 48.760 161.584 1.00 38.43 247 ARG B O 1
ATOM 5768 N N . LEU B 1 237 ? 110.970 48.541 163.132 1.00 37.58 248 LEU B N 1
ATOM 5769 C CA . LEU B 1 237 ? 109.904 48.950 162.218 1.00 37.52 248 LEU B CA 1
ATOM 5770 C C . LEU B 1 237 ? 109.540 50.407 162.455 1.00 34.64 248 LEU B C 1
ATOM 5771 O O . LEU B 1 237 ? 109.339 50.837 163.592 1.00 37.77 248 LEU B O 1
ATOM 5776 N N . VAL B 1 238 ? 109.459 51.172 161.384 1.00 30.06 249 VAL B N 1
ATOM 5777 C CA . VAL B 1 238 ? 109.078 52.571 161.510 1.00 32.16 249 VAL B CA 1
ATOM 5778 C C . VAL B 1 238 ? 107.875 52.881 160.618 1.00 30.42 249 VAL B C 1
ATOM 5779 O O . VAL B 1 238 ? 107.883 52.591 159.428 1.00 29.17 249 VAL B O 1
ATOM 5783 N N . THR B 1 239 ? 106.830 53.444 161.207 1.00 29.02 250 THR B N 1
ATOM 5784 C CA . THR B 1 239 ? 105.619 53.713 160.460 1.00 27.83 250 THR B CA 1
ATOM 5785 C C . THR B 1 239 ? 105.468 55.203 160.232 1.00 26.32 250 THR B C 1
ATOM 5786 O O . THR B 1 239 ? 105.548 55.990 161.173 1.00 27.94 250 THR B O 1
ATOM 5790 N N . ILE B 1 240 ? 105.274 55.597 158.980 1.00 26.18 251 ILE B N 1
ATOM 5791 C CA . ILE B 1 240 ? 104.809 56.952 158.699 1.00 26.31 251 ILE B CA 1
ATOM 5792 C C . ILE B 1 240 ? 103.440 56.878 158.050 1.00 26.83 251 ILE B C 1
ATOM 5793 O O . ILE B 1 240 ? 103.258 56.207 157.030 1.00 28.58 251 ILE B O 1
ATOM 5798 N N . GLY B 1 241 ? 102.467 57.551 158.649 1.00 23.40 252 GLY B N 1
ATOM 5799 C CA . GLY B 1 241 ? 101.125 57.499 158.114 1.00 26.24 252 GLY B CA 1
ATOM 5800 C C . GLY B 1 241 ? 100.290 58.685 158.507 1.00 23.97 252 GLY B C 1
ATOM 5801 O O . GLY B 1 241 ? 100.651 59.435 159.398 1.00 25.21 252 GLY B O 1
ATOM 5802 N N . GLU B 1 242 ? 99.160 58.856 157.841 1.00 24.66 253 GLU B N 1
ATOM 5803 C CA . GLU B 1 242 ? 98.266 59.932 158.199 1.00 25.71 253 GLU B CA 1
ATOM 5804 C C . GLU B 1 242 ? 97.198 59.465 159.180 1.00 21.47 253 GLU B C 1
ATOM 5805 O O . GLU B 1 242 ? 96.806 58.305 159.188 1.00 22.89 253 GLU B O 1
ATOM 5811 N N . VAL B 1 243 ? 96.752 60.373 160.030 1.00 18.04 254 VAL B N 1
ATOM 5812 C CA . VAL B 1 243 ? 95.613 60.105 160.874 1.00 15.19 254 VAL B CA 1
ATOM 5813 C C . VAL B 1 243 ? 94.605 61.151 160.509 1.00 17.07 254 VAL B C 1
ATOM 5814 O O . VAL B 1 243 ? 94.956 62.322 160.368 1.00 19.01 254 VAL B O 1
ATOM 5818 N N . VAL B 1 244 ? 93.361 60.729 160.311 1.00 17.73 255 VAL B N 1
ATOM 5819 C CA . VAL B 1 244 ? 92.313 61.624 159.824 1.00 16.36 255 VAL B CA 1
ATOM 5820 C C . VAL B 1 244 ? 91.118 61.552 160.739 1.00 16.33 255 VAL B C 1
ATOM 5821 O O . VAL B 1 244 ? 90.581 60.473 160.970 1.00 18.31 255 VAL B O 1
ATOM 5825 N N . PHE B 1 245 ? 90.699 62.682 161.282 1.00 16.23 256 PHE B N 1
ATOM 5826 C CA . PHE B 1 245 ? 89.518 62.655 162.128 1.00 19.66 256 PHE B CA 1
ATOM 5827 C C . PHE B 1 245 ? 88.532 63.730 161.712 1.00 23.63 256 PHE B C 1
ATOM 5828 O O . PHE B 1 245 ? 88.924 64.760 161.153 1.00 21.20 256 PHE B O 1
ATOM 5836 N N . PRO B 1 246 ? 87.241 63.474 161.959 1.00 24.41 257 PRO B N 1
ATOM 5837 C CA . PRO B 1 246 ? 86.187 64.416 161.588 1.00 27.13 257 PRO B CA 1
ATOM 5838 C C . PRO B 1 246 ? 86.085 65.617 162.525 1.00 29.42 257 PRO B C 1
ATOM 5839 O O . PRO B 1 246 ? 86.098 65.474 163.759 1.00 25.02 257 PRO B O 1
ATOM 5843 N N . ALA B 1 247 ? 85.990 66.798 161.905 1.00 35.81 258 ALA B N 1
ATOM 5844 C CA . ALA B 1 247 ? 85.623 68.045 162.580 1.00 34.73 258 ALA B CA 1
ATOM 5845 C C . ALA B 1 247 ? 84.182 68.428 162.218 1.00 28.53 258 ALA B C 1
ATOM 5846 O O . ALA B 1 247 ? 83.877 68.719 161.068 1.00 29.37 258 ALA B O 1
ATOM 5848 N N . PHE B 1 248 ? 83.297 68.392 163.200 1.00 26.97 259 PHE B N 1
ATOM 5849 C CA . PHE B 1 248 ? 81.910 68.747 162.977 1.00 33.31 259 PHE B CA 1
ATOM 5850 C C . PHE B 1 248 ? 81.635 70.158 163.475 1.00 40.50 259 PHE B C 1
ATOM 5851 O O . PHE B 1 248 ? 82.218 70.611 164.467 1.00 42.76 259 PHE B O 1
ATOM 5859 N N . PHE B 1 249 ? 80.730 70.843 162.785 1.00 42.48 260 PHE B N 1
ATOM 5860 C CA . PHE B 1 249 ? 80.208 72.124 163.242 1.00 42.89 260 PHE B CA 1
ATOM 5861 C C . PHE B 1 249 ? 79.633 71.971 164.646 1.00 37.64 260 PHE B C 1
ATOM 5862 O O . PHE B 1 249 ? 78.809 71.085 164.895 1.00 33.69 260 PHE B O 1
ATOM 5870 N N . GLY B 1 250 ? 80.102 72.819 165.559 1.00 36.82 261 GLY B N 1
ATOM 5871 C CA . GLY B 1 250 ? 79.628 72.828 166.931 1.00 40.13 261 GLY B CA 1
ATOM 5872 C C . GLY B 1 250 ? 80.536 72.105 167.914 1.00 42.10 261 GLY B C 1
ATOM 5873 O O . GLY B 1 250 ? 80.172 71.896 169.082 1.00 35.88 261 GLY B O 1
ATOM 5874 N N . ASP B 1 251 ? 81.719 71.715 167.441 1.00 42.79 262 ASP B N 1
ATOM 5875 C CA . ASP B 1 251 ? 82.681 70.992 168.269 1.00 41.09 262 ASP B CA 1
ATOM 5876 C C . ASP B 1 251 ? 83.452 71.940 169.160 1.00 41.70 262 ASP B C 1
ATOM 5877 O O . ASP B 1 251 ? 83.926 72.992 168.702 1.00 39.68 262 ASP B O 1
ATOM 5882 N N . SER B 1 252 ? 83.624 71.567 170.422 1.00 39.93 263 SER B N 1
ATOM 5883 C CA . SER B 1 252 ? 84.602 72.286 171.230 1.00 39.76 263 SER B CA 1
ATOM 5884 C C . SER B 1 252 ? 86.023 71.800 170.901 1.00 38.91 263 SER B C 1
ATOM 5885 O O . SER B 1 252 ? 86.212 70.810 170.184 1.00 38.28 263 SER B O 1
ATOM 5888 N N . SER B 1 253 ? 87.031 72.502 171.397 1.00 39.47 264 SER B N 1
ATOM 5889 C CA . SER B 1 253 ? 88.390 72.058 171.147 1.00 35.51 264 SER B CA 1
ATOM 5890 C C . SER B 1 253 ? 88.657 70.807 171.992 1.00 30.64 264 SER B C 1
ATOM 5891 O O . SER B 1 253 ? 89.604 70.066 171.736 1.00 27.30 264 SER B O 1
ATOM 5894 N N . LEU B 1 254 ? 87.801 70.564 172.981 1.00 28.95 265 LEU B N 1
ATOM 5895 C CA . LEU B 1 254 ? 87.917 69.365 173.805 1.00 30.75 265 LEU B CA 1
ATOM 5896 C C . LEU B 1 254 ? 87.376 68.133 173.088 1.00 33.46 265 LEU B C 1
ATOM 5897 O O . LEU B 1 254 ? 87.926 67.026 173.219 1.00 32.21 265 LEU B O 1
ATOM 5902 N N . ASP B 1 255 ? 86.284 68.328 172.348 1.00 33.57 266 ASP B N 1
ATOM 5903 C CA . ASP B 1 255 ? 85.689 67.262 171.543 1.00 32.39 266 ASP B CA 1
ATOM 5904 C C . ASP B 1 255 ? 86.705 66.799 170.509 1.00 28.12 266 ASP B C 1
ATOM 5905 O O . ASP B 1 255 ? 86.900 65.602 170.301 1.00 26.26 266 ASP B O 1
ATOM 5910 N N . LEU B 1 256 ? 87.333 67.772 169.860 1.00 24.26 267 LEU B N 1
ATOM 5911 C CA . LEU B 1 256 ? 88.381 67.508 168.903 1.00 24.72 267 LEU B CA 1
ATOM 5912 C C . LEU B 1 256 ? 89.583 66.779 169.499 1.00 24.67 267 LEU B C 1
ATOM 5913 O O . LEU B 1 256 ? 90.230 66.012 168.808 1.00 26.18 267 LEU B O 1
ATOM 5918 N N . TYR B 1 257 ? 89.929 67.012 170.754 1.00 24.45 268 TYR B N 1
ATOM 5919 C CA . TYR B 1 257 ? 91.145 66.374 171.227 1.00 21.32 268 TYR B CA 1
ATOM 5920 C C . TYR B 1 257 ? 90.848 64.908 171.452 1.00 23.13 268 TYR B C 1
ATOM 5921 O O . TYR B 1 257 ? 91.598 64.034 170.993 1.00 23.51 268 TYR B O 1
ATOM 5930 N N . LYS B 1 258 ? 89.741 64.643 172.144 1.00 23.23 269 LYS B N 1
ATOM 5931 C CA . LYS B 1 258 ? 89.290 63.273 172.387 1.00 23.90 269 LYS B CA 1
ATOM 5932 C C . LYS B 1 258 ? 89.251 62.415 171.108 1.00 23.76 269 LYS B C 1
ATOM 5933 O O . LYS B 1 258 ? 89.598 61.228 171.119 1.00 23.87 269 LYS B O 1
ATOM 5939 N N . ARG B 1 259 ? 88.843 63.040 170.013 1.00 21.21 270 ARG B N 1
ATOM 5940 C CA . ARG B 1 259 ? 88.612 62.353 168.764 1.00 19.15 270 ARG B CA 1
ATOM 5941 C C . ARG B 1 259 ? 89.903 62.117 168.020 1.00 18.54 270 ARG B C 1
ATOM 5942 O O . ARG B 1 259 ? 90.098 61.067 167.415 1.00 18.83 270 ARG B O 1
ATOM 5950 N N . SER B 1 260 ? 90.783 63.109 168.058 1.00 21.06 271 SER B N 1
ATOM 5951 C CA . SER B 1 260 ? 92.076 63.032 167.388 1.00 22.09 271 SER B CA 1
ATOM 5952 C C . SER B 1 260 ? 92.884 61.900 168.010 1.00 22.75 271 SER B C 1
ATOM 5953 O O . SER B 1 260 ? 93.773 61.315 167.381 1.00 22.80 271 SER B O 1
ATOM 5956 N N . ARG B 1 261 ? 92.583 61.618 169.267 1.00 19.03 272 ARG B N 1
ATOM 5957 C CA . ARG B 1 261 ? 93.352 60.655 170.003 1.00 18.92 272 ARG B CA 1
ATOM 5958 C C . ARG B 1 261 ? 92.851 59.261 169.678 1.00 20.12 272 ARG B C 1
ATOM 5959 O O . ARG B 1 261 ? 93.641 58.360 169.427 1.00 22.31 272 ARG B O 1
ATOM 5967 N N . GLU B 1 262 ? 91.534 59.085 169.697 1.00 18.54 273 GLU B N 1
ATOM 5968 C CA . GLU B 1 262 ? 90.918 57.853 169.246 1.00 15.19 273 GLU B CA 1
ATOM 5969 C C . GLU B 1 262 ? 91.263 57.582 167.786 1.00 15.12 273 GLU B C 1
ATOM 5970 O O . GLU B 1 262 ? 91.428 56.439 167.382 1.00 13.01 273 GLU B O 1
ATOM 5976 N N . ALA B 1 263 ? 91.354 58.637 166.986 1.00 15.27 274 ALA B N 1
ATOM 5977 C CA . ALA B 1 263 ? 91.716 58.475 165.588 1.00 14.89 274 ALA B CA 1
ATOM 5978 C C . ALA B 1 263 ? 93.117 57.898 165.518 1.00 15.54 274 ALA B C 1
ATOM 5979 O O . ALA B 1 263 ? 93.377 56.967 164.758 1.00 16.32 274 ALA B O 1
ATOM 5981 N N . PHE B 1 264 ? 94.019 58.458 166.314 1.00 16.45 275 PHE B N 1
ATOM 5982 C CA . PHE B 1 264 ? 95.401 58.012 166.330 1.00 14.71 275 PHE B CA 1
ATOM 5983 C C . PHE B 1 264 ? 95.492 56.555 166.768 1.00 14.48 275 PHE B C 1
ATOM 5984 O O . PHE B 1 264 ? 96.176 55.754 166.130 1.00 15.14 275 PHE B O 1
ATOM 5992 N N . ASN B 1 265 ? 94.833 56.216 167.868 1.00 12.03 276 ASN B N 1
ATOM 5993 C CA . ASN B 1 265 ? 94.909 54.858 168.374 1.00 13.63 276 ASN B CA 1
ATOM 5994 C C . ASN B 1 265 ? 94.412 53.838 167.354 1.00 12.70 276 ASN B C 1
ATOM 5995 O O . ASN B 1 265 ? 95.072 52.837 167.107 1.00 13.32 276 ASN B O 1
ATOM 6000 N N . ARG B 1 266 ? 93.268 54.120 166.745 1.00 11.99 277 ARG B N 1
ATOM 6001 C CA . ARG B 1 266 ? 92.668 53.231 165.767 1.00 11.11 277 ARG B CA 1
ATOM 6002 C C . ARG B 1 266 ? 93.637 52.898 164.643 1.00 11.13 277 ARG B C 1
ATOM 6003 O O . ARG B 1 266 ? 93.765 51.718 164.246 1.00 9.61 277 ARG B O 1
ATOM 6011 N N . ARG B 1 267 ? 94.328 53.926 164.154 1.00 8.28 278 ARG B N 1
ATOM 6012 C CA . ARG B 1 267 ? 95.311 53.741 163.106 1.00 8.12 278 ARG B CA 1
ATOM 6013 C C . ARG B 1 267 ? 96.446 52.864 163.569 1.00 11.11 278 ARG B C 1
ATOM 6014 O O . ARG B 1 267 ? 96.880 51.977 162.837 1.00 12.58 278 ARG B O 1
ATOM 6022 N N . ALA B 1 268 ? 96.942 53.113 164.779 1.00 12.34 279 ALA B N 1
ATOM 6023 C CA . ALA B 1 268 ? 98.040 52.322 165.326 1.00 11.25 279 ALA B CA 1
ATOM 6024 C C . ALA B 1 268 ? 97.625 50.855 165.497 1.00 13.32 279 ALA B C 1
ATOM 6025 O O . ALA B 1 268 ? 98.334 49.937 165.063 1.00 13.35 279 ALA B O 1
ATOM 6027 N N . ASN B 1 269 ? 96.468 50.637 166.117 1.00 11.33 280 ASN B N 1
ATOM 6028 C CA . ASN B 1 269 ? 95.872 49.311 166.139 1.00 12.00 280 ASN B CA 1
ATOM 6029 C C . ASN B 1 269 ? 95.716 48.657 164.750 1.00 12.36 280 ASN B C 1
ATOM 6030 O O . ASN B 1 269 ? 95.896 47.457 164.618 1.00 12.31 280 ASN B O 1
ATOM 6035 N N . ASN B 1 270 ? 95.357 49.430 163.729 1.00 11.10 281 ASN B N 1
ATOM 6036 C CA . ASN B 1 270 ? 95.218 48.875 162.382 1.00 10.71 281 ASN B CA 1
ATOM 6037 C C . ASN B 1 270 ? 96.570 48.364 161.873 1.00 10.87 281 ASN B C 1
ATOM 6038 O O . ASN B 1 270 ? 96.686 47.255 161.385 1.00 10.88 281 ASN B O 1
ATOM 6043 N N . THR B 1 271 ? 97.592 49.189 162.002 1.00 12.22 282 THR B N 1
ATOM 6044 C CA . THR B 1 271 ? 98.951 48.798 161.689 1.00 12.55 282 THR B CA 1
ATOM 6045 C C . THR B 1 271 ? 99.367 47.556 162.479 1.00 14.91 282 THR B C 1
ATOM 6046 O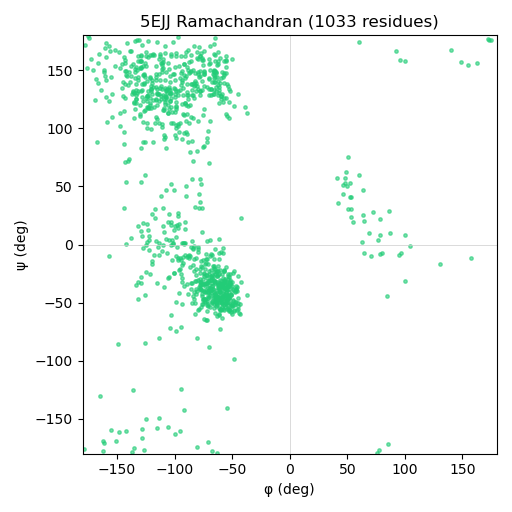 O . THR B 1 271 ? 99.948 46.618 161.920 1.00 14.44 282 THR B O 1
ATOM 6050 N N . MET B 1 272 ? 99.073 47.558 163.780 1.00 13.11 283 MET B N 1
ATOM 6051 C CA . MET B 1 272 ? 99.369 46.418 164.633 1.00 12.43 283 MET B CA 1
ATOM 6052 C C . MET B 1 272 ? 98.737 45.162 164.018 1.00 15.56 283 MET B C 1
ATOM 6053 O O . MET B 1 272 ? 99.423 44.176 163.732 1.00 15.84 283 MET B O 1
ATOM 6058 N N . MET B 1 273 ? 97.434 45.219 163.775 1.00 13.68 284 MET B N 1
ATOM 6059 C CA . MET B 1 273 ? 96.717 44.091 163.213 1.00 11.70 284 MET B CA 1
ATOM 6060 C C . MET B 1 273 ? 97.301 43.601 161.900 1.00 12.34 284 MET B C 1
ATOM 6061 O O . MET B 1 273 ? 97.563 42.420 161.732 1.00 13.05 284 MET B O 1
ATOM 6066 N N . VAL B 1 274 ? 97.511 44.514 160.968 1.00 15.28 285 VAL B N 1
ATOM 6067 C CA . VAL B 1 274 ? 97.933 44.113 159.640 1.00 14.90 285 VAL B CA 1
ATOM 6068 C C . VAL B 1 274 ? 99.385 43.623 159.667 1.00 15.90 285 VAL B C 1
ATOM 6069 O O . VAL B 1 274 ? 99.744 42.698 158.926 1.00 15.63 285 VAL B O 1
ATOM 6073 N N . THR B 1 275 ? 100.222 44.193 160.536 1.00 14.46 286 THR B N 1
ATOM 6074 C CA . THR B 1 275 ? 101.594 43.683 160.571 1.00 17.93 286 THR B CA 1
ATOM 6075 C C . THR B 1 275 ? 101.695 42.308 161.264 1.00 16.71 286 THR B C 1
ATOM 6076 O O . THR B 1 275 ? 102.507 41.491 160.856 1.00 16.81 286 THR B O 1
ATOM 6080 N N . VAL B 1 276 ? 100.870 42.056 162.281 1.00 13.48 287 VAL B N 1
ATOM 6081 C CA . VAL B 1 276 ? 100.747 40.715 162.862 1.00 13.08 287 VAL B CA 1
ATOM 6082 C C . VAL B 1 276 ? 100.258 39.704 161.821 1.00 14.84 287 VAL B C 1
ATOM 6083 O O . VAL B 1 276 ? 100.750 38.577 161.748 1.00 17.72 287 VAL B O 1
ATOM 6087 N N . ASN B 1 277 ? 99.298 40.112 161.003 1.00 15.25 288 ASN B N 1
ATOM 6088 C CA . ASN B 1 277 ? 98.789 39.261 159.941 1.00 16.07 288 ASN B CA 1
ATOM 6089 C C . ASN B 1 277 ? 99.906 38.844 158.998 1.00 17.20 288 ASN B C 1
ATOM 6090 O O . ASN B 1 277 ? 99.892 37.757 158.444 1.00 17.77 288 ASN B O 1
ATOM 6095 N N . GLY B 1 278 ? 100.866 39.740 158.811 1.00 17.45 289 GLY B N 1
ATOM 6096 C CA . GLY B 1 278 ? 102.000 39.479 157.960 1.00 15.48 289 GLY B CA 1
ATOM 6097 C C . GLY B 1 278 ? 102.967 38.519 158.614 1.00 16.44 289 GLY B C 1
ATOM 6098 O O . GLY B 1 278 ? 103.436 37.593 157.960 1.00 18.65 289 GLY B O 1
ATOM 6099 N N . ILE B 1 279 ? 103.288 38.758 159.885 1.00 15.96 290 ILE B N 1
ATOM 6100 C CA . ILE B 1 279 ? 104.085 37.832 160.680 1.00 15.50 290 ILE B CA 1
ATOM 6101 C C . ILE B 1 279 ? 103.515 36.412 160.597 1.00 17.43 290 ILE B C 1
ATOM 6102 O O . ILE B 1 279 ? 104.203 35.468 160.170 1.00 21.40 290 ILE B O 1
ATOM 6107 N N . ARG B 1 280 ? 102.254 36.261 160.992 1.00 14.56 291 ARG B N 1
ATOM 6108 C CA . ARG B 1 280 ? 101.634 34.937 161.024 1.00 16.38 291 ARG B CA 1
ATOM 6109 C C . ARG B 1 280 ? 101.520 34.237 159.657 1.00 18.92 291 ARG B C 1
ATOM 6110 O O . ARG B 1 280 ? 101.479 33.006 159.592 1.00 17.82 291 ARG B O 1
ATOM 6118 N N . ALA B 1 281 ? 101.464 35.001 158.565 1.00 18.10 292 ALA B N 1
ATOM 6119 C CA . ALA B 1 281 ? 101.299 34.384 157.249 1.00 16.80 292 ALA B CA 1
ATOM 6120 C C . ALA B 1 281 ? 102.632 33.956 156.627 1.00 19.35 292 ALA B C 1
ATOM 6121 O O . ALA B 1 281 ? 102.665 33.372 155.534 1.00 18.81 292 ALA B O 1
ATOM 6123 N N . GLY B 1 282 ? 103.723 34.246 157.333 1.00 17.15 293 GLY B N 1
ATOM 6124 C CA . GLY B 1 282 ? 105.054 33.933 156.853 1.00 17.02 293 GLY B CA 1
ATOM 6125 C C . GLY B 1 282 ? 105.675 35.009 155.975 1.00 18.89 293 GLY B C 1
ATOM 6126 O O . GLY B 1 282 ? 106.725 34.803 155.368 1.00 17.76 293 GLY B O 1
ATOM 6127 N N . ARG B 1 283 ? 105.037 36.170 155.921 1.00 18.30 294 ARG B N 1
ATOM 6128 C CA . ARG B 1 283 ? 105.472 37.224 155.034 1.00 14.50 294 ARG B CA 1
ATOM 6129 C C . ARG B 1 283 ? 106.436 38.224 155.702 1.00 16.91 294 ARG B C 1
ATOM 6130 O O . ARG B 1 283 ? 106.873 39.197 155.078 1.00 17.08 294 ARG B O 1
ATOM 6138 N N . GLY B 1 284 ? 106.769 37.991 156.968 1.00 18.52 295 GLY B N 1
ATOM 6139 C CA . GLY B 1 284 ? 107.747 38.827 157.650 1.00 16.98 295 GLY B CA 1
ATOM 6140 C C . GLY B 1 284 ? 107.236 40.196 158.066 1.00 24.57 295 GLY B C 1
ATOM 6141 O O . GLY B 1 284 ? 106.066 40.534 157.831 1.00 27.33 295 GLY B O 1
ATOM 6142 N N . VAL B 1 285 ? 108.116 40.995 158.675 1.00 25.53 296 VAL B N 1
ATOM 6143 C CA . VAL B 1 285 ? 107.766 42.354 159.101 1.00 22.15 296 VAL B CA 1
ATOM 6144 C C . VAL B 1 285 ? 107.802 43.327 157.925 1.00 22.35 296 VAL B C 1
ATOM 6145 O O . VAL B 1 285 ? 108.747 43.344 157.139 1.00 21.48 296 VAL B O 1
ATOM 6149 N N . THR B 1 286 ? 106.768 44.148 157.817 1.00 25.23 297 THR B N 1
ATOM 6150 C CA . THR B 1 286 ? 106.520 44.912 156.596 1.00 26.92 297 THR B CA 1
ATOM 6151 C C . THR B 1 286 ? 106.012 46.325 156.883 1.00 28.04 297 THR B C 1
ATOM 6152 O O . THR B 1 286 ? 105.257 46.573 157.847 1.00 27.54 297 THR B O 1
ATOM 6156 N N . THR B 1 287 ? 106.432 47.261 156.043 1.00 26.25 298 THR B N 1
ATOM 6157 C CA . THR B 1 287 ? 105.931 48.620 156.149 1.00 23.70 298 THR B CA 1
ATOM 6158 C C . THR B 1 287 ? 104.564 48.717 155.519 1.00 23.49 298 THR B C 1
ATOM 6159 O O . THR B 1 287 ? 104.254 48.006 154.566 1.00 24.87 298 THR B O 1
ATOM 6163 N N . THR B 1 288 ? 103.739 49.597 156.065 1.00 25.59 299 THR B N 1
ATOM 6164 C CA . THR B 1 288 ? 102.397 49.802 155.550 1.00 24.78 299 THR B CA 1
ATOM 6165 C C . THR B 1 288 ? 102.339 51.189 154.976 1.00 23.35 299 THR B C 1
ATOM 6166 O O . THR B 1 288 ? 103.165 52.030 155.315 1.00 26.75 299 THR B O 1
ATOM 6170 N N . THR B 1 289 ? 101.382 51.449 154.103 1.00 21.23 300 THR B N 1
ATOM 6171 C CA . THR B 1 289 ? 101.141 52.838 153.765 1.00 22.17 300 THR B CA 1
ATOM 6172 C C . THR B 1 289 ? 99.717 53.197 154.140 1.00 21.44 300 THR B C 1
ATOM 6173 O O . THR B 1 289 ? 98.811 52.379 154.022 1.00 20.90 300 THR B O 1
ATOM 6177 N N . SER B 1 290 ? 99.541 54.414 154.644 1.00 27.03 301 SER B N 1
ATOM 6178 C CA . SER B 1 290 ? 98.244 54.888 155.104 1.00 21.03 301 SER B CA 1
ATOM 6179 C C . SER B 1 290 ? 97.379 55.278 153.955 1.00 22.48 301 SER B C 1
ATOM 6180 O O . SER B 1 290 ? 97.809 56.004 153.064 1.00 29.76 301 SER B O 1
ATOM 6183 N N . ALA B 1 291 ? 96.145 54.821 153.963 1.00 18.38 302 ALA B N 1
ATOM 6184 C CA . ALA B 1 291 ? 95.240 55.260 152.923 1.00 18.68 302 ALA B CA 1
ATOM 6185 C C . ALA B 1 291 ? 93.925 55.648 153.542 1.00 17.26 302 ALA B C 1
ATOM 6186 O O . ALA B 1 291 ? 93.562 55.146 154.605 1.00 17.78 302 ALA B O 1
ATOM 6188 N N . THR B 1 292 ? 93.219 56.555 152.883 1.00 18.22 303 THR B N 1
ATOM 6189 C CA . THR B 1 292 ? 91.896 56.947 153.340 1.00 20.43 303 THR B CA 1
ATOM 6190 C C . THR B 1 292 ? 90.956 57.017 152.164 1.00 19.57 303 THR B C 1
ATOM 6191 O O . THR B 1 292 ? 91.279 57.607 151.133 1.00 21.59 303 THR B O 1
ATOM 6195 N N . TYR B 1 293 ? 89.791 56.407 152.331 1.00 19.75 304 TYR B N 1
ATOM 6196 C CA . TYR B 1 293 ? 88.877 56.188 151.228 1.00 18.62 304 TYR B CA 1
ATOM 6197 C C . TYR B 1 293 ? 87.469 56.659 151.536 1.00 19.74 304 TYR B C 1
ATOM 6198 O O . TYR B 1 293 ? 87.021 56.671 152.690 1.00 19.32 304 TYR B O 1
ATOM 6207 N N . LEU B 1 294 ? 86.761 57.014 150.475 1.00 22.93 305 LEU B N 1
ATOM 6208 C CA . LEU B 1 294 ? 85.319 57.155 150.540 1.00 26.84 305 LEU B CA 1
ATOM 6209 C C . LEU B 1 294 ? 84.685 56.162 149.573 1.00 28.31 305 LEU B C 1
ATOM 6210 O O . LEU B 1 294 ? 84.458 56.477 148.405 1.00 31.62 305 LEU B O 1
ATOM 6215 N N . PRO B 1 295 ? 84.431 54.939 150.049 1.00 30.42 306 PRO B N 1
ATOM 6216 C CA .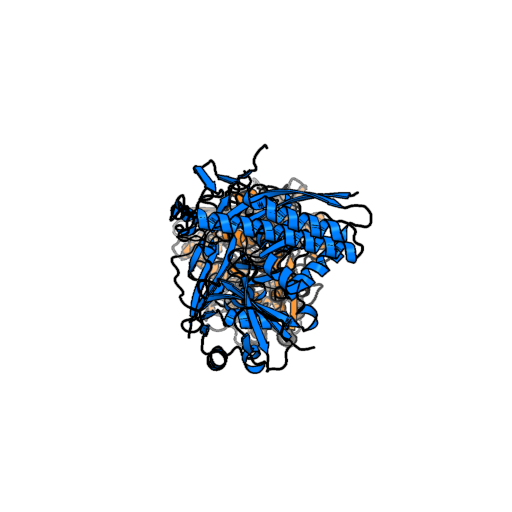 PRO B 1 295 ? 83.783 53.948 149.186 1.00 29.04 306 PRO B CA 1
ATOM 6217 C C . PRO B 1 295 ? 82.369 54.415 148.847 1.00 32.02 306 PRO B C 1
ATOM 6218 O O . PRO B 1 295 ? 81.847 55.289 149.548 1.00 26.55 306 PRO B O 1
ATOM 6222 N N . PRO B 1 296 ? 81.751 53.833 147.798 1.00 35.09 307 PRO B N 1
ATOM 6223 C CA . PRO B 1 296 ? 80.530 54.409 147.244 1.00 32.60 307 PRO B CA 1
ATOM 6224 C C . PRO B 1 296 ? 79.305 54.096 148.087 1.00 29.29 307 PRO B C 1
ATOM 6225 O O . PRO B 1 296 ? 79.080 52.930 148.410 1.00 28.77 307 PRO B O 1
ATOM 6229 N N . GLY B 1 297 ? 78.537 55.134 148.427 1.00 31.88 308 GLY B N 1
ATOM 6230 C CA . GLY B 1 297 ? 77.345 55.007 149.258 1.00 32.58 308 GLY B CA 1
ATOM 6231 C C . GLY B 1 297 ? 77.684 55.321 150.701 1.00 33.53 308 GLY B C 1
ATOM 6232 O O . GLY B 1 297 ? 76.823 55.400 151.606 1.00 30.28 308 GLY B O 1
ATOM 6233 N N . TRP B 1 298 ? 78.978 55.494 150.926 1.00 32.49 309 TRP B N 1
ATOM 6234 C CA . TRP B 1 298 ? 79.436 55.813 152.253 1.00 27.95 309 TRP B CA 1
ATOM 6235 C C . TRP B 1 298 ? 79.270 57.302 152.532 1.00 28.33 309 TRP B C 1
ATOM 6236 O O . TRP B 1 298 ? 79.504 58.146 151.662 1.00 30.55 309 TRP B O 1
ATOM 6247 N N . VAL B 1 299 ? 78.830 57.610 153.745 1.00 25.94 310 VAL B N 1
ATOM 6248 C CA . VAL B 1 299 ? 78.732 58.983 154.208 1.00 23.99 310 VAL B CA 1
ATOM 6249 C C . VAL B 1 299 ? 79.825 59.316 155.236 1.00 26.90 310 VAL B C 1
ATOM 6250 O O . VAL B 1 299 ? 79.965 60.463 155.638 1.00 32.55 310 VAL B O 1
ATOM 6254 N N . SER B 1 300 ? 80.585 58.309 155.663 1.00 25.26 311 SER B N 1
ATOM 6255 C CA . SER B 1 300 ? 81.729 58.503 156.550 1.00 21.78 311 SER B CA 1
ATOM 6256 C C . SER B 1 300 ? 82.944 57.868 155.909 1.00 19.60 311 SER B C 1
ATOM 6257 O O . SER B 1 300 ? 82.776 56.981 155.113 1.00 24.47 311 SER B O 1
ATOM 6260 N N . LEU B 1 301 ? 84.159 58.300 156.256 1.00 22.65 312 LEU B N 1
ATOM 6261 C CA . LEU B 1 301 ? 85.385 57.750 155.646 1.00 17.91 312 LEU B CA 1
ATOM 6262 C C . LEU B 1 301 ? 85.829 56.385 156.187 1.00 17.82 312 LEU B C 1
ATOM 6263 O O . LEU B 1 301 ? 85.404 55.959 157.265 1.00 16.83 312 LEU B O 1
ATOM 6268 N N . LEU B 1 302 ? 86.696 55.720 155.420 1.00 17.38 313 LEU B N 1
ATOM 6269 C CA . LEU B 1 302 ? 87.282 54.421 155.779 1.00 14.51 313 LEU B CA 1
ATOM 6270 C C . LEU B 1 302 ? 88.802 54.583 155.850 1.00 16.33 313 LEU B C 1
ATOM 6271 O O . LEU B 1 302 ? 89.425 55.126 154.919 1.00 15.51 313 LEU B O 1
ATOM 6276 N N . HIS B 1 303 ? 89.407 54.127 156.946 1.00 13.20 314 HIS B N 1
ATOM 6277 C CA . HIS B 1 303 ? 90.826 54.380 157.149 1.00 13.16 314 HIS B CA 1
ATOM 6278 C C . HIS B 1 303 ? 91.549 53.061 157.224 1.00 14.32 314 HIS B C 1
ATOM 6279 O O . HIS B 1 303 ? 91.195 52.225 158.065 1.00 14.66 314 HIS B O 1
ATOM 6286 N N . LEU B 1 304 ? 92.555 52.875 156.363 1.00 12.89 315 LEU B N 1
ATOM 6287 C CA . LEU B 1 304 ? 93.227 51.576 156.230 1.00 12.21 315 LEU B CA 1
ATOM 6288 C C . LEU B 1 304 ? 94.732 51.685 156.251 1.00 14.09 315 LEU B C 1
ATOM 6289 O O . LEU B 1 304 ? 95.307 52.644 155.725 1.00 17.78 315 LEU B O 1
ATOM 6294 N N . GLN B 1 305 ? 95.382 50.702 156.859 1.00 13.25 316 GLN B N 1
ATOM 6295 C CA . GLN B 1 305 ? 96.826 50.621 156.753 1.00 15.38 316 GLN B CA 1
ATOM 6296 C C . GLN B 1 305 ? 97.098 49.487 155.797 1.00 17.71 316 GLN B C 1
ATOM 6297 O O . GLN B 1 305 ? 96.681 48.363 156.044 1.00 20.07 316 GLN B O 1
ATOM 6303 N N . LEU B 1 306 ? 97.776 49.779 154.692 1.00 19.99 317 LEU B N 1
ATOM 6304 C CA . LEU B 1 306 ? 97.910 48.800 153.607 1.00 22.50 317 LEU B CA 1
ATOM 6305 C C . LEU B 1 306 ? 99.288 48.158 153.560 1.00 21.89 317 LEU B C 1
ATOM 6306 O O . LEU B 1 306 ? 100.299 48.867 153.582 1.00 20.81 317 LEU B O 1
ATOM 6311 N N . PRO B 1 307 ? 99.317 46.811 153.485 1.00 21.72 318 PRO B N 1
ATOM 6312 C CA . PRO B 1 307 ? 100.527 45.988 153.400 1.00 23.57 318 PRO B CA 1
ATOM 6313 C C . PRO B 1 307 ? 101.131 46.071 152.006 1.00 27.97 318 PRO B C 1
ATOM 6314 O O . PRO B 1 307 ? 100.878 45.216 151.149 1.00 27.39 318 PRO B O 1
ATOM 6318 N N . THR B 1 308 ? 101.939 47.097 151.783 1.00 29.69 319 THR B N 1
ATOM 6319 C CA . THR B 1 308 ? 102.426 47.388 150.438 1.00 33.44 319 THR B CA 1
ATOM 6320 C C . THR B 1 308 ? 103.777 46.747 150.057 1.00 36.78 319 THR B C 1
ATOM 6321 O O . THR B 1 308 ? 104.252 46.935 148.931 1.00 38.10 319 THR B O 1
ATOM 6325 N N . LYS B 1 309 ? 104.377 45.981 150.970 1.00 31.92 320 LYS B N 1
ATOM 6326 C CA . LYS B 1 309 ? 105.531 45.156 150.603 1.00 33.63 320 LYS B CA 1
ATOM 6327 C C . LYS B 1 309 ? 105.131 43.695 150.340 1.00 30.23 320 LYS B C 1
ATOM 6328 O O . LYS B 1 309 ? 105.987 42.835 150.143 1.00 29.51 320 LYS B O 1
ATOM 6334 N N . TRP B 1 310 ? 103.833 43.420 150.349 1.00 23.84 321 TRP B N 1
ATOM 6335 C CA . TRP B 1 310 ? 103.346 42.109 149.955 1.00 25.81 321 TRP B CA 1
ATOM 6336 C C . TRP B 1 310 ? 103.391 41.969 148.415 1.00 27.95 321 TRP B C 1
ATOM 6337 O O . TRP B 1 310 ? 103.431 42.961 147.697 1.00 30.16 321 TRP B O 1
ATOM 6348 N N . THR B 1 311 ? 103.372 40.736 147.918 1.00 32.72 322 THR B N 1
ATOM 6349 C CA . THR B 1 311 ? 103.344 40.467 146.476 1.00 33.59 322 THR B CA 1
ATOM 6350 C C . THR B 1 311 ? 102.065 41.026 145.882 1.00 31.18 322 THR B C 1
ATOM 6351 O O . THR B 1 311 ? 101.071 41.162 146.596 1.00 29.24 322 THR B O 1
ATOM 6355 N N . ASP B 1 312 ? 102.085 41.339 144.586 1.00 32.71 323 ASP B N 1
ATOM 6356 C CA . ASP B 1 312 ? 100.928 41.977 143.953 1.00 32.94 323 ASP B CA 1
ATOM 6357 C C . ASP B 1 312 ? 99.662 41.140 144.129 1.00 32.21 323 ASP B C 1
ATOM 6358 O O . ASP B 1 312 ? 98.580 41.695 144.291 1.00 31.97 323 ASP B O 1
ATOM 6363 N N . ASN B 1 313 ? 99.794 39.812 144.126 1.00 32.91 324 ASN B N 1
ATOM 6364 C CA . ASN B 1 313 ? 98.622 38.950 144.291 1.00 28.91 324 ASN B CA 1
ATOM 6365 C C . ASN B 1 313 ? 98.175 38.860 145.751 1.00 27.87 324 ASN B C 1
ATOM 6366 O O . ASN B 1 313 ? 96.984 38.770 146.038 1.00 29.32 324 ASN B O 1
ATOM 6371 N N . GLU B 1 314 ? 99.125 38.887 146.676 1.00 26.44 325 GLU B N 1
ATOM 6372 C CA . GLU B 1 314 ? 98.769 38.970 148.091 1.00 30.05 325 GLU B CA 1
ATOM 6373 C C . GLU B 1 314 ? 97.929 40.248 148.369 1.00 29.71 325 GLU B C 1
ATOM 6374 O O . GLU B 1 314 ? 96.839 40.180 148.959 1.00 22.99 325 GLU B O 1
ATOM 6380 N N . GLN B 1 315 ? 98.422 41.394 147.892 1.00 29.70 326 GLN B N 1
ATOM 6381 C CA . GLN B 1 315 ? 97.687 42.660 147.963 1.00 22.59 326 GLN B CA 1
ATOM 6382 C C . GLN B 1 315 ? 96.309 42.573 147.350 1.00 22.25 326 GLN B C 1
ATOM 6383 O O . GLN B 1 315 ? 95.342 43.025 147.942 1.00 21.79 326 GLN B O 1
ATOM 6389 N N . ARG B 1 316 ? 96.221 41.988 146.163 1.00 24.61 327 ARG B N 1
ATOM 6390 C CA . ARG B 1 316 ? 94.950 41.870 145.474 1.00 24.98 327 ARG B CA 1
ATOM 6391 C C . ARG B 1 316 ? 94.024 41.013 146.313 1.00 24.22 327 ARG B C 1
ATOM 6392 O O . ARG B 1 316 ? 92.811 41.224 146.387 1.00 24.34 327 ARG B O 1
ATOM 6400 N N . ASN B 1 317 ? 94.608 40.030 146.965 1.00 26.80 328 ASN B N 1
ATOM 6401 C CA . ASN B 1 317 ? 93.806 39.127 147.758 1.00 24.33 328 ASN B CA 1
ATOM 6402 C C . ASN B 1 317 ? 93.337 39.810 149.014 1.00 20.76 328 ASN B C 1
ATOM 6403 O O . ASN B 1 317 ? 92.193 39.660 149.416 1.00 21.59 328 ASN B O 1
ATOM 6408 N N . TYR B 1 318 ? 94.231 40.584 149.613 1.00 21.71 329 TYR B N 1
ATOM 6409 C CA . TYR B 1 318 ? 93.875 41.462 150.716 1.00 19.83 329 TYR B CA 1
ATOM 6410 C C . TYR B 1 318 ? 92.674 42.366 150.373 1.00 20.84 329 TYR B C 1
ATOM 6411 O O . TYR B 1 318 ? 91.672 42.337 151.081 1.00 20.45 329 TYR B O 1
ATOM 6420 N N . ARG B 1 319 ? 92.777 43.148 149.290 1.00 20.16 330 ARG B N 1
ATOM 6421 C CA . ARG B 1 319 ? 91.669 43.991 148.828 1.00 18.29 330 ARG B CA 1
ATOM 6422 C C . ARG B 1 319 ? 90.348 43.232 148.795 1.00 20.51 330 ARG B C 1
ATOM 6423 O O . ARG B 1 319 ? 89.343 43.698 149.334 1.00 22.00 330 ARG B O 1
ATOM 6431 N N . ILE B 1 320 ? 90.362 42.052 148.191 1.00 17.17 331 ILE B N 1
ATOM 6432 C CA . ILE B 1 320 ? 89.161 41.240 148.098 1.00 19.51 331 ILE B CA 1
ATOM 6433 C C . ILE B 1 320 ? 88.560 40.975 149.468 1.00 21.03 331 ILE B C 1
ATOM 6434 O O . ILE B 1 320 ? 87.356 41.131 149.679 1.00 23.03 331 ILE B O 1
ATOM 6439 N N . ARG B 1 321 ? 89.423 40.558 150.389 1.00 23.02 332 ARG B N 1
ATOM 6440 C CA . ARG B 1 321 ? 89.057 40.276 151.765 1.00 19.79 332 ARG B CA 1
ATOM 6441 C C . ARG B 1 321 ? 88.421 41.509 152.407 1.00 22.45 332 ARG B C 1
ATOM 6442 O O . ARG B 1 321 ? 87.400 41.399 153.094 1.00 21.34 332 ARG B O 1
ATOM 6450 N N . LEU B 1 322 ? 89.020 42.682 152.168 1.00 20.48 333 LEU B N 1
ATOM 6451 C CA . LEU B 1 322 ? 88.477 43.940 152.677 1.00 20.50 333 LEU B CA 1
ATOM 6452 C C . LEU B 1 322 ? 87.093 44.242 152.079 1.00 23.59 333 LEU B C 1
ATOM 6453 O O . LEU B 1 322 ? 86.178 44.626 152.823 1.00 24.75 333 LEU B O 1
ATOM 6458 N N . HIS B 1 323 ? 86.933 44.064 150.759 1.00 20.68 334 HIS B N 1
ATOM 6459 C CA . HIS B 1 323 ? 85.612 44.169 150.124 1.00 18.11 334 HIS B CA 1
ATOM 6460 C C . HIS B 1 323 ? 84.595 43.304 150.856 1.00 21.84 334 HIS B C 1
ATOM 6461 O O . HIS B 1 323 ? 83.467 43.722 151.114 1.00 24.29 334 HIS B O 1
ATOM 6468 N N . LYS B 1 324 ? 84.979 42.089 151.208 1.00 22.67 335 LYS B N 1
ATOM 6469 C CA . LYS B 1 324 ? 84.027 41.248 151.909 1.00 25.25 335 LYS B CA 1
ATOM 6470 C C . LYS B 1 324 ? 83.742 41.772 153.312 1.00 21.71 335 LYS B C 1
ATOM 6471 O O . LYS B 1 324 ? 82.598 41.790 153.750 1.00 24.61 335 LYS B O 1
ATOM 6477 N N . LEU B 1 325 ? 84.782 42.208 154.010 1.00 20.59 336 LEU B N 1
ATOM 6478 C CA . LEU B 1 325 ? 84.629 42.660 155.389 1.00 20.92 336 LEU B CA 1
ATOM 6479 C C . LEU B 1 325 ? 83.792 43.938 155.519 1.00 19.75 336 LEU B C 1
ATOM 6480 O O . LEU B 1 325 ? 82.996 44.064 156.453 1.00 17.05 336 LEU B O 1
ATOM 6485 N N . PHE B 1 326 ? 83.968 44.862 154.570 1.00 17.64 337 PHE B N 1
ATOM 6486 C CA . PHE B 1 326 ? 83.269 46.146 154.563 1.00 16.86 337 PHE B CA 1
ATOM 6487 C C . PHE B 1 326 ? 82.052 46.209 153.631 1.00 21.83 337 PHE B C 1
ATOM 6488 O O . PHE B 1 326 ? 81.570 47.300 153.311 1.00 22.45 337 PHE B O 1
ATOM 6496 N N . ASN B 1 327 ? 81.569 45.042 153.190 1.00 24.54 338 ASN B N 1
ATOM 6497 C CA . ASN B 1 327 ? 80.392 44.935 152.325 1.00 18.56 338 ASN B CA 1
ATOM 6498 C C . ASN B 1 327 ? 80.476 45.801 151.051 1.00 19.13 338 ASN B C 1
ATOM 6499 O O . ASN B 1 327 ? 79.469 46.250 150.550 1.00 23.01 338 ASN B O 1
ATOM 6504 N N . LEU B 1 328 ? 81.681 46.028 150.532 1.00 16.42 339 LEU B N 1
ATOM 6505 C CA . LEU B 1 328 ? 81.858 46.711 149.255 1.00 19.30 339 LEU B CA 1
ATOM 6506 C C . LEU B 1 328 ? 81.371 45.867 148.072 1.00 27.14 339 LEU B C 1
ATOM 6507 O O . LEU B 1 328 ? 81.319 44.639 148.157 1.00 33.64 339 LEU B O 1
ATOM 6512 N N . PRO B 1 329 ? 81.023 46.513 146.944 1.00 31.39 340 PRO B N 1
ATOM 6513 C CA . PRO B 1 329 ? 80.568 45.701 145.814 1.00 35.16 340 PRO B CA 1
ATOM 6514 C C . PRO B 1 329 ? 81.749 45.010 145.119 1.00 37.15 340 PRO B C 1
ATOM 6515 O O . PRO B 1 329 ? 82.900 45.454 145.246 1.00 33.31 340 PRO B O 1
ATOM 6519 N N . SER B 1 330 ? 81.458 43.940 144.382 1.00 42.00 341 SER B N 1
ATOM 6520 C CA . SER B 1 330 ? 82.501 43.057 143.851 1.00 41.21 341 SER B CA 1
ATOM 6521 C C . SER B 1 330 ? 82.970 43.415 142.450 1.00 36.63 341 SER B C 1
ATOM 6522 O O . SER B 1 330 ? 83.979 42.899 141.983 1.00 38.14 341 SER B O 1
ATOM 6525 N N . SER B 1 331 ? 82.250 44.324 141.805 1.00 40.31 342 SER B N 1
ATOM 6526 C CA . SER B 1 331 ? 82.382 44.575 140.370 1.00 40.48 342 SER B CA 1
ATOM 6527 C C . SER B 1 331 ? 83.617 45.367 139.927 1.00 40.68 342 SER B C 1
ATOM 6528 O O . SER B 1 331 ? 84.328 44.937 139.020 1.00 40.78 342 SER B O 1
ATOM 6531 N N . LYS B 1 332 ? 83.860 46.520 140.548 1.00 43.79 343 LYS B N 1
ATOM 6532 C CA . LYS B 1 332 ? 85.048 47.327 140.242 1.00 37.85 343 LYS B CA 1
ATOM 6533 C C . LYS B 1 332 ? 85.931 47.502 141.473 1.00 33.85 343 LYS B C 1
ATOM 6534 O O . LYS B 1 332 ? 85.473 47.300 142.605 1.00 31.68 343 LYS B O 1
ATOM 6540 N N . PRO B 1 333 ? 87.195 47.904 141.258 1.00 33.14 344 PRO B N 1
ATOM 6541 C CA . PRO B 1 333 ? 88.095 48.316 142.344 1.00 34.58 344 PRO B CA 1
ATOM 6542 C C . PRO B 1 333 ? 87.624 49.554 143.123 1.00 32.30 344 PRO B C 1
ATOM 6543 O O . PRO B 1 333 ? 87.086 50.497 142.532 1.00 37.37 344 PRO B O 1
ATOM 6547 N N . VAL B 1 334 ? 87.816 49.538 144.441 1.00 26.95 345 VAL B N 1
ATOM 6548 C CA . VAL B 1 334 ? 87.572 50.717 145.257 1.00 23.72 345 VAL B CA 1
ATOM 6549 C C . VAL B 1 334 ? 88.741 51.070 146.188 1.00 25.55 345 VAL B C 1
ATOM 6550 O O . VAL B 1 334 ? 88.965 52.241 146.506 1.00 33.25 345 VAL B O 1
ATOM 6554 N N . LEU B 1 335 ? 89.512 50.073 146.590 1.00 25.72 346 LEU B N 1
ATOM 6555 C CA . LEU B 1 335 ? 90.602 50.296 147.531 1.00 23.00 346 LEU B CA 1
ATOM 6556 C C . LEU B 1 335 ? 91.990 50.281 146.890 1.00 25.73 346 LEU B C 1
ATOM 6557 O O . LEU B 1 335 ? 92.966 49.950 147.570 1.00 26.69 346 LEU B O 1
ATOM 6562 N N . ARG B 1 336 ? 92.109 50.602 145.603 1.00 21.93 347 ARG B N 1
ATOM 6563 C CA . ARG B 1 336 ? 93.448 50.606 145.016 1.00 26.58 347 ARG B CA 1
ATOM 6564 C C . ARG B 1 336 ? 94.134 51.859 145.540 1.00 32.37 347 ARG B C 1
ATOM 6565 O O . ARG B 1 336 ? 93.469 52.883 145.751 1.00 30.34 347 ARG B O 1
ATOM 6573 N N . LEU B 1 337 ? 95.450 51.791 145.742 1.00 30.87 348 LEU B N 1
ATOM 6574 C CA . LEU B 1 337 ? 96.215 52.968 146.163 1.00 28.93 348 LEU B CA 1
ATOM 6575 C C . LEU B 1 337 ? 95.910 54.286 145.409 1.00 28.15 348 LEU B C 1
ATOM 6576 O O . LEU B 1 337 ? 96.075 55.371 145.959 1.00 31.29 348 LEU B O 1
ATOM 6581 N N . SER B 1 338 ? 95.464 54.206 144.162 1.00 29.28 349 SER B N 1
ATOM 6582 C CA . SER B 1 338 ? 95.232 55.423 143.392 1.00 30.64 349 SER B CA 1
ATOM 6583 C C . SER B 1 338 ? 93.884 56.053 143.726 1.00 29.18 349 SER B C 1
ATOM 6584 O O . SER B 1 338 ? 93.591 57.183 143.322 1.00 32.01 349 SER B O 1
ATOM 6587 N N . GLN B 1 339 ? 93.057 55.316 144.451 1.00 23.21 350 GLN B N 1
ATOM 6588 C CA . GLN B 1 339 ? 91.709 55.784 144.713 1.00 28.16 350 GLN B CA 1
ATOM 6589 C C . GLN B 1 339 ? 91.653 56.429 146.092 1.00 28.29 350 GLN B C 1
ATOM 6590 O O . GLN B 1 339 ? 90.612 56.945 146.526 1.00 26.66 350 GLN B O 1
ATOM 6596 N N . ALA B 1 340 ? 92.784 56.410 146.780 1.00 26.03 351 ALA B N 1
ATOM 6597 C CA . ALA B 1 340 ? 92.838 57.011 148.102 1.00 27.17 351 ALA B CA 1
ATOM 6598 C C . ALA B 1 340 ? 92.734 58.524 147.957 1.00 28.50 351 ALA B C 1
ATOM 6599 O O . ALA B 1 340 ? 93.282 59.095 147.000 1.00 27.24 351 ALA B O 1
ATOM 6601 N N . LEU B 1 341 ? 92.020 59.163 148.887 1.00 25.25 352 LEU B N 1
ATOM 6602 C CA . LEU B 1 341 ? 91.903 60.626 148.906 1.00 23.83 352 LEU B CA 1
ATOM 6603 C C . LEU B 1 341 ? 93.251 61.279 149.204 1.00 26.07 352 LEU B C 1
ATOM 6604 O O . LEU B 1 341 ? 93.930 60.903 150.162 1.00 27.37 352 LEU B O 1
ATOM 6609 N N . ALA B 1 342 ? 93.664 62.239 148.386 1.00 25.49 353 ALA B N 1
ATOM 6610 C CA . ALA B 1 342 ? 94.848 62.999 148.756 1.00 28.06 353 ALA B CA 1
ATOM 6611 C C . ALA B 1 342 ? 94.412 64.103 149.694 1.00 26.38 353 ALA B C 1
ATOM 6612 O O . ALA B 1 342 ? 94.378 65.253 149.310 1.00 33.56 353 ALA B O 1
ATOM 6614 N N . LEU B 1 343 ? 94.051 63.744 150.919 1.00 25.05 354 LEU B N 1
ATOM 6615 C CA . LEU B 1 343 ? 93.661 64.721 151.928 1.00 28.97 354 LEU B CA 1
ATOM 6616 C C . LEU B 1 343 ? 94.838 65.585 152.424 1.00 30.55 354 LEU B C 1
ATOM 6617 O O . LEU B 1 343 ? 94.714 66.795 152.581 1.00 33.93 354 LEU B O 1
ATOM 6622 N N . HIS B 1 344 ? 95.975 64.955 152.676 1.00 31.19 355 HIS B N 1
ATOM 6623 C CA . HIS B 1 344 ? 97.140 65.650 153.198 1.00 32.72 355 HIS B CA 1
ATOM 6624 C C . HIS B 1 344 ? 97.944 66.254 152.063 1.00 34.33 355 HIS B C 1
ATOM 6625 O O . HIS B 1 344 ? 98.153 65.608 151.044 1.00 37.76 355 HIS B O 1
ATOM 6632 N N . SER B 1 345 ? 98.420 67.481 152.259 1.00 37.63 356 SER B N 1
ATOM 6633 C CA . SER B 1 345 ? 99.171 68.208 151.233 1.00 40.98 356 SER B CA 1
ATOM 6634 C C . SER B 1 345 ? 100.320 67.416 150.585 1.00 46.59 356 SER B C 1
ATOM 6635 O O . SER B 1 345 ? 100.716 67.706 149.450 1.00 51.63 356 SER B O 1
ATOM 6638 N N . GLU B 1 346 ? 100.845 66.417 151.290 1.00 45.89 357 GLU B N 1
ATOM 6639 C CA . GLU B 1 346 ? 101.993 65.660 150.777 1.00 51.61 357 GLU B CA 1
ATOM 6640 C C . GLU B 1 346 ? 101.613 64.356 150.075 1.00 48.62 357 GLU B C 1
ATOM 6641 O O . GLU B 1 346 ? 102.466 63.502 149.834 1.00 52.16 357 GLU B O 1
ATOM 6647 N N . SER B 1 347 ? 100.332 64.210 149.754 1.00 48.04 358 SER B N 1
ATOM 6648 C CA . SER B 1 347 ? 99.851 63.056 149.010 1.00 40.14 358 SER B CA 1
ATOM 6649 C C . SER B 1 347 ? 99.823 63.417 147.539 1.00 46.40 358 SER B C 1
ATOM 6650 O O . SER B 1 347 ? 99.423 64.522 147.184 1.00 49.83 358 SER B O 1
ATOM 6653 N N . ALA B 1 348 ? 100.265 62.495 146.686 1.00 51.94 359 ALA B N 1
ATOM 6654 C CA . ALA B 1 348 ? 100.166 62.674 145.237 1.00 48.77 359 ALA B CA 1
ATOM 6655 C C . ALA B 1 348 ? 98.699 62.843 144.834 1.00 46.25 359 ALA B C 1
ATOM 6656 O O . ALA B 1 348 ? 97.859 62.007 145.189 1.00 41.55 359 ALA B O 1
ATOM 6658 N N . ARG B 1 349 ? 98.384 63.904 144.092 1.00 40.57 360 ARG B N 1
ATOM 6659 C CA . ARG B 1 349 ? 96.980 64.184 143.798 1.00 45.06 360 ARG B CA 1
ATOM 6660 C C . ARG B 1 349 ? 96.355 63.386 142.621 1.00 47.59 360 ARG B C 1
ATOM 6661 O O . ARG B 1 349 ? 95.378 62.642 142.810 1.00 47.88 360 ARG B O 1
ATOM 6669 N N . LEU B 1 350 ? 96.912 63.538 141.426 1.00 40.72 361 LEU B N 1
ATOM 6670 C CA . LEU B 1 350 ? 96.458 62.821 140.206 1.00 49.66 361 LEU B CA 1
ATOM 6671 C C . LEU B 1 350 ? 95.045 63.050 139.598 1.00 39.04 361 LEU B C 1
ATOM 6672 O O . LEU B 1 350 ? 94.763 62.539 138.527 1.00 40.06 361 LEU B O 1
ATOM 6677 N N . THR B 1 351 ? 94.178 63.802 140.262 1.00 39.27 362 THR B N 1
ATOM 6678 C CA . THR B 1 351 ? 93.081 64.486 139.578 1.00 41.17 362 THR B CA 1
ATOM 6679 C C . THR B 1 351 ? 92.954 65.842 140.233 1.00 52.02 362 THR B C 1
ATOM 6680 O O . THR B 1 351 ? 93.008 65.937 141.459 1.00 55.30 362 THR B O 1
ATOM 6684 N N . ASN B 1 352 ? 92.771 66.878 139.418 1.00 55.69 363 ASN B N 1
ATOM 6685 C CA . ASN B 1 352 ? 92.755 68.257 139.891 1.00 56.24 363 ASN B CA 1
ATOM 6686 C C . ASN B 1 352 ? 91.800 68.484 141.056 1.00 62.82 363 ASN B C 1
ATOM 6687 O O . ASN B 1 352 ? 90.638 68.050 141.027 1.00 59.84 363 ASN B O 1
ATOM 6692 N N . LYS B 1 353 ? 92.309 69.160 142.084 1.00 63.47 364 LYS B N 1
ATOM 6693 C CA . LYS B 1 353 ? 91.567 69.342 143.325 1.00 66.79 364 LYS B CA 1
ATOM 6694 C C . LYS B 1 353 ? 90.363 70.268 143.125 1.00 71.93 364 LYS B C 1
ATOM 6695 O O . LYS B 1 353 ? 89.352 70.151 143.830 1.00 65.50 364 LYS B O 1
ATOM 6701 N N . LYS B 1 354 ? 90.478 71.162 142.138 1.00 72.11 365 LYS B N 1
ATOM 6702 C CA . LYS B 1 354 ? 89.467 72.190 141.871 1.00 69.10 365 LYS B CA 1
ATOM 6703 C C . LYS B 1 354 ? 88.136 71.625 141.363 1.00 65.98 365 LYS B C 1
ATOM 6704 O O . LYS B 1 354 ? 87.065 72.131 141.702 1.00 63.66 365 LYS B O 1
ATOM 6710 N N . LEU B 1 355 ? 88.215 70.566 140.564 1.00 65.39 366 LEU B N 1
ATOM 6711 C CA . LEU B 1 355 ? 87.048 69.959 139.924 1.00 57.44 366 LEU B CA 1
ATOM 6712 C C . LEU B 1 355 ? 85.942 69.542 140.901 1.00 52.22 366 LEU B C 1
ATOM 6713 O O . LEU B 1 355 ? 86.187 69.355 142.089 1.00 59.09 366 LEU B O 1
ATOM 6718 N N . ILE B 1 356 ? 84.725 69.401 140.381 1.00 51.98 367 ILE B N 1
ATOM 6719 C CA . ILE B 1 356 ? 83.573 68.921 141.154 1.00 52.53 367 ILE B CA 1
ATOM 6720 C C . ILE B 1 356 ? 83.445 67.400 141.007 1.00 47.74 367 ILE B C 1
ATOM 6721 O O . ILE B 1 356 ? 83.458 66.876 139.905 1.00 53.23 367 ILE B O 1
ATOM 6726 N N . ARG B 1 357 ? 83.346 66.683 142.114 1.00 44.93 368 ARG B N 1
ATOM 6727 C CA . ARG B 1 357 ? 83.153 65.243 142.045 1.00 46.17 368 ARG B CA 1
ATOM 6728 C C . ARG B 1 357 ? 81.713 65.057 141.550 1.00 46.71 368 ARG B C 1
ATOM 6729 O O . ARG B 1 357 ? 81.105 66.021 141.093 1.00 47.92 368 ARG B O 1
ATOM 6737 N N . GLU B 1 358 ? 81.223 63.822 141.599 1.00 42.97 369 GLU B N 1
ATOM 6738 C CA . GLU B 1 358 ? 79.912 63.476 141.062 1.00 47.22 369 GLU B CA 1
ATOM 6739 C C . GLU B 1 358 ? 78.983 64.639 141.388 1.00 56.45 369 GLU B C 1
ATOM 6740 O O . GLU B 1 358 ? 78.759 64.951 142.557 1.00 56.39 369 GLU B O 1
ATOM 6746 N N . PRO B 1 359 ? 78.438 65.276 140.355 1.00 61.09 370 PRO B N 1
ATOM 6747 C CA . PRO B 1 359 ? 77.484 66.373 140.583 1.00 61.13 370 PRO B CA 1
ATOM 6748 C C . PRO B 1 359 ? 76.066 65.836 140.524 1.00 60.22 370 PRO B C 1
ATOM 6749 O O . PRO B 1 359 ? 75.152 66.453 141.070 1.00 60.82 370 PRO B O 1
ATOM 6753 N N . HIS B 1 360 ? 75.889 64.687 139.885 1.00 51.68 371 HIS B N 1
ATOM 6754 C CA . HIS B 1 360 ? 74.562 64.128 139.767 1.00 54.71 371 HIS B CA 1
ATOM 6755 C C . HIS B 1 360 ? 74.021 63.616 141.102 1.00 64.55 371 HIS B C 1
ATOM 6756 O O . HIS B 1 360 ? 72.808 63.525 141.287 1.00 66.72 371 HIS B O 1
ATOM 6763 N N . LEU B 1 361 ? 74.922 63.313 142.037 1.00 68.94 372 LEU B N 1
ATOM 6764 C CA . LEU B 1 361 ? 74.540 62.737 143.333 1.00 65.74 372 LEU B CA 1
ATOM 6765 C C . LEU B 1 361 ? 73.914 63.760 144.266 1.00 72.61 372 LEU B C 1
ATOM 6766 O O . LEU B 1 361 ? 73.113 63.415 145.148 1.00 68.96 372 LEU B O 1
ATOM 6771 N N . SER B 1 362 ? 74.293 65.017 144.063 1.00 70.53 373 SER B N 1
ATOM 6772 C CA . SER B 1 362 ? 73.741 66.122 144.827 1.00 75.23 373 SER B CA 1
ATOM 6773 C C . SER B 1 362 ? 72.495 66.717 144.173 1.00 85.52 373 SER B C 1
ATOM 6774 O O . SER B 1 362 ? 72.350 67.941 144.124 1.00 88.95 373 SER B O 1
ATOM 6777 N N . ILE B 1 363 ? 71.609 65.861 143.662 1.00 87.99 374 ILE B N 1
ATOM 6778 C CA . ILE B 1 363 ? 70.326 66.325 143.121 1.00 94.39 374 ILE B CA 1
ATOM 6779 C C . ILE B 1 363 ? 69.161 65.332 143.299 1.00 97.57 374 ILE B C 1
ATOM 6780 O O . ILE B 1 363 ? 69.027 64.335 142.583 1.00 86.92 374 ILE B O 1
ATOM 6785 N N . THR B 1 364 ? 68.319 65.629 144.284 1.00 111.84 375 THR B N 1
ATOM 6786 C CA . THR B 1 364 ? 67.226 64.744 144.666 1.00 116.25 375 THR B CA 1
ATOM 6787 C C . THR B 1 364 ? 65.894 65.491 144.624 1.00 118.84 375 THR B C 1
ATOM 6788 O O . THR B 1 364 ? 64.834 64.921 144.901 1.00 114.88 375 THR B O 1
ATOM 6792 N N . ASN B 1 365 ? 65.953 66.768 144.262 1.00 117.24 376 ASN B N 1
ATOM 6793 C CA . ASN B 1 365 ? 64.755 67.596 144.239 1.00 124.04 376 ASN B CA 1
ATOM 6794 C C . ASN B 1 365 ? 63.838 67.339 143.033 1.00 125.62 376 ASN B C 1
ATOM 6795 O O . ASN B 1 365 ? 62.890 68.092 142.806 1.00 127.73 376 ASN B O 1
ATOM 6800 N N . TYR B 1 366 ? 64.105 66.273 142.275 1.00 121.14 377 TYR B N 1
ATOM 6801 C CA . TYR B 1 366 ? 63.359 66.017 141.036 1.00 126.78 377 TYR B CA 1
ATOM 6802 C C . TYR B 1 366 ? 62.743 64.617 140.879 1.00 120.99 377 TYR B C 1
ATOM 6803 O O . TYR B 1 366 ? 62.662 63.835 141.830 1.00 109.56 377 TYR B O 1
ATOM 6812 N N . GLN B 1 367 ? 62.331 64.329 139.645 1.00 128.10 378 GLN B N 1
ATOM 6813 C CA . GLN B 1 367 ? 61.456 63.200 139.290 1.00 126.06 378 GLN B CA 1
ATOM 6814 C C . GLN B 1 367 ? 61.800 61.719 139.112 1.00 120.97 378 GLN B C 1
ATOM 6815 O O . GLN B 1 367 ? 62.382 61.319 138.101 1.00 125.83 378 GLN B O 1
ATOM 6821 N N . PRO B 1 368 ? 61.385 60.920 140.091 1.00 30.00 379 PRO B N 1
ATOM 6822 C CA . PRO B 1 368 ? 61.333 59.465 139.952 1.00 30.00 379 PRO B CA 1
ATOM 6823 C C . PRO B 1 368 ? 60.158 59.023 139.091 1.00 30.00 379 PRO B C 1
ATOM 6824 O O . PRO B 1 368 ? 59.006 59.185 139.493 1.00 30.00 379 PRO B O 1
ATOM 6828 N N . VAL B 1 369 ? 60.449 58.492 137.911 1.00 111.03 380 VAL B N 1
ATOM 6829 C CA . VAL B 1 369 ? 59.421 58.270 136.874 1.00 105.45 380 VAL B CA 1
ATOM 6830 C C . VAL B 1 369 ? 59.370 56.730 136.786 1.00 104.65 380 VAL B C 1
ATOM 6831 O O . VAL B 1 369 ? 58.473 56.109 137.348 1.00 112.51 380 VAL B O 1
ATOM 6835 N N . GLY B 1 370 ? 60.310 56.118 136.067 1.00 100.87 381 GLY B N 1
ATOM 6836 C CA . GLY B 1 370 ? 60.347 54.667 135.935 1.00 97.27 381 GLY B CA 1
ATOM 6837 C C . GLY B 1 370 ? 61.558 54.013 136.587 1.00 95.37 381 GLY B C 1
ATOM 6838 O O . GLY B 1 370 ? 62.078 54.515 137.584 1.00 95.02 381 GLY B O 1
ATOM 6839 N N . GLU B 1 371 ? 62.005 52.887 136.029 1.00 96.54 382 GLU B N 1
ATOM 6840 C CA . GLU B 1 371 ? 63.201 52.197 136.523 1.00 92.79 382 GLU B CA 1
ATOM 6841 C C . GLU B 1 371 ? 64.464 52.981 136.177 1.00 87.61 382 GLU B C 1
ATOM 6842 O O . GLU B 1 371 ? 65.051 52.797 135.107 1.00 87.18 382 GLU B O 1
ATOM 6848 N N . ILE B 1 372 ? 64.876 53.851 137.093 1.00 85.12 383 ILE B N 1
ATOM 6849 C CA . ILE B 1 372 ? 66.032 54.718 136.887 1.00 77.09 383 ILE B CA 1
ATOM 6850 C C . ILE B 1 372 ? 67.349 53.943 137.043 1.00 73.88 383 ILE B C 1
ATOM 6851 O O . ILE B 1 372 ? 67.460 53.060 137.898 1.00 73.86 383 ILE B O 1
ATOM 6856 N N . THR B 1 373 ? 68.327 54.256 136.192 1.00 73.02 384 THR B N 1
ATOM 6857 C CA . THR B 1 373 ? 69.590 53.513 136.137 1.00 66.91 384 THR B CA 1
ATOM 6858 C C . THR B 1 373 ? 70.735 54.439 135.748 1.00 60.34 384 THR B C 1
ATOM 6859 O O . THR B 1 373 ? 70.769 54.915 134.627 1.00 65.97 384 THR B O 1
ATOM 6863 N N . THR B 1 374 ? 71.680 54.689 136.651 1.00 63.44 385 THR B N 1
ATOM 6864 C CA . THR B 1 374 ? 72.730 55.672 136.361 1.00 59.59 385 THR B CA 1
ATOM 6865 C C . THR B 1 374 ? 74.150 55.137 136.260 1.00 53.39 385 THR B C 1
ATOM 6866 O O . THR B 1 374 ? 74.388 53.957 135.993 1.00 51.12 385 THR B O 1
ATOM 6870 N N . VAL B 1 375 ? 75.084 56.058 136.469 1.00 49.86 386 VAL B N 1
ATOM 6871 C CA . VAL B 1 375 ? 76.502 55.802 136.340 1.00 49.27 386 VAL B CA 1
ATOM 6872 C C . VAL B 1 375 ? 77.039 55.255 137.665 1.00 53.70 386 VAL B C 1
ATOM 6873 O O . VAL B 1 375 ? 76.937 55.899 138.715 1.00 57.11 386 VAL B O 1
ATOM 6877 N N . ASN B 1 376 ? 77.588 54.047 137.624 1.00 51.04 387 ASN B N 1
ATOM 6878 C CA . ASN B 1 376 ? 78.114 53.424 138.834 1.00 53.49 387 ASN B CA 1
ATOM 6879 C C . ASN B 1 376 ? 79.586 53.768 139.062 1.00 52.90 387 ASN B C 1
ATOM 6880 O O . ASN B 1 376 ? 80.477 53.136 138.485 1.00 53.03 387 ASN B O 1
ATOM 6885 N N . GLY B 1 377 ? 79.833 54.769 139.904 1.00 48.01 388 GLY B N 1
ATOM 6886 C CA . GLY B 1 377 ? 81.187 55.181 140.227 1.00 41.33 388 GLY B CA 1
ATOM 6887 C C . GLY B 1 377 ? 81.306 56.688 140.314 1.00 46.15 388 GLY B C 1
ATOM 6888 O O . GLY B 1 377 ? 80.385 57.419 139.927 1.00 49.76 388 GLY B O 1
ATOM 6889 N N . PRO B 1 378 ? 82.435 57.167 140.851 1.00 40.28 389 PRO B N 1
ATOM 6890 C CA . PRO B 1 378 ? 82.753 58.599 140.852 1.00 41.49 389 PRO B CA 1
ATOM 6891 C C . PRO B 1 378 ? 83.322 59.060 139.506 1.00 38.56 389 PRO B C 1
ATOM 6892 O O . PRO B 1 378 ? 83.693 58.222 138.675 1.00 36.18 389 PRO B O 1
ATOM 6896 N N . TYR B 1 379 ? 83.364 60.376 139.303 1.00 38.13 390 TYR B N 1
ATOM 6897 C CA . TYR B 1 379 ? 83.860 60.996 138.070 1.00 38.78 390 TYR B CA 1
ATOM 6898 C C . TYR B 1 379 ? 83.921 62.500 138.276 1.00 39.98 390 TYR B C 1
ATOM 6899 O O . TYR B 1 379 ? 83.241 63.059 139.137 1.00 39.16 390 TYR B O 1
ATOM 6908 N N . ASN B 1 380 ? 84.719 63.168 137.463 1.00 40.14 391 ASN B N 1
ATOM 6909 C CA . ASN B 1 380 ? 84.770 64.609 137.542 1.00 46.68 391 ASN B CA 1
ATOM 6910 C C . ASN B 1 380 ? 83.990 65.271 136.418 1.00 53.06 391 ASN B C 1
ATOM 6911 O O . ASN B 1 380 ? 83.663 64.637 135.411 1.00 46.06 391 ASN B O 1
ATOM 6916 N N . TYR B 1 381 ? 83.681 66.548 136.623 1.00 59.29 392 TYR B N 1
ATOM 6917 C CA . TYR B 1 381 ? 82.909 67.340 135.685 1.00 56.37 392 TYR B CA 1
ATOM 6918 C C . TYR B 1 381 ? 83.844 68.334 135.018 1.00 55.77 392 TYR B C 1
ATOM 6919 O O . TYR B 1 381 ? 84.081 69.428 135.533 1.00 59.39 392 TYR B O 1
ATOM 6928 N N . HIS B 1 382 ? 84.391 67.925 133.880 1.00 53.85 393 HIS B N 1
ATOM 6929 C CA . HIS B 1 382 ? 85.113 68.836 133.013 1.00 60.77 393 HIS B CA 1
ATOM 6930 C C . HIS B 1 382 ? 84.103 69.576 132.146 1.00 66.05 393 HIS B C 1
ATOM 6931 O O . HIS B 1 382 ? 83.118 68.991 131.680 1.00 60.48 393 HIS B O 1
ATOM 6938 N N . HIS B 1 383 ? 84.340 70.874 131.975 1.00 69.06 394 HIS B N 1
ATOM 6939 C CA . HIS B 1 383 ? 83.494 71.734 131.159 1.00 68.90 394 HIS B CA 1
ATOM 6940 C C . HIS B 1 383 ? 84.301 72.883 130.558 1.00 73.83 394 HIS B C 1
ATOM 6941 O O . HIS B 1 383 ? 85.534 72.884 130.618 1.00 71.70 394 HIS B O 1
ATOM 6948 N N . TYR B 1 384 ? 83.601 73.854 129.977 1.00 82.24 395 TYR B N 1
ATOM 6949 C CA . TYR B 1 384 ? 84.243 74.885 129.166 1.00 82.70 395 TYR B CA 1
ATOM 6950 C C . TYR B 1 384 ? 85.164 75.795 129.976 1.00 83.64 395 TYR B C 1
ATOM 6951 O O . TYR B 1 384 ? 84.886 76.091 131.140 1.00 82.36 395 TYR B O 1
ATOM 6960 N N . MET B 1 385 ? 86.254 76.229 129.334 1.00 85.36 396 MET B N 1
ATOM 6961 C CA . MET B 1 385 ? 87.216 77.213 129.870 1.00 89.30 396 MET B CA 1
ATOM 6962 C C . MET B 1 385 ? 87.697 76.957 131.306 1.00 90.69 396 MET B C 1
ATOM 6963 O O . MET B 1 385 ? 87.570 77.812 132.189 1.00 91.47 396 MET B O 1
ATOM 6968 N N . GLN B 1 386 ? 88.269 75.775 131.520 1.00 87.69 397 GLN B N 1
ATOM 6969 C CA . GLN B 1 386 ? 88.724 75.369 132.845 1.00 80.68 397 GLN B CA 1
ATOM 6970 C C . GLN B 1 386 ? 90.234 75.485 132.990 1.00 82.06 397 GLN B C 1
ATOM 6971 O O . GLN B 1 386 ? 90.734 76.230 133.836 1.00 86.85 397 GLN B O 1
ATOM 6977 N N . ASP B 1 387 ? 90.956 74.750 132.154 1.00 78.63 398 ASP B N 1
ATOM 6978 C CA . ASP B 1 387 ? 92.408 74.666 132.270 1.00 84.14 398 ASP B CA 1
ATOM 6979 C C . ASP B 1 387 ? 93.135 75.879 131.688 1.00 79.94 398 ASP B C 1
ATOM 6980 O O . ASP B 1 387 ? 94.152 75.737 131.006 1.00 70.02 398 ASP B O 1
ATOM 6985 N N . GLY B 1 388 ? 92.613 77.067 131.979 1.00 78.21 399 GLY B N 1
ATOM 6986 C CA . GLY B 1 388 ? 93.181 78.303 131.478 1.00 80.96 399 GLY B CA 1
ATOM 6987 C C . GLY B 1 388 ? 92.676 78.643 130.090 1.00 85.66 399 GLY B C 1
ATOM 6988 O O . GLY B 1 388 ? 92.307 79.786 129.813 1.00 80.81 399 GLY B O 1
ATOM 6989 N N . ILE B 1 389 ? 92.645 77.629 129.229 1.00 90.83 400 ILE B N 1
ATOM 6990 C CA . ILE B 1 389 ? 92.324 77.787 127.811 1.00 93.29 400 ILE B CA 1
ATOM 6991 C C . ILE B 1 389 ? 90.828 78.020 127.553 1.00 93.33 400 ILE B C 1
ATOM 6992 O O . ILE B 1 389 ? 89.972 77.550 128.315 1.00 85.62 400 ILE B O 1
ATOM 6997 N N . ASP B 1 390 ? 90.527 78.760 126.484 1.00 97.45 401 ASP B N 1
ATOM 6998 C CA . ASP B 1 390 ? 89.141 78.988 126.066 1.00 97.11 401 ASP B CA 1
ATOM 6999 C C . ASP B 1 390 ? 88.766 78.155 124.831 1.00 92.74 401 ASP B C 1
ATOM 7000 O O . ASP B 1 390 ? 89.518 78.087 123.852 1.00 80.71 401 ASP B O 1
ATOM 7005 N N . ASP B 1 391 ? 87.594 77.524 124.907 1.00 94.32 402 ASP B N 1
ATOM 7006 C CA . ASP B 1 391 ? 87.103 76.619 123.871 1.00 89.22 402 ASP B CA 1
ATOM 7007 C C . ASP B 1 391 ? 85.583 76.725 123.663 1.00 87.75 402 ASP B C 1
ATOM 7008 O O . ASP B 1 391 ? 84.837 75.810 124.014 1.00 87.16 402 ASP B O 1
ATOM 7013 N N . SER B 1 392 ? 85.130 77.832 123.077 1.00 83.98 403 SER B N 1
ATOM 7014 C CA . SER B 1 392 ? 83.695 78.103 122.966 1.00 84.04 403 SER B CA 1
ATOM 7015 C C . SER B 1 392 ? 82.975 77.302 121.869 1.00 90.13 403 SER B C 1
ATOM 7016 O O . SER B 1 392 ? 81.797 76.954 122.016 1.00 81.59 403 SER B O 1
ATOM 7019 N N . GLY B 1 393 ? 83.674 77.011 120.773 1.00 89.97 404 GLY B N 1
ATOM 7020 C CA . GLY B 1 393 ? 83.040 76.365 119.636 1.00 85.25 404 GLY B CA 1
ATOM 7021 C C . GLY B 1 393 ? 83.610 75.006 119.299 1.00 89.39 404 GLY B C 1
ATOM 7022 O O . GLY B 1 393 ? 83.057 74.264 118.482 1.00 93.57 404 GLY B O 1
ATOM 7023 N N . TRP B 1 394 ? 84.710 74.667 119.956 1.00 90.34 405 TRP B N 1
ATOM 7024 C CA . TRP B 1 394 ? 85.453 73.464 119.627 1.00 88.70 405 TRP B CA 1
ATOM 7025 C C . TRP B 1 394 ? 85.778 72.637 120.879 1.00 86.72 405 TRP B C 1
ATOM 7026 O O . TRP B 1 394 ? 86.645 71.758 120.846 1.00 88.61 405 TRP B O 1
ATOM 7037 N N . GLY B 1 395 ? 85.084 72.920 121.981 1.00 87.81 406 GLY B N 1
ATOM 7038 C CA . GLY B 1 395 ? 85.321 72.233 123.246 1.00 88.10 406 GLY B CA 1
ATOM 7039 C C . GLY B 1 395 ? 84.578 70.912 123.370 1.00 82.06 406 GLY B C 1
ATOM 7040 O O . GLY B 1 395 ? 85.137 69.924 123.847 1.00 69.33 406 GLY B O 1
ATOM 7041 N N . CYS B 1 396 ? 83.304 70.927 122.975 1.00 89.23 407 CYS B N 1
ATOM 7042 C CA . CYS B 1 396 ? 82.568 69.721 122.604 1.00 86.90 407 CYS B CA 1
ATOM 7043 C C . CYS B 1 396 ? 83.379 68.949 121.540 1.00 94.38 407 CYS B C 1
ATOM 7044 O O . CYS B 1 396 ? 83.498 69.393 120.382 1.00 86.08 407 CYS B O 1
ATOM 7047 N N . ALA B 1 397 ? 83.955 67.809 121.924 1.00 85.65 408 ALA B N 1
ATOM 7048 C CA . ALA B 1 397 ? 83.863 67.288 123.278 1.00 64.75 408 ALA B CA 1
ATOM 7049 C C . ALA B 1 397 ? 85.206 66.726 123.678 1.00 62.99 408 ALA B C 1
ATOM 7050 O O . ALA B 1 397 ? 85.397 65.512 123.725 1.00 57.61 408 ALA B O 1
ATOM 7052 N N . TYR B 1 398 ? 86.152 67.613 123.936 1.00 69.11 409 TYR B N 1
ATOM 7053 C CA . TYR B 1 398 ? 87.355 67.211 124.637 1.00 64.51 409 TYR B CA 1
ATOM 7054 C C . TYR B 1 398 ? 86.972 67.000 126.099 1.00 56.94 409 TYR B C 1
ATOM 7055 O O . TYR B 1 398 ? 87.295 65.969 126.686 1.00 50.05 409 TYR B O 1
ATOM 7064 N N . ARG B 1 399 ? 86.267 67.987 126.657 1.00 54.28 410 ARG B N 1
ATOM 7065 C CA . ARG B 1 399 ? 85.687 67.913 127.997 1.00 53.95 410 ARG B CA 1
ATOM 7066 C C . ARG B 1 399 ? 84.971 66.595 128.295 1.00 50.99 410 ARG B C 1
ATOM 7067 O O . ARG B 1 399 ? 85.281 65.922 129.280 1.00 53.71 410 ARG B O 1
ATOM 7075 N N . SER B 1 400 ? 84.006 66.233 127.460 1.00 51.46 411 SER B N 1
ATOM 7076 C CA . SER B 1 400 ? 83.280 64.989 127.667 1.00 48.71 411 SER B CA 1
ATOM 7077 C C . SER B 1 400 ? 84.217 63.774 127.657 1.00 45.57 411 SER B C 1
ATOM 7078 O O . SER B 1 400 ? 83.998 62.806 128.375 1.00 42.09 411 SER B O 1
ATOM 7081 N N . PHE B 1 401 ? 85.262 63.826 126.842 1.00 48.33 412 PHE B N 1
ATOM 7082 C CA . PHE B 1 401 ? 86.269 62.772 126.844 1.00 42.10 412 PHE B CA 1
ATOM 7083 C C . PHE B 1 401 ? 86.983 62.741 128.185 1.00 40.47 412 PHE B C 1
ATOM 7084 O O . PHE B 1 401 ? 87.213 61.676 128.762 1.00 38.94 412 PHE B O 1
ATOM 7092 N N . GLN B 1 402 ? 87.346 63.923 128.666 1.00 43.20 413 GLN B N 1
ATOM 7093 C CA . GLN B 1 402 ? 88.021 64.064 129.950 1.00 41.31 413 GLN B CA 1
ATOM 7094 C C . GLN B 1 402 ? 87.184 63.510 131.101 1.00 38.80 413 GLN B C 1
ATOM 7095 O O . GLN B 1 402 ? 87.676 62.713 131.899 1.00 40.04 413 GLN B O 1
ATOM 7101 N N . THR B 1 403 ? 85.920 63.906 131.169 1.00 34.38 414 THR B N 1
ATOM 7102 C CA . THR B 1 403 ? 85.001 63.331 132.137 1.00 31.77 414 THR B CA 1
ATOM 7103 C C . THR B 1 403 ? 85.067 61.788 132.184 1.00 34.60 414 THR B C 1
ATOM 7104 O O . THR B 1 403 ? 85.023 61.177 133.252 1.00 40.66 414 THR B O 1
ATOM 7108 N N . ILE B 1 404 ? 85.204 61.151 131.037 1.00 33.46 415 ILE B N 1
ATOM 7109 C CA . ILE B 1 404 ? 85.242 59.704 131.016 1.00 31.58 415 ILE B CA 1
ATOM 7110 C C . ILE B 1 404 ? 86.560 59.231 131.622 1.00 33.05 415 ILE B C 1
ATOM 7111 O O . ILE B 1 404 ? 86.600 58.314 132.446 1.00 31.09 415 ILE B O 1
ATOM 7116 N N . TRP B 1 405 ? 87.637 59.886 131.226 1.00 34.60 416 TRP B N 1
ATOM 7117 C CA . TRP B 1 405 ? 88.954 59.544 131.728 1.00 35.10 416 TRP B CA 1
ATOM 7118 C C . TRP B 1 405 ? 88.946 59.671 133.241 1.00 35.23 416 TRP B C 1
ATOM 7119 O O . TRP B 1 405 ? 89.484 58.816 133.953 1.00 34.26 416 TRP B O 1
ATOM 7130 N N . SER B 1 406 ? 88.309 60.733 133.726 1.00 33.04 417 SER B N 1
ATOM 7131 C CA . SER B 1 406 ? 88.253 61.004 135.156 1.00 32.54 417 SER B CA 1
ATOM 7132 C C . SER B 1 406 ? 87.695 59.791 135.915 1.00 33.33 417 SER B C 1
ATOM 7133 O O . SER B 1 406 ? 88.271 59.353 136.913 1.00 31.02 417 SER B O 1
ATOM 7136 N N . TRP B 1 407 ? 86.591 59.251 135.406 1.00 32.57 418 TRP B N 1
ATOM 7137 C CA . TRP B 1 407 ? 85.950 58.063 135.948 1.00 28.92 418 TRP B CA 1
ATOM 7138 C C . TRP B 1 407 ? 86.927 56.897 136.019 1.00 32.58 418 TRP B C 1
ATOM 7139 O O . TRP B 1 407 ? 86.986 56.185 137.019 1.00 35.64 418 TRP B O 1
ATOM 7150 N N . PHE B 1 408 ? 87.699 56.690 134.961 1.00 32.35 419 PHE B N 1
ATOM 7151 C CA . PHE B 1 408 ? 88.674 55.598 134.967 1.00 34.20 419 PHE B CA 1
ATOM 7152 C C . PHE B 1 408 ? 89.816 55.786 135.985 1.00 33.69 419 PHE B C 1
ATOM 7153 O O . PHE B 1 408 ? 90.408 54.808 136.445 1.00 33.74 419 PHE B O 1
ATOM 7161 N N . ILE B 1 409 ? 90.137 57.029 136.325 1.00 30.96 420 ILE B N 1
ATOM 7162 C CA . ILE B 1 409 ? 91.081 57.264 137.403 1.00 29.45 420 ILE B CA 1
ATOM 7163 C C . ILE B 1 409 ? 90.451 56.930 138.764 1.00 32.37 420 ILE B C 1
ATOM 7164 O O . ILE B 1 409 ? 90.962 56.091 139.528 1.00 31.69 420 ILE B O 1
ATOM 7169 N N . LEU B 1 410 ? 89.329 57.586 139.046 1.00 28.33 421 LEU B N 1
ATOM 7170 C CA . LEU B 1 410 ? 88.663 57.498 140.331 1.00 23.36 421 LEU B CA 1
ATOM 7171 C C . LEU B 1 410 ? 88.119 56.111 140.620 1.00 29.11 421 LEU B C 1
ATOM 7172 O O . LEU B 1 410 ? 87.728 55.823 141.745 1.00 33.64 421 LEU B O 1
ATOM 7177 N N . ASN B 1 411 ? 88.077 55.250 139.611 1.00 30.91 422 ASN B N 1
ATOM 7178 C CA . ASN B 1 411 ? 87.627 53.877 139.822 1.00 27.76 422 ASN B CA 1
ATOM 7179 C C . ASN B 1 411 ? 88.788 52.908 139.691 1.00 29.75 422 ASN B C 1
ATOM 7180 O O . ASN B 1 411 ? 88.602 51.711 139.534 1.00 29.74 422 ASN B O 1
ATOM 7185 N N . GLY B 1 412 ? 89.996 53.454 139.756 1.00 32.85 423 GLY B N 1
ATOM 7186 C CA . GLY B 1 412 ? 91.191 52.661 139.965 1.00 31.11 423 GLY B CA 1
ATOM 7187 C C . GLY B 1 412 ? 91.638 51.809 138.800 1.00 37.97 423 GLY B C 1
ATOM 7188 O O . GLY B 1 412 ? 92.283 50.763 138.997 1.00 44.94 423 GLY B O 1
ATOM 7189 N N . TYR B 1 413 ? 91.315 52.244 137.583 1.00 36.51 424 TYR B N 1
ATOM 7190 C CA . TYR B 1 413 ? 91.746 51.509 136.401 1.00 28.49 424 TYR B CA 1
ATOM 7191 C C . TYR B 1 413 ? 93.001 52.109 135.829 1.00 28.93 424 TYR B C 1
ATOM 7192 O O . TYR B 1 413 ? 93.664 51.487 135.017 1.00 33.70 424 TYR B O 1
ATOM 7201 N N . THR B 1 414 ? 93.350 53.308 136.274 1.00 30.21 425 THR B N 1
ATOM 7202 C CA . THR B 1 414 ? 94.598 53.912 135.835 1.00 36.46 425 THR B CA 1
ATOM 7203 C C . THR B 1 414 ? 95.088 55.009 136.779 1.00 37.43 425 THR B C 1
ATOM 7204 O O . THR B 1 414 ? 94.338 55.559 137.592 1.00 35.61 425 THR B O 1
ATOM 7208 N N . ASP B 1 415 ? 96.367 55.320 136.663 1.00 39.16 426 ASP B N 1
ATOM 7209 C CA . ASP B 1 415 ? 96.918 56.445 137.385 1.00 44.59 426 ASP B CA 1
ATOM 7210 C C . ASP B 1 415 ? 97.407 57.524 136.422 1.00 48.13 426 ASP B C 1
ATOM 7211 O O . ASP B 1 415 ? 97.945 58.547 136.852 1.00 51.29 426 ASP B O 1
ATOM 7216 N N . LYS B 1 416 ? 97.200 57.299 135.124 1.00 45.04 427 LYS B N 1
ATOM 7217 C CA . LYS B 1 416 ? 97.570 58.277 134.108 1.00 42.72 427 LYS B CA 1
ATOM 7218 C C . LYS B 1 416 ? 96.702 59.508 134.278 1.00 44.93 427 LYS B C 1
ATOM 7219 O O . LYS B 1 416 ? 95.491 59.388 134.432 1.00 47.12 427 LYS B O 1
ATOM 7225 N N . PRO B 1 417 ? 97.310 60.703 134.254 1.00 46.09 428 PRO B N 1
ATOM 7226 C CA . PRO B 1 417 ? 96.494 61.899 134.489 1.00 40.50 428 PRO B CA 1
ATOM 7227 C C . PRO B 1 417 ? 95.624 62.255 133.273 1.00 45.54 428 PRO B C 1
ATOM 7228 O O . PRO B 1 417 ? 96.001 61.980 132.124 1.00 44.83 428 PRO B O 1
ATOM 7232 N N . VAL B 1 418 ? 94.456 62.836 133.541 1.00 43.59 429 VAL B N 1
ATOM 7233 C CA . VAL B 1 418 ? 93.579 63.327 132.489 1.00 40.51 429 VAL B CA 1
ATOM 7234 C C . VAL B 1 418 ? 94.369 64.171 131.492 1.00 44.45 429 VAL B C 1
ATOM 7235 O O . VAL B 1 418 ? 94.970 65.181 131.875 1.00 44.33 429 VAL B O 1
ATOM 7239 N N . PRO B 1 419 ? 94.393 63.736 130.215 1.00 49.29 430 PRO B N 1
ATOM 7240 C CA . PRO B 1 419 ? 95.097 64.394 129.104 1.00 48.23 430 PRO B CA 1
ATOM 7241 C C . PRO B 1 419 ? 94.533 65.770 128.781 1.00 51.94 430 PRO B C 1
ATOM 7242 O O . PRO B 1 419 ? 93.340 66.026 128.978 1.00 48.94 430 PRO B O 1
ATOM 7246 N N . SER B 1 420 ? 95.409 66.647 128.300 1.00 59.06 431 SER B N 1
ATOM 7247 C CA . SER B 1 420 ? 95.052 68.019 127.953 1.00 61.97 431 SER B CA 1
ATOM 7248 C C . SER B 1 420 ? 94.617 68.047 126.500 1.00 64.96 431 SER B C 1
ATOM 7249 O O . SER B 1 420 ? 94.874 67.086 125.764 1.00 64.50 431 SER B O 1
ATOM 7252 N N . HIS B 1 421 ? 93.973 69.140 126.087 1.00 63.52 432 HIS B N 1
ATOM 7253 C CA . HIS B 1 421 ? 93.509 69.280 124.711 1.00 55.18 432 HIS B CA 1
ATOM 7254 C C . HIS B 1 421 ? 94.612 68.929 123.736 1.00 57.66 432 HIS B C 1
ATOM 7255 O O . HIS B 1 421 ? 94.423 68.080 122.871 1.00 56.28 432 HIS B O 1
ATOM 7262 N N . ARG B 1 422 ? 95.776 69.543 123.914 1.00 59.30 433 ARG B N 1
ATOM 7263 C CA . ARG B 1 422 ? 96.933 69.248 123.071 1.00 61.79 433 ARG B CA 1
ATOM 7264 C C . ARG B 1 422 ? 97.304 67.762 123.077 1.00 61.00 433 ARG B C 1
ATOM 7265 O O . ARG B 1 422 ? 97.727 67.207 122.058 1.00 61.70 433 ARG B O 1
ATOM 7273 N N . GLU B 1 423 ? 97.145 67.121 124.228 1.00 61.76 434 GLU B N 1
ATOM 7274 C CA . GLU B 1 423 ? 97.530 65.723 124.361 1.00 63.98 434 GLU B CA 1
ATOM 7275 C C . GLU B 1 423 ? 96.582 64.834 123.581 1.00 63.26 434 GLU B C 1
ATOM 7276 O O . GLU B 1 423 ? 96.980 63.772 123.097 1.00 64.99 434 GLU B O 1
ATOM 7282 N N . ILE B 1 424 ? 95.323 65.259 123.486 1.00 58.72 435 ILE B N 1
ATOM 7283 C CA . ILE B 1 424 ? 94.326 64.509 122.732 1.00 63.44 435 ILE B CA 1
ATOM 7284 C C . ILE B 1 424 ? 94.742 64.511 121.267 1.00 68.24 435 ILE B C 1
ATOM 7285 O O . ILE B 1 424 ? 94.856 63.454 120.635 1.00 66.35 435 ILE B O 1
ATOM 7290 N N . GLN B 1 425 ? 94.983 65.719 120.752 1.00 68.10 436 GLN B N 1
ATOM 7291 C CA . GLN B 1 425 ? 95.307 65.954 119.346 1.00 59.79 436 GLN B CA 1
ATOM 7292 C C . GLN B 1 425 ? 96.545 65.196 118.879 1.00 61.01 436 GLN B C 1
ATOM 7293 O O . GLN B 1 425 ? 96.542 64.615 117.800 1.00 69.16 436 GLN B O 1
ATOM 7299 N N . GLN B 1 426 ? 97.595 65.181 119.688 1.00 58.81 437 GLN B N 1
ATOM 7300 C CA . GLN B 1 426 ? 98.785 64.419 119.327 1.00 67.91 437 GLN B CA 1
ATOM 7301 C C . GLN B 1 426 ? 98.523 62.905 119.261 1.00 69.03 437 GLN B C 1
ATOM 7302 O O . GLN B 1 426 ? 99.208 62.182 118.532 1.00 73.09 437 GLN B O 1
ATOM 7308 N N . ALA B 1 427 ? 97.517 62.426 119.989 1.00 65.49 438 ALA B N 1
ATOM 7309 C CA . ALA B 1 427 ? 97.194 60.994 119.971 1.00 73.42 438 ALA B CA 1
ATOM 7310 C C . ALA B 1 427 ? 96.595 60.545 118.632 1.00 79.37 438 ALA B C 1
ATOM 7311 O O . ALA B 1 427 ? 96.690 59.366 118.251 1.00 79.02 438 ALA B O 1
ATOM 7313 N N . LEU B 1 428 ? 95.982 61.500 117.932 1.00 76.30 439 LEU B N 1
ATOM 7314 C CA . LEU B 1 428 ? 95.346 61.276 116.631 1.00 76.57 439 LEU B CA 1
ATOM 7315 C C . LEU B 1 428 ? 96.349 61.161 115.468 1.00 87.92 439 LEU B C 1
ATOM 7316 O O . LEU B 1 428 ? 96.216 60.291 114.591 1.00 86.72 439 LEU B O 1
ATOM 7321 N N . VAL B 1 429 ? 97.349 62.041 115.470 1.00 86.55 440 VAL B N 1
ATOM 7322 C CA . VAL B 1 429 ? 98.429 62.006 114.485 1.00 83.01 440 VAL B CA 1
ATOM 7323 C C . VAL B 1 429 ? 99.357 60.808 114.699 1.00 76.66 440 VAL B C 1
ATOM 7324 O O . VAL B 1 429 ? 98.970 59.657 114.487 1.00 73.68 440 VAL B O 1
ATOM 7328 N N . SER B 1 441 ? 95.179 71.323 115.815 1.00 63.28 452 SER B N 1
ATOM 7329 C CA . SER B 1 441 ? 95.107 72.140 117.028 1.00 71.47 452 SER B CA 1
ATOM 7330 C C . SER B 1 441 ? 93.968 73.168 116.932 1.00 72.23 452 SER B C 1
ATOM 7331 O O . SER B 1 441 ? 93.861 73.892 115.944 1.00 75.42 452 SER B O 1
ATOM 7334 N N . ARG B 1 442 ? 93.127 73.209 117.967 1.00 73.61 453 ARG B N 1
ATOM 7335 C CA . ARG B 1 442 ? 91.839 73.927 117.965 1.00 78.81 453 ARG B CA 1
ATOM 7336 C C . ARG B 1 442 ? 90.735 73.283 117.061 1.00 83.36 453 ARG B C 1
ATOM 7337 O O . ARG B 1 442 ? 89.554 73.654 117.131 1.00 78.12 453 ARG B O 1
ATOM 7345 N N . GLN B 1 443 ? 91.131 72.295 116.254 1.00 79.31 454 GLN B N 1
ATOM 7346 C CA . GLN B 1 443 ? 90.232 71.509 115.396 1.00 81.41 454 GLN B CA 1
ATOM 7347 C C . GLN B 1 443 ? 89.297 70.585 116.172 1.00 80.55 454 GLN B C 1
ATOM 7348 O O . GLN B 1 443 ? 89.739 69.542 116.641 1.00 76.31 454 GLN B O 1
ATOM 7354 N N . TRP B 1 444 ? 88.010 70.928 116.261 1.00 82.64 455 TRP B N 1
ATOM 7355 C CA . TRP B 1 444 ? 87.036 70.101 116.997 1.00 79.03 455 TRP B CA 1
ATOM 7356 C C . TRP B 1 444 ? 86.943 68.620 116.566 1.00 74.50 455 TRP B C 1
ATOM 7357 O O . TRP B 1 444 ? 87.219 68.274 115.415 1.00 73.98 455 TRP B O 1
ATOM 7368 N N . ILE B 1 445 ? 86.549 67.763 117.509 1.00 71.58 456 ILE B N 1
ATOM 7369 C CA . ILE B 1 445 ? 86.384 66.330 117.266 1.00 65.89 456 ILE B CA 1
ATOM 7370 C C . ILE B 1 445 ? 84.990 65.844 117.682 1.00 59.66 456 ILE B C 1
ATOM 7371 O O . ILE B 1 445 ? 84.143 66.633 118.118 1.00 58.15 456 ILE B O 1
ATOM 7376 N N . GLY B 1 446 ? 84.770 64.537 117.558 1.00 47.82 457 GLY B N 1
ATOM 7377 C CA . GLY B 1 446 ? 83.498 63.930 117.906 1.00 49.82 457 GLY B CA 1
ATOM 7378 C C . GLY B 1 446 ? 83.591 62.451 118.261 1.00 54.99 457 GLY B C 1
ATOM 7379 O O . GLY B 1 446 ? 84.662 61.945 118.579 1.00 58.20 457 GLY B O 1
ATOM 7380 N N . SER B 1 447 ? 82.462 61.755 118.185 1.00 53.35 458 SER B N 1
ATOM 7381 C CA . SER B 1 447 ? 82.336 60.398 118.708 1.00 47.89 458 SER B CA 1
ATOM 7382 C C . SER B 1 447 ? 83.415 59.410 118.303 1.00 52.53 458 SER B C 1
ATOM 7383 O O . SER B 1 447 ? 83.950 58.693 119.144 1.00 55.87 458 SER B O 1
ATOM 7386 N N . THR B 1 448 ? 83.743 59.346 117.024 1.00 54.30 459 THR B N 1
ATOM 7387 C CA . THR B 1 448 ? 84.623 58.270 116.592 1.00 55.74 459 THR B CA 1
ATOM 7388 C C . THR B 1 448 ? 86.076 58.443 117.042 1.00 53.81 459 THR B C 1
ATOM 7389 O O . THR B 1 448 ? 86.781 57.458 117.253 1.00 55.26 459 THR B O 1
ATOM 7393 N N . GLU B 1 449 ? 86.514 59.688 117.212 1.00 56.09 460 GLU B N 1
ATOM 7394 C CA . GLU B 1 449 ? 87.914 59.952 117.558 1.00 60.47 460 GLU B CA 1
ATOM 7395 C C . GLU B 1 449 ? 88.167 59.826 119.050 1.00 59.19 460 GLU B C 1
ATOM 7396 O O . GLU B 1 449 ? 89.204 59.296 119.468 1.00 60.53 460 GLU B O 1
ATOM 7402 N N . ILE B 1 450 ? 87.223 60.324 119.844 1.00 55.16 461 ILE B N 1
ATOM 7403 C CA . ILE B 1 450 ? 87.182 60.025 121.268 1.00 47.87 461 ILE B CA 1
ATOM 7404 C C . ILE B 1 450 ? 87.420 58.531 121.504 1.00 48.48 461 ILE B C 1
ATOM 7405 O O . ILE B 1 450 ? 88.305 58.153 122.260 1.00 53.12 461 ILE B O 1
ATOM 7410 N N . SER B 1 451 ? 86.649 57.689 120.827 1.00 49.11 462 SER B N 1
ATOM 7411 C CA . SER B 1 451 ? 86.829 56.245 120.904 1.00 47.18 462 SER B CA 1
ATOM 7412 C C . SER B 1 451 ? 88.239 55.833 120.521 1.00 52.10 462 SER B C 1
ATOM 7413 O O . SER B 1 451 ? 88.810 54.907 121.099 1.00 55.37 462 SER B O 1
ATOM 7416 N N . PHE B 1 452 ? 88.793 56.515 119.529 1.00 55.11 463 PHE B N 1
ATOM 7417 C CA . PHE B 1 452 ? 90.104 56.163 119.023 1.00 57.49 463 PHE B CA 1
ATOM 7418 C C . PHE B 1 452 ? 91.112 56.434 120.119 1.00 56.76 463 PHE B C 1
ATOM 7419 O O . PHE B 1 452 ? 91.852 55.533 120.521 1.00 54.95 463 PHE B O 1
ATOM 7427 N N . VAL B 1 453 ? 91.107 57.671 120.617 1.00 53.70 464 VAL B N 1
ATOM 7428 C CA . VAL B 1 453 ? 92.032 58.104 121.663 1.00 52.19 464 VAL B CA 1
ATOM 7429 C C . VAL B 1 453 ? 91.995 57.221 122.917 1.00 53.30 464 VAL B C 1
ATOM 7430 O O . VAL B 1 453 ? 93.044 56.812 123.419 1.00 56.95 464 VAL B O 1
ATOM 7434 N N . LEU B 1 454 ? 90.798 56.908 123.407 1.00 51.71 465 LEU B N 1
ATOM 7435 C CA . LEU B 1 454 ? 90.638 55.943 124.504 1.00 51.58 465 LEU B CA 1
ATOM 7436 C C . LEU B 1 454 ? 91.312 54.601 124.214 1.00 57.64 465 LEU B C 1
ATOM 7437 O O . LEU B 1 454 ? 91.714 53.882 125.127 1.00 58.00 465 LEU B O 1
ATOM 7442 N N . ASN B 1 455 ? 91.437 54.259 122.939 1.00 61.79 466 ASN B N 1
ATOM 7443 C CA . ASN B 1 455 ? 92.082 53.014 122.582 1.00 60.24 466 ASN B CA 1
ATOM 7444 C C . ASN B 1 455 ? 93.586 53.214 122.533 1.00 58.69 466 ASN B C 1
ATOM 7445 O O . ASN B 1 455 ? 94.365 52.319 122.871 1.00 57.61 466 ASN B O 1
ATOM 7450 N N . GLU B 1 456 ? 93.983 54.412 122.126 1.00 56.87 467 GLU B N 1
ATOM 7451 C CA . GLU B 1 456 ? 95.392 54.727 121.944 1.00 63.86 467 GLU B CA 1
ATOM 7452 C C . GLU B 1 456 ? 96.087 54.901 123.279 1.00 62.87 467 GLU B C 1
ATOM 7453 O O . GLU B 1 456 ? 97.218 54.448 123.467 1.00 60.77 467 GLU B O 1
ATOM 7459 N N . LEU B 1 457 ? 95.393 55.553 124.206 1.00 62.41 468 LEU B N 1
ATOM 7460 C CA . LEU B 1 457 ? 95.988 55.940 125.479 1.00 54.94 468 LEU B CA 1
ATOM 7461 C C . LEU B 1 457 ? 95.715 54.963 126.624 1.00 55.86 468 LEU B C 1
ATOM 7462 O O . LEU B 1 457 ? 96.612 54.656 127.405 1.00 60.69 468 LEU B O 1
ATOM 7467 N N . LEU B 1 458 ? 94.493 54.462 126.724 1.00 53.46 469 LEU B N 1
ATOM 7468 C CA . LEU B 1 458 ? 94.163 53.587 127.839 1.00 54.94 469 LEU B CA 1
ATOM 7469 C C . LEU B 1 458 ? 94.072 52.126 127.453 1.00 61.40 469 LEU B C 1
ATOM 7470 O O . LEU B 1 458 ? 93.742 51.295 128.301 1.00 67.73 469 LEU B O 1
ATOM 7475 N N . LYS B 1 459 ? 94.381 51.810 126.196 1.00 61.81 470 LYS B N 1
ATOM 7476 C CA . LYS B 1 459 ? 94.204 50.451 125.689 1.00 65.11 470 LYS B CA 1
ATOM 7477 C C . LYS B 1 459 ? 92.798 50.016 126.090 1.00 67.44 470 LYS B C 1
ATOM 7478 O O . LYS B 1 459 ? 92.617 49.083 126.884 1.00 63.22 470 LYS B O 1
ATOM 7484 N N . LEU B 1 460 ? 91.806 50.734 125.572 1.00 65.24 471 LEU B N 1
ATOM 7485 C CA . LEU B 1 460 ? 90.452 50.631 126.088 1.00 59.79 471 LEU B CA 1
ATOM 7486 C C . LEU B 1 460 ? 89.485 50.502 124.940 1.00 58.78 471 LEU B C 1
ATOM 7487 O O . LEU B 1 460 ? 89.517 51.302 124.008 1.00 65.49 471 LEU B O 1
ATOM 7492 N N . GLU B 1 461 ? 88.624 49.495 125.005 1.00 58.62 472 GLU B N 1
ATOM 7493 C CA . GLU B 1 461 ? 87.707 49.230 123.904 1.00 62.38 472 GLU B CA 1
ATOM 7494 C C . GLU B 1 461 ? 86.393 49.970 124.097 1.00 59.45 472 GLU B C 1
ATOM 7495 O O . GLU B 1 461 ? 85.917 50.113 125.215 1.00 54.17 472 GLU B O 1
ATOM 7501 N N . CYS B 1 462 ? 85.810 50.447 123.004 1.00 60.03 473 CYS B N 1
ATOM 7502 C CA . CYS B 1 462 ? 84.503 51.083 123.079 1.00 54.95 473 CYS B CA 1
ATOM 7503 C C . CYS B 1 462 ? 83.428 50.322 122.310 1.00 59.45 473 CYS B C 1
ATOM 7504 O O . CYS B 1 462 ? 83.716 49.596 121.351 1.00 58.84 473 CYS B O 1
ATOM 7507 N N . ARG B 1 463 ? 82.189 50.500 122.761 1.00 55.61 474 ARG B N 1
ATOM 7508 C CA . ARG B 1 463 ? 81.009 49.949 122.113 1.00 56.41 474 ARG B CA 1
ATOM 7509 C C . ARG B 1 463 ? 80.229 51.139 121.526 1.00 58.39 474 ARG B C 1
ATOM 7510 O O . ARG B 1 463 ? 80.341 52.267 122.024 1.00 51.65 474 ARG B O 1
ATOM 7518 N N . PHE B 1 464 ? 79.442 50.904 120.477 1.00 59.04 475 PHE B N 1
ATOM 7519 C CA . PHE B 1 464 ? 78.800 52.016 119.777 1.00 56.45 475 PHE B CA 1
ATOM 7520 C C . PHE B 1 464 ? 77.289 51.949 119.670 1.00 51.79 475 PHE B C 1
ATOM 7521 O O . PHE B 1 464 ? 76.723 50.884 119.443 1.00 50.54 475 PHE B O 1
ATOM 7529 N N . ILE B 1 465 ? 76.649 53.107 119.815 1.00 51.65 476 ILE B N 1
ATOM 7530 C CA . ILE B 1 465 ? 75.218 53.233 119.549 1.00 59.15 476 ILE B CA 1
ATOM 7531 C C . ILE B 1 465 ? 74.947 54.390 118.577 1.00 63.52 476 ILE B C 1
ATOM 7532 O O . ILE B 1 465 ? 75.012 55.568 118.953 1.00 60.21 476 ILE B O 1
ATOM 7537 N N . ALA B 1 466 ? 74.638 54.038 117.329 1.00 64.56 477 ALA B N 1
ATOM 7538 C CA . ALA B 1 466 ? 74.364 55.013 116.270 1.00 59.00 477 ALA B CA 1
ATOM 7539 C C . ALA B 1 466 ? 72.885 55.053 115.905 1.00 58.31 477 ALA B C 1
ATOM 7540 O O . ALA B 1 466 ? 72.258 54.012 115.739 1.00 64.25 477 ALA B O 1
ATOM 7542 N N . THR B 1 467 ? 72.328 56.252 115.770 1.00 59.79 478 THR B N 1
ATOM 7543 C CA . THR B 1 467 ? 70.904 56.387 115.466 1.00 67.85 478 THR B CA 1
ATOM 7544 C C . THR B 1 467 ? 70.618 57.388 114.342 1.00 68.74 478 THR B C 1
ATOM 7545 O O . THR B 1 467 ? 71.138 58.496 114.357 1.00 64.79 478 THR B O 1
ATOM 7549 N N . ASN B 1 468 ? 69.780 56.984 113.385 1.00 71.29 479 ASN B N 1
ATOM 7550 C CA . ASN B 1 468 ? 69.317 57.853 112.302 1.00 65.26 479 ASN B CA 1
ATOM 7551 C C . ASN B 1 468 ? 68.715 59.130 112.848 1.00 67.12 479 ASN B C 1
ATOM 7552 O O . ASN B 1 468 ? 69.081 60.226 112.443 1.00 66.14 479 ASN B O 1
ATOM 7557 N N . SER B 1 469 ? 67.782 58.970 113.777 1.00 69.17 480 SER B N 1
ATOM 7558 C CA . SER B 1 469 ? 67.054 60.099 114.335 1.00 75.32 480 SER B CA 1
ATOM 7559 C C . SER B 1 469 ? 67.404 60.379 115.796 1.00 77.06 480 SER B C 1
ATOM 7560 O O . SER B 1 469 ? 67.835 59.490 116.533 1.00 74.62 480 SER B O 1
ATOM 7563 N N . GLY B 1 470 ? 67.190 61.621 116.219 1.00 78.13 481 GLY B N 1
ATOM 7564 C CA . GLY B 1 470 ? 67.260 61.953 117.627 1.00 77.02 481 GLY B CA 1
ATOM 7565 C C . GLY B 1 470 ? 66.073 61.397 118.396 1.00 78.74 481 GLY B C 1
ATOM 7566 O O . GLY B 1 470 ? 65.928 61.639 119.589 1.00 84.58 481 GLY B O 1
ATOM 7567 N N . ALA B 1 471 ? 65.209 60.658 117.711 1.00 75.07 482 ALA B N 1
ATOM 7568 C CA . ALA B 1 471 ? 64.028 60.094 118.341 1.00 69.46 482 ALA B CA 1
ATOM 7569 C C . ALA B 1 471 ? 64.178 58.594 118.351 1.00 68.24 482 ALA B C 1
ATOM 7570 O O . ALA B 1 471 ? 63.298 57.869 118.810 1.00 69.90 482 ALA B O 1
ATOM 7572 N N . GLU B 1 472 ? 65.308 58.136 117.830 1.00 69.44 483 GLU B N 1
ATOM 7573 C CA . GLU B 1 472 ? 65.638 56.723 117.866 1.00 71.18 483 GLU B CA 1
ATOM 7574 C C . GLU B 1 472 ? 66.506 56.424 119.089 1.00 73.94 483 GLU B C 1
ATOM 7575 O O . GLU B 1 472 ? 66.692 55.262 119.457 1.00 75.14 483 GLU B O 1
ATOM 7581 N N . VAL B 1 473 ? 67.032 57.472 119.725 1.00 74.00 484 VAL B N 1
ATOM 7582 C CA . VAL B 1 473 ? 67.779 57.298 120.972 1.00 69.67 484 VAL B CA 1
ATOM 7583 C C . VAL B 1 473 ? 66.818 56.938 122.100 1.00 65.65 484 VAL B C 1
ATOM 7584 O O . VAL B 1 473 ? 67.043 55.976 122.832 1.00 62.19 484 VAL B O 1
ATOM 7588 N N . VAL B 1 474 ? 65.736 57.706 122.201 1.00 67.02 485 VAL B N 1
ATOM 7589 C CA . VAL B 1 474 ? 64.625 57.430 123.102 1.00 66.73 485 VAL B CA 1
ATOM 7590 C C . VAL B 1 474 ? 64.150 55.989 122.940 1.00 68.41 485 VAL B C 1
ATOM 7591 O O . VAL B 1 474 ? 63.768 55.336 123.906 1.00 68.92 485 VAL B O 1
ATOM 7595 N N . GLU B 1 475 ? 64.204 55.506 121.701 1.00 73.03 486 GLU B N 1
ATOM 7596 C CA . GLU B 1 475 ? 63.752 54.169 121.310 1.00 75.04 486 GLU B CA 1
ATOM 7597 C C . GLU B 1 475 ? 64.750 53.071 121.702 1.00 78.74 486 GLU B C 1
ATOM 7598 O O . GLU B 1 475 ? 64.419 51.879 121.689 1.00 79.73 486 GLU B O 1
ATOM 7604 N N . ARG B 1 476 ? 65.969 53.469 122.060 1.00 77.94 487 ARG B N 1
ATOM 7605 C CA . ARG B 1 476 ? 67.011 52.495 122.389 1.00 78.70 487 ARG B CA 1
ATOM 7606 C C . ARG B 1 476 ? 67.543 52.629 123.825 1.00 77.53 487 ARG B C 1
ATOM 7607 O O . ARG B 1 476 ? 68.683 52.242 124.103 1.00 76.75 487 ARG B O 1
ATOM 7615 N N . VAL B 1 477 ? 66.713 53.152 124.732 1.00 73.34 488 VAL B N 1
ATOM 7616 C CA . VAL B 1 477 ? 67.102 53.317 126.138 1.00 68.34 488 VAL B CA 1
ATOM 7617 C C . VAL B 1 477 ? 67.413 52.000 126.843 1.00 68.65 488 VAL B C 1
ATOM 7618 O O . VAL B 1 477 ? 68.280 51.956 127.707 1.00 70.95 488 VAL B O 1
ATOM 7622 N N . ARG B 1 478 ? 66.705 50.937 126.470 1.00 69.51 489 ARG B N 1
ATOM 7623 C CA . ARG B 1 478 ? 66.950 49.595 127.000 1.00 68.47 489 ARG B CA 1
ATOM 7624 C C . ARG B 1 478 ? 68.385 49.122 126.770 1.00 71.55 489 ARG B C 1
ATOM 7625 O O . ARG B 1 478 ? 68.922 48.336 127.553 1.00 80.82 489 ARG B O 1
ATOM 7633 N N . GLU B 1 479 ? 68.998 49.585 125.688 1.00 74.33 490 GLU B N 1
ATOM 7634 C CA . GLU B 1 479 ? 70.366 49.201 125.363 1.00 71.95 490 GLU B CA 1
ATOM 7635 C C . GLU B 1 479 ? 71.325 50.090 126.153 1.00 64.28 490 GLU B C 1
ATOM 7636 O O . GLU B 1 479 ? 72.476 49.724 126.401 1.00 55.58 490 GLU B O 1
ATOM 7642 N N . LEU B 1 480 ? 70.817 51.255 126.551 1.00 60.64 491 LEU B N 1
ATOM 7643 C CA . LEU B 1 480 ? 71.564 52.244 127.319 1.00 62.93 491 LEU B CA 1
ATOM 7644 C C . LEU B 1 480 ? 71.558 51.866 128.803 1.00 65.47 491 LEU B C 1
ATOM 7645 O O . LEU B 1 480 ? 72.579 51.956 129.497 1.00 58.92 491 LEU B O 1
ATOM 7650 N N . ALA B 1 481 ? 70.388 51.447 129.277 1.00 70.39 492 ALA B N 1
ATOM 7651 C CA . ALA B 1 481 ? 70.235 50.895 130.614 1.00 65.13 492 ALA B CA 1
ATOM 7652 C C . ALA B 1 481 ? 71.144 49.681 130.789 1.00 63.83 492 ALA B C 1
ATOM 7653 O O . ALA B 1 481 ? 71.955 49.642 131.709 1.00 64.50 492 ALA B O 1
ATOM 7655 N N . ARG B 1 482 ? 71.008 48.698 129.903 1.00 60.75 493 ARG B N 1
ATOM 7656 C CA . ARG B 1 482 ? 71.832 47.492 129.959 1.00 62.65 493 ARG B CA 1
ATOM 7657 C C . ARG B 1 482 ? 73.329 47.819 130.036 1.00 65.50 493 ARG B C 1
ATOM 7658 O O . ARG B 1 482 ? 74.091 47.117 130.708 1.00 66.58 493 ARG B O 1
ATOM 7666 N N . HIS B 1 483 ? 73.749 48.888 129.356 1.00 67.39 494 HIS B N 1
ATOM 7667 C CA . HIS B 1 483 ? 75.141 49.332 129.433 1.00 58.93 494 HIS B CA 1
ATOM 7668 C C . HIS B 1 483 ? 75.456 49.793 130.850 1.00 59.73 494 HIS B C 1
ATOM 7669 O O . HIS B 1 483 ? 76.351 49.237 131.484 1.00 61.21 494 HIS B O 1
ATOM 7676 N N . PHE B 1 484 ? 74.718 50.796 131.334 1.00 56.40 495 PHE B N 1
ATOM 7677 C CA . PHE B 1 484 ? 74.885 51.333 132.693 1.00 56.60 495 PHE B CA 1
ATOM 7678 C C . PHE B 1 484 ? 74.862 50.240 133.772 1.00 58.54 495 PHE B C 1
ATOM 7679 O O . PHE B 1 484 ? 75.760 50.146 134.609 1.00 54.25 495 PHE B O 1
ATOM 7687 N N . GLU B 1 485 ? 73.818 49.421 133.731 1.00 60.68 496 GLU B N 1
ATOM 7688 C CA . GLU B 1 485 ? 73.676 48.259 134.592 1.00 58.39 496 GLU B CA 1
ATOM 7689 C C . GLU B 1 485 ? 74.929 47.382 134.657 1.00 56.76 496 GLU B C 1
ATOM 7690 O O . GLU B 1 485 ? 75.277 46.896 135.724 1.00 66.08 496 GLU B O 1
ATOM 7696 N N . THR B 1 486 ? 75.610 47.177 133.532 1.00 59.09 497 THR B N 1
ATOM 7697 C CA . THR B 1 486 ? 76.836 46.366 133.535 1.00 63.99 497 THR B CA 1
ATOM 7698 C C . THR B 1 486 ? 78.112 47.213 133.680 1.00 64.26 497 THR B C 1
ATOM 7699 O O . THR B 1 486 ? 78.774 47.174 134.721 1.00 70.89 497 THR B O 1
ATOM 7703 N N . SER B 1 487 ? 78.457 47.963 132.636 1.00 60.20 498 SER B N 1
ATOM 7704 C CA . SER B 1 487 ? 79.567 48.913 132.695 1.00 54.84 498 SER B CA 1
ATOM 7705 C C . SER B 1 487 ? 79.066 50.213 133.311 1.00 50.85 498 SER B C 1
ATOM 7706 O O . SER B 1 487 ? 77.984 50.693 132.991 1.00 52.98 498 SER B O 1
ATOM 7709 N N . GLY B 1 488 ? 79.834 50.800 134.205 1.00 47.03 499 GLY B N 1
ATOM 7710 C CA . GLY B 1 488 ? 79.277 51.913 134.949 1.00 50.40 499 GLY B CA 1
ATOM 7711 C C . GLY B 1 488 ? 79.459 53.248 134.262 1.00 49.15 499 GLY B C 1
ATOM 7712 O O . GLY B 1 488 ? 78.843 54.244 134.662 1.00 48.35 499 GLY B O 1
ATOM 7713 N N . THR B 1 489 ? 80.291 53.245 133.217 1.00 41.55 500 THR B N 1
ATOM 7714 C CA . THR B 1 489 ? 80.861 54.457 132.620 1.00 35.31 500 THR B CA 1
ATOM 7715 C C . THR B 1 489 ? 79.857 55.457 132.077 1.00 39.11 500 THR B C 1
ATOM 7716 O O . THR B 1 489 ? 78.827 55.067 131.512 1.00 42.65 500 THR B O 1
ATOM 7720 N N . PRO B 1 490 ? 80.159 56.757 132.239 1.00 36.81 501 PRO B N 1
ATOM 7721 C CA . PRO B 1 490 ? 79.395 57.790 131.538 1.00 45.21 501 PRO B CA 1
ATOM 7722 C C . PRO B 1 490 ? 79.556 57.616 130.030 1.00 44.27 501 PRO B C 1
ATOM 7723 O O . PRO B 1 490 ? 80.542 57.021 129.568 1.00 37.81 501 PRO B O 1
ATOM 7727 N N . VAL B 1 491 ? 78.578 58.106 129.273 1.00 46.86 502 VAL B N 1
ATOM 7728 C CA . VAL B 1 491 ? 78.599 57.947 127.824 1.00 51.56 502 VAL B CA 1
ATOM 7729 C C . VAL B 1 491 ? 78.598 59.304 127.144 1.00 50.12 502 VAL B C 1
ATOM 7730 O O . VAL B 1 491 ? 77.853 60.205 127.542 1.00 50.36 502 VAL B O 1
ATOM 7734 N N . MET B 1 492 ? 79.472 59.451 126.148 1.00 51.02 503 MET B N 1
ATOM 7735 C CA . MET B 1 492 ? 79.495 60.649 125.315 1.00 55.06 503 MET B CA 1
ATOM 7736 C C . MET B 1 492 ? 78.535 60.466 124.141 1.00 52.49 503 MET B C 1
ATOM 7737 O O . MET B 1 492 ? 78.616 59.474 123.399 1.00 47.09 503 MET B O 1
ATOM 7742 N N . ILE B 1 493 ? 77.612 61.416 124.003 1.00 50.74 504 ILE B N 1
ATOM 7743 C CA . ILE B 1 493 ? 76.711 61.444 122.864 1.00 53.73 504 ILE B CA 1
ATOM 7744 C C . ILE B 1 493 ? 77.135 62.515 121.844 1.00 56.93 504 ILE B C 1
ATOM 7745 O O . ILE B 1 493 ? 77.423 63.662 122.193 1.00 52.29 504 ILE B O 1
ATOM 7750 N N . GLY B 1 494 ? 77.215 62.100 120.583 1.00 60.36 505 GLY B N 1
ATOM 7751 C CA . GLY B 1 494 ? 77.593 62.975 119.489 1.00 62.54 505 GLY B CA 1
ATOM 7752 C C . GLY B 1 494 ? 76.363 63.440 118.740 1.00 62.75 505 GLY B C 1
ATOM 7753 O O . GLY B 1 494 ? 75.662 62.643 118.113 1.00 57.19 505 GLY B O 1
ATOM 7754 N N . GLY B 1 495 ? 76.105 64.741 118.813 1.00 66.42 506 GLY B N 1
ATOM 7755 C CA . GLY B 1 495 ? 74.887 65.304 118.271 1.00 70.89 506 GLY B CA 1
ATOM 7756 C C . GLY B 1 495 ? 74.957 65.799 116.848 1.00 81.93 506 GLY B C 1
ATOM 7757 O O . GLY B 1 495 ? 75.596 65.189 115.977 1.00 78.10 506 GLY B O 1
ATOM 7758 N N . ASN B 1 496 ? 74.278 66.910 116.595 1.00 79.42 507 ASN B N 1
ATOM 7759 C CA . ASN B 1 496 ? 74.542 67.604 115.357 1.00 80.81 507 ASN B CA 1
ATOM 7760 C C . ASN B 1 496 ? 75.874 68.360 115.259 1.00 76.07 507 ASN B C 1
ATOM 7761 O O . ASN B 1 496 ? 76.756 67.985 114.480 1.00 77.45 507 ASN B O 1
ATOM 7766 N N . MET B 1 497 ? 76.048 69.389 116.072 1.00 66.66 508 MET B N 1
ATOM 7767 C CA . MET B 1 497 ? 77.261 70.175 115.989 1.00 71.75 508 MET B CA 1
ATOM 7768 C C . MET B 1 497 ? 77.774 70.198 117.417 1.00 77.69 508 MET B C 1
ATOM 7769 O O . MET B 1 497 ? 78.847 70.742 117.700 1.00 76.81 508 MET B O 1
ATOM 7774 N N . LEU B 1 498 ? 76.998 69.600 118.314 1.00 77.81 509 LEU B N 1
ATOM 7775 C CA . LEU B 1 498 ? 77.331 69.615 119.732 1.00 78.11 509 LEU B CA 1
ATOM 7776 C C . LEU B 1 498 ? 77.405 68.222 120.366 1.00 77.02 509 LEU B C 1
ATOM 7777 O O . LEU B 1 498 ? 76.765 67.271 119.906 1.00 70.90 509 LEU B O 1
ATOM 7782 N N . ALA B 1 499 ? 78.199 68.117 121.429 1.00 80.34 510 ALA B N 1
ATOM 7783 C CA . ALA B 1 499 ? 78.355 66.855 122.143 1.00 76.39 510 ALA B CA 1
ATOM 7784 C C . ALA B 1 499 ? 78.069 67.024 123.625 1.00 66.93 510 ALA B C 1
ATOM 7785 O O . ALA B 1 499 ? 78.360 68.064 124.209 1.00 64.36 510 ALA B O 1
ATOM 7787 N N . HIS B 1 500 ? 77.496 65.983 124.216 1.00 64.51 511 HIS B N 1
ATOM 7788 C CA . HIS B 1 500 ? 77.057 66.008 125.601 1.00 65.11 511 HIS B CA 1
ATOM 7789 C C . HIS B 1 500 ? 77.486 64.732 126.324 1.00 63.17 511 HIS B C 1
ATOM 7790 O O . HIS B 1 500 ? 78.041 63.815 125.704 1.00 56.22 511 HIS B O 1
ATOM 7797 N N . THR B 1 501 ? 77.227 64.678 127.634 1.00 66.28 512 THR B N 1
ATOM 7798 C CA . THR B 1 501 ? 77.513 63.478 128.423 1.00 61.02 512 THR B CA 1
ATOM 7799 C C . THR B 1 501 ? 76.262 62.930 129.099 1.00 50.80 512 THR B C 1
ATOM 7800 O O . THR B 1 501 ? 75.620 63.613 129.888 1.00 52.44 512 THR B O 1
ATOM 7804 N N . ILE B 1 502 ? 75.912 61.695 128.770 1.00 50.66 513 ILE B N 1
ATOM 7805 C CA . ILE B 1 502 ? 74.763 61.049 129.395 1.00 61.33 513 ILE B CA 1
ATOM 7806 C C . ILE B 1 502 ? 75.221 60.283 130.630 1.00 60.71 513 ILE B C 1
ATOM 7807 O O . ILE B 1 502 ? 76.081 59.400 130.542 1.00 58.79 513 ILE B O 1
ATOM 7812 N N . LEU B 1 503 ? 74.651 60.621 131.782 1.00 59.77 514 LEU B N 1
ATOM 7813 C CA . LEU B 1 503 ? 74.980 59.917 133.012 1.00 54.65 514 LEU B CA 1
ATOM 7814 C C . LEU B 1 503 ? 74.005 58.774 133.283 1.00 54.86 514 LEU B C 1
ATOM 7815 O O . LEU B 1 503 ? 74.364 57.778 133.890 1.00 57.69 514 LEU B O 1
ATOM 7820 N N . GLY B 1 504 ? 72.772 58.900 132.817 1.00 59.86 515 GLY B N 1
ATOM 7821 C CA . GLY B 1 504 ? 71.779 57.912 133.180 1.00 59.04 515 GLY B CA 1
ATOM 7822 C C . GLY B 1 504 ? 70.402 58.034 132.567 1.00 66.49 515 GLY B C 1
ATOM 7823 O O . GLY B 1 504 ? 69.907 59.120 132.256 1.00 69.81 515 GLY B O 1
ATOM 7824 N N . VAL B 1 505 ? 69.770 56.877 132.443 1.00 66.84 516 VAL B N 1
ATOM 7825 C CA . VAL B 1 505 ? 68.495 56.724 131.776 1.00 68.78 516 VAL B CA 1
ATOM 7826 C C . VAL B 1 505 ? 67.349 56.571 132.805 1.00 77.40 516 VAL B C 1
ATOM 7827 O O . VAL B 1 505 ? 67.599 56.309 133.982 1.00 75.53 516 VAL B O 1
ATOM 7831 N N . ASP B 1 506 ? 66.103 56.754 132.360 1.00 87.54 517 ASP B N 1
ATOM 7832 C CA . ASP B 1 506 ? 64.919 56.684 133.232 1.00 82.19 517 ASP B CA 1
ATOM 7833 C C . ASP B 1 506 ? 63.640 56.419 132.425 1.00 82.65 517 ASP B C 1
ATOM 7834 O O . ASP B 1 506 ? 63.130 57.321 131.758 1.00 83.00 517 ASP B O 1
ATOM 7839 N N . PHE B 1 507 ? 63.112 55.199 132.493 1.00 82.24 518 PHE B N 1
ATOM 7840 C CA . PHE B 1 507 ? 61.870 54.894 131.782 1.00 91.12 518 PHE B CA 1
ATOM 7841 C C . PHE B 1 507 ? 61.114 53.644 132.268 1.00 98.43 518 PHE B C 1
ATOM 7842 O O . PHE B 1 507 ? 61.722 52.663 132.713 1.00 93.49 518 PHE B O 1
ATOM 7850 N N . ASN B 1 508 ? 59.784 53.688 132.161 1.00 102.37 519 ASN B N 1
ATOM 7851 C CA . ASN B 1 508 ? 58.930 52.530 132.455 1.00 105.36 519 ASN B CA 1
ATOM 7852 C C . ASN B 1 508 ? 58.493 51.799 131.190 1.00 100.33 519 ASN B C 1
ATOM 7853 O O . ASN B 1 508 ? 58.001 52.414 130.247 1.00 98.27 519 ASN B O 1
ATOM 7858 N N . ASP B 1 509 ? 58.681 50.483 131.181 1.00 103.38 520 ASP B N 1
ATOM 7859 C CA . ASP B 1 509 ? 58.441 49.675 129.986 1.00 109.54 520 ASP B CA 1
ATOM 7860 C C . ASP B 1 509 ? 56.965 49.607 129.582 1.00 115.28 520 ASP B C 1
ATOM 7861 O O . ASP B 1 509 ? 56.644 49.408 128.406 1.00 114.72 520 ASP B O 1
ATOM 7866 N N . THR B 1 510 ? 56.071 49.774 130.553 1.00 117.66 521 THR B N 1
ATOM 7867 C CA . THR B 1 510 ? 54.634 49.759 130.278 1.00 113.51 521 THR B CA 1
ATOM 7868 C C . THR B 1 510 ? 54.178 51.055 129.599 1.00 109.51 521 THR B C 1
ATOM 7869 O O . THR B 1 510 ? 53.730 51.030 128.451 1.00 107.81 521 THR B O 1
ATOM 7873 N N . THR B 1 511 ? 54.301 52.178 130.308 1.00 108.33 522 THR B N 1
ATOM 7874 C CA . THR B 1 511 ? 53.932 53.488 129.767 1.00 106.51 522 THR B CA 1
ATOM 7875 C C . THR B 1 511 ? 54.765 53.828 128.531 1.00 108.83 522 THR B C 1
ATOM 7876 O O . THR B 1 511 ? 54.271 53.795 127.402 1.00 106.27 522 THR B O 1
ATOM 7880 N N . GLY B 1 512 ? 56.035 54.149 128.749 1.00 108.32 523 GLY B N 1
ATOM 7881 C CA . GLY B 1 512 ? 56.946 54.383 127.648 1.00 100.61 523 GLY B CA 1
ATOM 7882 C C . GLY B 1 512 ? 57.742 55.665 127.766 1.00 95.90 523 GLY B C 1
ATOM 7883 O O . GLY B 1 512 ? 58.749 55.828 127.075 1.00 92.76 523 GLY B O 1
ATOM 7884 N N . GLU B 1 513 ? 57.304 56.575 128.634 1.00 95.11 524 GLU B N 1
ATOM 7885 C CA . GLU B 1 513 ? 57.968 57.871 128.739 1.00 95.67 524 GLU B CA 1
ATOM 7886 C C . GLU B 1 513 ? 59.405 57.700 129.199 1.00 93.60 524 GLU B C 1
ATOM 7887 O O . GLU B 1 513 ? 59.708 56.821 130.002 1.00 93.57 524 GLU B O 1
ATOM 7893 N N . THR B 1 514 ? 60.284 58.546 128.678 1.00 93.18 525 THR B N 1
ATOM 7894 C CA . THR B 1 514 ? 61.700 58.458 128.982 1.00 83.77 525 THR B CA 1
ATOM 7895 C C . THR B 1 514 ? 62.272 59.840 129.295 1.00 82.32 525 THR B C 1
ATOM 7896 O O . THR B 1 514 ? 61.861 60.848 128.706 1.00 81.46 525 THR B O 1
ATOM 7900 N N . LYS B 1 515 ? 63.198 59.880 130.249 1.00 81.88 526 LYS B N 1
ATOM 7901 C CA . LYS B 1 515 ? 63.989 61.077 130.502 1.00 80.18 526 LYS B CA 1
ATOM 7902 C C . LYS B 1 515 ? 65.492 60.748 130.558 1.00 74.88 526 LYS B C 1
ATOM 7903 O O . LYS B 1 515 ? 65.876 59.594 130.783 1.00 69.42 526 LYS B O 1
ATOM 7909 N N . PHE B 1 516 ? 66.333 61.758 130.335 1.00 72.03 527 PHE B N 1
ATOM 7910 C CA . PHE B 1 516 ? 67.781 61.550 130.221 1.00 72.05 527 PHE B CA 1
ATOM 7911 C C . PHE B 1 516 ? 68.596 62.383 131.221 1.00 70.77 527 PHE B C 1
ATOM 7912 O O . PHE B 1 516 ? 68.413 63.601 131.320 1.00 69.86 527 PHE B O 1
ATOM 7920 N N . LEU B 1 517 ? 69.497 61.719 131.952 1.00 65.58 528 LEU B N 1
ATOM 7921 C CA . LEU B 1 517 ? 70.407 62.412 132.867 1.00 67.48 528 LEU B CA 1
ATOM 7922 C C . LEU B 1 517 ? 71.619 62.927 132.105 1.00 62.18 528 LEU B C 1
ATOM 7923 O O . LEU B 1 517 ? 72.477 62.148 131.684 1.00 60.29 528 LEU B O 1
ATOM 7928 N N . VAL B 1 518 ? 71.689 64.244 131.945 1.00 55.59 529 VAL B N 1
ATOM 7929 C CA . VAL B 1 518 ? 72.632 64.839 131.017 1.00 56.26 529 VAL B CA 1
ATOM 7930 C C . VAL B 1 518 ? 73.598 65.785 131.715 1.00 54.31 529 VAL B C 1
ATOM 7931 O O . VAL B 1 518 ? 73.185 66.644 132.486 1.00 62.29 529 VAL B O 1
ATOM 7935 N N . LEU B 1 519 ? 74.885 65.625 131.428 1.00 53.96 530 LEU B N 1
ATOM 7936 C CA . LEU B 1 519 ? 75.928 66.499 131.964 1.00 57.28 530 LEU B CA 1
ATOM 7937 C C . LEU B 1 519 ? 76.487 67.384 130.855 1.00 55.01 530 LEU B C 1
ATOM 7938 O O . LEU B 1 519 ? 77.106 66.887 129.915 1.00 55.04 530 LEU B O 1
ATOM 7943 N N . ASP B 1 520 ? 76.287 68.692 130.972 1.00 56.44 531 ASP B N 1
ATOM 7944 C CA . ASP B 1 520 ? 76.583 69.596 129.857 1.00 67.01 531 ASP B CA 1
ATOM 7945 C C . ASP B 1 520 ? 78.006 70.178 129.865 1.00 60.23 531 ASP B C 1
ATOM 7946 O O . ASP B 1 520 ? 78.338 70.995 130.711 1.00 59.97 531 ASP B O 1
ATOM 7951 N N . PRO B 1 521 ? 78.843 69.774 128.896 1.00 60.31 532 PRO B N 1
ATOM 7952 C CA . PRO B 1 521 ? 80.238 70.224 128.796 1.00 59.46 532 PRO B CA 1
ATOM 7953 C C . PRO B 1 521 ? 80.407 71.678 128.419 1.00 64.90 532 PRO B C 1
ATOM 7954 O O . PRO B 1 521 ? 81.535 72.122 128.222 1.00 64.54 532 PRO B O 1
ATOM 7958 N N . HIS B 1 522 ? 79.307 72.407 128.304 1.00 72.14 533 HIS B N 1
ATOM 7959 C CA . HIS B 1 522 ? 79.378 73.824 127.993 1.00 76.92 533 HIS B CA 1
ATOM 7960 C C . HIS B 1 522 ? 79.320 74.596 129.315 1.00 85.21 533 HIS B C 1
ATOM 7961 O O . HIS B 1 522 ? 78.498 74.278 130.176 1.00 89.37 533 HIS B O 1
ATOM 7968 N N . TYR B 1 523 ? 80.215 75.574 129.483 1.00 90.36 534 TYR B N 1
ATOM 7969 C CA . TYR B 1 523 ? 80.347 76.358 130.727 1.00 95.19 534 TYR B CA 1
ATOM 7970 C C . TYR B 1 523 ? 78.895 76.504 131.166 1.00 102.75 534 TYR B C 1
ATOM 7971 O O . TYR B 1 523 ? 78.101 77.166 130.493 1.00 101.02 534 TYR B O 1
ATOM 7980 N N . THR B 1 524 ? 78.533 75.887 132.283 1.00 96.05 535 THR B N 1
ATOM 7981 C CA . THR B 1 524 ? 77.201 76.120 132.822 1.00 104.27 535 THR B CA 1
ATOM 7982 C C . THR B 1 524 ? 77.581 76.113 134.313 1.00 110.12 535 THR B C 1
ATOM 7983 O O . THR B 1 524 ? 77.026 75.355 135.107 1.00 112.50 535 THR B O 1
ATOM 7987 N N . GLY B 1 525 ? 78.555 76.955 134.674 1.00 106.68 536 GLY B N 1
ATOM 7988 C CA . GLY B 1 525 ? 78.913 77.173 136.068 1.00 99.81 536 GLY B CA 1
ATOM 7989 C C . GLY B 1 525 ? 80.333 77.647 136.329 1.00 104.31 536 GLY B C 1
ATOM 7990 O O . GLY B 1 525 ? 81.237 77.396 135.535 1.00 101.96 536 GLY B O 1
ATOM 7991 N N . SER B 1 526 ? 80.522 78.334 137.456 1.00 112.34 537 SER B N 1
ATOM 7992 C CA . SER B 1 526 ? 81.846 78.787 137.901 1.00 112.69 537 SER B CA 1
ATOM 7993 C C . SER B 1 526 ? 82.320 77.953 139.097 1.00 103.28 537 SER B C 1
ATOM 7994 O O . SER B 1 526 ? 82.802 78.490 140.100 1.00 103.51 537 SER B O 1
ATOM 7997 N N . GLU B 1 527 ? 82.174 76.635 138.961 1.00 95.27 538 GLU B N 1
ATOM 7998 C CA . GLU B 1 527 ? 82.472 75.652 140.008 1.00 88.02 538 GLU B CA 1
ATOM 7999 C C . GLU B 1 527 ? 81.551 75.818 141.220 1.00 89.98 538 GLU B C 1
ATOM 8000 O O . GLU B 1 527 ? 81.856 75.352 142.320 1.00 87.91 538 GLU B O 1
ATOM 8006 N N . ASP B 1 528 ? 80.418 76.478 140.994 1.00 89.67 539 ASP B N 1
ATOM 8007 C CA . ASP B 1 528 ? 79.364 76.621 141.993 1.00 93.07 539 ASP B CA 1
ATOM 8008 C C . ASP B 1 528 ? 78.306 75.545 141.735 1.00 90.73 539 ASP B C 1
ATOM 8009 O O . ASP B 1 528 ? 77.510 75.687 140.814 1.00 99.45 539 ASP B O 1
ATOM 8014 N N . ILE B 1 529 ? 78.289 74.479 142.534 1.00 84.32 540 ILE B N 1
ATOM 8015 C CA . ILE B 1 529 ? 77.367 73.359 142.297 1.00 89.41 540 ILE B CA 1
ATOM 8016 C C . ILE B 1 529 ? 75.869 73.722 142.210 1.00 96.10 540 ILE B C 1
ATOM 8017 O O . ILE B 1 529 ? 75.118 73.092 141.461 1.00 97.62 540 ILE B O 1
ATOM 8022 N N . LYS B 1 530 ? 75.428 74.740 142.945 1.00 101.27 541 LYS B N 1
ATOM 8023 C CA . LYS B 1 530 ? 74.017 75.143 142.856 1.00 106.73 541 LYS B CA 1
ATOM 8024 C C . LYS B 1 530 ? 73.610 75.767 141.500 1.00 105.51 541 LYS B C 1
ATOM 8025 O O . LYS B 1 530 ? 72.524 75.477 140.989 1.00 105.27 541 LYS B O 1
ATOM 8031 N N . THR B 1 531 ? 74.476 76.592 140.906 1.00 99.19 542 THR B N 1
ATOM 8032 C CA . THR B 1 531 ? 74.218 77.091 139.552 1.00 95.95 542 THR B CA 1
ATOM 8033 C C . THR B 1 531 ? 74.318 75.957 138.526 1.00 98.16 542 THR B C 1
ATOM 8034 O O . THR B 1 531 ? 73.986 76.137 137.358 1.00 105.03 542 THR B O 1
ATOM 8038 N N . ILE B 1 532 ? 74.775 74.789 138.971 1.00 96.67 543 ILE B N 1
ATOM 8039 C CA . ILE B 1 532 ? 74.855 73.602 138.125 1.00 96.71 543 ILE B CA 1
ATOM 8040 C C . ILE B 1 532 ? 73.658 72.678 138.362 1.00 98.77 543 ILE B C 1
ATOM 8041 O O . ILE B 1 532 ? 72.98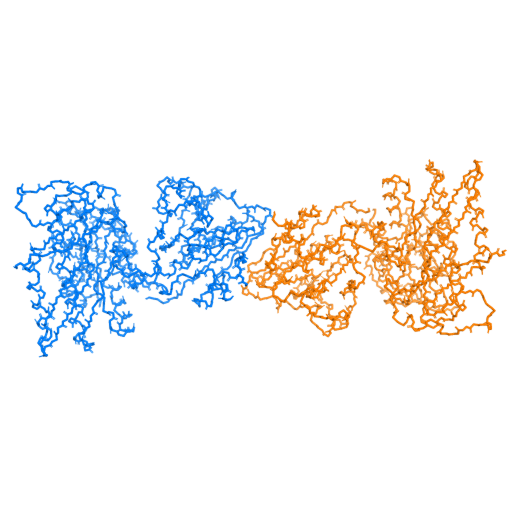7 72.253 137.420 1.00 98.06 543 ILE B O 1
ATOM 8046 N N . THR B 1 533 ? 73.387 72.389 139.631 1.00 101.61 544 THR B N 1
ATOM 8047 C CA . THR B 1 533 ? 72.494 71.291 139.998 1.00 104.95 544 THR B CA 1
ATOM 8048 C C . THR B 1 533 ? 71.018 71.545 139.669 1.00 111.98 544 THR B C 1
ATOM 8049 O O . THR B 1 533 ? 70.308 70.640 139.209 1.00 108.26 544 THR B O 1
ATOM 8053 N N . SER B 1 534 ? 70.573 72.781 139.884 1.00 116.15 545 SER B N 1
ATOM 8054 C CA . SER B 1 534 ? 69.177 73.151 139.665 1.00 119.30 545 SER B CA 1
ATOM 8055 C C . SER B 1 534 ? 69.067 74.436 138.836 1.00 113.56 545 SER B C 1
ATOM 8056 O O . SER B 1 534 ? 68.305 74.499 137.867 1.00 109.26 545 SER B O 1
ATOM 8059 N N . LYS B 1 535 ? 69.843 75.451 139.210 1.00 111.13 546 LYS B N 1
ATOM 8060 C CA . LYS B 1 535 ? 69.798 76.751 138.534 1.00 117.74 546 LYS B CA 1
ATOM 8061 C C . LYS B 1 535 ? 70.552 76.750 137.200 1.00 113.12 546 LYS B C 1
ATOM 8062 O O . LYS B 1 535 ? 71.190 77.733 136.809 1.00 107.08 546 LYS B O 1
ATOM 8068 N N . GLY B 1 536 ? 70.457 75.625 136.511 1.00 105.83 547 GLY B N 1
ATOM 8069 C CA . GLY B 1 536 ? 71.040 75.447 135.204 1.00 103.95 547 GLY B CA 1
ATOM 8070 C C . GLY B 1 536 ? 70.294 74.248 134.678 1.00 112.47 547 GLY B C 1
ATOM 8071 O O . GLY B 1 536 ? 69.403 73.736 135.360 1.00 109.11 547 GLY B O 1
ATOM 8072 N N . TRP B 1 537 ? 70.644 73.793 133.481 1.00 119.91 548 TRP B N 1
ATOM 8073 C CA . TRP B 1 537 ? 69.955 72.651 132.895 1.00 113.28 548 TRP B CA 1
ATOM 8074 C C . TRP B 1 537 ? 70.800 71.381 132.994 1.00 101.70 548 TRP B C 1
ATOM 8075 O O . TRP B 1 537 ? 70.554 70.416 132.275 1.00 103.09 548 TRP B O 1
ATOM 8086 N N . CYS B 1 538 ? 71.779 71.373 133.897 1.00 94.40 549 CYS B N 1
ATOM 8087 C CA . CYS B 1 538 ? 72.732 70.258 133.991 1.00 92.85 549 CYS B CA 1
ATOM 8088 C C . CYS B 1 538 ? 72.281 69.139 134.939 1.00 84.94 549 CYS B C 1
ATOM 8089 O O . CYS B 1 538 ? 73.041 68.687 135.810 1.00 65.73 549 CYS B O 1
ATOM 8092 N N . ALA B 1 539 ? 71.040 68.700 134.741 1.00 83.99 550 ALA B N 1
ATOM 8093 C CA . ALA B 1 539 ? 70.481 67.558 135.443 1.00 79.63 550 ALA B CA 1
ATOM 8094 C C . ALA B 1 539 ? 69.726 66.688 134.436 1.00 79.09 550 ALA B C 1
ATOM 8095 O O . ALA B 1 539 ? 70.292 66.269 133.417 1.00 69.70 550 ALA B O 1
ATOM 8097 N N . TRP B 1 540 ? 68.448 66.426 134.721 1.00 85.05 551 TRP B N 1
ATOM 8098 C CA . TRP B 1 540 ? 67.618 65.560 133.874 1.00 77.42 551 TRP B CA 1
ATOM 8099 C C . TRP B 1 540 ? 66.935 66.271 132.695 1.00 81.59 551 TRP B C 1
ATOM 8100 O O . TRP B 1 540 ? 66.598 67.456 132.767 1.00 82.81 551 TRP B O 1
ATOM 8111 N N . LYS B 1 541 ? 66.723 65.531 131.609 1.00 77.21 552 LYS B N 1
ATOM 8112 C CA . LYS B 1 541 ? 66.104 66.083 130.407 1.00 77.17 552 LYS B CA 1
ATOM 8113 C C . LYS B 1 541 ? 64.999 65.161 129.882 1.00 86.35 552 LYS B C 1
ATOM 8114 O O . LYS B 1 541 ? 65.077 63.943 130.058 1.00 80.72 552 LYS B O 1
ATOM 8120 N N . PRO B 1 542 ? 63.973 65.738 129.221 1.00 89.50 553 PRO B N 1
ATOM 8121 C CA . PRO B 1 542 ? 62.891 64.962 128.596 1.00 84.52 553 PRO B CA 1
ATOM 8122 C C . PRO B 1 542 ? 63.355 64.331 127.279 1.00 85.58 553 PRO B C 1
ATOM 8123 O O . PRO B 1 542 ? 64.394 64.744 126.756 1.00 89.98 553 PRO B O 1
ATOM 8127 N N . ALA B 1 543 ? 62.609 63.362 126.748 1.00 81.10 554 ALA B N 1
ATOM 8128 C CA . ALA B 1 543 ? 62.987 62.699 125.491 1.00 78.09 554 ALA B CA 1
ATOM 8129 C C . ALA B 1 543 ? 63.172 63.679 124.326 1.00 81.43 554 ALA B C 1
ATOM 8130 O O . ALA B 1 543 ? 63.970 63.436 123.413 1.00 78.42 554 ALA B O 1
ATOM 8132 N N . SER B 1 544 ? 62.426 64.782 124.377 1.00 85.99 555 SER B N 1
ATOM 8133 C CA . SER B 1 544 ? 62.508 65.858 123.388 1.00 83.91 555 SER B CA 1
ATOM 8134 C C . SER B 1 544 ? 63.627 66.854 123.721 1.00 87.07 555 SER B C 1
ATOM 8135 O O . SER B 1 544 ? 63.391 68.057 123.868 1.00 86.21 555 SER B O 1
ATOM 8138 N N . PHE B 1 545 ? 64.846 66.339 123.850 1.00 87.94 556 PHE B N 1
ATOM 8139 C CA . PHE B 1 545 ? 66.021 67.175 124.082 1.00 90.84 556 PHE B CA 1
ATOM 8140 C C . PHE B 1 545 ? 66.930 67.026 122.865 1.00 87.20 556 PHE B C 1
ATOM 8141 O O . PHE B 1 545 ? 67.611 67.969 122.439 1.00 83.18 556 PHE B O 1
ATOM 8149 N N . TRP B 1 546 ? 66.911 65.828 122.295 1.00 79.68 557 TRP B N 1
ATOM 8150 C CA . TRP B 1 546 ? 67.640 65.568 121.072 1.00 83.96 557 TRP B CA 1
ATOM 8151 C C . TRP B 1 546 ? 66.791 65.970 119.863 1.00 93.11 557 TRP B C 1
ATOM 8152 O O . TRP B 1 546 ? 65.627 65.572 119.753 1.00 90.32 557 TRP B O 1
ATOM 8163 N N . SER B 1 547 ? 67.378 66.771 118.972 1.00 94.76 558 SER B N 1
ATOM 8164 C CA . SER B 1 547 ? 66.739 67.149 117.714 1.00 91.24 558 SER B CA 1
ATOM 8165 C C . SER B 1 547 ? 66.422 65.897 116.892 1.00 93.94 558 SER B C 1
ATOM 8166 O O . SER B 1 547 ? 67.282 65.028 116.694 1.00 85.70 558 SER B O 1
ATOM 8169 N N . LYS B 1 548 ? 65.176 65.809 116.431 1.00 97.89 559 LYS B N 1
ATOM 8170 C CA . LYS B 1 548 ? 64.702 64.646 115.686 1.00 92.33 559 LYS B CA 1
ATOM 8171 C C . LYS B 1 548 ? 65.276 64.598 114.269 1.00 90.16 559 LYS B C 1
ATOM 8172 O O . LYS B 1 548 ? 65.421 63.521 113.690 1.00 84.10 559 LYS B O 1
ATOM 8178 N N . ASP B 1 549 ? 65.616 65.770 113.733 1.00 94.62 560 ASP B N 1
ATOM 8179 C CA . ASP B 1 549 ? 66.163 65.893 112.382 1.00 89.69 560 ASP B CA 1
ATOM 8180 C C . ASP B 1 549 ? 67.451 65.096 112.214 1.00 88.58 560 ASP B C 1
ATOM 8181 O O . ASP B 1 549 ? 67.504 64.155 111.424 1.00 91.74 560 ASP B O 1
ATOM 8186 N N . HIS B 1 550 ? 68.482 65.465 112.971 1.00 91.17 561 HIS B N 1
ATOM 8187 C CA . HIS B 1 550 ? 69.818 64.894 112.783 1.00 86.46 561 HIS B CA 1
ATOM 8188 C C . HIS B 1 550 ? 70.050 63.557 113.478 1.00 77.35 561 HIS B C 1
ATOM 8189 O O . HIS B 1 550 ? 69.228 63.089 114.285 1.00 69.54 561 HIS B O 1
ATOM 8196 N N . PHE B 1 551 ? 71.189 62.953 113.149 1.00 69.20 562 PHE B N 1
ATOM 8197 C CA . PHE B 1 551 ? 71.593 61.710 113.777 1.00 69.60 562 PHE B CA 1
ATOM 8198 C C . PHE B 1 551 ? 72.469 61.954 114.992 1.00 69.35 562 PHE B C 1
ATOM 8199 O O . PHE B 1 551 ? 73.136 62.991 115.110 1.00 64.78 562 PHE B O 1
ATOM 8207 N N . TYR B 1 552 ? 72.445 60.969 115.883 1.00 71.55 563 TYR B N 1
ATOM 8208 C CA . TYR B 1 552 ? 73.146 61.023 117.143 1.00 62.79 563 TYR B CA 1
ATOM 8209 C C . TYR B 1 552 ? 74.022 59.803 117.296 1.00 57.03 563 TYR B C 1
ATOM 8210 O O . TYR B 1 552 ? 73.698 58.726 116.796 1.00 56.18 563 TYR B O 1
ATOM 8219 N N . ASN B 1 553 ? 75.154 59.984 117.963 1.00 60.17 564 ASN B N 1
ATOM 8220 C CA . ASN B 1 553 ? 76.072 58.878 118.199 1.00 60.08 564 ASN B CA 1
ATOM 8221 C C . ASN B 1 553 ? 76.627 58.792 119.604 1.00 58.44 564 ASN B C 1
ATOM 8222 O O . ASN B 1 553 ? 77.254 59.727 120.100 1.00 55.13 564 ASN B O 1
ATOM 8227 N N . MET B 1 554 ? 76.385 57.651 120.235 1.00 61.14 565 MET B N 1
ATOM 8228 C CA . MET B 1 554 ? 76.864 57.403 121.581 1.00 57.22 565 MET B CA 1
ATOM 8229 C C . MET B 1 554 ? 78.064 56.472 121.570 1.00 50.28 565 MET B C 1
ATOM 8230 O O . MET B 1 554 ? 78.077 55.436 120.889 1.00 46.11 565 MET B O 1
ATOM 8235 N N . VAL B 1 555 ? 79.083 56.870 122.321 1.00 47.52 566 VAL B N 1
ATOM 8236 C CA . VAL B 1 555 ? 80.236 56.015 122.543 1.00 51.55 566 VAL B CA 1
ATOM 8237 C C . VAL B 1 555 ? 80.205 55.488 123.987 1.00 47.55 566 VAL B C 1
ATOM 8238 O O . VAL B 1 555 ? 80.071 56.255 124.943 1.00 43.95 566 VAL B O 1
ATOM 8242 N N . LEU B 1 556 ? 80.294 54.165 124.112 1.00 48.59 567 LEU B N 1
ATOM 8243 C CA . LEU B 1 556 ? 80.116 53.448 125.374 1.00 48.17 567 LEU B CA 1
ATOM 8244 C C . LEU B 1 556 ? 81.446 52.860 125.847 1.00 51.97 567 LEU B C 1
ATOM 8245 O O . LEU B 1 556 ? 81.869 51.815 125.333 1.00 51.64 567 LEU B O 1
ATOM 8250 N N . PRO B 1 557 ? 82.112 53.521 126.823 1.00 49.70 568 PRO B N 1
ATOM 8251 C CA . PRO B 1 557 ? 83.392 53.000 127.321 1.00 43.83 568 PRO B CA 1
ATOM 8252 C C . PRO B 1 557 ? 83.223 51.648 128.026 1.00 45.80 568 PRO B C 1
ATOM 8253 O O . PRO B 1 557 ? 82.253 51.423 128.763 1.00 44.11 568 PRO B O 1
ATOM 8257 N N . GLN B 1 558 ? 84.173 50.753 127.777 1.00 47.26 569 GLN B N 1
ATOM 8258 C CA . GLN B 1 558 ? 84.061 49.352 128.165 1.00 50.34 569 GLN B CA 1
ATOM 8259 C C . GLN B 1 558 ? 85.220 48.988 129.104 1.00 51.14 569 GLN B C 1
ATOM 8260 O O . GLN B 1 558 ? 86.338 48.741 128.637 1.00 54.06 569 GLN B O 1
ATOM 8266 N N . PRO B 1 559 ? 84.962 48.970 130.432 1.00 53.29 570 PRO B N 1
ATOM 8267 C CA . PRO B 1 559 ? 85.972 48.719 131.480 1.00 46.60 570 PRO B CA 1
ATOM 8268 C C . PRO B 1 559 ? 86.328 47.243 131.653 1.00 47.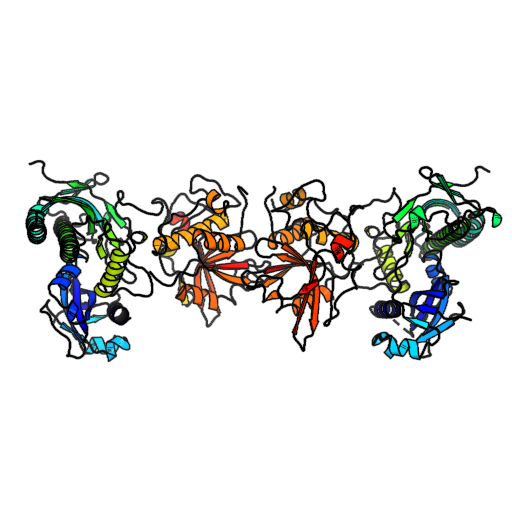68 570 PRO B C 1
ATOM 8269 O O . PRO B 1 559 ? 85.433 46.404 131.527 1.00 53.57 570 PRO B O 1
ATOM 8273 N N . PRO B 1 560 ? 87.611 46.937 131.951 1.00 43.84 571 PRO B N 1
ATOM 8274 C CA . PRO B 1 560 ? 88.175 45.594 132.165 1.00 40.42 571 PRO B CA 1
ATOM 8275 C C . PRO B 1 560 ? 87.343 44.790 133.161 1.00 47.32 571 PRO B C 1
ATOM 8276 O O . PRO B 1 560 ? 86.624 45.394 133.944 1.00 49.09 571 PRO B O 1
ATOM 8280 N N . SER B 1 561 ? 87.448 43.464 133.159 1.00 51.54 572 SER B N 1
ATOM 8281 C CA . SER B 1 561 ? 86.407 42.638 133.780 1.00 55.23 572 SER B CA 1
ATOM 8282 C C . SER B 1 561 ? 86.618 42.226 135.241 1.00 60.07 572 SER B C 1
ATOM 8283 O O . SER B 1 561 ? 85.721 42.390 136.090 1.00 56.66 572 SER B O 1
ATOM 8286 N N . ASP B 1 562 ? 87.788 41.676 135.535 1.00 57.19 573 ASP B N 1
ATOM 8287 C CA . ASP B 1 562 ? 88.016 41.112 136.858 1.00 56.07 573 ASP B CA 1
ATOM 8288 C C . ASP B 1 562 ? 89.000 41.959 137.640 1.00 54.08 573 ASP B C 1
ATOM 8289 O O . ASP B 1 562 ? 89.758 41.454 138.471 1.00 54.36 573 ASP B O 1
ATOM 8294 N N . ALA B 1 563 ? 88.984 43.258 137.366 1.00 52.72 574 ALA B N 1
ATOM 8295 C CA . ALA B 1 563 ? 89.806 44.195 138.117 1.00 47.29 574 ALA B CA 1
ATOM 8296 C C . ALA B 1 563 ? 89.160 44.474 139.470 1.00 45.89 574 ALA B C 1
ATOM 8297 O O . ALA B 1 563 ? 87.938 44.428 139.611 1.00 46.26 574 ALA B O 1
ATOM 8299 N N . ILE B 1 564 ? 90.000 44.748 140.459 1.00 43.12 575 ILE B N 1
ATOM 8300 C CA . ILE B 1 564 ? 89.579 44.861 141.844 1.00 40.49 575 ILE B CA 1
ATOM 8301 C C . ILE B 1 564 ? 90.849 45.173 142.637 1.00 43.05 575 ILE B C 1
ATOM 8302 O O . ILE B 1 564 ? 91.958 44.987 142.109 1.00 39.64 575 ILE B O 1
#

CATH classification: 3.90.70.130